Protein AF-0000000077375873 (afdb_homodimer)

Organism: NCBI:txid30044

Nearest PDB structures (foldseek):
  2z86-assembly1_B  TM=3.992E-01  e=7.538E-04  Escherichia coli
  1v4v-assembly1_B  TM=5.174E-01  e=1.079E+00  Thermus thermophilus
  8b5s-assembly1_A  TM=4.305E-01  e=7.615E-01  Pseudomonas aeruginosa
  3dzc-assembly1_B  TM=3.996E-01  e=5.694E-01  Vibrio cholerae
  1vgv-assembly2_D  TM=4.897E-01  e=3.659E+00  Escherichia coli

InterPro domains:
  IPR008166 Glycosyltransferase family 92 [PF01697] (197-423)

pLDDT: mean 91.59, std 9.31, range [44.12, 98.88]

Structure (mmCIF, N/CA/C/O backbone):
data_AF-0000000077375873-model_v1
#
loop_
_entity.id
_entity.type
_entity.pdbx_description
1 polymer 'Glycosyltransferase family 92 protein'
#
loop_
_atom_site.group_PDB
_atom_site.id
_atom_site.type_symbol
_atom_site.label_atom_id
_atom_site.label_alt_id
_atom_site.label_comp_id
_atom_site.label_asym_id
_atom_site.label_entity_id
_atom_site.label_seq_id
_atom_site.pdbx_PDB_ins_code
_atom_site.Cartn_x
_atom_site.Cartn_y
_atom_site.Cartn_z
_atom_site.occupancy
_atom_site.B_iso_or_equiv
_atom_site.auth_seq_id
_atom_site.auth_comp_id
_atom_site.auth_asym_id
_atom_site.auth_atom_id
_atom_site.pdbx_PDB_model_num
ATOM 1 N N . PRO A 1 1 ? -23.609 4.43 -1.598 1 87.81 1 PRO A N 1
ATOM 2 C CA . PRO A 1 1 ? -23.953 3.023 -1.827 1 87.81 1 PRO A CA 1
ATOM 3 C C . PRO A 1 1 ? -24.266 2.271 -0.534 1 87.81 1 PRO A C 1
ATOM 5 O O . PRO A 1 1 ? -23.734 2.615 0.524 1 87.81 1 PRO A O 1
ATOM 8 N N . SER A 1 2 ? -25.094 1.336 -0.653 1 90.56 2 SER A N 1
ATOM 9 C CA . SER A 1 2 ? -25.375 0.482 0.496 1 90.56 2 SER A CA 1
ATOM 10 C C . SER A 1 2 ? -24.172 -0.401 0.836 1 90.56 2 SER A C 1
ATOM 12 O O . SER A 1 2 ? -23.266 -0.574 0.016 1 90.56 2 SER A O 1
ATOM 14 N N . LEU A 1 3 ? -24.188 -0.918 1.988 1 88.88 3 LEU A N 1
ATOM 15 C CA . LEU A 1 3 ? -23.094 -1.796 2.391 1 88.88 3 LEU A CA 1
ATOM 16 C C . LEU A 1 3 ? -23.047 -3.045 1.518 1 88.88 3 LEU A C 1
ATOM 18 O O . LEU A 1 3 ? -21.969 -3.551 1.202 1 88.88 3 LEU A O 1
ATOM 22 N N . GLU A 1 4 ? -24.188 -3.547 1.158 1 91.44 4 GLU A N 1
ATOM 23 C CA . GLU A 1 4 ? -24.25 -4.719 0.291 1 91.44 4 GLU A CA 1
ATOM 24 C C . GLU A 1 4 ? -23.578 -4.453 -1.051 1 91.44 4 GLU A C 1
ATOM 26 O O . GLU A 1 4 ? -22.828 -5.301 -1.56 1 91.44 4 GLU A O 1
ATOM 31 N N . GLU A 1 5 ? -23.844 -3.318 -1.542 1 94.31 5 GLU A N 1
ATOM 32 C CA . GLU A 1 5 ? -23.203 -2.926 -2.791 1 94.31 5 GLU A CA 1
ATOM 33 C C . GLU A 1 5 ? -21.688 -2.791 -2.613 1 94.31 5 GLU A C 1
ATOM 35 O O . GLU A 1 5 ? -20.922 -3.209 -3.48 1 94.31 5 GLU A O 1
ATOM 40 N N . LEU A 1 6 ? -21.359 -2.244 -1.5 1 95.56 6 LEU A N 1
ATOM 41 C CA . LEU A 1 6 ? -19.938 -2.043 -1.22 1 95.56 6 LEU A CA 1
ATOM 42 C C . LEU A 1 6 ? -19.219 -3.379 -1.032 1 95.56 6 LEU A C 1
ATOM 44 O O . LEU A 1 6 ? -18.062 -3.531 -1.43 1 95.56 6 LEU A O 1
ATOM 48 N N . VAL A 1 7 ? -19.891 -4.305 -0.457 1 96.44 7 VAL A N 1
ATOM 49 C CA . VAL A 1 7 ? -19.344 -5.629 -0.22 1 96.44 7 VAL A CA 1
ATOM 50 C C . VAL A 1 7 ? -18.906 -6.254 -1.547 1 96.44 7 VAL A C 1
ATOM 52 O O . VAL A 1 7 ? -17.812 -6.797 -1.659 1 96.44 7 VAL A O 1
ATOM 55 N N . LEU A 1 8 ? -19.734 -6.184 -2.527 1 96.19 8 LEU A N 1
ATOM 56 C CA . LEU A 1 8 ? -19.438 -6.754 -3.838 1 96.19 8 LEU A CA 1
ATOM 57 C C . LEU A 1 8 ? -18.25 -6.055 -4.48 1 96.19 8 LEU A C 1
ATOM 59 O O . LEU A 1 8 ? -17.391 -6.703 -5.098 1 96.19 8 LEU A O 1
ATOM 63 N N . LYS A 1 9 ? -18.188 -4.734 -4.328 1 96.62 9 LYS A N 1
ATOM 64 C CA . LYS A 1 9 ? -17.094 -3.961 -4.895 1 96.62 9 LYS A CA 1
ATOM 65 C C . LYS A 1 9 ? -15.781 -4.246 -4.164 1 96.62 9 LYS A C 1
ATOM 67 O O . LYS A 1 9 ? -14.719 -4.328 -4.789 1 96.62 9 LYS A O 1
ATOM 72 N N . MET A 1 10 ? -15.859 -4.395 -2.875 1 95.62 10 MET A N 1
ATOM 73 C CA . MET A 1 10 ? -14.672 -4.688 -2.082 1 95.62 10 MET A CA 1
ATOM 74 C C . MET A 1 10 ? -14.117 -6.066 -2.424 1 95.62 10 MET A C 1
ATOM 76 O O . MET A 1 10 ? -12.898 -6.273 -2.402 1 95.62 10 MET A O 1
ATOM 80 N N . GLU A 1 11 ? -14.977 -7.008 -2.756 1 95.38 11 GLU A N 1
ATOM 81 C CA . GLU A 1 11 ? -14.547 -8.352 -3.137 1 95.38 11 GLU A CA 1
ATOM 82 C C . GLU A 1 11 ? -13.711 -8.328 -4.414 1 95.38 11 GLU A C 1
ATOM 84 O O . GLU A 1 11 ? -12.797 -9.133 -4.578 1 95.38 11 GLU A O 1
ATOM 89 N N . VAL A 1 12 ? -14.016 -7.457 -5.27 1 93.56 12 VAL A N 1
ATOM 90 C CA . VAL A 1 12 ? -13.258 -7.297 -6.504 1 93.56 12 VAL A CA 1
ATOM 91 C C . VAL A 1 12 ? -11.914 -6.645 -6.203 1 93.56 12 VAL A C 1
ATOM 93 O O . VAL A 1 12 ? -10.891 -7.031 -6.77 1 93.56 12 VAL A O 1
ATOM 96 N N . GLU A 1 13 ? -11.898 -5.676 -5.266 1 94 13 GLU A N 1
ATOM 97 C CA . GLU A 1 13 ? -10.688 -4.949 -4.895 1 94 13 GLU A CA 1
ATOM 98 C C . GLU A 1 13 ? -9.711 -5.852 -4.141 1 94 13 GLU A C 1
ATOM 100 O O . GLU A 1 13 ? -8.5 -5.777 -4.348 1 94 13 GLU A O 1
ATOM 105 N N . LEU A 1 14 ? -10.234 -6.648 -3.279 1 94.81 14 LEU A N 1
ATOM 106 C CA . LEU A 1 14 ? -9.469 -7.562 -2.438 1 94.81 14 LEU A CA 1
ATOM 107 C C . LEU A 1 14 ? -10.016 -8.984 -2.539 1 94.81 14 LEU A C 1
ATOM 109 O O . LEU A 1 14 ? -10.656 -9.469 -1.607 1 94.81 14 LEU A O 1
ATOM 113 N N . PRO A 1 15 ? -9.617 -9.602 -3.561 1 94.81 15 PRO A N 1
ATOM 114 C CA . PRO A 1 15 ? -10.266 -10.875 -3.859 1 94.81 15 PRO A CA 1
ATOM 115 C C . PRO A 1 15 ? -9.945 -11.961 -2.828 1 94.81 15 PRO A C 1
ATOM 117 O O . PRO A 1 15 ? -10.68 -12.938 -2.711 1 94.81 15 PRO A O 1
ATOM 120 N N . GLU A 1 16 ? -8.898 -11.797 -2.051 1 97.06 16 GLU A N 1
ATOM 121 C CA . GLU A 1 16 ? -8.516 -12.844 -1.104 1 97.06 16 GLU A CA 1
ATOM 122 C C . GLU A 1 16 ? -9.281 -12.703 0.209 1 97.06 16 GLU A C 1
ATOM 124 O O . GLU A 1 16 ? -9.203 -13.578 1.075 1 97.06 16 GLU A O 1
ATOM 129 N N . VAL A 1 17 ? -9.977 -11.641 0.382 1 96.94 17 VAL A N 1
ATOM 130 C CA . VAL A 1 17 ? -10.852 -11.461 1.533 1 96.94 17 VAL A CA 1
ATOM 131 C C . VAL A 1 17 ? -12.289 -11.82 1.146 1 96.94 17 VAL A C 1
ATOM 133 O O . VAL A 1 17 ? -12.836 -11.258 0.196 1 96.94 17 VAL A O 1
ATOM 136 N N . ASP A 1 18 ? -12.898 -12.719 1.858 1 97.81 18 ASP A N 1
ATOM 137 C CA . ASP A 1 18 ? -14.258 -13.148 1.545 1 97.81 18 ASP A CA 1
ATOM 138 C C . ASP A 1 18 ? -15.289 -12.25 2.221 1 97.81 18 ASP A C 1
ATOM 140 O O . ASP A 1 18 ? -15.984 -12.672 3.148 1 97.81 18 ASP A O 1
ATOM 144 N N . PHE A 1 19 ? -15.531 -11.07 1.667 1 97.56 19 PHE A N 1
ATOM 145 C CA . PHE A 1 19 ? -16.453 -10.086 2.225 1 97.56 19 PHE A CA 1
ATOM 146 C C . PHE A 1 19 ? -17.875 -10.617 2.229 1 97.56 19 PHE A C 1
ATOM 148 O O . PHE A 1 19 ? -18.641 -10.336 3.15 1 97.56 19 PHE A O 1
ATOM 155 N N . SER A 1 20 ? -18.266 -11.359 1.193 1 97.31 20 SER A N 1
ATOM 156 C CA . SER A 1 20 ? -19.625 -11.883 1.098 1 97.31 20 SER A CA 1
ATOM 157 C C . SER A 1 20 ? -19.922 -12.875 2.221 1 97.31 20 SER A C 1
ATOM 159 O O . SER A 1 20 ? -20.984 -12.828 2.84 1 97.31 20 SER A O 1
ATOM 161 N N . PHE A 1 21 ? -19 -13.789 2.449 1 97.81 21 PHE A N 1
ATOM 162 C CA . PHE A 1 21 ? -19.172 -14.742 3.541 1 97.81 21 PHE A CA 1
ATOM 163 C C . PHE A 1 21 ? -19.281 -14.023 4.879 1 97.81 21 PHE A C 1
ATOM 165 O O . PHE A 1 21 ? -20.141 -14.352 5.699 1 97.81 21 PHE A O 1
ATOM 172 N N . TRP A 1 22 ? -18.406 -12.984 5.105 1 97.88 22 TRP A N 1
ATOM 173 C CA . TRP A 1 22 ? -18.422 -12.195 6.332 1 97.88 22 TRP A CA 1
ATOM 174 C C . TRP A 1 22 ? -19.766 -11.484 6.492 1 97.88 22 TRP A C 1
ATOM 176 O O . TRP A 1 22 ? -20.391 -11.555 7.555 1 97.88 22 TRP A O 1
ATOM 186 N N . TYR A 1 23 ? -20.25 -10.859 5.469 1 96.94 23 TYR A N 1
ATOM 187 C CA . TYR A 1 23 ? -21.422 -9.984 5.512 1 96.94 23 TYR A CA 1
ATOM 188 C C . TYR A 1 23 ? -22.703 -10.797 5.629 1 96.94 23 TYR A C 1
ATOM 190 O O . TYR A 1 23 ? -23.609 -10.422 6.367 1 96.94 23 TYR A O 1
ATOM 198 N N . ARG A 1 24 ? -22.781 -11.938 4.984 1 96.94 24 ARG A N 1
ATOM 199 C CA . ARG A 1 24 ? -24.047 -12.664 4.875 1 96.94 24 ARG A CA 1
ATOM 200 C C . ARG A 1 24 ? -24.141 -13.766 5.93 1 96.94 24 ARG A C 1
ATOM 202 O O . ARG A 1 24 ? -25.234 -14.164 6.316 1 96.94 24 ARG A O 1
ATOM 209 N N . THR A 1 25 ? -22.969 -14.203 6.379 1 97.31 25 THR A N 1
ATOM 210 C CA . THR A 1 25 ? -23.031 -15.422 7.176 1 97.31 25 THR A CA 1
ATOM 211 C C . THR A 1 25 ? -22.297 -15.242 8.5 1 97.31 25 THR A C 1
ATOM 213 O O . THR A 1 25 ? -22.906 -15.242 9.57 1 97.31 25 THR A O 1
ATOM 216 N N . ALA A 1 26 ? -21.031 -15.047 8.469 1 97.56 26 ALA A N 1
ATOM 217 C CA . ALA A 1 26 ? -20.188 -15.125 9.656 1 97.56 26 ALA A CA 1
ATOM 218 C C . ALA A 1 26 ? -20.547 -14.039 10.664 1 97.56 26 ALA A C 1
ATOM 220 O O . ALA A 1 26 ? -20.625 -14.305 11.867 1 97.56 26 ALA A O 1
ATOM 221 N N . ASN A 1 27 ? -20.703 -12.844 10.141 1 94.94 27 ASN A N 1
ATOM 222 C CA . ASN A 1 27 ? -21 -11.734 11.039 1 94.94 27 ASN A CA 1
ATOM 223 C C . ASN A 1 27 ? -22.406 -11.836 11.617 1 94.94 27 ASN A C 1
ATOM 225 O O . ASN A 1 27 ? -22.594 -11.805 12.836 1 94.94 27 ASN A O 1
ATOM 229 N N . PRO A 1 28 ? -23.469 -11.969 10.836 1 96.19 28 PRO A N 1
ATOM 230 C CA . PRO A 1 28 ? -24.828 -12.062 11.375 1 96.19 28 PRO A CA 1
ATOM 231 C C . PRO A 1 28 ? -25 -13.25 12.32 1 96.19 28 PRO A C 1
ATOM 233 O O . PRO A 1 28 ? -25.797 -13.18 13.258 1 96.19 28 PRO A O 1
ATOM 236 N N . GLN A 1 29 ? -24.25 -14.312 12.125 1 96.69 29 GLN A N 1
ATOM 237 C CA . GLN A 1 29 ? -24.422 -15.523 12.922 1 96.69 29 GLN A CA 1
ATOM 238 C C . GLN A 1 29 ? -23.391 -15.594 14.047 1 96.69 29 GLN A C 1
ATOM 240 O O . GLN A 1 29 ? -23.281 -16.609 14.742 1 96.69 29 GLN A O 1
ATOM 245 N N . SER A 1 30 ? -22.547 -14.609 14.18 1 95.31 30 SER A N 1
ATOM 246 C CA . SER A 1 30 ? -21.578 -14.461 15.266 1 95.31 30 SER A CA 1
ATOM 247 C C . SER A 1 30 ? -20.641 -15.664 15.328 1 95.31 30 SER A C 1
ATOM 249 O O . SER A 1 30 ? -20.5 -16.297 16.375 1 95.31 30 SER A O 1
ATOM 251 N N . TYR A 1 31 ? -20.016 -15.953 14.258 1 97.5 31 TYR A N 1
ATOM 252 C CA . TYR A 1 31 ? -19.062 -17.047 14.18 1 97.5 31 TYR A CA 1
ATOM 253 C C . TYR A 1 31 ? -17.953 -16.875 15.211 1 97.5 31 TYR A C 1
ATOM 255 O O . TYR A 1 31 ? -17.297 -15.836 15.25 1 97.5 31 TYR A O 1
ATOM 263 N N . LYS A 1 32 ? -17.75 -17.797 16.062 1 97.25 32 LYS A N 1
ATOM 264 C CA . LYS A 1 32 ? -16.734 -17.812 17.109 1 97.25 32 LYS A CA 1
ATOM 265 C C . LYS A 1 32 ? -16.719 -19.156 17.828 1 97.25 32 LYS A C 1
ATOM 267 O O . LYS A 1 32 ? -17.688 -19.922 17.75 1 97.25 32 LYS A O 1
ATOM 272 N N . MET A 1 33 ? -15.609 -19.453 18.438 1 95.62 33 MET A N 1
ATOM 273 C CA . MET A 1 33 ? -15.578 -20.625 19.328 1 95.62 33 MET A CA 1
ATOM 274 C C . MET A 1 33 ? -16.391 -20.375 20.594 1 95.62 33 MET A C 1
ATOM 276 O O . MET A 1 33 ? -17.219 -21.203 20.969 1 95.62 33 MET A O 1
ATOM 280 N N . ASN A 1 34 ? -16.078 -19.219 21.234 1 92.5 34 ASN A N 1
ATOM 281 C CA . ASN A 1 34 ? -16.875 -18.688 22.328 1 92.5 34 ASN A CA 1
ATOM 282 C C . ASN A 1 34 ? -16.656 -17.188 22.484 1 92.5 34 ASN A C 1
ATOM 284 O O . ASN A 1 34 ? -16.062 -16.531 21.625 1 92.5 34 ASN A O 1
ATOM 288 N N . LYS A 1 35 ? -17.141 -16.578 23.531 1 88.94 35 LYS A N 1
ATOM 289 C CA . LYS A 1 35 ? -17.156 -15.117 23.672 1 88.94 35 LYS A CA 1
ATOM 290 C C . LYS A 1 35 ? -15.742 -14.547 23.703 1 88.94 35 LYS A C 1
ATOM 292 O O . LYS A 1 35 ? -15.508 -13.43 23.25 1 88.94 35 LYS A O 1
ATOM 297 N N . SER A 1 36 ? -14.766 -15.32 24.078 1 89.75 36 SER A N 1
ATOM 298 C CA . SER A 1 36 ? -13.422 -14.773 24.266 1 89.75 36 SER A CA 1
ATOM 299 C C . SER A 1 36 ? -12.406 -15.492 23.375 1 89.75 36 SER A C 1
ATOM 301 O O . SER A 1 36 ? -11.211 -15.211 23.453 1 89.75 36 SER A O 1
ATOM 303 N N . CYS A 1 37 ? -12.992 -16.406 22.594 1 93.88 37 CYS A N 1
ATOM 304 C CA . CYS A 1 37 ? -12.023 -17.234 21.875 1 93.88 37 CYS A CA 1
ATOM 305 C C . CYS A 1 37 ? -12.383 -17.359 20.406 1 93.88 37 CYS A C 1
ATOM 307 O O . CYS A 1 37 ? -13.531 -17.656 20.062 1 93.88 37 CYS A O 1
ATOM 309 N N . ALA A 1 38 ? -11.359 -17.109 19.562 1 95.69 38 ALA A N 1
ATOM 310 C CA . ALA A 1 38 ? -11.406 -17.391 18.125 1 95.69 38 ALA A CA 1
ATOM 311 C C . ALA A 1 38 ? -12.672 -16.812 17.5 1 95.69 38 ALA A C 1
ATOM 313 O O . ALA A 1 38 ? -13.492 -17.547 16.953 1 95.69 38 ALA A O 1
ATOM 314 N N . GLN A 1 39 ? -12.773 -15.539 17.562 1 96.81 39 GLN A N 1
ATOM 315 C CA . GLN A 1 39 ? -13.828 -14.836 16.844 1 96.81 39 GLN A CA 1
ATOM 316 C C . GLN A 1 39 ? -13.461 -14.641 15.383 1 96.81 39 GLN A C 1
ATOM 318 O O . GLN A 1 39 ? -12.305 -14.344 15.062 1 96.81 39 GLN A O 1
ATOM 323 N N . TYR A 1 40 ? -14.477 -14.867 14.508 1 97.5 40 TYR A N 1
ATOM 324 C CA . TYR A 1 40 ? -14.211 -14.617 13.102 1 97.5 40 TYR A CA 1
ATOM 325 C C . TYR A 1 40 ? -13.727 -13.188 12.883 1 97.5 40 TYR A C 1
ATOM 327 O O . TYR A 1 40 ? -14.328 -12.242 13.391 1 97.5 40 TYR A O 1
ATOM 335 N N . PRO A 1 41 ? -12.68 -13.023 12.156 1 95.5 41 PRO A N 1
ATOM 336 C CA . PRO A 1 41 ? -12.117 -11.68 12.031 1 95.5 41 PRO A CA 1
ATOM 337 C C . PRO A 1 41 ? -13.008 -10.742 11.211 1 95.5 41 PRO A C 1
ATOM 339 O O . PRO A 1 41 ? -13.562 -11.148 10.188 1 95.5 41 PRO A O 1
ATOM 342 N N . ASP A 1 42 ? -13.164 -9.539 11.719 1 94 42 ASP A N 1
ATOM 343 C CA . ASP A 1 42 ? -13.805 -8.484 10.945 1 94 42 ASP A CA 1
ATOM 344 C C . ASP A 1 42 ? -12.867 -7.961 9.859 1 94 42 ASP A C 1
ATOM 346 O O . ASP A 1 42 ? -11.719 -7.617 10.133 1 94 42 ASP A O 1
ATOM 350 N N . PRO A 1 43 ? -13.367 -7.934 8.586 1 93.88 43 PRO A N 1
ATOM 351 C CA . PRO A 1 43 ? -12.484 -7.523 7.488 1 93.88 43 PRO A CA 1
ATOM 352 C C . PRO A 1 43 ? -11.883 -6.137 7.703 1 93.88 43 PRO A C 1
ATOM 354 O O . PRO A 1 43 ? -10.805 -5.844 7.184 1 93.88 43 PRO A O 1
ATOM 357 N N . PHE A 1 44 ? -12.445 -5.258 8.422 1 91.81 44 PHE A N 1
ATOM 358 C CA . PHE A 1 44 ? -11.953 -3.902 8.641 1 91.81 44 PHE A CA 1
ATOM 359 C C . PHE A 1 44 ? -10.914 -3.877 9.758 1 91.81 44 PHE A C 1
ATOM 361 O O . PHE A 1 44 ? -10.289 -2.844 10 1 91.81 44 PHE A O 1
ATOM 368 N N . ASP A 1 45 ? -10.695 -4.988 10.367 1 90.06 45 ASP A N 1
ATOM 369 C CA . ASP A 1 45 ? -9.672 -5.098 11.398 1 90.06 45 ASP A CA 1
ATOM 370 C C . ASP A 1 45 ? -8.477 -5.906 10.898 1 90.06 45 ASP A C 1
ATOM 372 O O . ASP A 1 45 ? -7.52 -6.129 11.641 1 90.06 45 ASP A O 1
ATOM 376 N N . LEU A 1 46 ? -8.516 -6.32 9.68 1 92.56 46 LEU A N 1
ATOM 377 C CA . LEU A 1 46 ? -7.398 -7.059 9.102 1 92.56 46 LEU A CA 1
ATOM 378 C C . LEU A 1 46 ? -6.188 -6.148 8.93 1 92.56 46 LEU A C 1
ATOM 380 O O . LEU A 1 46 ? -6.332 -4.941 8.719 1 92.56 46 LEU A O 1
ATOM 384 N N . GLN A 1 47 ? -5.016 -6.758 9.102 1 88.69 47 GLN A N 1
ATOM 385 C CA . GLN A 1 47 ? -3.775 -6.059 8.789 1 88.69 47 GLN A CA 1
ATOM 386 C C . GLN A 1 47 ? -3.344 -6.324 7.352 1 88.69 47 GLN A C 1
ATOM 388 O O . GLN A 1 47 ? -2.682 -7.324 7.07 1 88.69 47 GLN A O 1
ATOM 393 N N . LEU A 1 48 ? -3.703 -5.402 6.535 1 89.69 48 LEU A N 1
ATOM 394 C CA . LEU A 1 48 ? -3.395 -5.547 5.117 1 89.69 48 LEU A CA 1
ATOM 395 C C . LEU A 1 48 ? -2.092 -4.836 4.77 1 89.69 48 LEU A C 1
ATOM 397 O O . LEU A 1 48 ? -1.692 -3.893 5.453 1 89.69 48 LEU A O 1
ATOM 401 N N . HIS A 1 49 ? -1.468 -5.406 3.799 1 83.44 49 HIS A N 1
ATOM 402 C CA . HIS A 1 49 ? -0.2 -4.871 3.312 1 83.44 49 HIS A CA 1
ATOM 403 C C . HIS A 1 49 ? -0.173 -4.812 1.789 1 83.44 49 HIS A C 1
ATOM 405 O O . HIS A 1 49 ? -0.456 -5.812 1.121 1 83.44 49 HIS A O 1
ATOM 411 N N . ASN A 1 50 ? 0.209 -3.666 1.18 1 79.88 50 ASN A N 1
ATOM 412 C CA . ASN A 1 50 ? 0.346 -3.463 -0.259 1 79.88 50 ASN A CA 1
ATOM 413 C C . ASN A 1 50 ? -0.837 -4.051 -1.023 1 79.88 50 ASN A C 1
ATOM 415 O O . ASN A 1 50 ? -0.651 -4.758 -2.014 1 79.88 50 ASN A O 1
ATOM 419 N N . PHE A 1 51 ? -2.059 -4.051 -0.576 1 80 51 PHE A N 1
ATOM 420 C CA . PHE A 1 51 ? -3.338 -4.355 -1.205 1 80 51 PHE A CA 1
ATOM 421 C C . PHE A 1 51 ? -3.605 -5.855 -1.182 1 80 51 PHE A C 1
ATOM 423 O O . PHE A 1 51 ? -4.723 -6.289 -0.888 1 80 51 PHE A O 1
ATOM 430 N N . TYR A 1 52 ? -2.533 -6.703 -1.474 1 88.12 52 TYR A N 1
ATOM 431 C CA . TYR A 1 52 ? -2.883 -8.102 -1.708 1 88.12 52 TYR A CA 1
ATOM 432 C C . TYR A 1 52 ? -2.262 -9.008 -0.651 1 88.12 52 TYR A C 1
ATOM 434 O O . TYR A 1 52 ? -2.289 -10.227 -0.778 1 88.12 52 TYR A O 1
ATOM 442 N N . TRP A 1 53 ? -1.77 -8.367 0.327 1 93.5 53 TRP A N 1
ATOM 443 C CA . TRP A 1 53 ? -1.093 -9.148 1.354 1 93.5 53 TRP A CA 1
ATOM 444 C C . TRP A 1 53 ? -1.703 -8.891 2.729 1 93.5 53 TRP A C 1
ATOM 446 O O . TRP A 1 53 ? -2.133 -7.773 3.021 1 93.5 53 TRP A O 1
ATOM 456 N N . GLN A 1 54 ? -1.79 -9.945 3.482 1 94.44 54 GLN A N 1
ATOM 457 C CA . GLN A 1 54 ? -2.252 -9.844 4.863 1 94.44 54 GLN A CA 1
ATOM 458 C C . GLN A 1 54 ? -1.146 -10.227 5.84 1 94.44 54 GLN A C 1
ATOM 460 O O . GLN A 1 54 ? -0.398 -11.18 5.602 1 94.44 54 GLN A O 1
ATOM 465 N N . THR A 1 55 ? -1.054 -9.539 6.953 1 91.5 55 THR A N 1
ATOM 466 C CA . THR A 1 55 ? 0.111 -9.672 7.82 1 91.5 55 THR A CA 1
ATOM 467 C C . THR A 1 55 ? -0.256 -10.398 9.109 1 91.5 55 THR A C 1
ATOM 469 O O . THR A 1 55 ? -1.319 -10.156 9.688 1 91.5 55 THR A O 1
ATOM 472 N N . LEU A 1 56 ? 0.548 -11.273 9.539 1 93.75 56 LEU A N 1
ATOM 473 C CA . LEU A 1 56 ? 0.56 -11.867 10.875 1 93.75 56 LEU A CA 1
ATOM 474 C C . LEU A 1 56 ? 1.934 -11.719 11.523 1 93.75 56 LEU A C 1
ATOM 476 O O . LEU A 1 56 ? 2.951 -12.055 10.914 1 93.75 56 LEU A O 1
ATOM 480 N N . VAL A 1 57 ? 1.934 -11.195 12.617 1 88.44 57 VAL A N 1
ATOM 481 C CA . VAL A 1 57 ? 3.162 -11.156 13.406 1 88.44 57 VAL A CA 1
ATOM 482 C C . VAL A 1 57 ? 3.08 -12.172 14.539 1 88.44 57 VAL A C 1
ATOM 484 O O . VAL A 1 57 ? 2.156 -12.125 15.359 1 88.44 57 VAL A O 1
ATOM 487 N N . ASN A 1 58 ? 3.922 -13.086 14.602 1 91.94 58 ASN A N 1
ATOM 488 C CA . ASN A 1 58 ? 4.055 -14.109 15.633 1 91.94 58 ASN A CA 1
ATOM 489 C C . ASN A 1 58 ? 5.47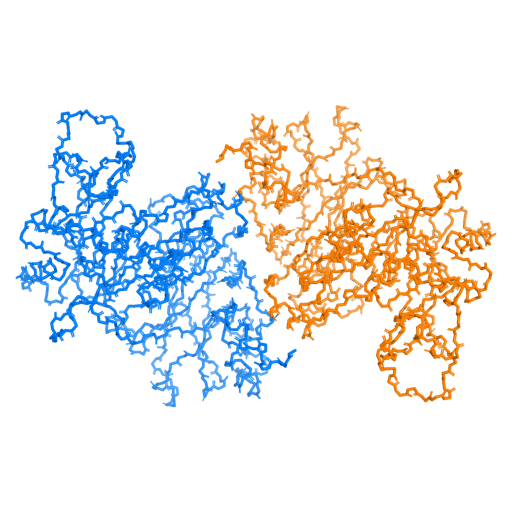7 -14.164 16.188 1 91.94 58 ASN A C 1
ATOM 491 O O . ASN A 1 58 ? 6.352 -14.805 15.609 1 91.94 58 ASN A O 1
ATOM 495 N N . GLY A 1 59 ? 5.582 -13.539 17.312 1 84.88 59 GLY A N 1
ATOM 496 C CA . GLY A 1 59 ? 6.938 -13.391 17.812 1 84.88 59 GLY A CA 1
ATOM 497 C C . GLY A 1 59 ? 7.812 -12.516 16.938 1 84.88 59 GLY A C 1
ATOM 498 O O . GLY A 1 59 ? 7.449 -11.383 16.625 1 84.88 59 GLY A O 1
ATOM 499 N N . ASN A 1 60 ? 8.922 -13.062 16.516 1 80.06 60 ASN A N 1
ATOM 500 C CA . ASN A 1 60 ? 9.859 -12.312 15.695 1 80.06 60 ASN A CA 1
ATOM 501 C C . ASN A 1 60 ? 9.641 -12.586 14.211 1 80.06 60 ASN A C 1
ATOM 503 O O . ASN A 1 60 ? 10.375 -12.078 13.367 1 80.06 60 ASN A O 1
ATOM 507 N N . VAL A 1 61 ? 8.633 -13.352 13.961 1 88.94 61 VAL A N 1
ATOM 508 C CA . VAL A 1 61 ? 8.391 -13.711 12.562 1 88.94 61 VAL A CA 1
ATOM 509 C C . VAL A 1 61 ? 7.199 -12.922 12.031 1 88.94 61 VAL A C 1
ATOM 511 O O . VAL A 1 61 ? 6.129 -12.898 12.648 1 88.94 61 VAL A O 1
ATOM 514 N N . THR A 1 62 ? 7.441 -12.195 11.016 1 88.19 62 THR A N 1
ATOM 515 C CA . THR A 1 62 ? 6.375 -11.508 10.289 1 88.19 62 THR A CA 1
ATOM 516 C C . THR A 1 62 ? 6.008 -12.273 9.023 1 88.19 62 THR A C 1
ATOM 518 O O . THR A 1 62 ? 6.848 -12.461 8.141 1 88.19 62 THR A O 1
ATOM 521 N N . PHE A 1 63 ? 4.777 -12.711 8.945 1 93.38 63 PHE A N 1
ATOM 522 C CA . PHE A 1 63 ? 4.258 -13.375 7.754 1 93.38 63 PHE A CA 1
ATOM 523 C C . PHE A 1 63 ? 3.482 -12.391 6.887 1 93.38 63 PHE A C 1
ATOM 525 O O . PHE A 1 63 ? 2.697 -11.586 7.395 1 93.38 63 PHE A O 1
ATOM 532 N N . GLN A 1 64 ? 3.781 -12.359 5.68 1 94.5 64 GLN A N 1
ATOM 533 C CA . GLN A 1 64 ? 2.906 -11.766 4.676 1 94.5 64 GLN A CA 1
ATOM 534 C C . GLN A 1 64 ? 2.172 -12.836 3.877 1 94.5 64 GLN A C 1
ATOM 536 O O . GLN A 1 64 ? 2.773 -13.516 3.043 1 94.5 64 GLN A O 1
ATOM 541 N N . LEU A 1 65 ? 0.903 -12.922 4.16 1 97.44 65 LEU A N 1
ATOM 542 C CA . LEU A 1 65 ? 0.076 -13.977 3.586 1 97.44 65 LEU A CA 1
ATOM 543 C C . LEU A 1 65 ? -0.538 -13.531 2.264 1 97.44 65 LEU A C 1
ATOM 545 O O . LEU A 1 65 ? -1.172 -12.477 2.193 1 97.44 65 LEU A O 1
ATOM 549 N N . TYR A 1 66 ? -0.408 -14.328 1.223 1 97.56 66 TYR A N 1
ATOM 550 C CA . TYR A 1 66 ? -0.866 -13.938 -0.106 1 97.56 66 TYR A CA 1
ATOM 551 C C . TYR A 1 66 ? -2.227 -14.555 -0.417 1 97.56 66 TYR A C 1
ATOM 553 O O . TYR A 1 66 ? -3.195 -13.836 -0.671 1 97.56 66 TYR A O 1
ATOM 561 N N . ALA A 1 67 ? -2.281 -15.883 -0.386 1 98.44 67 ALA A N 1
ATOM 562 C CA . ALA A 1 67 ? -3.514 -16.594 -0.722 1 98.44 67 ALA A CA 1
ATOM 563 C C . ALA A 1 67 ? -3.523 -18 -0.121 1 98.44 67 ALA A C 1
ATOM 565 O O . ALA A 1 67 ? -2.49 -18.484 0.34 1 98.44 67 ALA A O 1
ATOM 566 N N . ALA A 1 68 ? -4.719 -18.609 -0.102 1 98.88 68 ALA A N 1
ATOM 567 C CA . ALA A 1 68 ? -4.895 -19.953 0.434 1 98.88 68 ALA A CA 1
ATOM 568 C C . ALA A 1 68 ? -5.613 -20.859 -0.568 1 98.88 68 ALA A C 1
ATOM 570 O O . ALA A 1 68 ? -6.453 -20.391 -1.341 1 98.88 68 ALA A O 1
ATOM 571 N N . TYR A 1 69 ? -5.281 -22.172 -0.494 1 98.81 69 TYR A N 1
ATOM 572 C CA . TYR A 1 69 ? -5.77 -23.156 -1.456 1 98.81 69 TYR A CA 1
ATOM 573 C C . TYR A 1 69 ? -6.07 -24.484 -0.776 1 98.81 69 TYR A C 1
ATOM 575 O O . TYR A 1 69 ? -5.324 -24.922 0.105 1 98.81 69 TYR A O 1
ATOM 583 N N . LEU A 1 70 ? -7.117 -25.109 -1.199 1 98.5 70 LEU A N 1
ATOM 584 C CA . LEU A 1 70 ? -7.383 -26.453 -0.727 1 98.5 70 LEU A CA 1
ATOM 585 C C . LEU A 1 70 ? -6.715 -27.484 -1.632 1 98.5 70 LEU A C 1
ATOM 587 O O . LEU A 1 70 ? -6.945 -27.5 -2.842 1 98.5 70 LEU A O 1
ATOM 591 N N . ASP A 1 71 ? -5.863 -28.266 -1.085 1 98.12 71 ASP A N 1
ATOM 592 C CA . ASP A 1 71 ? -5.16 -29.344 -1.773 1 98.12 71 ASP A CA 1
ATOM 593 C C . ASP A 1 71 ? -5.715 -30.719 -1.368 1 98.12 71 ASP A C 1
ATOM 595 O O . ASP A 1 71 ? -5.363 -31.25 -0.31 1 98.12 71 ASP A O 1
ATOM 599 N N . LYS A 1 72 ? -6.473 -31.281 -2.205 1 96.31 72 LYS A N 1
ATOM 600 C CA . LYS A 1 72 ? -7.098 -32.594 -1.961 1 96.31 72 LYS A CA 1
ATOM 601 C C . LYS A 1 72 ? -6.621 -33.625 -2.975 1 96.31 72 LYS A C 1
ATOM 603 O O . LYS A 1 72 ? -7.34 -34.562 -3.277 1 96.31 72 LYS A O 1
ATOM 608 N N . ARG A 1 73 ? -5.547 -33.406 -3.586 1 95.88 73 ARG A N 1
ATOM 609 C CA . ARG A 1 73 ? -5.016 -34.344 -4.555 1 95.88 73 ARG A CA 1
ATOM 610 C C . ARG A 1 73 ? -4.738 -35.688 -3.902 1 95.88 73 ARG A C 1
ATOM 612 O O . ARG A 1 73 ? -4.457 -35.781 -2.705 1 95.88 73 ARG A O 1
ATOM 619 N N . ALA A 1 74 ? -4.746 -36.656 -4.691 1 93.12 74 ALA A N 1
ATOM 620 C CA . ALA A 1 74 ? -4.668 -38.031 -4.203 1 93.12 74 ALA A CA 1
ATOM 621 C C . ALA A 1 74 ? -3.338 -38.281 -3.498 1 93.12 74 ALA A C 1
ATOM 623 O O . ALA A 1 74 ? -3.277 -39.062 -2.535 1 93.12 74 ALA A O 1
ATOM 624 N N . ALA A 1 75 ? -2.303 -37.594 -3.9 1 92.62 75 ALA A N 1
ATOM 625 C CA . ALA A 1 75 ? -0.957 -37.844 -3.389 1 92.62 75 ALA A CA 1
ATOM 626 C C . ALA A 1 75 ? -0.753 -37.156 -2.037 1 92.62 75 ALA A C 1
ATOM 628 O O . ALA A 1 75 ? 0.248 -37.406 -1.359 1 92.62 75 ALA A O 1
ATOM 629 N N . VAL A 1 76 ? -1.73 -36.375 -1.594 1 94.12 76 VAL A N 1
ATOM 630 C CA . VAL A 1 76 ? -1.642 -35.688 -0.309 1 94.12 76 VAL A CA 1
ATOM 631 C C . VAL A 1 76 ? -1.959 -36.656 0.822 1 94.12 76 VAL A C 1
ATOM 633 O O . VAL A 1 76 ? -2.951 -37.375 0.759 1 94.12 76 VAL A O 1
ATOM 636 N N . GLU A 1 77 ? -1.173 -36.75 1.837 1 88.06 77 GLU A N 1
ATOM 637 C CA . GLU A 1 77 ? -1.259 -37.719 2.92 1 88.06 77 GLU A CA 1
ATOM 638 C C . GLU A 1 77 ? -2.49 -37.469 3.787 1 88.06 77 GLU A C 1
ATOM 640 O O . GLU A 1 77 ? -3.068 -38.406 4.332 1 88.06 77 GLU A O 1
ATOM 645 N N . SER A 1 78 ? -2.943 -36.312 3.879 1 88.56 78 SER A N 1
ATOM 646 C CA . SER A 1 78 ? -4.121 -36 4.68 1 88.56 78 SER A CA 1
ATOM 647 C C . SER A 1 78 ? -5.406 -36.375 3.941 1 88.56 78 SER A C 1
ATOM 649 O O . SER A 1 78 ? -5.707 -35.781 2.895 1 88.56 78 SER A O 1
ATOM 651 N N . PRO A 1 79 ? -6.184 -37.281 4.453 1 87.69 79 PRO A N 1
ATOM 652 C CA . PRO A 1 79 ? -7.355 -37.781 3.734 1 87.69 79 PRO A CA 1
ATOM 653 C C . PRO A 1 79 ? -8.367 -36.688 3.402 1 87.69 79 PRO A C 1
ATOM 655 O O . PRO A 1 79 ? -9.055 -36.781 2.381 1 87.69 79 PRO A O 1
ATOM 658 N N . ARG A 1 80 ? -8.461 -35.75 4.305 1 92.81 80 ARG A N 1
ATOM 659 C CA . ARG A 1 80 ? -9.461 -34.688 4.07 1 92.81 80 ARG A CA 1
ATOM 660 C C . ARG A 1 80 ? -8.836 -33.5 3.387 1 92.81 80 ARG A C 1
ATOM 662 O O . ARG A 1 80 ? -9.516 -32.5 3.137 1 92.81 80 ARG A O 1
ATOM 669 N N . GLY A 1 81 ? -7.586 -33.625 3.119 1 95.81 81 GLY A N 1
ATOM 670 C CA . GLY A 1 81 ? -6.902 -32.562 2.406 1 95.81 81 GLY A CA 1
ATOM 671 C C . GLY A 1 81 ? -6.121 -31.625 3.322 1 95.81 81 GLY A C 1
ATOM 672 O O . GLY A 1 81 ? -6.102 -31.812 4.539 1 95.81 81 GLY A O 1
ATOM 673 N N . VAL A 1 82 ? -5.461 -30.719 2.762 1 98.19 82 VAL A N 1
ATOM 674 C CA . VAL A 1 82 ? -4.633 -29.719 3.438 1 98.19 82 VAL A CA 1
ATOM 675 C C . VAL A 1 82 ? -4.914 -28.344 2.857 1 98.19 82 VAL A C 1
ATOM 677 O O . VAL A 1 82 ? -4.996 -28.172 1.638 1 98.19 82 VAL A O 1
ATOM 680 N N . VAL A 1 83 ? -5.184 -27.375 3.709 1 98.75 83 VAL A N 1
ATOM 681 C CA . VAL A 1 83 ? -5.203 -25.984 3.24 1 98.75 83 VAL A CA 1
ATOM 682 C C . VAL A 1 83 ? -3.775 -25.453 3.17 1 98.75 83 VAL A C 1
ATOM 684 O O . VAL A 1 83 ? -3.076 -25.391 4.184 1 98.75 83 VAL A O 1
ATOM 687 N N . ARG A 1 84 ? -3.365 -25.141 1.973 1 98.75 84 ARG A N 1
ATOM 688 C CA . ARG A 1 84 ? -2.043 -24.562 1.731 1 98.75 84 ARG A CA 1
ATOM 689 C C . ARG A 1 84 ? -2.102 -23.047 1.692 1 98.75 84 ARG A C 1
ATOM 691 O O . ARG A 1 84 ? -3.029 -22.469 1.124 1 98.75 84 ARG A O 1
ATOM 698 N N . ILE A 1 85 ? -1.176 -22.422 2.361 1 98.88 85 ILE A N 1
ATOM 699 C CA . ILE A 1 85 ? -1.115 -20.969 2.367 1 98.88 85 ILE A CA 1
ATOM 700 C C . ILE A 1 85 ? 0.221 -20.5 1.792 1 98.88 85 ILE A C 1
ATOM 702 O O . ILE A 1 85 ? 1.283 -20.906 2.264 1 98.88 85 ILE A O 1
ATOM 706 N N . LEU A 1 86 ? 0.129 -19.766 0.702 1 98.56 86 LEU A N 1
ATOM 707 C CA . LEU A 1 86 ? 1.317 -19.125 0.142 1 98.56 86 LEU A CA 1
ATOM 708 C C . LEU A 1 86 ? 1.647 -17.844 0.885 1 98.56 86 LEU A C 1
ATOM 710 O O . LEU A 1 86 ? 0.792 -16.969 1.021 1 98.56 86 LEU A O 1
ATOM 714 N N . ALA A 1 87 ? 2.885 -17.703 1.419 1 97.38 87 ALA A N 1
ATOM 715 C CA . ALA A 1 87 ? 3.273 -16.578 2.254 1 97.38 87 ALA A CA 1
ATOM 716 C C . ALA A 1 87 ? 4.758 -16.266 2.09 1 97.38 87 ALA A C 1
ATOM 718 O O . ALA A 1 87 ? 5.496 -17.016 1.463 1 97.38 87 ALA A O 1
ATOM 719 N N . THR A 1 88 ? 5.141 -15.102 2.475 1 95.62 88 THR A N 1
ATOM 720 C CA . THR A 1 88 ? 6.547 -14.812 2.748 1 95.62 88 THR A CA 1
ATOM 721 C C . THR A 1 88 ? 6.777 -14.633 4.246 1 95.62 88 THR A C 1
ATOM 723 O O . THR A 1 88 ? 5.844 -14.344 4.992 1 95.62 88 THR A O 1
ATOM 726 N N . ALA A 1 89 ? 7.93 -14.875 4.68 1 93.38 89 ALA A N 1
ATOM 727 C CA . ALA A 1 89 ? 8.32 -14.688 6.074 1 93.38 89 ALA A CA 1
ATOM 728 C C . ALA A 1 89 ? 9.75 -14.18 6.18 1 93.38 89 ALA A C 1
ATOM 730 O O . ALA A 1 89 ? 10.609 -14.531 5.363 1 93.38 89 ALA A O 1
ATOM 731 N N . ASN A 1 90 ? 9.992 -13.344 7.176 1 87.88 90 ASN A N 1
ATOM 732 C CA . ASN A 1 90 ? 11.352 -12.859 7.398 1 87.88 90 ASN A CA 1
ATOM 733 C C . ASN A 1 90 ? 12.203 -13.906 8.117 1 87.88 90 ASN A C 1
ATOM 735 O O . ASN A 1 90 ? 12.945 -13.57 9.047 1 87.88 90 ASN A O 1
ATOM 739 N N . GLN A 1 91 ? 11.953 -15.102 7.812 1 86.56 91 GLN A N 1
ATOM 740 C CA . GLN A 1 91 ? 12.633 -16.266 8.383 1 86.56 91 GLN A CA 1
ATOM 741 C C . GLN A 1 91 ? 12.758 -17.391 7.363 1 86.56 91 GLN A C 1
ATOM 743 O O . GLN A 1 91 ? 11.867 -17.578 6.531 1 86.56 91 GLN A O 1
ATOM 748 N N . ILE A 1 92 ? 13.953 -17.953 7.336 1 84.88 92 ILE A N 1
ATOM 749 C CA . ILE A 1 92 ? 14.117 -19.125 6.5 1 84.88 92 ILE A CA 1
ATOM 750 C C . ILE A 1 92 ? 14.812 -20.234 7.297 1 84.88 92 ILE A C 1
ATOM 752 O O . ILE A 1 92 ? 15.711 -19.953 8.102 1 84.88 92 ILE A O 1
ATOM 756 N N . GLY A 1 93 ? 14.305 -21.469 7.336 1 76.5 93 GLY A N 1
ATOM 757 C CA . GLY A 1 93 ? 14.852 -22.578 8.102 1 76.5 93 GLY A CA 1
ATOM 758 C C . GLY A 1 93 ? 13.898 -23.109 9.148 1 76.5 93 GLY A C 1
ATOM 759 O O . GLY A 1 93 ? 12.68 -23.047 8.969 1 76.5 93 GLY A O 1
ATOM 760 N N . ASN A 1 94 ? 14.516 -23.625 10.164 1 65.56 94 ASN A N 1
ATOM 761 C CA . ASN A 1 94 ? 13.688 -24.531 10.961 1 65.56 94 ASN A CA 1
ATOM 762 C C . ASN A 1 94 ? 13.102 -23.828 12.18 1 65.56 94 ASN A C 1
ATOM 764 O O . ASN A 1 94 ? 12.203 -24.359 12.836 1 65.56 94 ASN A O 1
ATOM 768 N N . GLU A 1 95 ? 13.367 -22.719 12.312 1 84.94 95 GLU A N 1
ATOM 769 C CA . GLU A 1 95 ? 12.828 -22.281 13.594 1 84.94 95 GLU A CA 1
ATOM 770 C C . GLU A 1 95 ? 11.672 -21.297 13.406 1 84.94 95 GLU A C 1
ATOM 772 O O . GLU A 1 95 ? 11.898 -20.109 13.18 1 84.94 95 GLU A O 1
ATOM 777 N N . PHE A 1 96 ? 10.406 -21.844 13.258 1 92.31 96 PHE A N 1
ATOM 778 C CA . PHE A 1 96 ? 9.195 -21.031 13.266 1 92.31 96 PHE A CA 1
ATOM 779 C C . PHE A 1 96 ? 8.438 -21.219 14.578 1 92.31 96 PHE A C 1
ATOM 781 O O . PHE A 1 96 ? 8.391 -22.328 15.125 1 92.31 96 PHE A O 1
ATOM 788 N N . PRO A 1 97 ? 7.945 -20.141 15.07 1 94.06 97 PRO A N 1
ATOM 789 C CA . PRO A 1 97 ? 7.055 -20.312 16.219 1 94.06 97 PRO A CA 1
ATOM 790 C C . PRO A 1 97 ? 5.77 -21.062 15.875 1 94.06 97 PRO A C 1
ATOM 792 O O . PRO A 1 97 ? 5.309 -21 14.727 1 94.06 97 PRO A O 1
ATOM 795 N N . ALA A 1 98 ? 5.273 -21.719 16.922 1 96 98 ALA A N 1
ATOM 796 C CA . ALA A 1 98 ? 3.992 -22.391 16.719 1 96 98 ALA A CA 1
ATOM 797 C C . ALA A 1 98 ? 2.928 -21.406 16.234 1 96 98 ALA A C 1
ATOM 799 O O . ALA A 1 98 ? 2.76 -20.344 16.828 1 96 98 ALA A O 1
ATOM 800 N N . THR A 1 99 ? 2.264 -21.719 15.141 1 97.56 99 THR A N 1
ATOM 801 C CA . THR A 1 99 ? 1.212 -20.906 14.547 1 97.56 99 THR A CA 1
ATOM 802 C C . THR A 1 99 ? -0.041 -21.734 14.297 1 97.56 99 THR A C 1
ATOM 804 O O . THR A 1 99 ? 0.051 -22.891 13.883 1 97.56 99 THR A O 1
ATOM 807 N N . HIS A 1 100 ? -1.165 -21.188 14.539 1 98.38 100 HIS A N 1
ATOM 808 C CA . HIS A 1 100 ? -2.424 -21.922 14.484 1 98.38 100 HIS A CA 1
ATOM 809 C C . HIS A 1 100 ? -3.273 -21.484 13.297 1 98.38 100 HIS A C 1
ATOM 811 O O . HIS A 1 100 ? -3.334 -20.297 12.984 1 98.38 100 HIS A O 1
ATOM 817 N N . CYS A 1 101 ? -3.91 -22.484 12.711 1 98.62 101 CYS A N 1
ATOM 818 C CA . CYS A 1 101 ? -4.902 -22.234 11.672 1 98.62 101 CYS A CA 1
ATOM 819 C C . CYS A 1 101 ? -6.316 -22.297 12.242 1 98.62 101 CYS A C 1
ATOM 821 O O . CYS A 1 101 ? -6.645 -23.203 13 1 98.62 101 CYS A O 1
ATOM 823 N N . GLN A 1 102 ? -7.07 -21.344 11.945 1 98.62 102 GLN A N 1
ATOM 824 C CA . GLN A 1 102 ? -8.516 -21.359 12.164 1 98.62 102 GLN A CA 1
ATOM 825 C C . GLN A 1 102 ? -9.266 -21.578 10.852 1 98.62 102 GLN A C 1
ATOM 827 O O . GLN A 1 102 ? -9.391 -20.656 10.039 1 98.62 102 GLN A O 1
ATOM 832 N N . LEU A 1 103 ? -9.773 -22.766 10.664 1 98.44 103 LEU A N 1
ATOM 833 C CA . LEU A 1 103 ? -10.531 -23.109 9.461 1 98.44 103 LEU A CA 1
ATOM 834 C C . LEU A 1 103 ? -12.023 -22.828 9.664 1 98.44 103 LEU A C 1
ATOM 836 O O . LEU A 1 103 ? -12.648 -23.406 10.555 1 98.44 103 LEU A O 1
ATOM 840 N N . TRP A 1 104 ? -12.555 -21.969 8.82 1 98.44 104 TRP A N 1
ATOM 841 C CA . TRP A 1 104 ? -13.945 -21.562 8.953 1 98.44 104 TRP A CA 1
ATOM 842 C C . TRP A 1 104 ? -14.805 -22.172 7.852 1 98.44 104 TRP A C 1
ATOM 844 O O . TRP A 1 104 ? -14.43 -22.141 6.676 1 98.44 104 TRP A O 1
ATOM 854 N N . TYR A 1 105 ? -15.953 -22.688 8.242 1 97.62 105 TYR A N 1
ATOM 855 C CA . TYR A 1 105 ? -16.891 -23.328 7.324 1 97.62 105 TYR A CA 1
ATOM 856 C C . TYR A 1 105 ? -18.219 -22.578 7.289 1 97.62 105 TYR A C 1
ATOM 858 O O . TYR A 1 105 ? -18.578 -21.906 8.258 1 97.62 105 TYR A O 1
ATOM 866 N N . ALA A 1 106 ? -19.016 -22.406 6.176 1 93.62 106 ALA A N 1
ATOM 867 C CA . ALA A 1 106 ? -20.266 -21.672 6.004 1 93.62 106 ALA A CA 1
ATOM 868 C C . ALA A 1 106 ? -21.328 -22.156 6.98 1 93.62 106 ALA A C 1
ATOM 870 O O . ALA A 1 106 ? -22.094 -21.359 7.523 1 93.62 106 ALA A O 1
ATOM 871 N N . ASP A 1 107 ? -21.469 -23.375 7.441 1 87.75 107 ASP A N 1
ATOM 872 C CA . ASP A 1 107 ? -22.562 -23.875 8.258 1 87.75 107 ASP A CA 1
ATOM 873 C C . ASP A 1 107 ? -22.031 -24.453 9.57 1 87.75 107 ASP A C 1
ATOM 875 O O . ASP A 1 107 ? -22.578 -25.438 10.086 1 87.75 107 ASP A O 1
ATOM 879 N N . HIS A 1 108 ? -21.062 -23.844 9.977 1 95.19 108 HIS A N 1
ATOM 880 C CA . HIS A 1 108 ? -20.469 -24.219 11.25 1 95.19 108 HIS A CA 1
ATOM 881 C C . HIS A 1 108 ? -19.812 -23.016 11.93 1 95.19 108 HIS A C 1
ATOM 883 O O . HIS A 1 108 ? -18.734 -22.562 11.523 1 95.19 108 HIS A O 1
ATOM 889 N N . GLN A 1 109 ? -20.344 -22.625 13.039 1 96.19 109 GLN A N 1
ATOM 890 C CA . GLN A 1 109 ? -20 -21.344 13.641 1 96.19 109 GLN A CA 1
ATOM 891 C C . GLN A 1 109 ? -18.625 -21.391 14.281 1 96.19 109 GLN A C 1
ATOM 893 O O . GLN A 1 109 ? -17.922 -20.375 14.336 1 96.19 109 GLN A O 1
ATOM 898 N N . GLU A 1 110 ? -18.281 -22.562 14.75 1 96.62 110 GLU A N 1
ATOM 899 C CA . GLU A 1 110 ? -16.984 -22.719 15.398 1 96.62 110 GLU A CA 1
ATOM 900 C C . GLU A 1 110 ? -15.898 -23.078 14.383 1 96.62 110 GLU A C 1
ATOM 902 O O . GLU A 1 110 ? -16.141 -23.859 13.469 1 96.62 110 GLU A O 1
ATOM 907 N N . PRO A 1 111 ? -14.75 -22.453 14.508 1 97.62 111 PRO A N 1
ATOM 908 C CA . PRO A 1 111 ? -13.672 -22.844 13.602 1 97.62 111 PRO A CA 1
ATOM 909 C C . PRO A 1 111 ? -13.055 -24.203 13.977 1 97.62 111 PRO A C 1
ATOM 911 O O . PRO A 1 111 ? -13.125 -24.609 15.133 1 97.62 111 PRO A O 1
ATOM 914 N N . ILE A 1 112 ? -12.562 -24.891 13.023 1 97.31 112 ILE A N 1
ATOM 915 C CA . ILE A 1 112 ? -11.703 -26.047 13.266 1 97.31 112 ILE A CA 1
ATOM 916 C C . ILE A 1 112 ? -10.258 -25.578 13.469 1 97.31 112 ILE A C 1
ATOM 918 O O . ILE A 1 112 ? -9.68 -24.922 12.602 1 97.31 112 ILE A O 1
ATOM 922 N N . LEU A 1 113 ? -9.695 -25.891 14.617 1 97.12 113 LEU A N 1
ATOM 923 C CA . LEU A 1 113 ? -8.375 -25.391 15.008 1 97.12 113 LEU A CA 1
ATOM 924 C C . LEU A 1 113 ? -7.309 -26.453 14.773 1 97.12 113 LEU A C 1
ATOM 926 O O . LEU A 1 113 ? -7.445 -27.594 15.227 1 97.12 113 LEU A O 1
ATOM 930 N N . VAL A 1 114 ? -6.305 -26.094 14.016 1 97.25 114 VAL A N 1
ATOM 931 C CA . VAL A 1 114 ? -5.199 -27.016 13.773 1 97.25 114 VAL A CA 1
ATOM 932 C C . VAL A 1 114 ? -3.879 -26.25 13.766 1 97.25 114 VAL A C 1
ATOM 934 O O . VAL A 1 114 ? -3.857 -25.031 13.508 1 97.25 114 VAL A O 1
ATOM 937 N N . LEU A 1 115 ? -2.807 -26.906 14.07 1 97.31 115 LEU A N 1
ATOM 938 C CA . LEU A 1 115 ? -1.47 -26.328 14 1 97.31 115 LEU A CA 1
ATOM 939 C C . LEU A 1 115 ? -0.923 -26.391 12.578 1 97.31 115 LEU A C 1
ATOM 941 O O . LEU A 1 115 ? -1.156 -27.375 11.867 1 97.31 115 LEU A O 1
ATOM 945 N N . ILE A 1 116 ? -0.225 -25.312 12.203 1 97.44 116 ILE A N 1
ATOM 946 C CA . ILE A 1 116 ? 0.538 -25.453 10.969 1 97.44 116 ILE A CA 1
ATOM 947 C C . ILE A 1 116 ? 1.519 -26.609 11.086 1 97.44 116 ILE A C 1
ATOM 949 O O . ILE A 1 116 ? 2.295 -26.688 12.039 1 97.44 116 ILE A O 1
ATOM 953 N N . SER A 1 117 ? 1.452 -27.484 10.141 1 95.62 117 SER A N 1
ATOM 954 C CA . SER A 1 117 ? 2.248 -28.703 10.234 1 95.62 117 SER A CA 1
ATOM 955 C C . SER A 1 117 ? 3.566 -28.562 9.484 1 95.62 117 SER A C 1
ATOM 957 O O . SER A 1 117 ? 4.535 -29.25 9.781 1 95.62 117 SER A O 1
ATOM 959 N N . GLU A 1 118 ? 3.59 -27.734 8.469 1 94.44 118 GLU A N 1
ATOM 960 C CA . GLU A 1 118 ? 4.785 -27.578 7.652 1 94.44 118 GLU A CA 1
ATOM 961 C C . GLU A 1 118 ? 4.988 -26.109 7.246 1 94.44 118 GLU A C 1
ATOM 963 O O . GLU A 1 118 ? 4.02 -25.406 6.938 1 94.44 118 GLU A O 1
ATOM 968 N N . TYR A 1 119 ? 6.191 -25.672 7.293 1 95.81 119 TYR A N 1
ATOM 969 C CA . TYR A 1 119 ? 6.676 -24.422 6.715 1 95.81 119 TYR A CA 1
ATOM 970 C C . TYR A 1 119 ? 7.668 -24.688 5.59 1 95.81 119 TYR A C 1
ATOM 972 O O . TYR A 1 119 ? 8.883 -24.656 5.805 1 95.81 119 TYR A O 1
ATOM 980 N N . ILE A 1 120 ? 7.16 -24.906 4.441 1 95.12 120 ILE A N 1
ATOM 981 C CA . ILE A 1 120 ? 8.016 -25.328 3.342 1 95.12 120 ILE A CA 1
ATOM 982 C C . ILE A 1 120 ? 8.609 -24.109 2.639 1 95.12 120 ILE A C 1
ATOM 984 O O . ILE A 1 120 ? 7.871 -23.281 2.102 1 95.12 120 ILE A O 1
ATOM 988 N N . SER A 1 121 ? 9.883 -24.031 2.623 1 94.5 121 SER A N 1
ATOM 989 C CA . SER A 1 121 ? 10.531 -22.938 1.914 1 94.5 121 SER A CA 1
ATOM 990 C C . SER A 1 121 ? 10.438 -23.125 0.403 1 94.5 121 SER A C 1
ATOM 992 O O . SER A 1 121 ? 10.68 -24.219 -0.111 1 94.5 121 SER A O 1
ATOM 994 N N . VAL A 1 122 ? 10.062 -22.094 -0.321 1 95.56 122 VAL A N 1
ATOM 995 C CA . VAL A 1 122 ? 10.062 -22.109 -1.78 1 95.56 122 VAL A CA 1
ATOM 996 C C . VAL A 1 122 ? 11.391 -21.562 -2.303 1 95.56 122 VAL A C 1
ATOM 998 O O . VAL A 1 122 ? 11.453 -21.016 -3.406 1 95.56 122 VAL A O 1
ATOM 1001 N N . TRP A 1 123 ? 12.352 -21.484 -1.459 1 93.38 123 TRP A N 1
ATOM 1002 C CA . TRP A 1 123 ? 13.727 -21.078 -1.742 1 93.38 123 TRP A CA 1
ATOM 1003 C C . TRP A 1 123 ? 14.719 -22.078 -1.14 1 93.38 123 TRP A C 1
ATOM 1005 O O . TRP A 1 123 ? 14.672 -22.359 0.06 1 93.38 123 TRP A O 1
ATOM 1015 N N . PRO A 1 124 ? 15.555 -22.594 -2.066 1 87.81 124 PRO A N 1
ATOM 1016 C CA . PRO A 1 124 ? 16.531 -23.531 -1.509 1 87.81 124 PRO A CA 1
ATOM 1017 C C . PRO A 1 124 ? 17.453 -22.875 -0.477 1 87.81 124 PRO A C 1
ATOM 1019 O O . PRO A 1 124 ? 18.078 -21.859 -0.764 1 87.81 124 PRO A O 1
ATOM 1022 N N . ARG A 1 125 ? 17.641 -23.5 0.582 1 82.69 125 ARG A N 1
ATOM 1023 C CA . ARG A 1 125 ? 18.391 -22.938 1.697 1 82.69 125 ARG A CA 1
ATOM 1024 C C . ARG A 1 125 ? 19.875 -22.859 1.361 1 82.69 125 ARG A C 1
ATOM 1026 O O . ARG A 1 125 ? 20.609 -22.047 1.945 1 82.69 125 ARG A O 1
ATOM 1033 N N . VAL A 1 126 ? 20.234 -23.656 0.409 1 82.69 126 VAL A N 1
ATOM 1034 C CA . VAL A 1 126 ? 21.641 -23.703 0.047 1 82.69 126 VAL A CA 1
ATOM 1035 C C . VAL A 1 126 ? 22 -22.469 -0.78 1 82.69 126 VAL A C 1
ATOM 1037 O O . VAL A 1 126 ? 23.188 -22.156 -0.967 1 82.69 126 VAL A O 1
ATOM 1040 N N . TRP A 1 127 ? 21.016 -21.875 -1.185 1 85.62 127 TRP A N 1
ATOM 1041 C CA . TRP A 1 127 ? 21.266 -20.672 -1.972 1 85.62 127 TRP A CA 1
ATOM 1042 C C . TRP A 1 127 ? 21.5 -19.453 -1.067 1 85.62 127 TRP A C 1
ATOM 1044 O O . TRP A 1 127 ? 21.531 -19.594 0.158 1 85.62 127 TRP A O 1
ATOM 1054 N N . ASN A 1 128 ? 21.719 -18.328 -1.605 1 76.69 128 ASN A N 1
ATOM 1055 C CA . ASN A 1 128 ? 22.031 -17.094 -0.881 1 76.69 128 ASN A CA 1
ATOM 1056 C C . ASN A 1 128 ? 20.891 -16.672 0.03 1 76.69 128 ASN A C 1
ATOM 1058 O O . ASN A 1 128 ? 19.75 -16.547 -0.418 1 76.69 128 ASN A O 1
ATOM 1062 N N . ILE A 1 129 ? 21.219 -16.594 1.273 1 80.75 129 ILE A N 1
ATOM 1063 C CA . ILE A 1 129 ? 20.266 -16.109 2.271 1 80.75 129 ILE A CA 1
ATOM 1064 C C . ILE A 1 129 ? 20.781 -14.82 2.895 1 80.75 129 ILE A C 1
ATOM 1066 O O . ILE A 1 129 ? 21.953 -14.727 3.277 1 80.75 129 ILE A O 1
ATOM 1070 N N . LYS A 1 130 ? 20.016 -13.805 2.822 1 80.56 130 LYS A N 1
ATOM 1071 C CA . LYS A 1 130 ? 20.359 -12.523 3.439 1 80.56 130 LYS A CA 1
ATOM 1072 C C . LYS A 1 130 ? 19.391 -12.195 4.582 1 80.56 130 LYS A C 1
ATOM 1074 O O . LYS A 1 130 ? 18.188 -12.453 4.48 1 80.56 130 LYS A O 1
ATOM 1079 N N . PRO A 1 131 ? 20.031 -11.609 5.555 1 73.12 131 PRO A N 1
ATOM 1080 C CA . PRO A 1 131 ? 19.172 -11.211 6.664 1 73.12 131 PRO A CA 1
ATOM 1081 C C . PRO A 1 131 ? 18.172 -10.117 6.277 1 73.12 131 PRO A C 1
ATOM 1083 O O . PRO A 1 131 ? 18.438 -9.344 5.355 1 73.12 131 PRO A O 1
ATOM 1086 N N . LEU A 1 132 ? 17.016 -10.094 6.891 1 71.19 132 LEU A N 1
ATOM 1087 C CA . LEU A 1 132 ? 16.016 -9.039 6.805 1 71.19 132 LEU A CA 1
ATOM 1088 C C . LEU A 1 132 ? 15.164 -9.188 5.547 1 71.19 132 LEU A C 1
ATOM 1090 O O . LEU A 1 132 ? 14.227 -8.422 5.324 1 71.19 132 LEU A O 1
ATOM 1094 N N . LEU A 1 133 ? 15.594 -10.211 4.73 1 85 133 LEU A N 1
ATOM 1095 C CA . LEU A 1 133 ? 14.734 -10.445 3.572 1 85 133 LEU A CA 1
ATOM 1096 C C . LEU A 1 133 ? 13.586 -11.383 3.93 1 85 133 LEU A C 1
ATOM 1098 O O . LEU A 1 133 ? 13.68 -12.141 4.898 1 85 133 LEU A O 1
ATOM 1102 N N . SER A 1 134 ? 12.578 -11.234 3.227 1 90.31 134 SER A N 1
ATOM 1103 C CA . SER A 1 134 ? 11.445 -12.141 3.348 1 90.31 134 SER A CA 1
ATOM 1104 C C . SER A 1 134 ? 11.508 -13.258 2.311 1 90.31 134 SER A C 1
ATOM 1106 O O . SER A 1 134 ? 11.734 -13 1.126 1 90.31 134 SER A O 1
ATOM 1108 N N . TYR A 1 135 ? 11.32 -14.43 2.76 1 94.56 135 TYR A N 1
ATOM 1109 C CA . TYR A 1 135 ? 11.43 -15.594 1.889 1 94.56 135 TYR A CA 1
ATOM 1110 C C . TYR A 1 135 ? 10.07 -16.234 1.659 1 94.56 135 TYR A C 1
ATOM 1112 O O . TYR A 1 135 ? 9.25 -16.312 2.58 1 94.56 135 TYR A O 1
ATOM 1120 N N . PRO A 1 136 ? 9.836 -16.688 0.456 1 96.06 136 PRO A N 1
ATOM 1121 C CA . PRO A 1 136 ? 8.555 -17.344 0.164 1 96.06 136 PRO A CA 1
ATOM 1122 C C . PRO A 1 136 ? 8.445 -18.719 0.798 1 96.06 136 PRO A C 1
ATOM 1124 O O . PRO A 1 136 ? 9.422 -19.469 0.845 1 96.06 136 PRO A O 1
ATOM 1127 N N . HIS A 1 137 ? 7.285 -19.047 1.31 1 96.81 137 HIS A N 1
ATOM 1128 C CA . HIS A 1 137 ? 6.984 -20.312 1.959 1 96.81 137 HIS A CA 1
ATOM 1129 C C . HIS A 1 137 ? 5.598 -20.812 1.572 1 96.81 137 HIS A C 1
ATOM 1131 O O . HIS A 1 137 ? 4.727 -20.031 1.205 1 96.81 137 HIS A O 1
ATOM 1137 N N . LEU A 1 138 ? 5.492 -22.094 1.568 1 97.88 138 LEU A N 1
ATOM 1138 C CA . LEU A 1 138 ? 4.199 -22.766 1.536 1 97.88 138 LEU A CA 1
ATOM 1139 C C . LEU A 1 138 ? 3.861 -23.359 2.9 1 97.88 138 LEU A C 1
ATOM 1141 O O . LEU A 1 138 ? 4.547 -24.266 3.373 1 97.88 138 LEU A O 1
ATOM 1145 N N . LEU A 1 139 ? 2.812 -22.797 3.529 1 98.12 139 LEU A N 1
ATOM 1146 C CA . LEU A 1 139 ? 2.369 -23.281 4.832 1 98.12 139 LEU A CA 1
ATOM 1147 C C . LEU A 1 139 ? 1.261 -24.328 4.672 1 98.12 139 LEU A C 1
ATOM 1149 O O . LEU A 1 139 ? 0.481 -24.266 3.719 1 98.12 139 LEU A O 1
ATOM 1153 N N . SER A 1 140 ? 1.198 -25.266 5.633 1 98.25 140 SER A N 1
ATOM 1154 C CA . SER A 1 140 ? 0.205 -26.344 5.527 1 98.25 140 SER A CA 1
ATOM 1155 C C . SER A 1 140 ? -0.681 -26.391 6.77 1 98.25 140 SER A C 1
ATOM 1157 O O . SER A 1 140 ? -0.182 -26.531 7.891 1 98.25 140 SER A O 1
ATOM 1159 N N . CYS A 1 141 ? -1.935 -26.281 6.621 1 98.44 141 CYS A N 1
ATOM 1160 C CA . CYS A 1 141 ? -2.963 -26.516 7.629 1 98.44 141 CYS A CA 1
ATOM 1161 C C . CYS A 1 141 ? -3.746 -27.781 7.336 1 98.44 141 CYS A C 1
ATOM 1163 O O . CYS A 1 141 ? -4.797 -27.734 6.695 1 98.44 141 CYS A O 1
ATOM 1165 N N . PRO A 1 142 ? -3.367 -28.891 7.922 1 98 142 PRO A N 1
ATOM 1166 C CA . PRO A 1 142 ? -4.062 -30.141 7.617 1 98 142 PRO A CA 1
ATOM 1167 C C . PRO A 1 142 ? -5.477 -30.188 8.195 1 98 142 PRO A C 1
ATOM 1169 O O . PRO A 1 142 ? -5.684 -29.828 9.359 1 98 142 PRO A O 1
ATOM 1172 N N . ILE A 1 143 ? -6.383 -30.562 7.383 1 97.62 143 ILE A N 1
ATOM 1173 C CA . ILE A 1 143 ? -7.742 -30.766 7.875 1 97.62 143 ILE A CA 1
ATOM 1174 C C . ILE A 1 143 ? -7.828 -32.062 8.664 1 97.62 143 ILE A C 1
ATOM 1176 O O . ILE A 1 143 ? -7.492 -33.125 8.148 1 97.62 143 ILE A O 1
ATOM 1180 N N . PRO A 1 144 ? -8.289 -31.953 9.867 1 95.81 144 PRO A N 1
ATOM 1181 C CA . PRO A 1 144 ? -8.312 -33.156 10.695 1 95.81 144 PRO A CA 1
ATOM 1182 C C . PRO A 1 144 ? -9.344 -34.188 10.211 1 95.81 144 PRO A C 1
ATOM 1184 O O . PRO A 1 144 ? -10.375 -33.812 9.656 1 95.81 144 PRO A O 1
ATOM 1187 N N . ASP A 1 145 ? -9.039 -35.438 10.602 1 91.81 145 ASP A N 1
ATOM 1188 C CA . ASP A 1 145 ? -9.953 -36.5 10.234 1 91.81 145 ASP A CA 1
ATOM 1189 C C . ASP A 1 145 ? -11.234 -36.438 11.062 1 91.81 145 ASP A C 1
ATOM 1191 O O . ASP A 1 145 ? -12.312 -36.781 10.562 1 91.81 145 ASP A O 1
ATOM 1195 N N . GLU A 1 146 ? -11.078 -36.031 12.297 1 90.94 146 GLU A N 1
ATOM 1196 C CA . GLU A 1 146 ? -12.219 -36 13.203 1 90.94 146 GLU A CA 1
ATOM 1197 C C . GLU A 1 146 ? -12.992 -34.688 13.047 1 90.94 146 GLU A C 1
ATOM 1199 O O . GLU A 1 146 ? -12.703 -33.719 13.727 1 90.94 146 GLU A O 1
ATOM 1204 N N . LEU A 1 147 ? -13.75 -34.594 12.07 1 92.94 147 LEU A N 1
ATOM 1205 C CA . LEU A 1 147 ? -14.617 -33.438 11.852 1 92.94 147 LEU A CA 1
ATOM 1206 C C . LEU A 1 147 ? -16.062 -33.75 12.242 1 92.94 147 LEU A C 1
ATOM 1208 O O . LEU A 1 147 ? -16.484 -34.906 12.18 1 92.94 147 LEU A O 1
ATOM 1212 N N . PRO A 1 148 ? -16.75 -32.75 12.672 1 91.88 148 PRO A N 1
ATOM 1213 C CA . PRO A 1 148 ? -18.188 -32.969 12.781 1 91.88 148 PRO A CA 1
ATOM 1214 C C . PRO A 1 148 ? -18.797 -33.5 11.492 1 91.88 148 PRO A C 1
ATOM 1216 O O . PRO A 1 148 ? -18.391 -33.125 10.391 1 91.88 148 PRO A O 1
ATOM 1219 N N . PHE A 1 149 ? -19.781 -34.281 11.641 1 91.19 149 PHE A N 1
ATOM 1220 C CA . PHE A 1 149 ? -20.359 -35.062 10.539 1 91.19 149 PHE A CA 1
ATOM 1221 C C . PHE A 1 149 ? -20.828 -34.125 9.422 1 91.19 149 PHE A C 1
ATOM 1223 O O . PHE A 1 149 ? -20.625 -34.406 8.242 1 91.19 149 PHE A O 1
ATOM 1230 N N . GLN A 1 150 ? -21.328 -33 9.789 1 91.19 150 GLN A N 1
ATOM 1231 C CA . GLN A 1 150 ? -21.891 -32.094 8.805 1 91.19 150 GLN A CA 1
ATOM 1232 C C . GLN A 1 150 ? -20.797 -31.469 7.949 1 91.19 150 GLN A C 1
ATOM 1234 O O . GLN A 1 150 ? -21.078 -30.906 6.891 1 91.19 150 GLN A O 1
ATOM 1239 N N . LEU A 1 151 ? -19.516 -31.594 8.367 1 94.31 151 LEU A N 1
ATOM 1240 C CA . LEU A 1 151 ? -18.406 -30.938 7.66 1 94.31 151 LEU A CA 1
ATOM 1241 C C . LEU A 1 151 ? -17.641 -31.953 6.809 1 94.31 151 LEU A C 1
ATOM 1243 O O . LEU A 1 151 ? -16.703 -31.578 6.105 1 94.31 151 LEU A O 1
ATOM 1247 N N . HIS A 1 152 ? -18.078 -33.125 6.789 1 90.75 152 HIS A N 1
ATOM 1248 C CA . HIS A 1 152 ? -17.312 -34.156 6.109 1 90.75 152 HIS A CA 1
ATOM 1249 C C . HIS A 1 152 ? -17.203 -33.875 4.617 1 90.75 152 HIS A C 1
ATOM 1251 O O . HIS A 1 152 ? -16.156 -34.156 4.008 1 90.75 152 HIS A O 1
ATOM 1257 N N . ASP A 1 153 ? -18.188 -33.281 4.035 1 89.94 153 ASP A N 1
ATOM 1258 C CA . ASP A 1 153 ? -18.188 -33.031 2.602 1 89.94 153 ASP A CA 1
ATOM 1259 C C . ASP A 1 153 ? -18.047 -31.516 2.318 1 89.94 153 ASP A C 1
ATOM 1261 O O . ASP A 1 153 ? -18.156 -31.094 1.17 1 89.94 153 ASP A O 1
ATOM 1265 N N . ALA A 1 154 ? -17.797 -30.828 3.355 1 94.5 154 ALA A N 1
ATOM 1266 C CA . ALA A 1 154 ? -17.672 -29.375 3.207 1 94.5 154 ALA A CA 1
ATOM 1267 C C . ALA A 1 154 ? -16.219 -28.969 3.023 1 94.5 154 ALA A C 1
ATOM 1269 O O . ALA A 1 154 ? -15.305 -29.734 3.344 1 94.5 154 ALA A O 1
ATOM 1270 N N . THR A 1 155 ? -16.062 -27.891 2.393 1 95.06 155 THR A N 1
ATOM 1271 C CA . THR A 1 155 ? -14.742 -27.297 2.258 1 95.06 155 THR A CA 1
ATOM 1272 C C . THR A 1 155 ? -14.641 -26.016 3.074 1 95.06 155 THR A C 1
ATOM 1274 O O . THR A 1 155 ? -15.617 -25.281 3.199 1 95.06 155 THR A O 1
ATOM 1277 N N . PRO A 1 156 ? -13.5 -25.828 3.713 1 97.62 156 PRO A N 1
ATOM 1278 C CA . PRO A 1 156 ? -13.367 -24.547 4.426 1 97.62 156 PRO A CA 1
ATOM 1279 C C . PRO A 1 156 ? -13.531 -23.344 3.512 1 97.62 156 PRO A C 1
ATOM 1281 O O . PRO A 1 156 ? -13.031 -23.344 2.383 1 97.62 156 PRO A O 1
ATOM 1284 N N . ARG A 1 157 ? -14.203 -22.359 4.008 1 98 157 ARG A N 1
ATOM 1285 C CA . ARG A 1 157 ? -14.438 -21.125 3.256 1 98 157 ARG A CA 1
ATOM 1286 C C . ARG A 1 157 ? -13.258 -20.172 3.398 1 98 157 ARG A C 1
ATOM 1288 O O . ARG A 1 157 ? -12.844 -19.531 2.422 1 98 157 ARG A O 1
ATOM 1295 N N . THR A 1 158 ? -12.828 -19.969 4.602 1 98.75 158 THR A N 1
ATOM 1296 C CA . THR A 1 158 ? -11.688 -19.094 4.879 1 98.75 158 THR A CA 1
ATOM 1297 C C . THR A 1 158 ? -10.75 -19.734 5.898 1 98.75 158 THR A C 1
ATOM 1299 O O . THR A 1 158 ? -11.133 -20.688 6.59 1 98.75 158 THR A O 1
ATOM 1302 N N . VAL A 1 159 ? -9.586 -19.312 5.934 1 98.88 159 VAL A N 1
ATOM 1303 C CA . VAL A 1 159 ? -8.594 -19.719 6.918 1 98.88 159 VAL A CA 1
ATOM 1304 C C . VAL A 1 159 ? -7.914 -18.484 7.516 1 98.88 159 VAL A C 1
ATOM 1306 O O . VAL A 1 159 ? -7.637 -17.516 6.805 1 98.88 159 VAL A O 1
ATOM 1309 N N . SER A 1 160 ? -7.699 -18.469 8.773 1 98.62 160 SER A N 1
ATOM 1310 C CA . SER A 1 160 ? -6.965 -17.422 9.492 1 98.62 160 SER A CA 1
ATOM 1311 C C . SER A 1 160 ? -5.812 -18.016 10.297 1 98.62 160 SER A C 1
ATOM 1313 O O . SER A 1 160 ? -5.906 -19.156 10.773 1 98.62 160 SER A O 1
ATOM 1315 N N . LEU A 1 161 ? -4.773 -17.266 10.359 1 98.62 161 LEU A N 1
ATOM 1316 C CA . LEU A 1 161 ? -3.623 -17.688 11.156 1 98.62 161 LEU A CA 1
ATOM 1317 C C . LEU A 1 161 ? -3.502 -16.844 12.414 1 98.62 161 LEU A C 1
ATOM 1319 O O . LEU A 1 161 ? -3.736 -15.625 12.383 1 98.62 161 LEU A O 1
ATOM 1323 N N . THR A 1 162 ? -3.121 -17.516 13.523 1 97.56 162 THR A N 1
ATOM 1324 C CA . THR A 1 162 ? -2.957 -16.812 14.797 1 97.56 162 THR A CA 1
ATOM 1325 C C . THR A 1 162 ? -1.755 -17.359 15.562 1 97.56 162 THR A C 1
ATOM 1327 O O . THR A 1 162 ? -1.32 -18.484 15.32 1 97.56 162 THR A O 1
ATOM 1330 N N . ALA A 1 163 ? -1.222 -16.547 16.422 1 95.94 163 ALA A N 1
ATOM 1331 C CA . ALA A 1 163 ? -0.136 -16.984 17.297 1 95.94 163 ALA A CA 1
ATOM 1332 C C . ALA A 1 163 ? -0.654 -17.906 18.406 1 95.94 163 ALA A C 1
ATOM 1334 O O . ALA A 1 163 ? -0.03 -18.922 18.719 1 95.94 163 ALA A O 1
ATOM 1335 N N . GLN A 1 164 ? -1.758 -17.469 18.969 1 95.56 164 GLN A N 1
ATOM 1336 C CA . GLN A 1 164 ? -2.441 -18.297 19.969 1 95.56 164 GLN A CA 1
ATOM 1337 C C . GLN A 1 164 ? -3.793 -18.766 19.438 1 95.56 164 GLN A C 1
ATOM 1339 O O . GLN A 1 164 ? -4.449 -18.062 18.672 1 95.56 164 GLN A O 1
ATOM 1344 N N . VAL A 1 165 ? -4.16 -19.891 19.938 1 94.44 165 VAL A N 1
ATOM 1345 C CA . VAL A 1 165 ? -5.324 -20.594 19.422 1 94.44 165 VAL A CA 1
ATOM 1346 C C . VAL A 1 165 ? -6.566 -19.719 19.547 1 94.44 165 VAL A C 1
ATOM 1348 O O . VAL A 1 165 ? -7.402 -19.688 18.641 1 94.44 165 VAL A O 1
ATOM 1351 N N . CYS A 1 166 ? -6.66 -18.906 20.609 1 94.31 166 CYS A N 1
ATOM 1352 C CA . CYS A 1 166 ? -7.891 -18.188 20.922 1 94.31 166 CYS A CA 1
ATOM 1353 C C . CYS A 1 166 ? -7.805 -16.734 20.438 1 94.31 166 CYS A C 1
ATOM 1355 O O . CYS A 1 166 ? -8.742 -15.953 20.641 1 94.31 166 CYS A O 1
ATOM 1357 N N . ASP A 1 167 ? -6.773 -16.422 19.75 1 93.06 167 ASP A N 1
ATOM 1358 C CA . ASP A 1 167 ? -6.621 -15.047 19.297 1 93.06 167 ASP A CA 1
ATOM 1359 C C . ASP A 1 167 ? -7.641 -14.711 18.203 1 93.06 167 ASP A C 1
ATOM 1361 O O . ASP A 1 167 ? -8.062 -15.586 17.453 1 93.06 167 ASP A O 1
ATOM 1365 N N . ARG A 1 168 ? -8.125 -13.492 18.25 1 92.12 168 ARG A N 1
ATOM 1366 C CA . ARG A 1 168 ? -8.766 -12.969 17.047 1 92.12 168 ARG A CA 1
ATOM 1367 C C . ARG A 1 168 ? -7.727 -12.688 15.953 1 92.12 168 ARG A C 1
ATOM 1369 O O . ARG A 1 168 ? -6.785 -11.922 16.172 1 92.12 168 ARG A O 1
ATOM 1376 N N . ALA A 1 169 ? -7.91 -13.273 14.852 1 95.44 169 ALA A N 1
ATOM 1377 C CA . ALA A 1 169 ? -6.898 -13.203 13.797 1 95.44 169 ALA A CA 1
ATOM 1378 C C . ALA A 1 169 ? -6.863 -11.82 13.164 1 95.44 169 ALA A C 1
ATOM 1380 O O . ALA A 1 169 ? -7.891 -11.148 13.07 1 95.44 169 ALA A O 1
ATOM 1381 N N . SER A 1 170 ? -5.695 -11.375 12.695 1 91.56 170 SER A N 1
ATOM 1382 C CA . SER A 1 170 ? -5.504 -10.148 11.93 1 91.56 170 SER A CA 1
ATOM 1383 C C . SER A 1 170 ? -5.582 -10.414 10.43 1 91.56 170 SER A C 1
ATOM 1385 O O . SER A 1 170 ? -5.207 -9.555 9.625 1 91.56 170 SER A O 1
ATOM 1387 N N . ASN A 1 171 ? -5.906 -11.578 10.062 1 96.44 171 ASN A N 1
ATOM 1388 C CA . ASN A 1 171 ? -5.941 -12.031 8.68 1 96.44 171 ASN A CA 1
ATOM 1389 C C . ASN A 1 171 ? -7.094 -13 8.438 1 96.44 171 ASN A C 1
ATOM 1391 O O . ASN A 1 171 ? -7.613 -13.602 9.375 1 96.44 171 ASN A O 1
ATOM 1395 N N . SER A 1 172 ? -7.535 -13.094 7.277 1 98.25 172 SER A N 1
ATOM 1396 C CA . SER A 1 172 ? -8.578 -14 6.82 1 98.25 172 SER A CA 1
ATOM 1397 C C . SER A 1 172 ? -8.508 -14.211 5.312 1 98.25 172 SER A C 1
ATOM 1399 O O . SER A 1 172 ? -8.883 -13.328 4.539 1 98.25 172 SER A O 1
ATOM 1401 N N . LEU A 1 173 ? -8.086 -15.398 4.91 1 98.69 173 LEU A N 1
ATOM 1402 C CA . LEU A 1 173 ? -7.902 -15.688 3.49 1 98.69 173 LEU A CA 1
ATOM 1403 C C . LEU A 1 173 ? -9.023 -16.578 2.967 1 98.69 173 LEU A C 1
ATOM 1405 O O . LEU A 1 173 ? -9.391 -17.562 3.607 1 98.69 173 LEU A O 1
ATOM 1409 N N . ARG A 1 174 ? -9.531 -16.203 1.824 1 98.25 174 ARG A N 1
ATOM 1410 C CA . ARG A 1 174 ? -10.414 -17.109 1.105 1 98.25 174 ARG A CA 1
ATOM 1411 C C . ARG A 1 174 ? -9.672 -18.391 0.709 1 98.25 174 ARG A C 1
ATOM 1413 O O . ARG A 1 174 ? -8.523 -18.328 0.266 1 98.25 174 ARG A O 1
ATOM 1420 N N . VAL A 1 175 ? -10.32 -19.516 0.855 1 98.62 175 VAL A N 1
ATOM 1421 C CA . VAL A 1 175 ? -9.711 -20.766 0.432 1 98.62 175 VAL A CA 1
ATOM 1422 C C . VAL A 1 175 ? -10.164 -21.109 -0.987 1 98.62 175 VAL A C 1
ATOM 1424 O O . VAL A 1 175 ? -11.344 -21.375 -1.221 1 98.62 175 VAL A O 1
ATOM 1427 N N . HIS A 1 176 ? -9.234 -21.094 -1.926 1 98.25 176 HIS A N 1
ATOM 1428 C CA . HIS A 1 176 ? -9.539 -21.406 -3.318 1 98.25 176 HIS A CA 1
ATOM 1429 C C . HIS A 1 176 ? -9.57 -22.922 -3.547 1 98.25 176 HIS A C 1
ATOM 1431 O O . HIS A 1 176 ? -8.758 -23.656 -2.982 1 98.25 176 HIS A O 1
ATOM 1437 N N . TYR A 1 177 ? -10.492 -23.344 -4.297 1 97.06 177 TYR A N 1
ATOM 1438 C CA . TYR A 1 177 ? -10.664 -24.734 -4.734 1 97.06 177 TYR A CA 1
ATOM 1439 C C . TYR A 1 177 ? -11.297 -24.797 -6.117 1 97.06 177 TYR A C 1
ATOM 1441 O O . TYR A 1 177 ? -12.5 -25.062 -6.246 1 97.06 177 TYR A O 1
ATOM 1449 N N . ASN A 1 178 ? -10.492 -24.562 -7.141 1 92.25 178 ASN A N 1
ATOM 1450 C CA . ASN A 1 178 ? -10.977 -24.469 -8.516 1 92.25 178 ASN A CA 1
ATOM 1451 C C . ASN A 1 178 ? -10.891 -25.812 -9.234 1 92.25 178 ASN A C 1
ATOM 1453 O O . ASN A 1 178 ? -9.805 -26.234 -9.641 1 92.25 178 ASN A O 1
ATOM 1457 N N . LEU A 1 179 ? -12.055 -26.422 -9.594 1 90.06 179 LEU A N 1
ATOM 1458 C CA . LEU A 1 179 ? -12.07 -27.781 -10.133 1 90.06 179 LEU A CA 1
ATOM 1459 C C . LEU A 1 179 ? -12.445 -27.781 -11.617 1 90.06 179 LEU A C 1
ATOM 1461 O O . LEU A 1 179 ? -12.344 -28.797 -12.289 1 90.06 179 LEU A O 1
ATOM 1465 N N . GLN A 1 180 ? -12.742 -26.672 -12.18 1 83.5 180 GLN A N 1
ATOM 1466 C CA . GLN A 1 180 ? -13.188 -26.641 -13.57 1 83.5 180 GLN A CA 1
ATOM 1467 C C . GLN A 1 180 ? -12.023 -26.875 -14.531 1 83.5 180 GLN A C 1
ATOM 1469 O O . GLN A 1 180 ? -11.086 -26.078 -14.586 1 83.5 180 GLN A O 1
ATOM 1474 N N . ALA A 1 181 ? -12.164 -27.906 -15.273 1 82.12 181 ALA A N 1
ATOM 1475 C CA . ALA A 1 181 ? -11.109 -28.25 -16.219 1 82.12 181 ALA A CA 1
ATOM 1476 C C . ALA A 1 181 ? -11.102 -27.297 -17.406 1 82.12 181 ALA A C 1
ATOM 1478 O O . ALA A 1 181 ? -12.141 -26.766 -17.797 1 82.12 181 ALA A O 1
ATOM 1479 N N . VAL A 1 182 ? -9.945 -27.062 -17.953 1 81.25 182 VAL A N 1
ATOM 1480 C CA . VAL A 1 182 ? -9.75 -26.281 -19.172 1 81.25 182 VAL A CA 1
ATOM 1481 C C . VAL A 1 182 ? -9.211 -27.172 -20.281 1 81.25 182 VAL A C 1
ATOM 1483 O O . VAL A 1 182 ? -8.117 -27.734 -20.156 1 81.25 182 VAL A O 1
ATOM 1486 N N . PRO A 1 183 ? -10.008 -27.297 -21.344 1 75.5 183 PRO A N 1
ATOM 1487 C CA . PRO A 1 183 ? -9.539 -28.172 -22.406 1 75.5 183 PRO A CA 1
ATOM 1488 C C . PRO A 1 183 ? -8.477 -27.531 -23.297 1 75.5 183 PRO A C 1
ATOM 1490 O O . PRO A 1 183 ? -8.305 -26.297 -23.266 1 75.5 183 PRO A O 1
ATOM 1493 N N . ASN A 1 184 ? -7.762 -28.344 -23.969 1 73.94 184 ASN A N 1
ATOM 1494 C CA . ASN A 1 184 ? -6.766 -27.859 -24.922 1 73.94 184 ASN A CA 1
ATOM 1495 C C . ASN A 1 184 ? -7.414 -27.172 -26.125 1 73.94 184 ASN A C 1
ATOM 1497 O O . ASN A 1 184 ? -8.461 -27.609 -26.609 1 73.94 184 ASN A O 1
ATOM 1501 N N . THR A 1 185 ? -6.988 -25.984 -26.469 1 62.66 185 THR A N 1
ATOM 1502 C CA . THR A 1 185 ? -7.594 -25.141 -27.484 1 62.66 185 THR A CA 1
ATOM 1503 C C . THR A 1 185 ? -7.48 -25.781 -28.859 1 62.66 185 THR A C 1
ATOM 1505 O O . THR A 1 185 ? -8.25 -25.453 -29.766 1 62.66 185 THR A O 1
ATOM 1508 N N . ILE A 1 186 ? -6.395 -26.453 -29.156 1 57.12 186 ILE A N 1
ATOM 1509 C CA . ILE A 1 186 ? -6.184 -26.969 -30.516 1 57.12 186 ILE A CA 1
ATOM 1510 C C . ILE A 1 186 ? -7.094 -28.172 -30.766 1 57.12 186 ILE A C 1
ATOM 1512 O O . ILE A 1 186 ? -7.637 -28.328 -31.859 1 57.12 186 ILE A O 1
ATOM 1516 N N . ASN A 1 187 ? -7.219 -29.047 -29.844 1 51 187 ASN A N 1
ATOM 1517 C CA . ASN A 1 187 ? -7.945 -30.281 -30.109 1 51 187 ASN A CA 1
ATOM 1518 C C . ASN A 1 187 ? -9.312 -30.297 -29.438 1 51 187 ASN A C 1
ATOM 1520 O O . ASN A 1 187 ? -9.438 -30.75 -28.297 1 51 187 ASN A O 1
ATOM 1524 N N . SER A 1 188 ? -10.203 -29.344 -29.906 1 47.78 188 SER A N 1
ATOM 1525 C CA . SER A 1 188 ? -11.562 -29.328 -29.359 1 47.78 188 SER A CA 1
ATOM 1526 C C . SER A 1 188 ? -12.164 -30.719 -29.328 1 47.78 188 SER A C 1
ATOM 1528 O O . SER A 1 188 ? -13.188 -30.953 -28.688 1 47.78 188 SER A O 1
ATOM 1530 N N . GLN A 1 189 ? -11.984 -31.469 -30.359 1 44.72 189 GLN A N 1
ATOM 1531 C CA . GLN A 1 189 ? -12.641 -32.781 -30.422 1 44.72 189 GLN A CA 1
ATOM 1532 C C . GLN A 1 189 ? -11.961 -33.781 -29.484 1 44.72 189 GLN A C 1
ATOM 1534 O O . GLN A 1 189 ? -11.43 -34.781 -29.922 1 44.72 189 GLN A O 1
ATOM 1539 N N . ALA A 1 190 ? -11.391 -33.344 -28.438 1 48.16 190 ALA A N 1
ATOM 1540 C CA . ALA A 1 190 ? -10.398 -34.094 -27.672 1 48.16 190 ALA A CA 1
ATOM 1541 C C . ALA A 1 190 ? -11.016 -35.344 -27.031 1 48.16 190 ALA A C 1
ATOM 1543 O O . ALA A 1 190 ? -12 -35.25 -26.297 1 48.16 190 ALA A O 1
ATOM 1544 N N . SER A 1 191 ? -10.664 -36.344 -27.594 1 47.72 191 SER A N 1
ATOM 1545 C CA . SER A 1 191 ? -10.758 -37.656 -26.984 1 47.72 191 SER A CA 1
ATOM 1546 C C . SER A 1 191 ? -10.188 -37.688 -25.578 1 47.72 191 SER A C 1
ATOM 1548 O O . SER A 1 191 ? -9.469 -36.75 -25.172 1 47.72 191 SER A O 1
ATOM 1550 N N . GLU A 1 192 ? -10.617 -38.531 -24.75 1 53.03 192 GLU A N 1
ATOM 1551 C CA . GLU A 1 192 ? -10.258 -38.875 -23.375 1 53.03 192 GLU A CA 1
ATOM 1552 C C . GLU A 1 192 ? -8.758 -38.75 -23.156 1 53.03 192 GLU A C 1
ATOM 1554 O O . GLU A 1 192 ? -8.305 -38.594 -22.016 1 53.03 192 GLU A O 1
ATOM 1559 N N . SER A 1 193 ? -7.875 -38.531 -24.328 1 64.31 193 SER A N 1
ATOM 1560 C CA . SER A 1 193 ? -6.426 -38.625 -24.172 1 64.31 193 SER A CA 1
ATOM 1561 C C . SER A 1 193 ? -5.75 -37.281 -24.359 1 64.31 193 SER A C 1
ATOM 1563 O O . SER A 1 193 ? -4.527 -37.188 -24.266 1 64.31 193 SER A O 1
ATOM 1565 N N . THR A 1 194 ? -6.551 -36.188 -24.297 1 84.88 194 THR A N 1
ATOM 1566 C CA . THR A 1 194 ? -5.941 -34.906 -24.578 1 84.88 194 THR A CA 1
ATOM 1567 C C . THR A 1 194 ? -5.473 -34.219 -23.297 1 84.88 194 THR A C 1
ATOM 1569 O O . THR A 1 194 ? -6.262 -34.031 -22.359 1 84.88 194 THR A O 1
ATOM 1572 N N . LEU A 1 195 ? -4.156 -33.906 -23.312 1 91.12 195 LEU A N 1
ATOM 1573 C CA . LEU A 1 195 ? -3.539 -33.25 -22.172 1 91.12 195 LEU A CA 1
ATOM 1574 C C . LEU A 1 195 ? -3.795 -31.75 -22.203 1 91.12 195 LEU A C 1
ATOM 1576 O O . LEU A 1 195 ? -3.83 -31.156 -23.266 1 91.12 195 LEU A O 1
ATOM 1580 N N . SER A 1 196 ? -4.02 -31.188 -21.062 1 94.56 196 SER A N 1
ATOM 1581 C CA . SER A 1 196 ? -4.172 -29.734 -20.906 1 94.56 196 SER A CA 1
ATOM 1582 C C . SER A 1 196 ? -2.916 -29.109 -20.312 1 94.56 196 SER A C 1
ATOM 1584 O O . SER A 1 196 ? -2.377 -29.594 -19.328 1 94.56 196 SER A O 1
ATOM 1586 N N . PHE A 1 197 ? -2.438 -28.047 -21 1 97.25 197 PHE A N 1
ATOM 1587 C CA . PHE A 1 197 ? -1.229 -27.344 -20.578 1 97.25 197 PHE A CA 1
ATOM 1588 C C . PHE A 1 197 ? -1.548 -25.922 -20.156 1 97.25 197 PHE A C 1
ATOM 1590 O O . PHE A 1 197 ? -2.023 -25.109 -20.969 1 97.25 197 PHE A O 1
ATOM 1597 N N . GLY A 1 198 ? -1.363 -25.562 -18.844 1 97.88 198 GLY A N 1
ATOM 1598 C CA . GLY A 1 198 ? -1.456 -24.188 -18.375 1 97.88 198 GLY A CA 1
ATOM 1599 C C . GLY A 1 198 ? -0.108 -23.5 -18.281 1 97.88 198 GLY A C 1
ATOM 1600 O O . GLY A 1 198 ? 0.848 -24.062 -17.734 1 97.88 198 GLY A O 1
ATOM 1601 N N . VAL A 1 199 ? -0.035 -22.328 -18.828 1 98.44 199 VAL A N 1
ATOM 1602 C CA . VAL A 1 199 ? 1.23 -21.609 -18.812 1 98.44 199 VAL A CA 1
ATOM 1603 C C . VAL A 1 199 ? 1.177 -20.484 -17.781 1 98.44 199 VAL A C 1
ATOM 1605 O O . VAL A 1 199 ? 0.208 -19.719 -17.734 1 98.44 199 VAL A O 1
ATOM 1608 N N . CYS A 1 200 ? 2.219 -20.391 -16.891 1 98.38 200 CYS A N 1
ATOM 1609 C CA . CYS A 1 200 ? 2.326 -19.375 -15.852 1 98.38 200 CYS A CA 1
ATOM 1610 C C . CYS A 1 200 ? 3.445 -18.391 -16.172 1 98.38 200 CYS A C 1
ATOM 1612 O O . CYS A 1 200 ? 4.586 -18.797 -16.391 1 98.38 200 CYS A O 1
ATOM 1614 N N . ILE A 1 201 ? 3.049 -17.156 -16.188 1 97.5 201 ILE A N 1
ATOM 1615 C CA . ILE A 1 201 ? 4.012 -16.094 -16.438 1 97.5 201 ILE A CA 1
ATOM 1616 C C . ILE A 1 201 ? 4.156 -15.227 -15.188 1 97.5 201 ILE A C 1
ATOM 1618 O O . ILE A 1 201 ? 3.166 -14.914 -14.523 1 97.5 201 ILE A O 1
ATOM 1622 N N . LYS A 1 202 ? 5.371 -14.883 -14.883 1 94.94 202 LYS A N 1
ATOM 1623 C CA . LYS A 1 202 ? 5.621 -13.977 -13.766 1 94.94 202 LYS A CA 1
ATOM 1624 C C . LYS A 1 202 ? 5.027 -12.594 -14.039 1 94.94 202 LYS A C 1
ATOM 1626 O O . LYS A 1 202 ? 4.488 -12.352 -15.125 1 94.94 202 LYS A O 1
ATOM 1631 N N . ALA A 1 203 ? 5.184 -11.719 -13.078 1 95.31 203 ALA A N 1
ATOM 1632 C CA . ALA A 1 203 ? 4.52 -10.422 -13.172 1 95.31 203 ALA A CA 1
ATOM 1633 C C . ALA A 1 203 ? 5.16 -9.547 -14.25 1 95.31 203 ALA A C 1
ATOM 1635 O O . ALA A 1 203 ? 6.375 -9.336 -14.242 1 95.31 203 ALA A O 1
ATOM 1636 N N . PHE A 1 204 ? 4.297 -9.062 -15.164 1 96.44 204 PHE A N 1
ATOM 1637 C CA . PHE A 1 204 ? 4.75 -8.133 -16.188 1 96.44 204 PHE A CA 1
ATOM 1638 C C . PHE A 1 204 ? 5.238 -6.832 -15.57 1 96.44 204 PHE A C 1
ATOM 1640 O O . PHE A 1 204 ? 4.531 -6.219 -14.766 1 96.44 204 PHE A O 1
ATOM 1647 N N . GLN A 1 205 ? 6.441 -6.484 -15.891 1 94.25 205 GLN A N 1
ATOM 1648 C CA . GLN A 1 205 ? 7.051 -5.227 -15.461 1 94.25 205 GLN A CA 1
ATOM 1649 C C . GLN A 1 205 ? 7.688 -4.492 -16.641 1 94.25 205 GLN A C 1
ATOM 1651 O O . GLN A 1 205 ? 8.914 -4.496 -16.781 1 94.25 205 GLN A O 1
ATOM 1656 N N . PHE A 1 206 ? 6.82 -3.828 -17.438 1 94.75 206 PHE A N 1
ATOM 1657 C CA . PHE A 1 206 ? 7.258 -3.088 -18.625 1 94.75 206 PHE A CA 1
ATOM 1658 C C . PHE A 1 206 ? 6.742 -1.654 -18.578 1 94.75 206 PHE A C 1
ATOM 1660 O O . PHE A 1 206 ? 6.039 -1.218 -19.5 1 94.75 206 PHE A O 1
ATOM 1667 N N . PRO A 1 207 ? 7.191 -0.941 -17.594 1 94.88 207 PRO A N 1
ATOM 1668 C CA . PRO A 1 207 ? 6.637 0.407 -17.438 1 94.88 207 PRO A CA 1
ATOM 1669 C C . PRO A 1 207 ? 7.16 1.379 -18.5 1 94.88 207 PRO A C 1
ATOM 1671 O O . PRO A 1 207 ? 6.543 2.418 -18.75 1 94.88 207 PRO A O 1
ATOM 1674 N N . PHE A 1 208 ? 8.305 1.057 -19.141 1 95.06 208 PHE A N 1
ATOM 1675 C CA . PHE A 1 208 ? 8.922 2.043 -20.031 1 95.06 208 PHE A CA 1
ATOM 1676 C C . PHE A 1 208 ? 9.203 1.442 -21.406 1 95.06 208 PHE A C 1
ATOM 1678 O O . PHE A 1 208 ? 9.805 2.094 -22.25 1 95.06 208 PHE A O 1
ATOM 1685 N N . VAL A 1 209 ? 8.828 0.189 -21.594 1 93.19 209 VAL A N 1
ATOM 1686 C CA . VAL A 1 209 ? 9.117 -0.485 -22.844 1 93.19 209 VAL A CA 1
ATOM 1687 C C . VAL A 1 209 ? 7.824 -1.054 -23.438 1 93.19 209 VAL A C 1
ATOM 1689 O O . VAL A 1 209 ? 7.02 -1.651 -22.719 1 93.19 209 VAL A O 1
ATOM 1692 N N . ASP A 1 210 ? 7.652 -0.791 -24.703 1 94.88 210 ASP A N 1
ATOM 1693 C CA . ASP A 1 210 ? 6.5 -1.345 -25.406 1 94.88 210 ASP A CA 1
ATOM 1694 C C . ASP A 1 210 ? 6.824 -2.711 -26.016 1 94.88 210 ASP A C 1
ATOM 1696 O O . ASP A 1 210 ? 7.508 -2.801 -27.031 1 94.88 210 ASP A O 1
ATOM 1700 N N . VAL A 1 211 ? 6.246 -3.74 -25.438 1 94.69 211 VAL A N 1
ATOM 1701 C CA . VAL A 1 211 ? 6.488 -5.102 -25.906 1 94.69 211 VAL A CA 1
ATOM 1702 C C . VAL A 1 211 ? 5.223 -5.656 -26.562 1 94.69 211 VAL A C 1
ATOM 1704 O O . VAL A 1 211 ? 5.051 -6.871 -26.656 1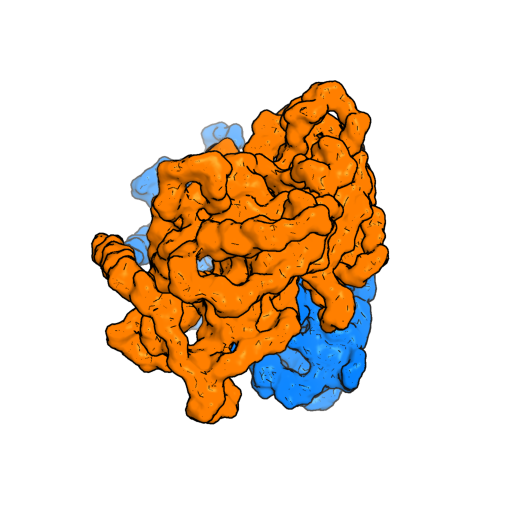 94.69 211 VAL A O 1
ATOM 1707 N N . SER A 1 212 ? 4.32 -4.82 -26.984 1 95.62 212 SER A N 1
ATOM 1708 C CA . SER A 1 212 ? 2.994 -5.207 -27.438 1 95.62 212 SER A CA 1
ATOM 1709 C C . SER A 1 212 ? 3.08 -6.207 -28.594 1 95.62 212 SER A C 1
ATOM 1711 O O . SER A 1 212 ? 2.49 -7.289 -28.531 1 95.62 212 SER A O 1
ATOM 1713 N N . GLN A 1 213 ? 3.836 -5.91 -29.641 1 93.44 213 GLN A N 1
ATOM 1714 C CA . GLN A 1 213 ? 3.898 -6.75 -30.844 1 93.44 213 GLN A CA 1
ATOM 1715 C C . GLN A 1 213 ? 4.527 -8.102 -30.516 1 93.44 213 GLN A C 1
ATOM 1717 O O . GLN A 1 213 ? 4.051 -9.141 -30.984 1 93.44 213 GLN A O 1
ATOM 1722 N N . ARG A 1 214 ? 5.59 -8.055 -29.828 1 93.56 214 ARG A N 1
ATOM 1723 C CA . ARG A 1 214 ? 6.27 -9.289 -29.453 1 93.56 214 ARG A CA 1
ATOM 1724 C C . ARG A 1 214 ? 5.367 -10.172 -28.594 1 93.56 214 ARG A C 1
ATOM 1726 O O . ARG A 1 214 ? 5.414 -11.398 -28.688 1 93.56 214 ARG A O 1
ATOM 1733 N N . LEU A 1 215 ? 4.648 -9.539 -27.719 1 96.88 215 LEU A N 1
ATOM 1734 C CA . LEU A 1 215 ? 3.75 -10.281 -26.844 1 96.88 215 LEU A CA 1
ATOM 1735 C C . LEU A 1 215 ? 2.646 -10.961 -27.641 1 96.88 215 LEU A C 1
ATOM 1737 O O . LEU A 1 215 ? 2.271 -12.094 -27.344 1 96.88 215 LEU A O 1
ATOM 1741 N N . ILE A 1 216 ? 2.117 -10.273 -28.609 1 97.94 216 ILE A N 1
ATOM 1742 C CA . ILE A 1 216 ? 1.105 -10.859 -29.469 1 97.94 216 ILE A CA 1
ATOM 1743 C C . ILE A 1 216 ? 1.674 -12.102 -30.156 1 97.94 216 ILE A C 1
ATOM 1745 O O . ILE A 1 216 ? 1.031 -13.148 -30.188 1 97.94 216 ILE A O 1
ATOM 1749 N N . GLU A 1 217 ? 2.84 -11.938 -30.781 1 97.25 217 GLU A N 1
ATOM 1750 C CA . GLU A 1 217 ? 3.494 -13.07 -31.438 1 97.25 217 GLU A CA 1
ATOM 1751 C C . GLU A 1 217 ? 3.676 -14.234 -30.469 1 97.25 217 GLU A C 1
ATOM 1753 O O . GLU A 1 217 ? 3.412 -15.383 -30.812 1 97.25 217 GLU A O 1
ATOM 1758 N N . TRP A 1 218 ? 4.117 -13.914 -29.266 1 97.88 218 TRP A N 1
ATOM 1759 C CA . TRP A 1 218 ? 4.379 -14.945 -28.266 1 97.88 218 TRP A CA 1
ATOM 1760 C C . TRP A 1 218 ? 3.094 -15.664 -27.875 1 97.88 218 TRP A C 1
ATOM 1762 O O . TRP A 1 218 ? 3.061 -16.891 -27.812 1 97.88 218 TRP A O 1
ATOM 1772 N N . PHE A 1 219 ? 1.999 -14.938 -27.594 1 98.31 219 PHE A N 1
ATOM 1773 C CA . PHE A 1 219 ? 0.715 -15.523 -27.234 1 98.31 219 PHE A CA 1
ATOM 1774 C C . PHE A 1 219 ? 0.216 -16.469 -28.312 1 98.31 219 PHE A C 1
ATOM 1776 O O . PHE A 1 219 ? -0.22 -17.578 -28.031 1 98.31 219 PHE A O 1
ATOM 1783 N N . GLU A 1 220 ? 0.336 -16.016 -29.531 1 98.19 220 GLU A N 1
ATOM 1784 C CA . GLU A 1 220 ? -0.166 -16.812 -30.641 1 98.19 220 GLU A CA 1
ATOM 1785 C C . GLU A 1 220 ? 0.712 -18.031 -30.875 1 98.19 220 GLU A C 1
ATOM 1787 O O . GLU A 1 220 ? 0.217 -19.094 -31.266 1 98.19 220 GLU A O 1
ATOM 1792 N N . LEU A 1 221 ? 1.975 -17.828 -30.719 1 98 221 LEU A N 1
ATOM 1793 C CA . LEU A 1 221 ? 2.867 -18.984 -30.828 1 98 221 LEU A CA 1
ATOM 1794 C C . LEU A 1 221 ? 2.537 -20.031 -29.766 1 98 221 LEU A C 1
ATOM 1796 O O . LEU A 1 221 ? 2.498 -21.219 -30.047 1 98 221 LEU A O 1
ATOM 1800 N N . GLN A 1 222 ? 2.305 -19.594 -28.516 1 97.94 222 GLN A N 1
ATOM 1801 C CA . GLN A 1 222 ? 1.92 -20.5 -27.438 1 97.94 222 GLN A CA 1
ATOM 1802 C C . GLN A 1 222 ? 0.648 -21.266 -27.797 1 97.94 222 GLN A C 1
ATOM 1804 O O . GLN A 1 222 ? 0.528 -22.453 -27.484 1 97.94 222 GLN A O 1
ATOM 1809 N N . ARG A 1 223 ? -0.22 -20.562 -28.375 1 96.75 223 ARG A N 1
ATOM 1810 C CA . ARG A 1 223 ? -1.469 -21.203 -28.797 1 96.75 223 ARG A CA 1
ATOM 1811 C C . ARG A 1 223 ? -1.211 -22.312 -29.812 1 96.75 223 ARG A C 1
ATOM 1813 O O . ARG A 1 223 ? -1.765 -23.406 -29.703 1 96.75 223 ARG A O 1
ATOM 1820 N N . LEU A 1 224 ? -0.393 -22.047 -30.781 1 96.69 224 LEU A N 1
ATOM 1821 C CA . LEU A 1 224 ? -0.057 -23.016 -31.812 1 96.69 224 LEU A CA 1
ATOM 1822 C C . LEU A 1 224 ? 0.658 -24.219 -31.219 1 96.69 224 LEU A C 1
ATOM 1824 O O . LEU A 1 224 ? 0.528 -25.328 -31.734 1 96.69 224 LEU A O 1
ATOM 1828 N N . LEU A 1 225 ? 1.377 -23.984 -30.156 1 97.19 225 LEU A N 1
ATOM 1829 C CA . LEU A 1 225 ? 2.16 -25.047 -29.531 1 97.19 225 LEU A CA 1
ATOM 1830 C C . LEU A 1 225 ? 1.278 -25.938 -28.641 1 97.19 225 LEU A C 1
ATOM 1832 O O . LEU A 1 225 ? 1.68 -27.031 -28.266 1 97.19 225 LEU A O 1
ATOM 1836 N N . GLY A 1 226 ? 0.126 -25.438 -28.266 1 95.38 226 GLY A N 1
ATOM 1837 C CA . GLY A 1 226 ? -0.814 -26.297 -27.578 1 95.38 226 GLY A CA 1
ATOM 1838 C C . GLY A 1 226 ? -1.139 -25.812 -26.172 1 95.38 226 GLY A C 1
ATOM 1839 O O . GLY A 1 226 ? -1.728 -26.547 -25.375 1 95.38 226 GLY A O 1
ATOM 1840 N N . THR A 1 227 ? -0.822 -24.609 -25.859 1 96.62 227 THR A N 1
ATOM 1841 C CA . THR A 1 227 ? -1.19 -24.031 -24.578 1 96.62 227 THR A CA 1
ATOM 1842 C C . THR A 1 227 ? -2.705 -23.891 -24.453 1 96.62 227 THR A C 1
ATOM 1844 O O . THR A 1 227 ? -3.348 -23.312 -25.344 1 96.62 227 THR A O 1
ATOM 1847 N N . SER A 1 228 ? -3.271 -24.391 -23.359 1 96.31 228 SER A N 1
ATOM 1848 C CA . SER A 1 228 ? -4.711 -24.312 -23.141 1 96.31 228 SER A CA 1
ATOM 1849 C C . SER A 1 228 ? -5.121 -22.922 -22.625 1 96.31 228 SER A C 1
ATOM 1851 O O . SER A 1 228 ? -6.156 -22.391 -23.031 1 96.31 228 SER A O 1
ATOM 1853 N N . ARG A 1 229 ? -4.34 -22.422 -21.75 1 97.06 229 ARG A N 1
ATOM 1854 C CA . ARG A 1 229 ? -4.605 -21.125 -21.156 1 97.06 229 ARG A CA 1
ATOM 1855 C C . ARG A 1 229 ? -3.34 -20.531 -20.547 1 97.06 229 ARG A C 1
ATOM 1857 O O . ARG A 1 229 ? -2.459 -21.266 -20.094 1 97.06 229 ARG A O 1
ATOM 1864 N N . ILE A 1 230 ? -3.299 -19.25 -20.609 1 98.25 230 ILE A N 1
ATOM 1865 C CA . ILE A 1 230 ? -2.158 -18.531 -20.031 1 98.25 230 ILE A CA 1
ATOM 1866 C C . ILE A 1 230 ? -2.598 -17.781 -18.781 1 98.25 230 ILE A C 1
ATOM 1868 O O . ILE A 1 230 ? -3.676 -17.172 -18.766 1 98.25 230 ILE A O 1
ATOM 1872 N N . TYR A 1 231 ? -1.834 -17.875 -17.719 1 98.44 231 TYR A N 1
ATOM 1873 C CA . TYR A 1 231 ? -2.006 -17.141 -16.484 1 98.44 231 TYR A CA 1
ATOM 1874 C C . TYR A 1 231 ? -0.842 -16.172 -16.25 1 98.44 231 TYR A C 1
ATOM 1876 O O . TYR A 1 231 ? 0.32 -16.594 -16.25 1 98.44 231 TYR A O 1
ATOM 1884 N N . ALA A 1 232 ? -1.152 -14.945 -16.109 1 98.44 232 ALA A N 1
ATOM 1885 C CA . ALA A 1 232 ? -0.094 -13.953 -15.953 1 98.44 232 ALA A CA 1
ATOM 1886 C C . ALA A 1 232 ? -0.406 -13 -14.805 1 98.44 232 ALA A C 1
ATOM 1888 O O . ALA A 1 232 ? -1.541 -12.945 -14.328 1 98.44 232 ALA A O 1
ATOM 1889 N N . TYR A 1 233 ? 0.603 -12.398 -14.312 1 97.56 233 TYR A N 1
ATOM 1890 C CA . TYR A 1 233 ? 0.524 -11.375 -13.273 1 97.56 233 TYR A CA 1
ATOM 1891 C C . TYR A 1 233 ? 1.078 -10.047 -13.781 1 97.56 233 TYR A C 1
ATOM 1893 O O . TYR A 1 233 ? 1.768 -10 -14.797 1 97.56 233 TYR A O 1
ATOM 1901 N N . GLU A 1 234 ? 0.693 -9.016 -13.117 1 96.56 234 GLU A N 1
ATOM 1902 C CA . GLU A 1 234 ? 1.092 -7.711 -13.641 1 96.56 234 GLU A CA 1
ATOM 1903 C C . GLU A 1 234 ? 1.48 -6.754 -12.516 1 96.56 234 GLU A C 1
ATOM 1905 O O . GLU A 1 234 ? 0.752 -6.621 -11.531 1 96.56 234 GLU A O 1
ATOM 1910 N N . TYR A 1 235 ? 2.684 -6.105 -12.641 1 94.69 235 TYR A N 1
ATOM 1911 C CA . TYR A 1 235 ? 3.045 -4.961 -11.812 1 94.69 235 TYR A CA 1
ATOM 1912 C C . TYR A 1 235 ? 2.668 -3.652 -12.5 1 94.69 235 TYR A C 1
ATOM 1914 O O . TYR A 1 235 ? 1.859 -2.881 -11.977 1 94.69 235 TYR A O 1
ATOM 1922 N N . ASP A 1 236 ? 3.299 -3.439 -13.602 1 95.06 236 ASP A N 1
ATOM 1923 C CA . ASP A 1 236 ? 3.139 -2.178 -14.32 1 95.06 236 ASP A CA 1
ATOM 1924 C C . ASP A 1 236 ? 3.516 -2.334 -15.797 1 95.06 236 ASP A C 1
ATOM 1926 O O . ASP A 1 236 ? 4.602 -2.818 -16.109 1 95.06 236 ASP A O 1
ATOM 1930 N N . VAL A 1 237 ? 2.609 -1.917 -16.672 1 97.31 237 VAL A N 1
ATOM 1931 C CA . VAL A 1 237 ? 2.887 -1.973 -18.109 1 97.31 237 VAL A CA 1
ATOM 1932 C C . VAL A 1 237 ? 2.406 -0.688 -18.766 1 97.31 237 VAL A C 1
ATOM 1934 O O . VAL A 1 237 ? 1.605 0.056 -18.203 1 97.31 237 VAL A O 1
ATOM 1937 N N . LEU A 1 238 ? 2.904 -0.416 -19.969 1 96.88 238 LEU A N 1
ATOM 1938 C CA . LEU A 1 238 ? 2.436 0.709 -20.766 1 96.88 238 LEU A CA 1
ATOM 1939 C C . LEU A 1 238 ? 1.012 0.47 -21.266 1 96.88 238 LEU A C 1
ATOM 1941 O O . LEU A 1 238 ? 0.585 -0.678 -21.406 1 96.88 238 LEU A O 1
ATOM 1945 N N . PRO A 1 239 ? 0.269 1.573 -21.562 1 96.38 239 PRO A N 1
ATOM 1946 C CA . PRO A 1 239 ? -1.112 1.444 -22.031 1 96.38 239 PRO A CA 1
ATOM 1947 C C . PRO A 1 239 ? -1.232 0.561 -23.281 1 96.38 239 PRO A C 1
ATOM 1949 O O . PRO A 1 239 ? -2.189 -0.208 -23.406 1 96.38 239 PRO A O 1
ATOM 1952 N N . ALA A 1 240 ? -0.279 0.666 -24.156 1 96.5 240 ALA A N 1
ATOM 1953 C CA . ALA A 1 240 ? -0.316 -0.143 -25.375 1 96.5 240 ALA A CA 1
ATOM 1954 C C . ALA A 1 240 ? -0.24 -1.631 -25.047 1 96.5 240 ALA A C 1
ATOM 1956 O O . ALA A 1 240 ? -0.925 -2.445 -25.672 1 96.5 240 ALA A O 1
ATOM 1957 N N . VAL A 1 241 ? 0.609 -1.98 -24.141 1 97.75 241 VAL A N 1
ATOM 1958 C CA . VAL A 1 241 ? 0.745 -3.365 -23.703 1 97.75 241 VAL A CA 1
ATOM 1959 C C . VAL A 1 241 ? -0.531 -3.812 -22.984 1 97.75 241 VAL A C 1
ATOM 1961 O O . VAL A 1 241 ? -0.997 -4.938 -23.188 1 97.75 241 VAL A O 1
ATOM 1964 N N . GLN A 1 242 ? -1.036 -2.896 -22.188 1 98.06 242 GLN A N 1
ATOM 1965 C CA . GLN A 1 242 ? -2.268 -3.209 -21.469 1 98.06 242 GLN A CA 1
ATOM 1966 C C . GLN A 1 242 ? -3.398 -3.541 -22.438 1 98.06 242 GLN A C 1
ATOM 1968 O O . GLN A 1 242 ? -4.227 -4.41 -22.172 1 98.06 242 GLN A O 1
ATOM 1973 N N . ARG A 1 243 ? -3.479 -2.879 -23.531 1 97.56 243 ARG A N 1
ATOM 1974 C CA . ARG A 1 243 ? -4.496 -3.145 -24.547 1 97.56 243 ARG A CA 1
ATOM 1975 C C . ARG A 1 243 ? -4.383 -4.57 -25.078 1 97.56 243 ARG A C 1
ATOM 1977 O O . ARG A 1 243 ? -5.398 -5.234 -25.297 1 97.56 243 ARG A O 1
ATOM 1984 N N . VAL A 1 244 ? -3.205 -5.016 -25.297 1 98.19 244 VAL A N 1
ATOM 1985 C CA . VAL A 1 244 ? -2.957 -6.379 -25.75 1 98.19 244 VAL A CA 1
ATOM 1986 C C . VAL A 1 244 ? -3.424 -7.375 -24.703 1 98.19 244 VAL A C 1
ATOM 1988 O O . VAL A 1 244 ? -4.105 -8.352 -25.016 1 98.19 244 VAL A O 1
ATOM 1991 N N . LEU A 1 245 ? -3.016 -7.109 -23.469 1 98.38 245 LEU A N 1
ATOM 1992 C CA . LEU A 1 245 ? -3.4 -7.996 -22.375 1 98.38 245 LEU A CA 1
ATOM 1993 C C . LEU A 1 245 ? -4.918 -8.031 -22.219 1 98.38 245 LEU A C 1
ATOM 1995 O O . LEU A 1 245 ? -5.492 -9.102 -21.984 1 98.38 245 LEU A O 1
ATOM 1999 N N . ASP A 1 246 ? -5.543 -6.898 -22.359 1 98 246 ASP A N 1
ATOM 2000 C CA . ASP A 1 246 ? -6.996 -6.824 -22.266 1 98 246 ASP A CA 1
ATOM 2001 C C . ASP A 1 246 ? -7.656 -7.656 -23.359 1 98 246 ASP A C 1
ATOM 2003 O O . ASP A 1 246 ? -8.672 -8.305 -23.125 1 98 246 ASP A O 1
ATOM 2007 N N . TYR A 1 247 ? -7.176 -7.574 -24.516 1 98 247 TYR A N 1
ATOM 2008 C CA . TYR A 1 247 ? -7.699 -8.359 -25.625 1 98 247 TYR A CA 1
ATOM 2009 C C . TYR A 1 247 ? -7.684 -9.852 -25.297 1 98 247 TYR A C 1
ATOM 2011 O O . TYR A 1 247 ? -8.711 -10.523 -25.406 1 98 247 TYR A O 1
ATOM 2019 N N . TYR A 1 248 ? -6.562 -10.367 -24.906 1 98.06 248 TYR A N 1
ATOM 2020 C CA . TYR A 1 248 ? -6.453 -11.805 -24.656 1 98.06 248 TYR A CA 1
ATOM 2021 C C . TYR A 1 248 ? -7.285 -12.203 -23.438 1 98.06 248 TYR A C 1
ATOM 2023 O O . TYR A 1 248 ? -7.789 -13.328 -23.375 1 98.06 248 TYR A O 1
ATOM 2031 N N . GLN A 1 249 ? -7.379 -11.273 -22.5 1 97.69 249 GLN A N 1
ATOM 2032 C CA . GLN A 1 249 ? -8.297 -11.539 -21.391 1 97.69 249 GLN A CA 1
ATOM 2033 C C . GLN A 1 249 ? -9.734 -11.68 -21.891 1 97.69 249 GLN A C 1
ATOM 2035 O O . GLN A 1 249 ? -10.477 -12.547 -21.422 1 97.69 249 GLN A O 1
ATOM 2040 N N . SER A 1 250 ? -10.133 -10.844 -22.797 1 96.62 250 SER A N 1
ATOM 2041 C CA . SER A 1 250 ? -11.5 -10.852 -23.312 1 96.62 250 SER A CA 1
ATOM 2042 C C . SER A 1 250 ? -11.789 -12.133 -24.094 1 96.62 250 SER A C 1
ATOM 2044 O O . SER A 1 250 ? -12.93 -12.578 -24.156 1 96.62 250 SER A O 1
ATOM 2046 N N . THR A 1 251 ? -10.797 -12.727 -24.656 1 95.75 251 THR A N 1
ATOM 2047 C CA . THR A 1 251 ? -10.984 -13.961 -25.406 1 95.75 251 THR A CA 1
ATOM 2048 C C . THR A 1 251 ? -11.055 -15.164 -24.469 1 95.75 251 THR A C 1
ATOM 2050 O O . THR A 1 251 ? -11.445 -16.266 -24.875 1 95.75 251 THR A O 1
ATOM 2053 N N . GLY A 1 252 ? -10.578 -14.992 -23.203 1 95.06 252 GLY A N 1
ATOM 2054 C CA . GLY A 1 252 ? -10.539 -16.094 -22.25 1 95.06 252 GLY A CA 1
ATOM 2055 C C . GLY A 1 252 ? -9.227 -16.844 -22.266 1 95.06 252 GLY A C 1
ATOM 2056 O O . GLY A 1 252 ? -9.016 -17.75 -21.453 1 95.06 252 GLY A O 1
ATOM 2057 N N . TYR A 1 253 ? -8.359 -16.484 -23.141 1 97.06 253 TYR A N 1
ATOM 2058 C CA . TYR A 1 253 ? -7.098 -17.188 -23.297 1 97.06 253 TYR A CA 1
ATOM 2059 C C . TYR A 1 253 ? -6.094 -16.766 -22.234 1 97.06 253 TYR A C 1
ATOM 2061 O O . TYR A 1 253 ? -5.141 -17.484 -21.938 1 97.06 253 TYR A O 1
ATOM 2069 N N . LEU A 1 254 ? -6.34 -15.602 -21.656 1 98 254 LEU A N 1
ATOM 2070 C CA . LEU A 1 254 ? -5.465 -15.062 -20.625 1 98 254 LEU A CA 1
ATOM 2071 C C . LEU A 1 254 ? -6.25 -14.766 -19.359 1 98 254 LEU A C 1
ATOM 2073 O O . LEU A 1 254 ? -7.363 -14.242 -19.406 1 98 254 LEU A O 1
ATOM 2077 N N . GLU A 1 255 ? -5.781 -15.219 -18.281 1 97.56 255 GLU A N 1
ATOM 2078 C CA . GLU A 1 255 ? -6.191 -14.711 -16.969 1 97.56 255 GLU A CA 1
ATOM 2079 C C . GLU A 1 255 ? -5.102 -13.844 -16.344 1 97.56 255 GLU A C 1
ATOM 2081 O O . GLU A 1 255 ? -4.012 -14.328 -16.047 1 97.56 255 GLU A O 1
ATOM 2086 N N . LEU A 1 256 ? -5.422 -12.625 -16.25 1 97.75 256 LEU A N 1
ATOM 2087 C CA . LEU A 1 256 ? -4.461 -11.641 -15.766 1 97.75 256 LEU A CA 1
ATOM 2088 C C . LEU A 1 256 ? -4.789 -11.227 -14.336 1 97.75 256 LEU A C 1
ATOM 2090 O O . LEU A 1 256 ? -5.938 -10.898 -14.031 1 97.75 256 LEU A O 1
ATOM 2094 N N . ARG A 1 257 ? -3.768 -11.242 -13.406 1 96.31 257 ARG A N 1
ATOM 2095 C CA . ARG A 1 257 ? -3.953 -10.844 -12.016 1 96.31 257 ARG A CA 1
ATOM 2096 C C . ARG A 1 257 ? -2.98 -9.734 -11.625 1 96.31 257 ARG A C 1
ATOM 2098 O O . ARG A 1 257 ? -1.771 -9.867 -11.844 1 96.31 257 ARG A O 1
ATOM 2105 N N . PRO A 1 258 ? -3.537 -8.641 -11.031 1 93.75 258 PRO A N 1
ATOM 2106 C CA . PRO A 1 258 ? -2.602 -7.648 -10.492 1 93.75 258 PRO A CA 1
ATOM 2107 C C . PRO A 1 258 ? -1.812 -8.172 -9.297 1 93.75 258 PRO A C 1
ATOM 2109 O O . PRO A 1 258 ? -2.303 -9.031 -8.555 1 93.75 258 PRO A O 1
ATOM 2112 N N . LEU A 1 259 ? -0.588 -7.664 -9.141 1 94.12 259 LEU A N 1
ATOM 2113 C CA . LEU A 1 259 ? 0.289 -8.125 -8.07 1 94.12 259 LEU A CA 1
ATOM 2114 C C . LEU A 1 259 ? 1.055 -6.957 -7.453 1 94.12 259 LEU A C 1
ATOM 2116 O O . LEU A 1 259 ? 1.293 -5.945 -8.117 1 94.12 259 LEU A O 1
ATOM 2120 N N . THR A 1 260 ? 1.328 -7.016 -6.184 1 91.69 260 THR A N 1
ATOM 2121 C CA . THR A 1 260 ? 2.254 -6.129 -5.488 1 91.69 260 THR A CA 1
ATOM 2122 C C . THR A 1 260 ? 3.328 -6.93 -4.762 1 91.69 260 THR A C 1
ATOM 2124 O O . THR A 1 260 ? 3.191 -8.141 -4.582 1 91.69 260 THR A O 1
ATOM 2127 N N . MET A 1 261 ? 4.363 -6.27 -4.402 1 90.06 261 MET A N 1
ATOM 2128 C CA . MET A 1 261 ? 5.434 -6.965 -3.691 1 90.06 261 MET A CA 1
ATOM 2129 C C . MET A 1 261 ? 5.137 -7.043 -2.199 1 90.06 261 MET A C 1
ATOM 2131 O O . MET A 1 261 ? 4.48 -6.16 -1.645 1 90.06 261 MET A O 1
ATOM 2135 N N . ALA A 1 262 ? 5.613 -8.07 -1.532 1 82.44 262 ALA A N 1
ATOM 2136 C CA . ALA A 1 262 ? 5.336 -8.328 -0.123 1 82.44 262 ALA A CA 1
ATOM 2137 C C . ALA A 1 262 ? 6.176 -7.43 0.779 1 82.44 262 ALA A C 1
ATOM 2139 O O . ALA A 1 262 ? 5.758 -7.09 1.889 1 82.44 262 ALA A O 1
ATOM 2140 N N . ASN A 1 263 ? 7.375 -7.074 0.513 1 72.06 263 ASN A N 1
ATOM 2141 C CA . ASN A 1 263 ? 8.383 -6.555 1.434 1 72.06 263 ASN A CA 1
ATOM 2142 C C . ASN A 1 263 ? 8.273 -5.039 1.591 1 72.06 263 ASN A C 1
ATOM 2144 O O . ASN A 1 263 ? 9.281 -4.34 1.631 1 72.06 263 ASN A O 1
ATOM 2148 N N . GLY A 1 264 ? 7.062 -4.617 1.685 1 68.88 264 GLY A N 1
ATOM 2149 C CA . GLY A 1 264 ? 6.941 -3.205 2.012 1 68.88 264 GLY A CA 1
ATOM 2150 C C . GLY A 1 264 ? 7.285 -2.293 0.85 1 68.88 264 GLY A C 1
ATOM 2151 O O . GLY A 1 264 ? 7.645 -1.131 1.052 1 68.88 264 GLY A O 1
ATOM 2152 N N . ALA A 1 265 ? 7.328 -2.816 -0.238 1 77.94 265 ALA A N 1
ATOM 2153 C CA . ALA A 1 265 ? 7.645 -2 -1.406 1 77.94 265 ALA A CA 1
ATOM 2154 C C . ALA A 1 265 ? 6.375 -1.519 -2.102 1 77.94 265 ALA A C 1
ATOM 2156 O O . ALA A 1 265 ? 5.59 -2.326 -2.6 1 77.94 265 ALA A O 1
ATOM 2157 N N . PRO A 1 266 ? 6.301 -0.224 -2.082 1 83.25 266 PRO A N 1
ATOM 2158 C CA . PRO A 1 266 ? 5.09 0.295 -2.721 1 83.25 266 PRO A CA 1
ATOM 2159 C C . PRO A 1 266 ? 5.086 0.082 -4.234 1 83.25 266 PRO A C 1
ATOM 2161 O O . PRO A 1 266 ? 6.148 0 -4.852 1 83.25 266 PRO A O 1
ATOM 2164 N N . SER A 1 267 ? 3.898 -0.057 -4.746 1 86.38 267 SER A N 1
ATOM 2165 C CA . SER A 1 267 ? 3.721 -0.241 -6.184 1 86.38 267 SER A CA 1
ATOM 2166 C C . SER A 1 267 ? 3.721 1.096 -6.914 1 86.38 267 SER A C 1
ATOM 2168 O O . SER A 1 267 ? 2.723 1.474 -7.531 1 86.38 267 SER A O 1
ATOM 2170 N N . LEU A 1 268 ? 4.762 1.804 -6.777 1 91.5 268 LEU A N 1
ATOM 2171 C CA . LEU A 1 268 ? 4.996 3.041 -7.516 1 91.5 268 LEU A CA 1
ATOM 2172 C C . LEU A 1 268 ? 5.93 2.801 -8.695 1 91.5 268 LEU A C 1
ATOM 2174 O O . LEU A 1 268 ? 6.988 2.186 -8.539 1 91.5 268 LEU A O 1
ATOM 2178 N N . ARG A 1 269 ? 5.57 3.301 -9.859 1 93.81 269 ARG A N 1
ATOM 2179 C CA . ARG A 1 269 ? 6.168 2.92 -11.133 1 93.81 269 ARG A CA 1
ATOM 2180 C C . ARG A 1 269 ? 7.688 3.039 -11.078 1 93.81 269 ARG A C 1
ATOM 2182 O O . ARG A 1 269 ? 8.398 2.07 -11.352 1 93.81 269 ARG A O 1
ATOM 2189 N N . HIS A 1 270 ? 8.195 4.211 -10.781 1 96.06 270 HIS A N 1
ATOM 2190 C CA . HIS A 1 270 ? 9.633 4.48 -10.852 1 96.06 270 HIS A CA 1
ATOM 2191 C C . HIS A 1 270 ? 10.375 3.803 -9.711 1 96.06 270 HIS A C 1
ATOM 2193 O O . HIS A 1 270 ? 11.469 3.264 -9.906 1 96.06 270 HIS A O 1
ATOM 2199 N N . TYR A 1 271 ? 9.797 3.779 -8.555 1 94.44 271 TYR A N 1
ATOM 2200 C CA . TYR A 1 271 ? 10.422 3.121 -7.414 1 94.44 271 TYR A CA 1
ATOM 2201 C C . TYR A 1 271 ? 10.523 1.617 -7.637 1 94.44 271 TYR A C 1
ATOM 2203 O O . TYR A 1 271 ? 11.594 1.027 -7.465 1 94.44 271 TYR A O 1
ATOM 2211 N N . LEU A 1 272 ? 9.414 1.019 -8 1 93.44 272 LEU A N 1
ATOM 2212 C CA . LEU A 1 272 ? 9.375 -0.427 -8.188 1 93.44 272 LEU A CA 1
ATOM 2213 C C . LEU A 1 272 ? 10.336 -0.854 -9.297 1 93.44 272 LEU A C 1
ATOM 2215 O O . LEU A 1 272 ? 11.039 -1.857 -9.156 1 93.44 272 LEU A O 1
ATOM 2219 N N . HIS A 1 273 ? 10.281 -0.108 -10.391 1 94.38 273 HIS A N 1
ATOM 2220 C CA . HIS A 1 273 ? 11.219 -0.396 -11.469 1 94.38 273 HIS A CA 1
ATOM 2221 C C . HIS A 1 273 ? 12.656 -0.36 -10.977 1 94.38 273 HIS A C 1
ATOM 2223 O O . HIS A 1 273 ? 13.445 -1.26 -11.281 1 94.38 273 HIS A O 1
ATOM 2229 N N . SER A 1 274 ? 12.992 0.665 -10.219 1 94.19 274 SER A N 1
ATOM 2230 C CA . SER A 1 274 ? 14.344 0.827 -9.703 1 94.19 274 SER A CA 1
ATOM 2231 C C . SER A 1 274 ? 14.695 -0.276 -8.703 1 94.19 274 SER A C 1
ATOM 2233 O O . SER A 1 274 ? 15.82 -0.776 -8.688 1 94.19 274 SER A O 1
ATOM 2235 N N . LEU A 1 275 ? 13.766 -0.598 -7.867 1 92.81 275 LEU A N 1
ATOM 2236 C CA . LEU A 1 275 ? 13.977 -1.666 -6.898 1 92.81 275 LEU A CA 1
ATOM 2237 C C . LEU A 1 275 ? 14.305 -2.98 -7.598 1 92.81 275 LEU A C 1
ATOM 2239 O O . LEU A 1 275 ? 15.273 -3.656 -7.242 1 92.81 275 LEU A O 1
ATOM 2243 N N . ILE A 1 276 ? 13.539 -3.326 -8.539 1 92.12 276 ILE A N 1
ATOM 2244 C CA . ILE A 1 276 ? 13.688 -4.582 -9.266 1 92.12 276 ILE A CA 1
ATOM 2245 C C . ILE A 1 276 ? 15.039 -4.605 -9.984 1 92.12 276 ILE A C 1
ATOM 2247 O O . ILE A 1 276 ? 15.695 -5.648 -10.039 1 92.12 276 ILE A O 1
ATOM 2251 N N . GLN A 1 277 ? 15.492 -3.498 -10.484 1 91.25 277 GLN A N 1
ATOM 2252 C CA . GLN A 1 277 ? 16.766 -3.41 -11.203 1 91.25 277 GLN A CA 1
ATOM 2253 C C . GLN A 1 277 ? 17.938 -3.5 -10.25 1 91.25 277 GLN A C 1
ATOM 2255 O O . GLN A 1 277 ? 19 -4.02 -10.617 1 91.25 277 GLN A O 1
ATOM 2260 N N . ASN A 1 278 ? 17.703 -3.047 -9.047 1 90.88 278 ASN A N 1
ATOM 2261 C CA . ASN A 1 278 ? 18.859 -2.891 -8.164 1 90.88 278 ASN A CA 1
ATOM 2262 C C . ASN A 1 278 ? 18.891 -3.971 -7.082 1 90.88 278 ASN A C 1
ATOM 2264 O O . ASN A 1 278 ? 19.906 -4.168 -6.422 1 90.88 278 ASN A O 1
ATOM 2268 N N . ARG A 1 279 ? 17.859 -4.637 -6.887 1 91.31 279 ARG A N 1
ATOM 2269 C CA . ARG A 1 279 ? 17.781 -5.691 -5.883 1 91.31 279 ARG A CA 1
ATOM 2270 C C . ARG A 1 279 ? 17.344 -7.016 -6.512 1 91.31 279 ARG A C 1
ATOM 2272 O O . ARG A 1 279 ? 16.203 -7.453 -6.324 1 91.31 279 ARG A O 1
ATOM 2279 N N . LEU A 1 280 ? 18.266 -7.719 -7.066 1 91.69 280 LEU A N 1
ATOM 2280 C CA . LEU A 1 280 ? 18 -8.914 -7.859 1 91.69 280 LEU A CA 1
ATOM 2281 C C . LEU A 1 280 ? 17.438 -10.039 -6.988 1 91.69 280 LEU A C 1
ATOM 2283 O O . LEU A 1 280 ? 16.531 -10.766 -7.406 1 91.69 280 LEU A O 1
ATOM 2287 N N . LEU A 1 281 ? 18.016 -10.18 -5.844 1 91.81 281 LEU A N 1
ATOM 2288 C CA . LEU A 1 281 ? 17.547 -11.258 -4.977 1 91.81 281 LEU A CA 1
ATOM 2289 C C . LEU A 1 281 ? 16.109 -11.031 -4.539 1 91.81 281 LEU A C 1
ATOM 2291 O O . LEU A 1 281 ? 15.32 -11.969 -4.469 1 91.81 281 LEU A O 1
ATOM 2295 N N . VAL A 1 282 ? 15.781 -9.773 -4.176 1 91.12 282 VAL A N 1
ATOM 2296 C CA . VAL A 1 282 ? 14.406 -9.43 -3.807 1 91.12 282 VAL A CA 1
ATOM 2297 C C . VAL A 1 282 ? 13.469 -9.75 -4.965 1 91.12 282 VAL A C 1
ATOM 2299 O O . VAL A 1 282 ? 12.391 -10.312 -4.758 1 91.12 282 VAL A O 1
ATOM 2302 N N . LYS A 1 283 ? 13.875 -9.375 -6.133 1 92.56 283 LYS A N 1
ATOM 2303 C CA . LYS A 1 283 ? 13.102 -9.68 -7.332 1 92.56 283 LYS A CA 1
ATOM 2304 C C . LYS A 1 283 ? 12.859 -11.18 -7.457 1 92.56 283 LYS A C 1
ATOM 2306 O O . LYS A 1 283 ? 11.719 -11.617 -7.637 1 92.56 283 LYS A O 1
ATOM 2311 N N . ARG A 1 284 ? 13.906 -11.945 -7.355 1 93.38 284 ARG A N 1
ATOM 2312 C CA . ARG A 1 284 ? 13.828 -13.391 -7.551 1 93.38 284 ARG A CA 1
ATOM 2313 C C . ARG A 1 284 ? 12.922 -14.039 -6.504 1 93.38 284 ARG A C 1
ATOM 2315 O O . ARG A 1 284 ? 12.148 -14.938 -6.824 1 93.38 284 ARG A O 1
ATOM 2322 N N . LEU A 1 285 ? 13.062 -13.594 -5.293 1 94.06 285 LEU A N 1
ATOM 2323 C CA . LEU A 1 285 ? 12.242 -14.141 -4.219 1 94.06 285 LEU A CA 1
ATOM 2324 C C . LEU A 1 285 ? 10.766 -13.852 -4.465 1 94.06 285 LEU A C 1
ATOM 2326 O O . LEU A 1 285 ? 9.914 -14.734 -4.297 1 94.06 285 LEU A O 1
ATOM 2330 N N . ASN A 1 286 ? 10.5 -12.672 -4.871 1 93.81 286 ASN A N 1
ATOM 2331 C CA . ASN A 1 286 ? 9.109 -12.281 -5.082 1 93.81 286 ASN A CA 1
ATOM 2332 C C . ASN A 1 286 ? 8.516 -12.969 -6.312 1 93.81 286 ASN A C 1
ATOM 2334 O O . ASN A 1 286 ? 7.305 -13.18 -6.383 1 93.81 286 ASN A O 1
ATOM 2338 N N . GLU A 1 287 ? 9.305 -13.344 -7.281 1 95.25 287 GLU A N 1
ATOM 2339 C CA . GLU A 1 287 ? 8.844 -13.984 -8.508 1 95.25 287 GLU A CA 1
ATOM 2340 C C . GLU A 1 287 ? 8.336 -15.398 -8.234 1 95.25 287 GLU A C 1
ATOM 2342 O O . GLU A 1 287 ? 7.59 -15.961 -9.031 1 95.25 287 GLU A O 1
ATOM 2347 N N . LEU A 1 288 ? 8.727 -15.914 -7.148 1 96.81 288 LEU A N 1
ATOM 2348 C CA . LEU A 1 288 ? 8.32 -17.281 -6.828 1 96.81 288 LEU A CA 1
ATOM 2349 C C . LEU A 1 288 ? 6.867 -17.312 -6.359 1 96.81 288 LEU A C 1
ATOM 2351 O O . LEU A 1 288 ? 6.219 -18.359 -6.41 1 96.81 288 LEU A O 1
ATOM 2355 N N . ILE A 1 289 ? 6.371 -16.172 -5.91 1 96.94 289 ILE A N 1
ATOM 2356 C CA . ILE A 1 289 ? 5.008 -16.094 -5.398 1 96.94 289 ILE A CA 1
ATOM 2357 C C . ILE A 1 289 ? 4.016 -16.328 -6.539 1 96.94 289 ILE A C 1
ATOM 2359 O O . ILE A 1 289 ? 3.174 -17.219 -6.469 1 96.94 289 ILE A O 1
ATOM 2363 N N . PRO A 1 290 ? 4.113 -15.586 -7.641 1 97.31 290 PRO A N 1
ATOM 2364 C CA . PRO A 1 290 ? 3.129 -15.812 -8.703 1 97.31 290 PRO A CA 1
ATOM 2365 C C . PRO A 1 290 ? 3.229 -17.203 -9.312 1 97.31 290 PRO A C 1
ATOM 2367 O O . PRO A 1 290 ? 2.213 -17.781 -9.719 1 97.31 290 PRO A O 1
ATOM 2370 N N . PHE A 1 291 ? 4.375 -17.828 -9.422 1 97.94 291 PHE A N 1
ATOM 2371 C CA . PHE A 1 291 ? 4.496 -19.172 -9.984 1 97.94 291 PHE A CA 1
ATOM 2372 C C . PHE A 1 291 ? 3.727 -20.172 -9.141 1 97.94 291 PHE A C 1
ATOM 2374 O O . PHE A 1 291 ? 3.002 -21.016 -9.68 1 97.94 291 PHE A O 1
ATOM 2381 N N . ASN A 1 292 ? 3.9 -20.062 -7.91 1 98.62 292 ASN A N 1
ATOM 2382 C CA . ASN A 1 292 ? 3.227 -21.016 -7.039 1 98.62 292 ASN A CA 1
ATOM 2383 C C . ASN A 1 292 ? 1.745 -20.688 -6.879 1 98.62 292 ASN A C 1
ATOM 2385 O O . ASN A 1 292 ? 0.914 -21.578 -6.742 1 98.62 292 ASN A O 1
ATOM 2389 N N . ASP A 1 293 ? 1.42 -19.406 -6.859 1 98.56 293 ASP A N 1
ATOM 2390 C CA . ASP A 1 293 ? 0.007 -19.031 -6.871 1 98.56 293 ASP A CA 1
ATOM 2391 C C . ASP A 1 293 ? -0.688 -19.562 -8.125 1 98.56 293 ASP A C 1
ATOM 2393 O O . ASP A 1 293 ? -1.781 -20.141 -8.039 1 98.56 293 ASP A O 1
ATOM 2397 N N . CYS A 1 294 ? -0.045 -19.344 -9.258 1 98.5 294 CYS A N 1
ATOM 2398 C CA . CYS A 1 294 ? -0.555 -19.844 -10.531 1 98.5 294 CYS A CA 1
ATOM 2399 C C . CYS A 1 294 ? -0.768 -21.359 -10.469 1 98.5 294 CYS A C 1
ATOM 2401 O O . CYS A 1 294 ? -1.806 -21.859 -10.906 1 98.5 294 CYS A O 1
ATOM 2403 N N . PHE A 1 295 ? 0.164 -22.078 -9.93 1 98.31 295 PHE A N 1
ATOM 2404 C CA . PHE A 1 295 ? 0.075 -23.516 -9.828 1 98.31 295 PHE A CA 1
ATOM 2405 C C . PHE A 1 295 ? -1.123 -23.922 -8.977 1 98.31 295 PHE A C 1
ATOM 2407 O O . PHE A 1 295 ? -1.984 -24.688 -9.43 1 98.31 295 PHE A O 1
ATOM 2414 N N . TYR A 1 296 ? -1.259 -23.422 -7.859 1 98.62 296 TYR A N 1
ATOM 2415 C CA . TYR A 1 296 ? -2.244 -23.891 -6.898 1 98.62 296 TYR A CA 1
ATOM 2416 C C . TYR A 1 296 ? -3.65 -23.469 -7.293 1 98.62 296 TYR A C 1
ATOM 2418 O O . TYR A 1 296 ? -4.625 -24.172 -7.02 1 98.62 296 TYR A O 1
ATOM 2426 N N . ARG A 1 297 ? -3.758 -22.344 -7.938 1 98.06 297 ARG A N 1
ATOM 2427 C CA . ARG A 1 297 ? -5.07 -21.922 -8.414 1 98.06 297 ARG A CA 1
ATOM 2428 C C . ARG A 1 297 ? -5.562 -22.828 -9.539 1 98.06 297 ARG A C 1
ATOM 2430 O O . ARG A 1 297 ? -6.766 -22.906 -9.797 1 98.06 297 ARG A O 1
ATOM 2437 N N . ASN A 1 298 ? -4.574 -23.531 -10.203 1 97.81 298 ASN A N 1
ATOM 2438 C CA . ASN A 1 298 ? -4.957 -24.172 -11.461 1 97.81 298 ASN A CA 1
ATOM 2439 C C . ASN A 1 298 ? -4.531 -25.625 -11.5 1 97.81 298 ASN A C 1
ATOM 2441 O O . ASN A 1 298 ? -4.617 -26.281 -12.539 1 97.81 298 ASN A O 1
ATOM 2445 N N . MET A 1 299 ? -4.121 -26.156 -10.43 1 96.5 299 MET A N 1
ATOM 2446 C CA . MET A 1 299 ? -3.576 -27.5 -10.383 1 96.5 299 MET A CA 1
ATOM 2447 C C . MET A 1 299 ? -4.645 -28.531 -10.734 1 96.5 299 MET A C 1
ATOM 2449 O O . MET A 1 299 ? -4.324 -29.656 -11.141 1 96.5 299 MET A O 1
ATOM 2453 N N . TYR A 1 300 ? -5.926 -28.219 -10.672 1 96.25 300 TYR A N 1
ATOM 2454 C CA . TYR A 1 300 ? -6.992 -29.141 -11.031 1 96.25 300 TYR A CA 1
ATOM 2455 C C . TYR A 1 300 ? -7.477 -28.891 -12.453 1 96.25 300 TYR A C 1
ATOM 2457 O O . TYR A 1 300 ? -8.227 -29.688 -13.016 1 96.25 300 TYR A O 1
ATOM 2465 N N . ARG A 1 301 ? -7.016 -27.844 -13.047 1 95.75 301 ARG A N 1
ATOM 2466 C CA . ARG A 1 301 ? -7.559 -27.422 -14.328 1 95.75 301 ARG A CA 1
ATOM 2467 C C . ARG A 1 301 ? -6.707 -27.938 -15.484 1 95.75 301 ARG A C 1
ATOM 2469 O O . ARG A 1 301 ? -7.168 -27.984 -16.625 1 95.75 301 ARG A O 1
ATOM 2476 N N . HIS A 1 302 ? -5.496 -28.312 -15.188 1 96.56 302 HIS A N 1
ATOM 2477 C CA . HIS A 1 302 ? -4.555 -28.734 -16.219 1 96.56 302 HIS A CA 1
ATOM 2478 C C . HIS A 1 302 ? -3.807 -30 -15.805 1 96.56 302 HIS A C 1
ATOM 2480 O O . HIS A 1 302 ? -3.738 -30.328 -14.617 1 96.56 302 HIS A O 1
ATOM 2486 N N . ASP A 1 303 ? -3.295 -30.688 -16.797 1 95.06 303 ASP A N 1
ATOM 2487 C CA . ASP A 1 303 ? -2.434 -31.828 -16.516 1 95.06 303 ASP A CA 1
ATOM 2488 C C . ASP A 1 303 ? -1.012 -31.375 -16.188 1 95.06 303 ASP A C 1
ATOM 2490 O O . ASP A 1 303 ? -0.361 -31.953 -15.312 1 95.06 303 ASP A O 1
ATOM 2494 N N . TYR A 1 304 ? -0.591 -30.375 -16.906 1 96.56 304 TYR A N 1
ATOM 2495 C CA . TYR A 1 304 ? 0.746 -29.828 -16.688 1 96.56 304 TYR A CA 1
ATOM 2496 C C . TYR A 1 304 ? 0.705 -28.312 -16.594 1 96.56 304 TYR A C 1
ATOM 2498 O O . TYR A 1 304 ? -0.056 -27.656 -17.297 1 96.56 304 TYR A O 1
ATOM 2506 N N . MET A 1 305 ? 1.44 -27.828 -15.656 1 97.69 305 MET A N 1
ATOM 2507 C CA . MET A 1 305 ? 1.701 -26.406 -15.562 1 97.69 305 MET A CA 1
ATOM 2508 C C . MET A 1 305 ? 3.098 -26.062 -16.078 1 97.69 305 MET A C 1
ATOM 2510 O O . MET A 1 305 ? 4.047 -26.812 -15.836 1 97.69 305 MET A O 1
ATOM 2514 N N . VAL A 1 306 ? 3.193 -24.938 -16.75 1 98.12 306 VAL A N 1
ATOM 2515 C CA . VAL A 1 306 ? 4.453 -24.594 -17.406 1 98.12 306 VAL A CA 1
ATOM 2516 C C . VAL A 1 306 ? 4.855 -23.172 -17.016 1 98.12 306 VAL A C 1
ATOM 2518 O O . VAL A 1 306 ? 4.137 -22.219 -17.297 1 98.12 306 VAL A O 1
ATOM 2521 N N . ASN A 1 307 ? 6.004 -23.031 -16.297 1 97.5 307 ASN A N 1
ATOM 2522 C CA . ASN A 1 307 ? 6.57 -21.719 -16 1 97.5 307 ASN A CA 1
ATOM 2523 C C . ASN A 1 307 ? 7.531 -21.266 -17.094 1 97.5 307 ASN A C 1
ATOM 2525 O O . ASN A 1 307 ? 8.562 -21.906 -17.312 1 97.5 307 ASN A O 1
ATOM 2529 N N . VAL A 1 308 ? 7.211 -20.234 -17.766 1 96.5 308 VAL A N 1
ATOM 2530 C CA . VAL A 1 308 ? 8.117 -19.719 -18.797 1 96.5 308 VAL A CA 1
ATOM 2531 C C . VAL A 1 308 ? 8.055 -18.188 -18.828 1 96.5 308 VAL A C 1
ATOM 2533 O O . VAL A 1 308 ? 7.062 -17.594 -18.391 1 96.5 308 VAL A O 1
ATOM 2536 N N . ASP A 1 309 ? 9.117 -17.562 -19.297 1 95.25 309 ASP A N 1
ATOM 2537 C CA . ASP A 1 309 ? 9.148 -16.141 -19.562 1 95.25 309 ASP A CA 1
ATOM 2538 C C . ASP A 1 309 ? 8.695 -15.836 -20.984 1 95.25 309 ASP A C 1
ATOM 2540 O O . ASP A 1 309 ? 8.609 -16.734 -21.828 1 95.25 309 ASP A O 1
ATOM 2544 N N . VAL A 1 310 ? 8.508 -14.594 -21.25 1 95.62 310 VAL A N 1
ATOM 2545 C CA . VAL A 1 310 ? 7.938 -14.234 -22.547 1 95.62 310 VAL A CA 1
ATOM 2546 C C . VAL A 1 310 ? 9.039 -14.195 -23.609 1 95.62 310 VAL A C 1
ATOM 2548 O O . VAL A 1 310 ? 8.766 -14.023 -24.797 1 95.62 310 VAL A O 1
ATOM 2551 N N . ASP A 1 311 ? 10.281 -14.414 -23.188 1 94.19 311 ASP A N 1
ATOM 2552 C CA . ASP A 1 311 ? 11.383 -14.57 -24.141 1 94.19 311 ASP A CA 1
ATOM 2553 C C . ASP A 1 311 ? 11.805 -16.031 -24.25 1 94.19 311 ASP A C 1
ATOM 2555 O O . ASP A 1 311 ? 12.914 -16.328 -24.703 1 94.19 311 ASP A O 1
ATOM 2559 N N . GLU A 1 312 ? 10.961 -16.859 -23.781 1 96.44 312 GLU A N 1
ATOM 2560 C CA . GLU A 1 312 ? 11.234 -18.297 -23.797 1 96.44 312 GLU A CA 1
ATOM 2561 C C . GLU A 1 312 ? 10.117 -19.047 -24.516 1 96.44 312 GLU A C 1
ATOM 2563 O O . GLU A 1 312 ? 8.945 -18.703 -24.391 1 96.44 312 GLU A O 1
ATOM 2568 N N . VAL A 1 313 ? 10.562 -20.094 -25.234 1 97.44 313 VAL A N 1
ATOM 2569 C CA . VAL A 1 313 ? 9.609 -20.953 -25.938 1 97.44 313 VAL A CA 1
ATOM 2570 C C . VAL A 1 313 ? 10.102 -22.406 -25.891 1 97.44 313 VAL A C 1
ATOM 2572 O O . VAL A 1 313 ? 11.227 -22.703 -26.297 1 97.44 313 VAL A O 1
ATOM 2575 N N . ILE A 1 314 ? 9.242 -23.281 -25.375 1 98.25 314 ILE A N 1
ATOM 2576 C CA . ILE A 1 314 ? 9.539 -24.703 -25.484 1 98.25 314 ILE A CA 1
ATOM 2577 C C . ILE A 1 314 ? 9.117 -25.203 -26.875 1 98.25 314 ILE A C 1
ATOM 2579 O O . ILE A 1 314 ? 7.926 -25.359 -27.156 1 98.25 314 ILE A O 1
ATOM 2583 N N . MET A 1 315 ? 10.117 -25.594 -27.656 1 98.44 315 MET A N 1
ATOM 2584 C CA . MET A 1 315 ? 9.891 -25.828 -29.094 1 98.44 315 MET A CA 1
ATOM 2585 C C . MET A 1 315 ? 9.969 -27.312 -29.422 1 98.44 315 MET A C 1
ATOM 2587 O O . MET A 1 315 ? 11.008 -27.938 -29.234 1 98.44 315 MET A O 1
ATOM 2591 N N . PRO A 1 316 ? 8.836 -27.859 -29.891 1 98.12 316 PRO A N 1
ATOM 2592 C CA . PRO A 1 316 ? 8.93 -29.219 -30.453 1 98.12 316 PRO A CA 1
ATOM 2593 C C . PRO A 1 316 ? 9.875 -29.297 -31.641 1 98.12 316 PRO A C 1
ATOM 2595 O O . PRO A 1 316 ? 9.945 -28.359 -32.438 1 98.12 316 PRO A O 1
ATOM 2598 N N . LEU A 1 317 ? 10.508 -30.344 -31.781 1 97.62 317 LEU A N 1
ATOM 2599 C CA . LEU A 1 317 ? 11.484 -30.516 -32.844 1 97.62 317 LEU A CA 1
ATOM 2600 C C . LEU A 1 317 ? 11.102 -31.688 -33.75 1 97.62 317 LEU A C 1
ATOM 2602 O O . LEU A 1 317 ? 10.203 -32.469 -33.438 1 97.62 317 LEU A O 1
ATOM 2606 N N . GLY A 1 318 ? 11.773 -31.719 -34.906 1 94.38 318 GLY A N 1
ATOM 2607 C CA . GLY A 1 318 ? 11.5 -32.812 -35.844 1 94.38 318 GLY A CA 1
ATOM 2608 C C . GLY A 1 318 ? 10.094 -32.75 -36.406 1 94.38 318 GLY A C 1
ATOM 2609 O O . GLY A 1 318 ? 9.648 -31.719 -36.906 1 94.38 318 GLY A O 1
ATOM 2610 N N . GLU A 1 319 ? 9.359 -33.969 -36.25 1 94.44 319 GLU A N 1
ATOM 2611 C CA . GLU A 1 319 ? 8.031 -34.094 -36.844 1 94.44 319 GLU A CA 1
ATOM 2612 C C . GLU A 1 319 ? 6.945 -33.688 -35.844 1 94.44 319 GLU A C 1
ATOM 2614 O O . GLU A 1 319 ? 5.766 -33.625 -36.188 1 94.44 319 GLU A O 1
ATOM 2619 N N . LEU A 1 320 ? 7.379 -33.375 -34.656 1 96.38 320 LEU A N 1
ATOM 2620 C CA . LEU A 1 320 ? 6.414 -33 -33.625 1 96.38 320 LEU A CA 1
ATOM 2621 C C . LEU A 1 320 ? 5.984 -31.547 -33.812 1 96.38 320 LEU A C 1
ATOM 2623 O O . LEU A 1 320 ? 6.801 -30.688 -34.156 1 96.38 320 LEU A O 1
ATOM 2627 N N . HIS A 1 321 ? 4.711 -31.297 -33.531 1 95.56 321 HIS A N 1
ATOM 2628 C CA . HIS A 1 321 ? 4.184 -29.984 -33.875 1 95.56 321 HIS A CA 1
ATOM 2629 C C . HIS A 1 321 ? 3.662 -29.266 -32.625 1 95.56 321 HIS A C 1
ATOM 2631 O O . HIS A 1 321 ? 3.486 -28.047 -32.625 1 95.56 321 HIS A O 1
ATOM 2637 N N . ASN A 1 322 ? 3.367 -30.047 -31.625 1 96.06 322 ASN A N 1
ATOM 2638 C CA . ASN A 1 322 ? 2.791 -29.406 -30.453 1 96.06 322 ASN A CA 1
ATOM 2639 C C . ASN A 1 322 ? 3.176 -30.156 -29.172 1 96.06 322 ASN A C 1
ATOM 2641 O O . ASN A 1 322 ? 3.83 -31.188 -29.234 1 96.06 322 ASN A O 1
ATOM 2645 N N . TRP A 1 323 ? 2.816 -29.625 -28.078 1 97.06 323 TRP A N 1
ATOM 2646 C CA . TRP A 1 323 ? 3.225 -30.141 -26.781 1 97.06 323 TRP A CA 1
ATOM 2647 C C . TRP A 1 323 ? 2.572 -31.484 -26.484 1 97.06 323 TRP A C 1
ATOM 2649 O O . TRP A 1 323 ? 3.162 -32.344 -25.828 1 97.06 323 TRP A O 1
ATOM 2659 N N . GLN A 1 324 ? 1.367 -31.719 -26.984 1 94.75 324 GLN A N 1
ATOM 2660 C CA . GLN A 1 324 ? 0.716 -33.031 -26.844 1 94.75 324 GLN A CA 1
ATOM 2661 C C . GLN A 1 324 ? 1.575 -34.125 -27.438 1 94.75 324 GLN A C 1
ATOM 2663 O O . GLN A 1 324 ? 1.8 -35.156 -26.797 1 94.75 324 GLN A O 1
ATOM 2668 N N . GLN A 1 325 ? 2.045 -33.844 -28.609 1 95.06 325 GLN A N 1
ATOM 2669 C CA . GLN A 1 325 ? 2.854 -34.844 -29.312 1 95.06 325 GLN A CA 1
ATOM 2670 C C . GLN A 1 325 ? 4.176 -35.094 -28.578 1 95.06 325 GLN A C 1
ATOM 2672 O O . GLN A 1 325 ? 4.664 -36.219 -28.531 1 95.06 325 GLN A O 1
ATOM 2677 N N . VAL A 1 326 ? 4.719 -34.031 -28.094 1 95.88 326 VAL A N 1
ATOM 2678 C CA . VAL A 1 326 ? 5.961 -34.156 -27.328 1 95.88 326 VAL A CA 1
ATOM 2679 C C . VAL A 1 326 ? 5.723 -35.031 -26.094 1 95.88 326 VAL A C 1
ATOM 2681 O O . VAL A 1 326 ? 6.465 -35.969 -25.828 1 95.88 326 VAL A O 1
ATOM 2684 N N . ALA A 1 327 ? 4.703 -34.688 -25.344 1 93.88 327 ALA A N 1
ATOM 2685 C CA . ALA A 1 327 ? 4.387 -35.406 -24.109 1 93.88 327 ALA A CA 1
ATOM 2686 C C . ALA A 1 327 ? 4.105 -36.875 -24.422 1 93.88 327 ALA A C 1
ATOM 2688 O O . ALA A 1 327 ? 4.555 -37.781 -23.688 1 93.88 327 ALA A O 1
ATOM 2689 N N . ASP A 1 328 ? 3.391 -37.125 -25.516 1 91.69 328 ASP A N 1
ATOM 2690 C CA . ASP A 1 328 ? 3.084 -38.469 -25.922 1 91.69 328 ASP A CA 1
ATOM 2691 C C . ASP A 1 328 ? 4.359 -39.25 -26.219 1 91.69 328 ASP A C 1
ATOM 2693 O O . ASP A 1 328 ? 4.484 -40.438 -25.828 1 91.69 328 ASP A O 1
ATOM 2697 N N . ALA A 1 329 ? 5.207 -38.625 -26.891 1 91.56 329 ALA A N 1
ATOM 2698 C CA . ALA A 1 329 ? 6.469 -39.25 -27.234 1 91.56 329 ALA A CA 1
ATOM 2699 C C . ALA A 1 329 ? 7.281 -39.594 -25.984 1 91.56 329 ALA A C 1
ATOM 2701 O O . ALA A 1 329 ? 7.926 -40.625 -25.906 1 91.56 329 ALA A O 1
ATOM 2702 N N . VAL A 1 330 ? 7.246 -38.688 -25.062 1 90.31 330 VAL A N 1
ATOM 2703 C CA . VAL A 1 330 ? 7.996 -38.875 -23.812 1 90.31 330 VAL A CA 1
ATOM 2704 C C . VAL A 1 330 ? 7.348 -39.969 -22.984 1 90.31 330 VAL A C 1
ATOM 2706 O O . VAL A 1 330 ? 8.039 -40.812 -22.406 1 90.31 330 VAL A O 1
ATOM 2709 N N . LEU A 1 331 ? 6.078 -40 -22.891 1 85.94 331 LEU A N 1
ATOM 2710 C CA . LEU A 1 331 ? 5.336 -40.906 -22.031 1 85.94 331 LEU A CA 1
ATOM 2711 C C . LEU A 1 331 ? 5.316 -42.344 -22.609 1 85.94 331 LEU A C 1
ATOM 2713 O O . LEU A 1 331 ? 5.094 -43.312 -21.875 1 85.94 331 LEU A O 1
ATOM 2717 N N . GLN A 1 332 ? 5.461 -42.406 -23.891 1 80.31 332 GLN A N 1
ATOM 2718 C CA . GLN A 1 332 ? 5.535 -43.719 -24.5 1 80.31 332 GLN A CA 1
ATOM 2719 C C . GLN A 1 332 ? 6.789 -44.469 -24.062 1 80.31 332 GLN A C 1
ATOM 2721 O O . GLN A 1 332 ? 6.816 -45.719 -24.047 1 80.31 332 GLN A O 1
ATOM 2726 N N . ASN A 1 333 ? 7.668 -43.719 -23.688 1 69.94 333 ASN A N 1
ATOM 2727 C CA . ASN A 1 333 ? 8.906 -44.312 -23.219 1 69.94 333 ASN A CA 1
ATOM 2728 C C . ASN A 1 333 ? 8.867 -44.625 -21.719 1 69.94 333 ASN A C 1
ATOM 2730 O O . ASN A 1 333 ? 9.906 -44.719 -21.078 1 69.94 333 ASN A O 1
ATOM 2734 N N . LYS A 1 334 ? 7.672 -44.656 -21.188 1 64.44 334 LYS A N 1
ATOM 2735 C CA . LYS A 1 334 ? 7.496 -44.938 -19.766 1 64.44 334 LYS A CA 1
ATOM 2736 C C . LYS A 1 334 ? 8.023 -46.344 -19.406 1 64.44 334 LYS A C 1
ATOM 2738 O O . LYS A 1 334 ? 7.82 -47.281 -20.172 1 64.44 334 LYS A O 1
ATOM 2743 N N . THR A 1 335 ? 8.93 -46.281 -18.516 1 64.62 335 THR A N 1
ATOM 2744 C CA . THR A 1 335 ? 9.523 -47.531 -18.047 1 64.62 335 THR A CA 1
ATOM 2745 C C . THR A 1 335 ? 8.68 -48.156 -16.938 1 64.62 335 THR A C 1
ATOM 2747 O O . THR A 1 335 ? 7.918 -47.438 -16.266 1 64.62 335 THR A O 1
ATOM 2750 N N . SER A 1 336 ? 8.625 -49.375 -16.812 1 70.38 336 SER A N 1
ATOM 2751 C CA . SER A 1 336 ? 7.988 -50.125 -15.742 1 70.38 336 SER A CA 1
ATOM 2752 C C . SER A 1 336 ? 8.445 -49.656 -14.367 1 70.38 336 SER A C 1
ATOM 2754 O O . SER A 1 336 ? 7.766 -49.875 -13.367 1 70.38 336 SER A O 1
ATOM 2756 N N . LYS A 1 337 ? 9.422 -48.906 -14.352 1 75.56 337 LYS A N 1
ATOM 2757 C CA . LYS A 1 337 ? 10 -48.438 -13.094 1 75.56 337 LYS A CA 1
ATOM 2758 C C . LYS A 1 337 ? 9.258 -47.188 -12.562 1 75.56 337 LYS A C 1
ATOM 2760 O O . LYS A 1 337 ? 9.359 -46.875 -11.383 1 75.56 337 LYS A O 1
ATOM 2765 N N . CYS A 1 338 ? 8.484 -46.594 -13.5 1 80.25 338 CYS A N 1
ATOM 2766 C CA . CYS A 1 338 ? 7.777 -45.406 -13.086 1 80.25 338 CYS A CA 1
ATOM 2767 C C . CYS A 1 338 ? 6.301 -45.469 -13.469 1 80.25 338 CYS A C 1
ATOM 2769 O O . CYS A 1 338 ? 5.824 -44.688 -14.281 1 80.25 338 CYS A O 1
ATOM 2771 N N . PRO A 1 339 ? 5.59 -46.281 -12.805 1 77.06 339 PRO A N 1
ATOM 2772 C CA . PRO A 1 339 ? 4.211 -46.594 -13.203 1 77.06 339 PRO A CA 1
ATOM 2773 C C . PRO A 1 339 ? 3.32 -45.344 -13.203 1 77.06 339 PRO A C 1
ATOM 2775 O O . PRO A 1 339 ? 2.41 -45.219 -14.031 1 77.06 339 PRO A O 1
ATOM 2778 N N . ASN A 1 340 ? 3.57 -44.344 -12.32 1 80.25 340 ASN A N 1
ATOM 2779 C CA . ASN A 1 340 ? 2.719 -43.188 -12.234 1 80.25 340 ASN A CA 1
ATOM 2780 C C . ASN A 1 340 ? 3.293 -42 -13.039 1 80.25 340 ASN A C 1
ATOM 2782 O O . ASN A 1 340 ? 2.75 -40.906 -13.016 1 80.25 340 ASN A O 1
ATOM 2786 N N . GLY A 1 341 ? 4.406 -42.344 -13.688 1 83.75 341 GLY A N 1
ATOM 2787 C CA . GLY A 1 341 ? 5.02 -41.312 -14.516 1 83.75 341 GLY A CA 1
ATOM 2788 C C . GLY A 1 341 ? 5.973 -40.438 -13.742 1 83.75 341 GLY A C 1
ATOM 2789 O O . GLY A 1 341 ? 6.414 -40.781 -12.648 1 83.75 341 GLY A O 1
ATOM 2790 N N . TYR A 1 342 ? 6.309 -39.312 -14.383 1 89.94 342 TYR A N 1
ATOM 2791 C CA . TYR A 1 342 ? 7.301 -38.406 -13.828 1 89.94 342 TYR A CA 1
ATOM 2792 C C . TYR A 1 342 ? 6.637 -37.125 -13.305 1 89.94 342 TYR A C 1
ATOM 2794 O O . TYR A 1 342 ? 5.566 -36.75 -13.773 1 89.94 342 TYR A O 1
ATOM 2802 N N . ASN A 1 343 ? 7.281 -36.562 -12.336 1 92.31 343 ASN A N 1
ATOM 2803 C CA . ASN A 1 343 ? 6.727 -35.344 -11.742 1 92.31 343 ASN A CA 1
ATOM 2804 C C . ASN A 1 343 ? 6.957 -34.125 -12.633 1 92.31 343 ASN A C 1
ATOM 2806 O O . ASN A 1 343 ? 6.332 -33.094 -12.43 1 92.31 343 ASN A O 1
ATOM 2810 N N . ALA A 1 344 ? 7.855 -34.312 -13.625 1 95.06 344 ALA A N 1
ATOM 2811 C CA . ALA A 1 344 ? 8.094 -33.219 -14.555 1 95.06 344 ALA A CA 1
ATOM 2812 C C . ALA A 1 344 ? 8.82 -33.688 -15.805 1 95.06 344 ALA A C 1
ATOM 2814 O O . ALA A 1 344 ? 9.5 -34.719 -15.773 1 95.06 344 ALA A O 1
ATOM 2815 N N . MET A 1 345 ? 8.586 -33.062 -16.891 1 95.25 345 MET A N 1
ATOM 2816 C CA . MET A 1 345 ? 9.367 -33.188 -18.125 1 95.25 345 MET A CA 1
ATOM 2817 C C . MET A 1 345 ? 10.211 -31.938 -18.359 1 95.25 345 MET A C 1
ATOM 2819 O O . MET A 1 345 ? 9.664 -30.859 -18.609 1 95.25 345 MET A O 1
ATOM 2823 N N . CYS A 1 346 ? 11.492 -32.062 -18.328 1 96.56 346 CYS A N 1
ATOM 2824 C CA . CYS A 1 346 ? 12.359 -30.906 -18.344 1 96.56 346 CYS A CA 1
ATOM 2825 C C . CYS A 1 346 ? 13.062 -30.781 -19.703 1 96.56 346 CYS A C 1
ATOM 2827 O O . CYS A 1 346 ? 13.469 -31.781 -20.281 1 96.56 346 CYS A O 1
ATOM 2829 N N . PHE A 1 347 ? 13.195 -29.578 -20.172 1 97.56 347 PHE A N 1
ATOM 2830 C CA . PHE A 1 347 ? 13.711 -29.297 -21.5 1 97.56 347 PHE A CA 1
ATOM 2831 C C . PHE A 1 347 ? 15.031 -28.531 -21.422 1 97.56 347 PHE A C 1
ATOM 2833 O O . PHE A 1 347 ? 15.125 -27.531 -20.703 1 97.56 347 PHE A O 1
ATOM 2840 N N . THR A 1 348 ? 15.961 -28.938 -22.203 1 96.75 348 THR A N 1
ATOM 2841 C CA . THR A 1 348 ? 17.297 -28.359 -22.203 1 96.75 348 THR A CA 1
ATOM 2842 C C . THR A 1 348 ? 17.281 -26.969 -22.859 1 96.75 348 THR A C 1
ATOM 2844 O O . THR A 1 348 ? 16.594 -26.75 -23.844 1 96.75 348 THR A O 1
ATOM 2847 N N . ASN A 1 349 ? 18.094 -26.109 -22.266 1 95.69 349 ASN A N 1
ATOM 2848 C CA . ASN A 1 349 ? 18.141 -24.719 -22.703 1 95.69 349 ASN A CA 1
ATOM 2849 C C . ASN A 1 349 ? 18.984 -24.547 -23.969 1 95.69 349 ASN A C 1
ATOM 2851 O O . ASN A 1 349 ? 20.094 -25.078 -24.047 1 95.69 349 ASN A O 1
ATOM 2855 N N . SER A 1 350 ? 18.453 -23.906 -24.938 1 95.06 350 SER A N 1
ATOM 2856 C CA . SER A 1 350 ? 19.156 -23.422 -26.125 1 95.06 350 SER A CA 1
ATOM 2857 C C . SER A 1 350 ? 19.125 -21.906 -26.203 1 95.06 350 SER A C 1
ATOM 2859 O O . SER A 1 350 ? 18.047 -21.297 -26.109 1 95.06 350 SER A O 1
ATOM 2861 N N . GLN A 1 351 ? 20.266 -21.297 -26.484 1 93.56 351 GLN A N 1
ATOM 2862 C CA . GLN A 1 351 ? 20.375 -19.844 -26.438 1 93.56 351 GLN A CA 1
ATOM 2863 C C . GLN A 1 351 ? 20.328 -19.25 -27.844 1 93.56 351 GLN A C 1
ATOM 2865 O O . GLN A 1 351 ? 21.219 -19.516 -28.672 1 93.56 351 GLN A O 1
ATOM 2870 N N . PHE A 1 352 ? 19.344 -18.469 -28.078 1 92.81 352 PHE A N 1
ATOM 2871 C CA . PHE A 1 352 ? 19.141 -17.797 -29.359 1 92.81 352 PHE A CA 1
ATOM 2872 C C . PHE A 1 352 ? 19.547 -16.328 -29.266 1 92.81 352 PHE A C 1
ATOM 2874 O O . PHE A 1 352 ? 19.375 -15.695 -28.234 1 92.81 352 PHE A O 1
ATOM 2881 N N . SER A 1 353 ? 20.062 -15.836 -30.375 1 87.38 353 SER A N 1
ATOM 2882 C CA . SER A 1 353 ? 20.422 -14.422 -30.453 1 87.38 353 SER A CA 1
ATOM 2883 C C . SER A 1 353 ? 19.25 -13.57 -30.891 1 87.38 353 SER A C 1
ATOM 2885 O O . SER A 1 353 ? 18.484 -13.961 -31.797 1 87.38 353 SER A O 1
ATOM 2887 N N . ASP A 1 354 ? 19.094 -12.477 -30.203 1 79.88 354 ASP A N 1
ATOM 2888 C CA . ASP A 1 354 ? 18.047 -11.508 -30.516 1 79.88 354 ASP A CA 1
ATOM 2889 C C . ASP A 1 354 ? 18.594 -10.359 -31.359 1 79.88 354 ASP A C 1
ATOM 2891 O O . ASP A 1 354 ? 19.359 -9.531 -30.875 1 79.88 354 ASP A O 1
ATOM 2895 N N . HIS A 1 355 ? 18.266 -10.516 -32.688 1 72.5 355 HIS A N 1
ATOM 2896 C CA . HIS A 1 355 ? 18.594 -9.414 -33.562 1 72.5 355 HIS A CA 1
ATOM 2897 C C . HIS A 1 355 ? 17.359 -8.609 -33.969 1 72.5 355 HIS A C 1
ATOM 2899 O O . HIS A 1 355 ? 16.281 -9.172 -34.125 1 72.5 355 HIS A O 1
ATOM 2905 N N . ASN A 1 356 ? 17.344 -7.367 -33.75 1 63.62 356 ASN A N 1
ATOM 2906 C CA . ASN A 1 356 ? 16.188 -6.52 -34 1 63.62 356 ASN A CA 1
ATOM 2907 C C . ASN A 1 356 ? 16.078 -6.156 -35.469 1 63.62 356 ASN A C 1
ATOM 2909 O O . ASN A 1 356 ? 16.875 -5.379 -36 1 63.62 356 ASN A O 1
ATOM 2913 N N . ASP A 1 357 ? 15.383 -7.043 -36.25 1 66.44 357 ASP A N 1
ATOM 2914 C CA . ASP A 1 357 ? 14.969 -6.688 -37.625 1 66.44 357 ASP A CA 1
ATOM 2915 C C . ASP A 1 357 ? 13.492 -6.301 -37.656 1 66.44 357 ASP A C 1
ATOM 2917 O O . ASP A 1 357 ? 12.625 -7.109 -37.312 1 66.44 357 ASP A O 1
ATOM 2921 N N . PRO A 1 358 ? 13.172 -5.125 -38.156 1 68.06 358 PRO A N 1
ATOM 2922 C CA . PRO A 1 358 ? 11.812 -4.578 -38.062 1 68.06 358 PRO A CA 1
ATOM 2923 C C . PRO A 1 358 ? 10.852 -5.25 -39.031 1 68.06 358 PRO A C 1
ATOM 2925 O O . PRO A 1 358 ? 9.633 -5.191 -38.844 1 68.06 358 PRO A O 1
ATOM 2928 N N . ASP A 1 359 ? 11.297 -5.973 -39.906 1 71.38 359 ASP A N 1
ATOM 2929 C CA . ASP A 1 359 ? 10.406 -6.387 -41 1 71.38 359 ASP A CA 1
ATOM 2930 C C . ASP A 1 359 ? 9.867 -7.793 -40.75 1 71.38 359 ASP A C 1
ATOM 2932 O O . ASP A 1 359 ? 9.188 -8.359 -41.625 1 71.38 359 ASP A O 1
ATOM 2936 N N . GLU A 1 360 ? 10.203 -8.391 -39.719 1 82.44 360 GLU A N 1
ATOM 2937 C CA . GLU A 1 360 ? 9.734 -9.742 -39.438 1 82.44 360 GLU A CA 1
ATOM 2938 C C . GLU A 1 360 ? 9.422 -9.93 -37.969 1 82.44 360 GLU A C 1
ATOM 2940 O O . GLU A 1 360 ? 9.898 -9.172 -37.125 1 82.44 360 GLU A O 1
ATOM 2945 N N . LEU A 1 361 ? 8.453 -10.898 -37.812 1 92.38 361 LEU A N 1
ATOM 2946 C CA . LEU A 1 361 ? 8.109 -11.242 -36.438 1 92.38 361 LEU A CA 1
ATOM 2947 C C . LEU A 1 361 ? 9.352 -11.672 -35.656 1 92.38 361 LEU A C 1
ATOM 2949 O O . LEU A 1 361 ? 10.258 -12.281 -36.219 1 92.38 361 LEU A O 1
ATOM 2953 N N . PHE A 1 362 ? 9.398 -11.344 -34.438 1 92.06 362 PHE A N 1
ATOM 2954 C CA . PHE A 1 362 ? 10.57 -11.461 -33.594 1 92.06 362 PHE A CA 1
ATOM 2955 C C . PHE A 1 362 ? 11.078 -12.898 -33.562 1 92.06 362 PHE A C 1
ATOM 2957 O O . PHE A 1 362 ? 12.258 -13.148 -33.844 1 92.06 362 PHE A O 1
ATOM 2964 N N . PHE A 1 363 ? 10.242 -13.883 -33.281 1 93.06 363 PHE A N 1
ATOM 2965 C CA . PHE A 1 363 ? 10.672 -15.266 -33.125 1 93.06 363 PHE A CA 1
ATOM 2966 C C . PHE A 1 363 ? 11.008 -15.883 -34.469 1 93.06 363 PHE A C 1
ATOM 2968 O O . PHE A 1 363 ? 11.891 -16.734 -34.594 1 93.06 363 PHE A O 1
ATOM 2975 N N . LEU A 1 364 ? 10.367 -15.445 -35.5 1 92.38 364 LEU A N 1
ATOM 2976 C CA . LEU A 1 364 ? 10.594 -15.984 -36.844 1 92.38 364 LEU A CA 1
ATOM 2977 C C . LEU A 1 364 ? 11.93 -15.492 -37.406 1 92.38 364 LEU A C 1
ATOM 2979 O O . LEU A 1 364 ? 12.57 -16.203 -38.188 1 92.38 364 LEU A O 1
ATOM 2983 N N . GLN A 1 365 ? 12.32 -14.344 -36.938 1 90.69 365 GLN A N 1
ATOM 2984 C CA . GLN A 1 365 ? 13.523 -13.766 -37.531 1 90.69 365 GLN A CA 1
ATOM 2985 C C . GLN A 1 365 ? 14.773 -14.195 -36.75 1 90.69 365 GLN A C 1
ATOM 2987 O O . GLN A 1 365 ? 15.875 -14.211 -37.312 1 90.69 365 GLN A O 1
ATOM 2992 N N . ASN A 1 366 ? 14.633 -14.523 -35.531 1 91.12 366 ASN A N 1
ATOM 2993 C CA . ASN A 1 366 ? 15.789 -14.859 -34.719 1 91.12 366 ASN A CA 1
ATOM 2994 C C . ASN A 1 366 ? 16.031 -16.359 -34.656 1 91.12 366 ASN A C 1
ATOM 2996 O O . ASN A 1 366 ? 15.656 -17.031 -33.719 1 91.12 366 ASN A O 1
ATOM 3000 N N . THR A 1 367 ? 16.844 -16.828 -35.688 1 91.19 367 THR A N 1
ATOM 3001 C CA . THR A 1 367 ? 16.984 -18.266 -35.875 1 91.19 367 THR A CA 1
ATOM 3002 C C . THR A 1 367 ? 18.422 -18.703 -35.562 1 91.19 367 THR A C 1
ATOM 3004 O O . THR A 1 367 ? 18.766 -19.875 -35.719 1 91.19 367 THR A O 1
ATOM 3007 N N . MET A 1 368 ? 19.266 -17.75 -35.188 1 90.81 368 MET A N 1
ATOM 3008 C CA . MET A 1 368 ? 20.641 -18.094 -34.875 1 90.81 368 MET A CA 1
ATOM 3009 C C . MET A 1 368 ? 20.781 -18.453 -33.375 1 90.81 368 MET A C 1
ATOM 3011 O O . MET A 1 368 ? 20.344 -17.688 -32.531 1 90.81 368 MET A O 1
ATOM 3015 N N . ARG A 1 369 ? 21.297 -19.594 -33.062 1 93 369 ARG A N 1
ATOM 3016 C CA . ARG A 1 369 ? 21.5 -20 -31.672 1 93 369 ARG A CA 1
ATOM 3017 C C . ARG A 1 369 ? 22.906 -20.578 -31.484 1 93 369 ARG A C 1
ATOM 3019 O O . ARG A 1 369 ? 23.578 -20.922 -32.438 1 93 369 ARG A O 1
ATOM 3026 N N . LEU A 1 370 ? 23.312 -20.688 -30.25 1 93 370 LEU A N 1
ATOM 3027 C CA . LEU A 1 370 ? 24.547 -21.422 -29.938 1 93 370 LEU A CA 1
ATOM 3028 C C . LEU A 1 370 ? 24.438 -22.875 -30.328 1 93 370 LEU A C 1
ATOM 3030 O O . LEU A 1 370 ? 23.375 -23.5 -30.156 1 93 370 LEU A O 1
ATOM 3034 N N . ARG A 1 371 ? 25.516 -23.375 -30.812 1 92.5 371 ARG A N 1
ATOM 3035 C CA . ARG A 1 371 ? 25.562 -24.75 -31.266 1 92.5 371 ARG A CA 1
ATOM 3036 C C . ARG A 1 371 ? 25.328 -25.719 -30.109 1 92.5 371 ARG A C 1
ATOM 3038 O O . ARG A 1 371 ? 24.562 -26.672 -30.219 1 92.5 371 ARG A O 1
ATOM 3045 N N . ASN A 1 372 ? 25.969 -25.344 -29.078 1 91.94 372 ASN A N 1
ATOM 3046 C CA . ASN A 1 372 ? 25.891 -26.219 -27.906 1 91.94 372 ASN A CA 1
ATOM 3047 C C . ASN A 1 372 ? 24.75 -25.812 -26.984 1 91.94 372 ASN A C 1
ATOM 3049 O O . ASN A 1 372 ? 24.5 -24.625 -26.797 1 91.94 372 ASN A O 1
ATOM 3053 N N . TYR A 1 373 ? 24.078 -26.828 -26.578 1 93.88 373 TYR A N 1
ATOM 3054 C CA . TYR A 1 373 ? 23.094 -26.609 -25.531 1 93.88 373 TYR A CA 1
ATOM 3055 C C . TYR A 1 373 ? 23.75 -26.234 -24.203 1 93.88 373 TYR A C 1
ATOM 3057 O O . TYR A 1 373 ? 24.953 -26.5 -24.016 1 93.88 373 TYR A O 1
ATOM 3065 N N . SER A 1 374 ? 22.938 -25.641 -23.344 1 91.12 374 SER A N 1
ATOM 3066 C CA . SER A 1 374 ? 23.406 -25.453 -21.984 1 91.12 374 SER A CA 1
ATOM 3067 C C . SER A 1 374 ? 23.531 -26.781 -21.25 1 91.12 374 SER A C 1
ATOM 3069 O O . SER A 1 374 ? 22.938 -27.781 -21.656 1 91.12 374 SER A O 1
ATOM 3071 N N . ALA A 1 375 ? 24.219 -26.734 -20.219 1 89 375 ALA A N 1
ATOM 3072 C CA . ALA A 1 375 ? 24.344 -27.953 -19.406 1 89 375 ALA A CA 1
ATOM 3073 C C . ALA A 1 375 ? 23 -28.375 -18.828 1 89 375 ALA A C 1
ATOM 3075 O O . ALA A 1 375 ? 22.109 -27.547 -18.656 1 89 375 ALA A O 1
ATOM 3076 N N . GLN A 1 376 ? 22.672 -29.625 -18.641 1 78.12 376 GLN A N 1
ATOM 3077 C CA . GLN A 1 376 ? 21.391 -30.25 -18.328 1 78.12 376 GLN A CA 1
ATOM 3078 C C . GLN A 1 376 ? 20.75 -29.578 -17.109 1 78.12 376 GLN A C 1
ATOM 3080 O O . GLN A 1 376 ? 19.516 -29.516 -17.016 1 78.12 376 GLN A O 1
ATOM 3085 N N . ASN A 1 377 ? 21.359 -28.953 -16.234 1 81.31 377 ASN A N 1
ATOM 3086 C CA . ASN A 1 377 ? 20.766 -28.406 -15.031 1 81.31 377 ASN A CA 1
ATOM 3087 C C . ASN A 1 377 ? 20.828 -26.875 -15.023 1 81.31 377 ASN A C 1
ATOM 3089 O O . ASN A 1 377 ? 20.484 -26.234 -14.023 1 81.31 377 ASN A O 1
ATOM 3093 N N . GLN A 1 378 ? 21.062 -26.469 -16.219 1 87.38 378 GLN A N 1
ATOM 3094 C CA . GLN A 1 378 ? 21.188 -25.016 -16.266 1 87.38 378 GLN A CA 1
ATOM 3095 C C . GLN A 1 378 ? 20.047 -24.391 -17.078 1 87.38 378 GLN A C 1
ATOM 3097 O O . GLN A 1 378 ? 19.875 -24.734 -18.25 1 87.38 378 GLN A O 1
ATOM 3102 N N . ALA A 1 379 ? 19.344 -23.641 -16.469 1 90.12 379 ALA A N 1
ATOM 3103 C CA . ALA A 1 379 ? 18.328 -22.797 -17.094 1 90.12 379 ALA A CA 1
ATOM 3104 C C . ALA A 1 379 ? 17.281 -23.625 -17.828 1 90.12 379 ALA A C 1
ATOM 3106 O O . ALA A 1 379 ? 16.875 -23.297 -18.938 1 90.12 379 ALA A O 1
ATOM 3107 N N . ILE A 1 380 ? 16.969 -24.719 -17.312 1 93.31 380 ILE A N 1
ATOM 3108 C CA . ILE A 1 380 ? 15.961 -25.594 -17.922 1 93.31 380 ILE A CA 1
ATOM 3109 C C . ILE A 1 380 ? 14.562 -25.062 -17.609 1 93.31 380 ILE A C 1
ATOM 3111 O O . ILE A 1 380 ? 14.398 -24.188 -16.75 1 93.31 380 ILE A O 1
ATOM 3115 N N . LYS A 1 381 ? 13.664 -25.469 -18.344 1 96.62 381 LYS A N 1
ATOM 3116 C CA . LYS A 1 381 ? 12.242 -25.297 -18.062 1 96.62 381 LYS A CA 1
ATOM 3117 C C . LYS A 1 381 ? 11.492 -26.625 -18.125 1 96.62 381 LYS A C 1
ATOM 3119 O O . LYS A 1 381 ? 11.93 -27.547 -18.812 1 96.62 381 LYS A O 1
ATOM 3124 N N . CYS A 1 382 ? 10.383 -26.734 -17.406 1 97.31 382 CYS A N 1
ATOM 3125 C CA . CYS A 1 382 ? 9.75 -28.047 -17.297 1 97.31 382 CYS A CA 1
ATOM 3126 C C . CYS A 1 382 ? 8.242 -27.922 -17.469 1 97.31 382 CYS A C 1
ATOM 3128 O O . CYS A 1 382 ? 7.652 -26.875 -17.188 1 97.31 382 CYS A O 1
ATOM 3130 N N . PHE A 1 383 ? 7.648 -29.031 -18.047 1 97.56 383 PHE A N 1
ATOM 3131 C CA . PHE A 1 383 ? 6.246 -29.328 -17.766 1 97.56 383 PHE A CA 1
ATOM 3132 C C . PHE A 1 383 ? 6.074 -29.906 -16.375 1 97.56 383 PHE A C 1
ATOM 3134 O O . PHE A 1 383 ? 6.445 -31.062 -16.125 1 97.56 383 PHE A O 1
ATOM 3141 N N . HIS A 1 384 ? 5.48 -29.141 -15.492 1 97.88 384 HIS A N 1
ATOM 3142 C CA . HIS A 1 384 ? 5.281 -29.609 -14.125 1 97.88 384 HIS A CA 1
ATOM 3143 C C . HIS A 1 384 ? 3.994 -30.406 -14 1 97.88 384 HIS A C 1
ATOM 3145 O O . HIS A 1 384 ? 2.908 -29.906 -14.289 1 97.88 384 HIS A O 1
ATOM 3151 N N . ASN A 1 385 ? 4.113 -31.625 -13.562 1 96.12 385 ASN A N 1
ATOM 3152 C CA . ASN A 1 385 ? 2.959 -32.5 -13.359 1 96.12 385 ASN A CA 1
ATOM 3153 C C . ASN A 1 385 ? 2.072 -32 -12.227 1 96.12 385 ASN A C 1
ATOM 3155 O O . ASN A 1 385 ? 2.486 -31.984 -11.062 1 96.12 385 ASN A O 1
ATOM 3159 N N . ALA A 1 386 ? 0.868 -31.609 -12.508 1 96.19 386 ALA A N 1
ATOM 3160 C CA . ALA A 1 386 ? -0.021 -30.953 -11.547 1 96.19 386 ALA A CA 1
ATOM 3161 C C . ALA A 1 386 ? -0.397 -31.906 -10.422 1 96.19 386 ALA A C 1
ATOM 3163 O O . ALA A 1 386 ? -0.726 -31.469 -9.312 1 96.19 386 ALA A O 1
ATOM 3164 N N . ARG A 1 387 ? -0.276 -33.156 -10.609 1 95.25 387 ARG A N 1
ATOM 3165 C CA . ARG A 1 387 ? -0.709 -34.125 -9.625 1 95.25 387 ARG A CA 1
ATOM 3166 C C . ARG A 1 387 ? 0.338 -34.312 -8.539 1 95.25 387 ARG A C 1
ATOM 3168 O O . ARG A 1 387 ? 0.015 -34.75 -7.422 1 95.25 387 ARG A O 1
ATOM 3175 N N . TYR A 1 388 ? 1.583 -33.906 -8.914 1 95.69 388 TYR A N 1
ATOM 3176 C CA . TYR A 1 388 ? 2.619 -34.375 -7.992 1 95.69 388 TYR A CA 1
ATOM 3177 C C . TYR A 1 388 ? 3.506 -33.188 -7.566 1 95.69 388 TYR A C 1
ATOM 3179 O O . TYR A 1 388 ? 4.277 -33.312 -6.609 1 95.69 388 TYR A O 1
ATOM 3187 N N . SER A 1 389 ? 3.383 -32.156 -8.242 1 96.69 389 SER A N 1
ATOM 3188 C CA . SER A 1 389 ? 4.207 -31 -7.875 1 96.69 389 SER A CA 1
ATOM 3189 C C . SER A 1 389 ? 3.719 -30.359 -6.574 1 96.69 389 SER A C 1
ATOM 3191 O O . SER A 1 389 ? 2.514 -30.25 -6.348 1 96.69 389 SER A O 1
ATOM 3193 N N . LEU A 1 390 ? 4.711 -29.953 -5.727 1 97.06 390 LEU A N 1
ATOM 3194 C CA . LEU A 1 390 ? 4.344 -29.328 -4.461 1 97.06 390 LEU A CA 1
ATOM 3195 C C . LEU A 1 390 ? 4.758 -27.859 -4.434 1 97.06 390 LEU A C 1
ATOM 3197 O O . LEU A 1 390 ? 3.945 -26.984 -4.133 1 97.06 390 LEU A O 1
ATOM 3201 N N . THR A 1 391 ? 5.98 -27.516 -4.652 1 97.44 391 THR A N 1
ATOM 3202 C CA . THR A 1 391 ? 6.453 -26.156 -4.816 1 97.44 391 THR A CA 1
ATOM 3203 C C . THR A 1 391 ? 7.273 -26.016 -6.094 1 97.44 391 THR A C 1
ATOM 3205 O O . THR A 1 391 ? 7.934 -26.969 -6.523 1 97.44 391 THR A O 1
ATOM 3208 N N . LEU A 1 392 ? 7.184 -24.828 -6.645 1 97.31 392 LEU A N 1
ATOM 3209 C CA . LEU A 1 392 ? 7.816 -24.609 -7.941 1 97.31 392 LEU A CA 1
ATOM 3210 C C . LEU A 1 392 ? 8.812 -23.453 -7.879 1 97.31 392 LEU A C 1
ATOM 3212 O O . LEU A 1 392 ? 8.547 -22.438 -7.234 1 97.31 392 LEU A O 1
ATOM 3216 N N . HIS A 1 393 ? 9.914 -23.672 -8.461 1 94.88 393 HIS A N 1
ATOM 3217 C CA . HIS A 1 393 ? 10.812 -22.609 -8.875 1 94.88 393 HIS A CA 1
ATOM 3218 C C . HIS A 1 393 ? 10.539 -22.172 -10.312 1 94.88 393 HIS A C 1
ATOM 3220 O O . HIS A 1 393 ? 9.695 -22.766 -10.992 1 94.88 393 HIS A O 1
ATOM 3226 N N . ASN A 1 394 ? 11.242 -21.172 -10.758 1 92.5 394 ASN A N 1
ATOM 3227 C CA . ASN A 1 394 ? 11.102 -20.719 -12.141 1 92.5 394 ASN A CA 1
ATOM 3228 C C . ASN A 1 394 ? 11.562 -21.797 -13.125 1 92.5 394 ASN A C 1
ATOM 3230 O O . ASN A 1 394 ? 11.023 -21.906 -14.219 1 92.5 394 ASN A O 1
ATOM 3234 N N . HIS A 1 395 ? 12.5 -22.656 -12.742 1 91.56 395 HIS A N 1
ATOM 3235 C CA . HIS A 1 395 ? 13.148 -23.578 -13.664 1 91.56 395 HIS A CA 1
ATOM 3236 C C . HIS A 1 395 ? 12.664 -25 -13.445 1 91.56 395 HIS A C 1
ATOM 3238 O O . HIS A 1 395 ? 12.594 -25.797 -14.398 1 91.56 395 HIS A O 1
ATOM 3244 N N . TYR A 1 396 ? 12.445 -25.344 -12.242 1 91.5 396 TYR A N 1
ATOM 3245 C CA . TYR A 1 396 ? 12.156 -26.75 -11.977 1 91.5 396 TYR A CA 1
ATOM 3246 C C . TYR A 1 396 ? 11.227 -26.906 -10.781 1 91.5 396 TYR A C 1
ATOM 3248 O O . TYR A 1 396 ? 10.953 -25.938 -10.078 1 91.5 396 TYR A O 1
ATOM 3256 N N . THR A 1 397 ? 10.75 -28.109 -10.625 1 92.94 397 THR A N 1
ATOM 3257 C CA . THR A 1 397 ? 9.969 -28.453 -9.445 1 92.94 397 THR A CA 1
ATOM 3258 C C . THR A 1 397 ? 10.875 -28.594 -8.219 1 92.94 397 THR A C 1
ATOM 3260 O O . THR A 1 397 ? 11.805 -29.391 -8.227 1 92.94 397 THR A O 1
ATOM 3263 N N . LEU A 1 398 ? 10.602 -27.828 -7.234 1 93.31 398 LEU A N 1
ATOM 3264 C CA . LEU A 1 398 ? 11.461 -27.812 -6.055 1 93.31 398 LEU A CA 1
ATOM 3265 C C . LEU A 1 398 ? 11.156 -28.984 -5.145 1 93.31 398 LEU A C 1
ATOM 3267 O O . LEU A 1 398 ? 12.07 -29.656 -4.664 1 93.31 398 LEU A O 1
ATOM 3271 N N . GLN A 1 399 ? 9.914 -29.125 -4.852 1 94.31 399 GLN A N 1
ATOM 3272 C CA . GLN A 1 399 ? 9.453 -30.219 -4.016 1 94.31 399 GLN A CA 1
ATOM 3273 C C . GLN A 1 399 ? 8.266 -30.938 -4.652 1 94.31 399 GLN A C 1
ATOM 3275 O O . GLN A 1 399 ? 7.516 -30.328 -5.426 1 94.31 399 GLN A O 1
ATOM 3280 N N . THR A 1 400 ? 8.141 -32.188 -4.289 1 94.94 400 THR A N 1
ATOM 3281 C CA . THR A 1 400 ? 7.098 -33 -4.906 1 94.94 400 THR A CA 1
ATOM 3282 C C . THR A 1 400 ? 6.328 -33.812 -3.852 1 94.94 400 THR A C 1
ATOM 3284 O O . THR A 1 400 ? 6.82 -34 -2.742 1 94.94 400 THR A O 1
ATOM 3287 N N . LEU A 1 401 ? 5.105 -34.094 -4.23 1 94.81 401 LEU A N 1
ATOM 3288 C CA . LEU A 1 401 ? 4.348 -35.094 -3.486 1 94.81 401 LEU A CA 1
ATOM 3289 C C . LEU A 1 401 ? 4.844 -36.5 -3.811 1 94.81 401 LEU A C 1
ATOM 3291 O O . LEU A 1 401 ? 5.488 -36.719 -4.84 1 94.81 401 LEU A O 1
ATOM 3295 N N . PRO A 1 402 ? 4.621 -37.406 -2.883 1 91.38 402 PRO A N 1
ATOM 3296 C CA . PRO A 1 402 ? 5.07 -38.781 -3.154 1 91.38 402 PRO A CA 1
ATOM 3297 C C . PRO A 1 402 ? 4.246 -39.469 -4.234 1 91.38 402 PRO A C 1
ATOM 3299 O O . PRO A 1 402 ? 3.109 -39.062 -4.504 1 91.38 402 PRO A O 1
ATOM 3302 N N . GLY A 1 403 ? 4.863 -40.5 -4.801 1 86.5 403 GLY A N 1
ATOM 3303 C CA . GLY A 1 403 ? 4.086 -41.344 -5.676 1 86.5 403 GLY A CA 1
ATOM 3304 C C . GLY A 1 403 ? 4.555 -41.312 -7.117 1 86.5 403 GLY A C 1
ATOM 3305 O O . GLY A 1 403 ? 4.102 -42.094 -7.941 1 86.5 403 GLY A O 1
ATOM 3306 N N . SER A 1 404 ? 5.441 -40.438 -7.418 1 84.12 404 SER A N 1
ATOM 3307 C CA . SER A 1 404 ? 5.934 -40.344 -8.789 1 84.12 404 SER A CA 1
ATOM 3308 C C . SER A 1 404 ? 7.453 -40.469 -8.844 1 84.12 404 SER A C 1
ATOM 3310 O O . SER A 1 404 ? 8.125 -40.406 -7.805 1 84.12 404 SER A O 1
ATOM 3312 N N . CYS A 1 405 ? 7.887 -40.75 -10.008 1 86.81 405 CYS A N 1
ATOM 3313 C CA . CYS A 1 405 ? 9.32 -40.656 -10.25 1 86.81 405 CYS A CA 1
ATOM 3314 C C . CYS A 1 405 ? 9.766 -39.188 -10.367 1 86.81 405 CYS A C 1
ATOM 3316 O O . CYS A 1 405 ? 8.938 -38.281 -10.516 1 86.81 405 CYS A O 1
ATOM 3318 N N . THR A 1 406 ? 11.031 -39.062 -10.227 1 85.56 406 THR A N 1
ATOM 3319 C CA . THR A 1 406 ? 11.617 -37.75 -10.328 1 85.56 406 THR A CA 1
ATOM 3320 C C . THR A 1 406 ? 11.5 -37.219 -11.758 1 85.56 406 THR A C 1
ATOM 3322 O O . THR A 1 406 ? 11.078 -37.938 -12.656 1 85.56 406 THR A O 1
ATOM 3325 N N . PHE A 1 407 ? 11.969 -36.062 -11.953 1 86.81 407 PHE A N 1
ATOM 3326 C CA . PHE A 1 407 ? 11.82 -35.438 -13.258 1 86.81 407 PHE A CA 1
ATOM 3327 C C . PHE A 1 407 ? 12.664 -36.156 -14.305 1 86.81 407 PHE A C 1
ATOM 3329 O O . PHE A 1 407 ? 13.609 -36.875 -13.961 1 86.81 407 PHE A O 1
ATOM 3336 N N . GLN A 1 408 ? 12.266 -36.062 -15.539 1 89 408 GLN A N 1
ATOM 3337 C CA . GLN A 1 408 ? 13.008 -36.625 -16.656 1 89 408 GLN A CA 1
ATOM 3338 C C . GLN A 1 408 ? 13.398 -35.531 -17.656 1 89 408 GLN A C 1
ATOM 3340 O O . GLN A 1 408 ? 12.641 -34.594 -17.891 1 89 408 GLN A O 1
ATOM 3345 N N . PHE A 1 409 ? 14.555 -35.688 -18.219 1 92.62 409 PHE A N 1
ATOM 3346 C CA . PHE A 1 409 ? 14.992 -34.812 -19.297 1 92.62 409 PHE A CA 1
ATOM 3347 C C . PHE A 1 409 ? 14.461 -35.281 -20.641 1 92.62 409 PHE A C 1
ATOM 3349 O O . PHE A 1 409 ? 14.562 -36.469 -20.969 1 92.62 409 PHE A O 1
ATOM 3356 N N . VAL A 1 410 ? 13.938 -34.406 -21.312 1 94.5 410 VAL A N 1
ATOM 3357 C CA . VAL A 1 410 ? 13.445 -34.719 -22.656 1 94.5 410 VAL A CA 1
ATOM 3358 C C . VAL A 1 410 ? 14.594 -34.656 -23.656 1 94.5 410 VAL A C 1
ATOM 3360 O O . VAL A 1 410 ? 15.406 -33.719 -23.641 1 94.5 410 VAL A O 1
ATOM 3363 N N . ASP A 1 411 ? 14.602 -35.656 -24.5 1 93.88 411 ASP A N 1
ATOM 3364 C CA . ASP A 1 411 ? 15.633 -35.688 -25.531 1 93.88 411 ASP A CA 1
ATOM 3365 C C . ASP A 1 411 ? 15.531 -34.5 -26.453 1 93.88 411 ASP A C 1
ATOM 3367 O O . ASP A 1 411 ? 14.43 -34.125 -26.859 1 93.88 411 ASP A O 1
ATOM 3371 N N . THR A 1 412 ? 16.641 -33.906 -26.875 1 95 412 THR A N 1
ATOM 3372 C CA . THR A 1 412 ? 16.672 -32.719 -27.688 1 95 412 THR A CA 1
ATOM 3373 C C . THR A 1 412 ? 16.25 -33.031 -29.125 1 95 412 THR A C 1
ATOM 3375 O O . THR A 1 412 ? 16.094 -32.094 -29.938 1 95 412 THR A O 1
ATOM 3378 N N . SER A 1 413 ? 16.031 -34.219 -29.453 1 95.19 413 SER A N 1
ATOM 3379 C CA . SER A 1 413 ? 15.461 -34.562 -30.75 1 95.19 413 SER A CA 1
ATOM 3380 C C . SER A 1 413 ? 13.953 -34.344 -30.766 1 95.19 413 SER A C 1
ATOM 3382 O O . SER A 1 413 ? 13.344 -34.219 -31.828 1 95.19 413 SER A O 1
ATOM 3384 N N . LEU A 1 414 ? 13.383 -34.344 -29.562 1 96.44 414 LEU A N 1
ATOM 3385 C CA . LEU A 1 414 ? 11.938 -34.188 -29.453 1 96.44 414 LEU A CA 1
ATOM 3386 C C . LEU A 1 414 ? 11.555 -32.719 -29.234 1 96.44 414 LEU A C 1
ATOM 3388 O O . LEU A 1 414 ? 10.578 -32.25 -29.812 1 96.44 414 LEU A O 1
ATOM 3392 N N . ALA A 1 415 ? 12.266 -32.094 -28.328 1 97.88 415 ALA A N 1
ATOM 3393 C CA . ALA A 1 415 ? 11.969 -30.703 -28 1 97.88 415 ALA A CA 1
ATOM 3394 C C . ALA A 1 415 ? 13.094 -30.062 -27.188 1 97.88 415 ALA A C 1
ATOM 3396 O O . ALA A 1 415 ? 13.891 -30.781 -26.562 1 97.88 415 ALA A O 1
ATOM 3397 N N . HIS A 1 416 ? 13.203 -28.781 -27.203 1 97.62 416 HIS A N 1
ATOM 3398 C CA . HIS A 1 416 ? 14.125 -28.031 -26.359 1 97.62 416 HIS A CA 1
ATOM 3399 C C . HIS A 1 416 ? 13.562 -26.656 -26 1 97.62 416 HIS A C 1
ATOM 3401 O O . HIS A 1 416 ? 12.539 -26.25 -26.547 1 97.62 416 HIS A O 1
ATOM 3407 N N . MET A 1 417 ? 14.148 -26 -24.969 1 97.12 417 MET A N 1
ATOM 3408 C CA . MET A 1 417 ? 13.766 -24.656 -24.547 1 97.12 417 MET A CA 1
ATOM 3409 C C . MET A 1 417 ? 14.586 -23.609 -25.281 1 97.12 417 MET A C 1
ATOM 3411 O O . MET A 1 417 ? 15.82 -23.625 -25.25 1 97.12 417 MET A O 1
ATOM 3415 N N . GLN A 1 418 ? 13.93 -22.75 -26.031 1 96.75 418 GLN A N 1
ATOM 3416 C CA . GLN A 1 418 ? 14.578 -21.625 -26.719 1 96.75 418 GLN A CA 1
ATOM 3417 C C . GLN A 1 418 ? 14.531 -20.359 -25.875 1 96.75 418 GLN A C 1
ATOM 3419 O O . GLN A 1 418 ? 13.453 -19.891 -25.5 1 96.75 418 GLN A O 1
ATOM 3424 N N . HIS A 1 419 ? 15.648 -19.844 -25.531 1 95.44 419 HIS A N 1
ATOM 3425 C CA . HIS A 1 419 ? 15.773 -18.609 -24.766 1 95.44 419 HIS A CA 1
ATOM 3426 C C . HIS A 1 419 ? 16.438 -17.516 -25.609 1 95.44 419 HIS A C 1
ATOM 3428 O O . HIS A 1 419 ? 17.562 -17.688 -26.062 1 95.44 419 HIS A O 1
ATOM 3434 N N . TYR A 1 420 ? 15.758 -16.406 -25.781 1 92.62 420 TYR A N 1
ATOM 3435 C CA . TYR A 1 420 ? 16.219 -15.344 -26.672 1 92.62 420 TYR A CA 1
ATOM 3436 C C . TYR A 1 420 ? 16.891 -14.227 -25.875 1 92.62 420 TYR A C 1
ATOM 3438 O O . TYR A 1 420 ? 16.297 -13.695 -24.922 1 92.62 420 TYR A O 1
ATOM 3446 N N . PHE A 1 421 ? 18.062 -13.906 -26.266 1 83.88 421 PHE A N 1
ATOM 3447 C CA . PHE A 1 421 ? 18.859 -12.906 -25.562 1 83.88 421 PHE A CA 1
ATOM 3448 C C . PHE A 1 421 ? 19.297 -11.797 -26.516 1 83.88 421 PHE A C 1
ATOM 3450 O O . PHE A 1 421 ? 19.594 -12.062 -27.688 1 83.88 421 PHE A O 1
ATOM 3457 N N . ARG A 1 422 ? 19.328 -10.609 -26.234 1 68.75 422 ARG A N 1
ATOM 3458 C CA . ARG A 1 422 ? 19.844 -9.539 -27.078 1 68.75 422 ARG A CA 1
ATOM 3459 C C . ARG A 1 422 ? 21.328 -9.727 -27.359 1 68.75 422 ARG A C 1
ATOM 3461 O O . ARG A 1 422 ? 21.781 -9.562 -28.5 1 68.75 422 ARG A O 1
ATOM 3468 N N . LYS A 1 423 ? 22.125 -9.805 -26.484 1 63.75 423 LYS A N 1
ATOM 3469 C CA . LYS A 1 423 ? 23.547 -9.969 -26.734 1 63.75 423 LYS A CA 1
ATOM 3470 C C . LYS A 1 423 ? 24.094 -11.242 -26.094 1 63.75 423 LYS A C 1
ATOM 3472 O O . LYS A 1 423 ? 24.078 -11.375 -24.875 1 63.75 423 LYS A O 1
ATOM 3477 N N . ILE A 1 424 ? 24.141 -12.188 -26.953 1 68.12 424 ILE A N 1
ATOM 3478 C CA . ILE A 1 424 ? 24.859 -13.336 -26.422 1 68.12 424 ILE A CA 1
ATOM 3479 C C . ILE A 1 424 ? 26.344 -13 -26.266 1 68.12 424 ILE A C 1
ATOM 3481 O O . ILE A 1 424 ? 27.047 -12.789 -27.266 1 68.12 424 ILE A O 1
ATOM 3485 N N . LYS A 1 425 ? 26.703 -12.633 -25.156 1 57.41 425 LYS A N 1
ATOM 3486 C CA . LYS A 1 425 ? 28.062 -12.188 -24.859 1 57.41 425 LYS A CA 1
ATOM 3487 C C . LYS A 1 425 ? 29.094 -13.188 -25.359 1 57.41 425 LYS A C 1
ATOM 3489 O O . LYS A 1 425 ? 28.969 -14.391 -25.125 1 57.41 425 LYS A O 1
ATOM 3494 N N . ASN A 1 426 ? 30 -12.703 -26.188 1 63.62 426 ASN A N 1
ATOM 3495 C CA . ASN A 1 426 ? 31.266 -13.328 -26.531 1 63.62 426 ASN A CA 1
ATOM 3496 C C . ASN A 1 426 ? 31.078 -14.453 -27.562 1 63.62 426 ASN A C 1
ATOM 3498 O O . ASN A 1 426 ? 31.953 -15.297 -27.719 1 63.62 426 ASN A O 1
ATOM 3502 N N . ALA A 1 427 ? 29.906 -14.578 -28.031 1 66.25 427 ALA A N 1
ATOM 3503 C CA . ALA A 1 427 ? 29.812 -15.688 -28.984 1 66.25 427 ALA A CA 1
ATOM 3504 C C . ALA A 1 427 ? 30.328 -15.281 -30.359 1 66.25 427 ALA A C 1
ATOM 3506 O O . ALA A 1 427 ? 29.984 -14.211 -30.875 1 66.25 427 ALA A O 1
ATOM 3507 N N . THR A 1 428 ? 31.266 -16.031 -30.719 1 71.25 428 THR A N 1
ATOM 3508 C CA . THR A 1 428 ? 31.766 -15.883 -32.094 1 71.25 428 THR A CA 1
ATOM 3509 C C . THR A 1 428 ? 30.797 -16.516 -33.062 1 71.25 428 THR A C 1
ATOM 3511 O O . THR A 1 428 ? 29.984 -17.375 -32.719 1 71.25 428 THR A O 1
ATOM 3514 N N . LEU A 1 429 ? 30.844 -16.062 -34.25 1 68.44 429 LEU A N 1
ATOM 3515 C CA . LEU A 1 429 ? 30.016 -16.609 -35.344 1 68.44 429 LEU A CA 1
ATOM 3516 C C . LEU A 1 429 ? 30.219 -18.109 -35.469 1 68.44 429 LEU A C 1
ATOM 3518 O O . LEU A 1 429 ? 29.312 -18.828 -35.844 1 68.44 429 LEU A O 1
ATOM 3522 N N . ARG A 1 430 ? 31.375 -18.516 -35.062 1 73.5 430 ARG A N 1
ATOM 3523 C CA . ARG A 1 430 ? 31.719 -19.922 -35.219 1 73.5 430 ARG A CA 1
ATOM 3524 C C . ARG A 1 430 ? 30.953 -20.781 -34.219 1 73.5 430 ARG A C 1
ATOM 3526 O O . ARG A 1 430 ? 30.734 -21.969 -34.469 1 73.5 430 ARG A O 1
ATOM 3533 N N . GLU A 1 431 ? 30.5 -20.156 -33.344 1 87.19 431 GLU A N 1
ATOM 3534 C CA . GLU A 1 431 ? 29.828 -20.891 -32.312 1 87.19 431 GLU A CA 1
ATOM 3535 C C . GLU A 1 431 ? 28.312 -20.859 -32.5 1 87.19 431 GLU A C 1
ATOM 3537 O O . GLU A 1 431 ? 27.562 -21.438 -31.703 1 87.19 431 GLU A O 1
ATOM 3542 N N . MET A 1 432 ? 27.922 -20.359 -33.625 1 90.19 432 MET A N 1
ATOM 3543 C CA . MET A 1 432 ? 26.5 -20.188 -33.875 1 90.19 432 MET A CA 1
ATOM 3544 C C . MET A 1 432 ? 26.016 -21.109 -34.969 1 90.19 432 MET A C 1
ATOM 3546 O O . MET A 1 432 ? 26.781 -21.469 -35.875 1 90.19 432 MET A O 1
ATOM 3550 N N . VAL A 1 433 ? 24.812 -21.578 -34.906 1 92.81 433 VAL A N 1
ATOM 3551 C CA . VAL A 1 433 ? 24.188 -22.375 -35.938 1 92.81 433 VAL A CA 1
ATOM 3552 C C . VAL A 1 433 ? 22.766 -21.875 -36.219 1 92.81 433 VAL A C 1
ATOM 3554 O O . VAL A 1 433 ? 22.156 -21.25 -35.344 1 92.81 433 VAL A O 1
ATOM 3557 N N . GLU A 1 434 ? 22.328 -22.156 -37.406 1 92.31 434 GLU A N 1
ATOM 3558 C CA . GLU A 1 434 ? 20.969 -21.781 -37.781 1 92.31 434 GLU A CA 1
ATOM 3559 C C . GLU A 1 434 ? 19.969 -22.859 -37.344 1 92.31 434 GLU A C 1
ATOM 3561 O O . GLU A 1 434 ? 20.234 -24.047 -37.469 1 92.31 434 GLU A O 1
ATOM 3566 N N . ASP A 1 435 ? 18.922 -22.406 -36.781 1 93.75 435 ASP A N 1
ATOM 3567 C CA . ASP A 1 435 ? 17.844 -23.281 -36.312 1 93.75 435 ASP A CA 1
ATOM 3568 C C . ASP A 1 435 ? 16.484 -22.797 -36.812 1 93.75 435 ASP A C 1
ATOM 3570 O O . ASP A 1 435 ? 15.992 -21.75 -36.406 1 93.75 435 ASP A O 1
ATOM 3574 N N . HIS A 1 436 ? 15.82 -23.609 -37.656 1 92.69 436 HIS A N 1
ATOM 3575 C CA . HIS A 1 436 ? 14.57 -23.188 -38.312 1 92.69 436 HIS A CA 1
ATOM 3576 C C . HIS A 1 436 ? 13.391 -24 -37.781 1 92.69 436 HIS A C 1
ATOM 3578 O O . HIS A 1 436 ? 12.391 -24.172 -38.469 1 92.69 436 HIS A O 1
ATOM 3584 N N . SER A 1 437 ? 13.562 -24.438 -36.594 1 95.5 437 SER A N 1
ATOM 3585 C CA . SER A 1 437 ? 12.516 -25.266 -36 1 95.5 437 SER A CA 1
ATOM 3586 C C . SER A 1 437 ? 11.188 -24.516 -35.969 1 95.5 437 SER A C 1
ATOM 3588 O O . SER A 1 437 ? 10.117 -25.141 -36 1 95.5 437 SER A O 1
ATOM 3590 N N . ILE A 1 438 ? 11.219 -23.219 -35.938 1 95.69 438 ILE A N 1
ATOM 3591 C CA . ILE A 1 438 ? 10.008 -22.422 -35.781 1 95.69 438 ILE A CA 1
ATOM 3592 C C . ILE A 1 438 ? 9.328 -22.266 -37.156 1 95.69 438 ILE A C 1
ATOM 3594 O O . ILE A 1 438 ? 8.172 -21.844 -37.219 1 95.69 438 ILE A O 1
ATOM 3598 N N . ALA A 1 439 ? 9.961 -22.594 -38.219 1 94.62 439 ALA A N 1
ATOM 3599 C CA . ALA A 1 439 ? 9.5 -22.328 -39.594 1 94.62 439 ALA A CA 1
ATOM 3600 C C . ALA A 1 439 ? 8.18 -23.031 -39.875 1 94.62 439 ALA A C 1
ATOM 3602 O O . ALA A 1 439 ? 7.355 -22.531 -40.625 1 94.62 439 ALA A O 1
ATOM 3603 N N . LYS A 1 440 ? 8.016 -24.141 -39.281 1 95.38 440 LYS A N 1
ATOM 3604 C CA . LYS A 1 440 ? 6.809 -24.906 -39.562 1 95.38 440 LYS A CA 1
ATOM 3605 C C . LYS A 1 440 ? 5.562 -24.203 -39.062 1 95.38 440 LYS A C 1
ATOM 3607 O O . LYS A 1 440 ? 4.445 -24.516 -39.469 1 95.38 440 LYS A O 1
ATOM 3612 N N . TYR A 1 441 ? 5.711 -23.156 -38.281 1 97.19 441 TYR A N 1
ATOM 3613 C CA . TYR A 1 441 ? 4.578 -22.406 -37.75 1 97.19 441 TYR A CA 1
ATOM 3614 C C . TYR A 1 441 ? 4.441 -21.062 -38.438 1 97.19 441 TYR A C 1
ATOM 3616 O O . TYR A 1 441 ? 3.523 -20.297 -38.125 1 97.19 441 TYR A O 1
ATOM 3624 N N . ALA A 1 442 ? 5.297 -20.734 -39.344 1 96.62 442 ALA A N 1
ATOM 3625 C CA . ALA A 1 442 ? 5.473 -19.375 -39.844 1 96.62 442 ALA A CA 1
ATOM 3626 C C . ALA A 1 442 ? 4.176 -18.859 -40.469 1 96.62 442 ALA A C 1
ATOM 3628 O O . ALA A 1 442 ? 3.734 -17.75 -40.156 1 96.62 442 ALA A O 1
ATOM 3629 N N . THR A 1 443 ? 3.596 -19.688 -41.312 1 97.31 443 THR A N 1
ATOM 3630 C CA . THR A 1 443 ? 2.402 -19.234 -42.031 1 97.31 443 THR A CA 1
ATOM 3631 C C . THR A 1 443 ? 1.253 -18.984 -41.031 1 97.31 443 THR A C 1
ATOM 3633 O O . THR A 1 443 ? 0.628 -17.922 -41.062 1 97.31 443 THR A O 1
ATOM 3636 N N . GLU A 1 444 ? 1.004 -19.922 -40.25 1 97.38 444 GLU A N 1
ATOM 3637 C CA . GLU A 1 444 ? -0.09 -19.812 -39.281 1 97.38 444 GLU A CA 1
ATOM 3638 C C . GLU A 1 444 ? 0.165 -18.688 -38.281 1 97.38 444 GLU A C 1
ATOM 3640 O O . GLU A 1 444 ? -0.761 -17.969 -37.906 1 97.38 444 GLU A O 1
ATOM 3645 N N . LEU A 1 445 ? 1.386 -18.516 -37.875 1 97.75 445 LEU A N 1
ATOM 3646 C CA . LEU A 1 445 ? 1.743 -17.5 -36.875 1 97.75 445 LEU A CA 1
ATOM 3647 C C . LEU A 1 445 ? 1.554 -16.094 -37.469 1 97.75 445 LEU A C 1
ATOM 3649 O O . LEU A 1 445 ? 0.997 -15.219 -36.812 1 97.75 445 LEU A O 1
ATOM 3653 N N . ARG A 1 446 ? 1.994 -15.891 -38.719 1 97.25 446 ARG A N 1
ATOM 3654 C CA . ARG A 1 446 ? 1.82 -14.602 -39.375 1 97.25 446 ARG A CA 1
ATOM 3655 C C . ARG A 1 446 ? 0.343 -14.242 -39.5 1 97.25 446 ARG A C 1
ATOM 3657 O O . ARG A 1 446 ? -0.046 -13.094 -39.25 1 97.25 446 ARG A O 1
ATOM 3664 N N . ALA A 1 447 ? -0.391 -15.25 -39.844 1 97.69 447 ALA A N 1
ATOM 3665 C CA . ALA A 1 447 ? -1.824 -15.023 -40.031 1 97.69 447 ALA A CA 1
ATOM 3666 C C . ALA A 1 447 ? -2.49 -14.672 -38.719 1 97.69 447 ALA A C 1
ATOM 3668 O O . ALA A 1 447 ? -3.328 -13.766 -38.656 1 97.69 447 ALA A O 1
ATOM 3669 N N . ALA A 1 448 ? -2.166 -15.367 -37.719 1 97.44 448 ALA A N 1
ATOM 3670 C CA . ALA A 1 448 ? -2.76 -15.141 -36.406 1 97.44 448 ALA A CA 1
ATOM 3671 C C . ALA A 1 448 ? -2.402 -13.758 -35.875 1 97.44 448 ALA A C 1
ATOM 3673 O O . ALA A 1 448 ? -3.26 -13.055 -35.344 1 97.44 448 ALA A O 1
ATOM 3674 N N . VAL A 1 449 ? -1.152 -13.367 -35.969 1 97.5 449 VAL A N 1
ATOM 3675 C CA . VAL A 1 449 ? -0.688 -12.07 -35.469 1 97.5 449 VAL A CA 1
ATOM 3676 C C . VAL A 1 449 ? -1.402 -10.953 -36.219 1 97.5 449 VAL A C 1
ATOM 3678 O O . VAL A 1 449 ? -1.842 -9.977 -35.625 1 97.5 449 VAL A O 1
ATOM 3681 N N . ARG A 1 450 ? -1.489 -11.156 -37.531 1 96.62 450 ARG A N 1
ATOM 3682 C CA . ARG A 1 450 ? -2.166 -10.156 -38.344 1 96.62 450 ARG A CA 1
ATOM 3683 C C . ARG A 1 450 ? -3.617 -9.984 -37.906 1 96.62 450 ARG A C 1
ATOM 3685 O O . ARG A 1 450 ? -4.121 -8.859 -37.844 1 96.62 450 ARG A O 1
ATOM 3692 N N . GLN A 1 451 ? -4.234 -11.031 -37.656 1 97 451 GLN A N 1
ATOM 3693 C CA . GLN A 1 451 ? -5.629 -10.984 -37.25 1 97 451 GLN A CA 1
ATOM 3694 C C . GLN A 1 451 ? -5.785 -10.219 -35.938 1 97 451 GLN A C 1
ATOM 3696 O O . GLN A 1 451 ? -6.73 -9.438 -35.781 1 97 451 GLN A O 1
ATOM 3701 N N . VAL A 1 452 ? -4.957 -10.469 -34.969 1 97.5 452 VAL A N 1
ATOM 3702 C CA . VAL A 1 452 ? -5.027 -9.789 -33.688 1 97.5 452 VAL A CA 1
ATOM 3703 C C . VAL A 1 452 ? -4.766 -8.297 -33.875 1 97.5 452 VAL A C 1
ATOM 3705 O O . VAL A 1 452 ? -5.43 -7.465 -33.25 1 97.5 452 VAL A O 1
ATOM 3708 N N . LEU A 1 453 ? -3.781 -7.957 -34.719 1 96.31 453 LEU A N 1
ATOM 3709 C CA . LEU A 1 453 ? -3.453 -6.555 -35 1 96.31 453 LEU A CA 1
ATOM 3710 C C . LEU A 1 453 ? -4.641 -5.82 -35.594 1 96.31 453 LEU A C 1
ATOM 3712 O O . LEU A 1 453 ? -4.898 -4.66 -35.25 1 96.31 453 LEU A O 1
ATOM 3716 N N . ILE A 1 454 ? -5.348 -6.504 -36.438 1 95.62 454 ILE A N 1
ATOM 3717 C CA . ILE A 1 454 ? -6.531 -5.922 -37.062 1 95.62 454 ILE A CA 1
ATOM 3718 C C . ILE A 1 454 ? -7.598 -5.668 -36 1 95.62 454 ILE A C 1
ATOM 3720 O O . ILE A 1 454 ? -8.227 -4.609 -36 1 95.62 454 ILE A O 1
ATOM 3724 N N . LYS A 1 455 ? -7.762 -6.582 -35.156 1 94.88 455 LYS A N 1
ATOM 3725 C CA . LYS A 1 455 ? -8.758 -6.465 -34.094 1 94.88 455 LYS A CA 1
ATOM 3726 C C . LYS A 1 455 ? -8.414 -5.336 -33.125 1 94.88 455 LYS A C 1
ATOM 3728 O O . LYS A 1 455 ? -9.305 -4.66 -32.625 1 94.88 455 LYS A O 1
ATOM 3733 N N . LEU A 1 456 ? -7.211 -5.117 -32.812 1 94.56 456 LEU A N 1
ATOM 3734 C CA . LEU A 1 456 ? -6.773 -4.094 -31.875 1 94.56 456 LEU A CA 1
ATOM 3735 C C . LEU A 1 456 ? -6.859 -2.707 -32.5 1 94.56 456 LEU A C 1
ATOM 3737 O O . LEU A 1 456 ? -6.934 -1.704 -31.781 1 94.56 456 LEU A O 1
ATOM 3741 N N . ASP A 1 457 ? -6.793 -2.562 -33.781 1 88 457 ASP A N 1
ATOM 3742 C CA . ASP A 1 457 ? -6.898 -1.285 -34.469 1 88 457 ASP A CA 1
ATOM 3743 C C . ASP A 1 457 ? -8.352 -0.848 -34.594 1 88 457 ASP A C 1
ATOM 3745 O O . ASP A 1 457 ? -8.633 0.316 -34.906 1 88 457 ASP A O 1
ATOM 3749 N N . GLU A 1 458 ? -9.188 -1.724 -34.531 1 74.12 458 GLU A N 1
ATOM 3750 C CA . GLU A 1 458 ? -10.609 -1.389 -34.531 1 74.12 458 GLU A CA 1
ATOM 3751 C C . GLU A 1 458 ? -11.023 -0.708 -33.219 1 74.12 458 GLU A C 1
ATOM 3753 O O . GLU A 1 458 ? -11.883 0.181 -33.219 1 74.12 458 GLU A O 1
ATOM 3758 N N . PRO B 1 1 ? 15.234 4.633 -18.625 1 87.94 1 PRO B N 1
ATOM 3759 C CA . PRO B 1 1 ? 15.758 5.859 -18.016 1 87.94 1 PRO B CA 1
ATOM 3760 C C . PRO B 1 1 ? 17.016 5.617 -17.172 1 87.94 1 PRO B C 1
ATOM 3762 O O . PRO B 1 1 ? 17.188 4.531 -16.625 1 87.94 1 PRO B O 1
ATOM 3765 N N . SER B 1 2 ? 17.812 6.586 -17.141 1 90.62 2 SER B N 1
ATOM 3766 C CA . SER B 1 2 ? 18.984 6.504 -16.281 1 90.62 2 SER B CA 1
ATOM 3767 C C . SER B 1 2 ? 18.594 6.543 -14.805 1 90.62 2 SER B C 1
ATOM 3769 O O . SER B 1 2 ? 17.469 6.934 -14.469 1 90.62 2 SER B O 1
ATOM 3771 N N . LEU B 1 3 ? 19.469 6.137 -13.984 1 89 3 LEU B N 1
ATOM 3772 C CA . LEU B 1 3 ? 19.188 6.164 -12.555 1 89 3 LEU B CA 1
ATOM 3773 C C . LEU B 1 3 ? 18.969 7.594 -12.07 1 89 3 LEU B C 1
ATOM 3775 O O . LEU B 1 3 ? 18.141 7.84 -11.195 1 89 3 LEU B O 1
ATOM 3779 N N . GLU B 1 4 ? 19.719 8.516 -12.609 1 91.62 4 GLU B N 1
ATOM 3780 C CA . GLU B 1 4 ? 19.562 9.922 -12.242 1 91.62 4 GLU B CA 1
ATOM 3781 C C . GLU B 1 4 ? 18.156 10.422 -12.555 1 91.62 4 GLU B C 1
ATOM 3783 O O . GLU B 1 4 ? 17.547 11.133 -11.75 1 91.62 4 GLU B O 1
ATOM 3788 N N . GLU B 1 5 ? 17.719 10.031 -13.68 1 94.44 5 GLU B N 1
ATOM 3789 C CA . GLU B 1 5 ? 16.359 10.398 -14.055 1 94.44 5 GLU B CA 1
ATOM 3790 C C . GLU B 1 5 ? 15.344 9.75 -13.125 1 94.44 5 GLU B C 1
ATOM 3792 O O . GLU B 1 5 ? 14.359 10.383 -12.734 1 94.44 5 GLU B O 1
ATOM 3797 N N . LEU B 1 6 ? 15.633 8.539 -12.805 1 95.56 6 LEU B N 1
ATOM 3798 C CA . LEU B 1 6 ? 14.719 7.805 -11.93 1 95.56 6 LEU B CA 1
ATOM 3799 C C . LEU B 1 6 ? 14.711 8.406 -10.531 1 95.56 6 LEU B C 1
ATOM 3801 O O . LEU B 1 6 ? 13.672 8.438 -9.875 1 95.56 6 LEU B O 1
ATOM 3805 N N . VAL B 1 7 ? 15.828 8.852 -10.102 1 96.5 7 VAL B N 1
ATOM 3806 C CA . VAL B 1 7 ? 15.953 9.461 -8.781 1 96.5 7 VAL B CA 1
ATOM 3807 C C . VAL B 1 7 ? 15 10.648 -8.656 1 96.5 7 VAL B C 1
ATOM 3809 O O . VAL B 1 7 ? 14.289 10.781 -7.66 1 96.5 7 VAL B O 1
ATOM 3812 N N . LEU B 1 8 ? 14.953 11.484 -9.625 1 96.31 8 LEU B N 1
ATOM 3813 C CA . LEU B 1 8 ? 14.086 12.656 -9.617 1 96.31 8 LEU B CA 1
ATOM 3814 C C . LEU B 1 8 ? 12.617 12.25 -9.602 1 96.31 8 LEU B C 1
ATOM 3816 O O . LEU B 1 8 ? 11.812 12.859 -8.898 1 96.31 8 LEU B O 1
ATOM 3820 N N . LYS B 1 9 ? 12.297 11.211 -10.367 1 96.75 9 LYS B N 1
ATOM 3821 C CA . LYS B 1 9 ? 10.914 10.734 -10.43 1 96.75 9 LYS B CA 1
ATOM 3822 C C . LYS B 1 9 ? 10.508 10.07 -9.117 1 96.75 9 LYS B C 1
ATOM 3824 O O . LYS B 1 9 ? 9.375 10.227 -8.664 1 96.75 9 LYS B O 1
ATOM 3829 N N . MET B 1 10 ? 11.414 9.344 -8.531 1 95.69 10 MET B N 1
ATOM 3830 C CA . MET B 1 10 ? 11.133 8.68 -7.258 1 95.69 10 MET B CA 1
ATOM 3831 C C . MET B 1 10 ? 10.922 9.703 -6.148 1 95.69 10 MET B C 1
ATOM 3833 O O . MET B 1 10 ? 10.109 9.477 -5.242 1 95.69 10 MET B O 1
ATOM 3837 N N . GLU B 1 11 ? 11.617 10.828 -6.207 1 95.5 11 GLU B N 1
ATOM 3838 C CA . GLU B 1 11 ? 11.461 11.891 -5.211 1 95.5 11 GLU B CA 1
ATOM 3839 C C . GLU B 1 11 ? 10.055 12.469 -5.246 1 95.5 11 GLU B C 1
ATOM 3841 O O . GLU B 1 11 ? 9.516 12.867 -4.207 1 95.5 11 GLU B O 1
ATOM 3846 N N . VAL B 1 12 ? 9.484 12.516 -6.363 1 93.75 12 VAL B N 1
ATOM 3847 C CA . VAL B 1 12 ? 8.109 13.008 -6.516 1 93.75 12 VAL B CA 1
ATOM 3848 C C . VAL B 1 12 ? 7.133 11.961 -5.977 1 93.75 12 VAL B C 1
ATOM 3850 O O . VAL B 1 12 ? 6.148 12.312 -5.316 1 93.75 12 VAL B O 1
ATOM 3853 N N . GLU B 1 13 ? 7.426 10.664 -6.211 1 94.12 13 GLU B N 1
ATOM 3854 C CA . GLU B 1 13 ? 6.566 9.57 -5.773 1 94.12 13 GLU B CA 1
ATOM 3855 C C . GLU B 1 13 ? 6.598 9.414 -4.254 1 94.12 13 GLU B C 1
ATOM 3857 O O . GLU B 1 13 ? 5.566 9.156 -3.633 1 94.12 13 GLU B O 1
ATOM 3862 N N . LEU B 1 14 ? 7.75 9.555 -3.697 1 94.88 14 LEU B N 1
ATOM 3863 C CA . LEU B 1 14 ? 7.984 9.414 -2.264 1 94.88 14 LEU B CA 1
ATOM 3864 C C . LEU B 1 14 ? 8.734 10.625 -1.712 1 94.88 14 LEU B C 1
ATOM 3866 O O . LEU B 1 14 ? 9.922 10.531 -1.4 1 94.88 14 LEU B O 1
ATOM 3870 N N . PRO B 1 15 ? 7.992 11.625 -1.49 1 94.88 15 PRO B N 1
ATOM 3871 C CA . PRO B 1 15 ? 8.648 12.891 -1.18 1 94.88 15 PRO B CA 1
ATOM 3872 C C . PRO B 1 15 ? 9.375 12.867 0.166 1 94.88 15 PRO B C 1
ATOM 3874 O O . PRO B 1 15 ? 10.266 13.688 0.405 1 94.88 15 PRO B O 1
ATOM 3877 N N . GLU B 1 16 ? 9.039 11.938 1.049 1 97.06 16 GLU B N 1
ATOM 3878 C CA . GLU B 1 16 ? 9.656 11.93 2.371 1 97.06 16 GLU B CA 1
ATOM 3879 C C . GLU B 1 16 ? 10.992 11.18 2.354 1 97.06 16 GLU B C 1
ATOM 3881 O O . GLU B 1 16 ? 11.727 11.195 3.34 1 97.06 16 GLU B O 1
ATOM 3886 N N . VAL B 1 17 ? 11.305 10.539 1.287 1 97 17 VAL B N 1
ATOM 3887 C CA . VAL B 1 17 ? 12.609 9.906 1.102 1 97 17 VAL B CA 1
ATOM 3888 C C . VAL B 1 17 ? 13.508 10.828 0.278 1 97 17 VAL B C 1
ATOM 3890 O O . VAL B 1 17 ? 13.148 11.219 -0.834 1 97 17 VAL B O 1
ATOM 3893 N N . ASP B 1 18 ? 14.656 11.164 0.789 1 97.88 18 ASP B N 1
ATOM 3894 C CA . ASP B 1 18 ? 15.57 12.055 0.09 1 97.88 18 ASP B CA 1
ATOM 3895 C C . ASP B 1 18 ? 16.469 11.281 -0.864 1 97.88 18 ASP B C 1
ATOM 3897 O O . ASP B 1 18 ? 17.688 11.172 -0.629 1 97.88 18 ASP B O 1
ATOM 3901 N N . PHE B 1 19 ? 15.961 10.898 -2.02 1 97.62 19 PHE B N 1
ATOM 3902 C CA . PHE B 1 19 ? 16.688 10.109 -3.01 1 97.62 19 PHE B CA 1
ATOM 3903 C C . PHE B 1 19 ? 17.875 10.891 -3.553 1 97.62 19 PHE B C 1
ATOM 3905 O O . PHE B 1 19 ? 18.922 10.312 -3.834 1 97.62 19 PHE B O 1
ATOM 3912 N N . SER B 1 20 ? 17.734 12.203 -3.738 1 97.38 20 SER B N 1
ATOM 3913 C CA . SER B 1 20 ? 18.812 13.031 -4.281 1 97.38 20 SER B CA 1
ATOM 3914 C C . SER B 1 20 ? 20 13.062 -3.34 1 97.38 20 SER B C 1
ATOM 3916 O O . SER B 1 20 ? 21.156 12.922 -3.779 1 97.38 20 SER B O 1
ATOM 3918 N N . PHE B 1 21 ? 19.75 13.281 -2.068 1 97.81 21 PHE B N 1
ATOM 3919 C CA . PHE B 1 21 ? 20.828 13.266 -1.088 1 97.81 21 PHE B CA 1
ATOM 3920 C C . PHE B 1 21 ? 21.531 11.914 -1.072 1 97.81 21 PHE B C 1
ATOM 3922 O O . PHE B 1 21 ? 22.766 11.852 -1.046 1 97.81 21 PHE B O 1
ATOM 3929 N N . TRP B 1 22 ? 20.734 10.797 -1.11 1 97.88 22 TRP B N 1
ATOM 3930 C CA . TRP B 1 22 ? 21.297 9.445 -1.139 1 97.88 22 TRP B CA 1
ATOM 3931 C C . TRP B 1 22 ? 22.156 9.242 -2.377 1 97.88 22 TRP B C 1
ATOM 3933 O O . TRP B 1 22 ? 23.297 8.766 -2.279 1 97.88 22 TRP B O 1
ATOM 3943 N N . TYR B 1 23 ? 21.688 9.609 -3.516 1 96.94 23 TYR B N 1
ATOM 3944 C CA . TYR B 1 23 ? 22.297 9.312 -4.801 1 96.94 23 TYR B CA 1
ATOM 3945 C C . TYR B 1 23 ? 23.547 10.172 -5.02 1 96.94 23 TYR B C 1
ATOM 3947 O O . TYR B 1 23 ? 24.562 9.695 -5.535 1 96.94 23 TYR B O 1
ATOM 3955 N N . ARG B 1 24 ? 23.531 11.414 -4.578 1 97 24 ARG B N 1
ATOM 3956 C CA . ARG B 1 24 ? 24.594 12.359 -4.938 1 97 24 ARG B CA 1
ATOM 3957 C C . ARG B 1 24 ? 25.641 12.453 -3.83 1 97 24 ARG B C 1
ATOM 3959 O O . ARG B 1 24 ? 26.797 12.789 -4.09 1 97 24 ARG B O 1
ATOM 3966 N N . THR B 1 25 ? 25.203 12.125 -2.621 1 97.38 25 THR B N 1
ATOM 3967 C CA . THR B 1 25 ? 26.109 12.461 -1.527 1 97.38 25 THR B CA 1
ATOM 3968 C C . THR B 1 25 ? 26.344 11.25 -0.628 1 97.38 25 THR B C 1
ATOM 3970 O O . THR B 1 25 ? 27.453 10.727 -0.57 1 97.38 25 THR B O 1
ATOM 3973 N N . ALA B 1 26 ? 25.344 10.766 0.013 1 97.56 26 ALA B N 1
ATOM 3974 C CA . ALA B 1 26 ? 25.5 9.789 1.088 1 97.56 26 ALA B CA 1
ATOM 3975 C C . ALA B 1 26 ? 26.078 8.477 0.562 1 97.56 26 ALA B C 1
ATOM 3977 O O . ALA B 1 26 ? 26.953 7.887 1.191 1 97.56 26 ALA B O 1
ATOM 3978 N N . ASN B 1 27 ? 25.516 8.039 -0.544 1 94.88 27 ASN B N 1
ATOM 3979 C CA . ASN B 1 27 ? 25.969 6.758 -1.084 1 94.88 27 ASN B CA 1
ATOM 3980 C C . ASN B 1 27 ? 27.375 6.855 -1.654 1 94.88 27 ASN B C 1
ATOM 3982 O O . ASN B 1 27 ? 28.25 6.078 -1.275 1 94.88 27 ASN B O 1
ATOM 3986 N N . PRO B 1 28 ? 27.688 7.773 -2.557 1 96.19 28 PRO B N 1
ATOM 3987 C CA . PRO B 1 28 ? 29.031 7.875 -3.121 1 96.19 28 PRO B CA 1
ATOM 3988 C C . PRO B 1 28 ? 30.094 8.125 -2.059 1 96.19 28 PRO B C 1
ATOM 3990 O O . PRO B 1 28 ? 31.234 7.68 -2.207 1 96.19 28 PRO B O 1
ATOM 3993 N N . GLN B 1 29 ? 29.734 8.766 -0.962 1 96.69 29 GLN B N 1
ATOM 3994 C CA . GLN B 1 29 ? 30.719 9.133 0.062 1 96.69 29 GLN B CA 1
ATOM 3995 C C . GLN B 1 29 ? 30.688 8.141 1.225 1 96.69 29 GLN B C 1
ATOM 3997 O O . GLN B 1 29 ? 31.344 8.359 2.246 1 96.69 29 GLN B O 1
ATOM 4002 N N . SER B 1 30 ? 29.875 7.117 1.167 1 95.31 30 SER B N 1
ATOM 4003 C CA . SER B 1 30 ? 29.812 6.027 2.137 1 95.31 30 SER B CA 1
ATOM 4004 C C . SER B 1 30 ? 29.516 6.555 3.537 1 95.31 30 SER B C 1
ATOM 4006 O O . SER B 1 30 ? 30.266 6.27 4.48 1 95.31 30 SER B O 1
ATOM 4008 N N . TYR B 1 31 ? 28.484 7.281 3.664 1 97.44 31 TYR B N 1
ATOM 4009 C CA . TYR B 1 31 ? 28.062 7.816 4.953 1 97.44 31 TYR B CA 1
ATOM 4010 C C . TYR B 1 31 ? 27.844 6.695 5.965 1 97.44 31 TYR B C 1
ATOM 4012 O O . TYR B 1 31 ? 27.078 5.762 5.707 1 97.44 31 TYR B O 1
ATOM 4020 N N . LYS B 1 32 ? 28.5 6.699 7.043 1 97.19 32 LYS B N 1
ATOM 4021 C CA . LYS B 1 32 ? 28.422 5.73 8.133 1 97.19 32 LYS B CA 1
ATOM 4022 C C . LYS B 1 32 ? 29.25 6.184 9.328 1 97.19 32 LYS B C 1
ATOM 4024 O O . LYS B 1 32 ? 30.125 7.039 9.195 1 97.19 32 LYS B O 1
ATOM 4029 N N . MET B 1 33 ? 28.906 5.684 10.477 1 95.5 33 MET B N 1
ATOM 4030 C CA . MET B 1 33 ? 29.75 5.902 11.641 1 95.5 33 MET B CA 1
ATOM 4031 C C . MET B 1 33 ? 31.062 5.137 11.5 1 95.5 33 MET B C 1
ATOM 4033 O O . MET B 1 33 ? 32.156 5.703 11.688 1 95.5 33 MET B O 1
ATOM 4037 N N . ASN B 1 34 ? 30.922 3.828 11.203 1 92.31 34 ASN B N 1
ATOM 4038 C CA . ASN B 1 34 ? 32.031 2.967 10.805 1 92.31 34 ASN B CA 1
ATOM 4039 C C . ASN B 1 34 ? 31.547 1.753 10.023 1 92.31 34 ASN B C 1
ATOM 4041 O O . ASN B 1 34 ? 30.391 1.701 9.602 1 92.31 34 ASN B O 1
ATOM 4045 N N . LYS B 1 35 ? 32.375 0.792 9.758 1 88.94 35 LYS B N 1
ATOM 4046 C CA . LYS B 1 35 ? 32.062 -0.301 8.844 1 88.94 35 LYS B CA 1
ATOM 4047 C C . LYS B 1 35 ? 30.891 -1.13 9.344 1 88.94 35 LYS B C 1
ATOM 4049 O O . LYS B 1 35 ? 30.125 -1.674 8.547 1 88.94 35 LYS B O 1
ATOM 4054 N N . SER B 1 36 ? 30.625 -1.14 10.617 1 89.75 36 SER B N 1
ATOM 4055 C CA . SER B 1 36 ? 29.609 -2.031 11.164 1 89.75 36 SER B CA 1
ATOM 4056 C C . SER B 1 36 ? 28.531 -1.249 11.898 1 89.75 36 SER B C 1
ATOM 4058 O O . SER B 1 36 ? 27.609 -1.839 12.484 1 89.75 36 SER B O 1
ATOM 4060 N N . CYS B 1 37 ? 28.734 0.074 11.82 1 93.81 37 CYS B N 1
ATOM 4061 C CA . CYS B 1 37 ? 27.828 0.83 12.68 1 93.81 37 CYS B CA 1
ATOM 4062 C C . CYS B 1 37 ? 27.188 1.993 11.922 1 93.81 37 CYS B C 1
ATOM 4064 O O . CYS B 1 37 ? 27.891 2.754 11.258 1 93.81 37 CYS B O 1
ATOM 4066 N N . ALA B 1 38 ? 25.844 2.078 12.047 1 95.62 38 ALA B N 1
ATOM 4067 C CA . ALA B 1 38 ? 25.078 3.238 11.617 1 95.62 38 ALA B CA 1
ATOM 4068 C C . ALA B 1 38 ? 25.406 3.627 10.188 1 95.62 38 ALA B C 1
ATOM 4070 O O . ALA B 1 38 ? 25.844 4.75 9.922 1 95.62 38 ALA B O 1
ATOM 4071 N N . GLN B 1 39 ? 25.188 2.721 9.305 1 96.81 39 GLN B N 1
ATOM 4072 C CA . GLN B 1 39 ? 25.312 3.016 7.883 1 96.81 39 GLN B CA 1
ATOM 4073 C C . GLN B 1 39 ? 24.062 3.74 7.375 1 96.81 39 GLN B C 1
ATOM 4075 O O . GLN B 1 39 ? 22.938 3.414 7.77 1 96.81 39 GLN B O 1
ATOM 4080 N N . TYR B 1 40 ? 24.312 4.77 6.52 1 97.5 40 TYR B N 1
ATOM 4081 C CA . TYR B 1 40 ? 23.172 5.453 5.93 1 97.5 40 TYR B CA 1
ATOM 4082 C C . TYR B 1 40 ? 22.266 4.469 5.203 1 97.5 40 TYR B C 1
ATOM 4084 O O . TYR B 1 40 ? 22.734 3.646 4.414 1 97.5 40 TYR B O 1
ATOM 4092 N N . PRO B 1 41 ? 21 4.531 5.445 1 95.62 41 PRO B N 1
ATOM 4093 C CA . PRO B 1 41 ? 20.125 3.521 4.855 1 95.62 41 PRO B CA 1
ATOM 4094 C C . PRO B 1 41 ? 19.984 3.664 3.344 1 95.62 41 PRO B C 1
ATOM 4096 O O . PRO B 1 41 ? 19.875 4.781 2.832 1 95.62 41 PRO B O 1
ATOM 4099 N N . ASP B 1 42 ? 20.062 2.543 2.672 1 94 42 ASP B N 1
ATOM 4100 C CA . ASP B 1 42 ? 19.75 2.508 1.249 1 94 42 ASP B CA 1
ATOM 4101 C C . ASP B 1 42 ? 18.234 2.582 1.031 1 94 42 ASP B C 1
ATOM 4103 O O . ASP B 1 42 ? 17.469 1.826 1.642 1 94 42 ASP B O 1
ATOM 4107 N N . PRO B 1 43 ? 17.797 3.541 0.167 1 93.94 43 PRO B N 1
ATOM 4108 C CA . PRO B 1 43 ? 16.344 3.717 -0.013 1 93.94 43 PRO B CA 1
ATOM 4109 C C . PRO B 1 43 ? 15.648 2.434 -0.453 1 93.94 43 PRO B C 1
ATOM 4111 O O . PRO B 1 43 ? 14.461 2.254 -0.186 1 93.94 43 PRO B O 1
ATOM 4114 N N . PHE B 1 44 ? 16.25 1.523 -1.077 1 91.75 44 PHE B N 1
ATOM 4115 C CA . PHE B 1 44 ? 15.641 0.292 -1.569 1 91.75 44 PHE B CA 1
ATOM 4116 C C . PHE B 1 44 ? 15.578 -0.758 -0.468 1 91.75 44 PHE B C 1
ATOM 4118 O O . PHE B 1 44 ? 14.984 -1.821 -0.65 1 91.75 44 PHE B O 1
ATOM 4125 N N . ASP B 1 45 ? 16.125 -0.453 0.649 1 90.06 45 ASP B N 1
ATOM 4126 C CA . ASP B 1 45 ? 16.062 -1.351 1.798 1 90.06 45 ASP B CA 1
ATOM 4127 C C . ASP B 1 45 ? 15.109 -0.81 2.867 1 90.06 45 ASP B C 1
ATOM 4129 O O . ASP B 1 45 ? 14.945 -1.421 3.924 1 90.06 45 ASP B O 1
ATOM 4133 N N . LEU B 1 46 ? 14.5 0.292 2.598 1 92.56 46 LEU B N 1
ATOM 4134 C CA . LEU B 1 46 ? 13.539 0.859 3.537 1 92.56 46 LEU B CA 1
ATOM 4135 C C . LEU B 1 46 ? 12.289 -0.007 3.623 1 92.56 46 LEU B C 1
ATOM 4137 O O . LEU B 1 46 ? 11.914 -0.657 2.645 1 92.56 46 LEU B O 1
ATOM 4141 N N . GLN B 1 47 ? 11.734 -0.036 4.836 1 88.75 47 GLN B N 1
ATOM 4142 C CA . GLN B 1 47 ? 10.43 -0.674 5.02 1 88.75 47 GLN B CA 1
ATOM 4143 C C . GLN B 1 47 ? 9.297 0.334 4.863 1 88.75 47 GLN B C 1
ATOM 4145 O O . GLN B 1 47 ? 8.945 1.029 5.816 1 88.75 47 GLN B O 1
ATOM 4150 N N . LEU B 1 48 ? 8.758 0.325 3.686 1 89.69 48 LEU B N 1
ATOM 4151 C CA . LEU B 1 48 ? 7.691 1.274 3.379 1 89.69 48 LEU B CA 1
ATOM 4152 C C . LEU B 1 48 ? 6.32 0.634 3.564 1 89.69 48 LEU B C 1
ATOM 4154 O O . LEU B 1 48 ? 6.184 -0.588 3.477 1 89.69 48 LEU B O 1
ATOM 4158 N N . HIS B 1 49 ? 5.43 1.494 3.934 1 83.38 49 HIS B N 1
ATOM 4159 C CA . HIS B 1 49 ? 4.051 1.077 4.156 1 83.38 49 HIS B CA 1
ATOM 4160 C C . HIS B 1 49 ? 3.07 2.037 3.492 1 83.38 49 HIS B C 1
ATOM 4162 O O . HIS B 1 49 ? 3.156 3.252 3.686 1 83.38 49 HIS B O 1
ATOM 4168 N N . ASN B 1 50 ? 2.045 1.552 2.721 1 79.81 50 ASN B N 1
ATOM 4169 C CA . ASN B 1 50 ? 0.997 2.326 2.064 1 79.81 50 ASN B CA 1
ATOM 4170 C C . ASN B 1 50 ? 1.562 3.564 1.376 1 79.81 50 ASN B C 1
ATOM 4172 O O . ASN B 1 50 ? 1.013 4.66 1.509 1 79.81 50 ASN B O 1
ATOM 4176 N N . PHE B 1 51 ? 2.713 3.625 0.867 1 81.19 51 PHE B N 1
ATOM 4177 C CA . PHE B 1 51 ? 3.359 4.602 0.001 1 81.19 51 PHE B CA 1
ATOM 4178 C C . PHE B 1 51 ? 4.027 5.695 0.825 1 81.19 51 PHE B C 1
ATOM 4180 O O . PHE B 1 51 ? 5.16 6.09 0.539 1 81.19 51 PHE B O 1
ATOM 4187 N N . TYR B 1 52 ? 3.318 6.18 1.91 1 88.5 52 TYR B N 1
ATOM 4188 C CA . TYR B 1 52 ? 3.855 7.398 2.5 1 88.5 52 TYR B CA 1
ATOM 4189 C C . TYR B 1 52 ? 4.332 7.152 3.928 1 88.5 52 TYR B C 1
ATOM 4191 O O . TYR B 1 52 ? 4.637 8.094 4.66 1 88.5 52 TYR B O 1
ATOM 4199 N N . TRP B 1 53 ? 4.371 5.91 4.25 1 93.56 53 TRP B N 1
ATOM 4200 C CA . TRP B 1 53 ? 4.746 5.582 5.621 1 93.56 53 TRP B CA 1
ATOM 4201 C C . TRP B 1 53 ? 5.973 4.676 5.648 1 93.56 53 TRP B C 1
ATOM 4203 O O . TRP B 1 53 ? 6.141 3.826 4.77 1 93.56 53 TRP B O 1
ATOM 4213 N N . GLN B 1 54 ? 6.812 4.953 6.598 1 94.56 54 GLN B N 1
ATOM 4214 C CA . GLN B 1 54 ? 7.98 4.105 6.82 1 94.56 54 GLN B CA 1
ATOM 4215 C C . GLN B 1 54 ? 7.902 3.406 8.172 1 94.56 54 GLN B C 1
ATOM 4217 O O . GLN B 1 54 ? 7.484 4.008 9.164 1 94.56 54 GLN B O 1
ATOM 4222 N N . THR B 1 55 ? 8.328 2.162 8.25 1 91.62 55 THR B N 1
ATOM 4223 C CA . THR B 1 55 ? 8.07 1.341 9.43 1 91.62 55 THR B CA 1
ATOM 4224 C C . THR B 1 55 ? 9.352 1.1 10.219 1 91.62 55 THR B C 1
ATOM 4226 O O . THR B 1 55 ? 10.406 0.862 9.633 1 91.62 55 THR B O 1
ATOM 4229 N N . LEU B 1 56 ? 9.289 1.201 11.477 1 93.81 56 LEU B N 1
ATOM 4230 C CA . LEU B 1 56 ? 10.289 0.723 12.43 1 93.81 56 LEU B CA 1
ATOM 4231 C C . LEU B 1 56 ? 9.648 -0.199 13.461 1 93.81 56 LEU B C 1
ATOM 4233 O O . LEU B 1 56 ? 8.633 0.149 14.07 1 93.81 56 LEU B O 1
ATOM 4237 N N . VAL B 1 57 ? 10.18 -1.296 13.586 1 88.44 57 VAL B N 1
ATOM 4238 C CA . VAL B 1 57 ? 9.766 -2.195 14.664 1 88.44 57 VAL B CA 1
ATOM 4239 C C . VAL B 1 57 ? 10.836 -2.217 15.75 1 88.44 57 VAL B C 1
ATOM 4241 O O . VAL B 1 57 ? 12 -2.516 15.484 1 88.44 57 VAL B O 1
ATOM 4244 N N . ASN B 1 58 ? 10.531 -1.858 16.891 1 92.06 58 ASN B N 1
ATOM 4245 C CA . ASN B 1 58 ? 11.375 -1.869 18.078 1 92.06 58 ASN B CA 1
ATOM 4246 C C . ASN B 1 58 ? 10.711 -2.605 19.234 1 92.06 58 ASN B C 1
ATOM 4248 O O . ASN B 1 58 ? 9.898 -2.027 19.969 1 92.06 58 ASN B O 1
ATOM 4252 N N . GLY B 1 59 ? 11.148 -3.811 19.375 1 85.19 59 GLY B N 1
ATOM 4253 C CA . GLY B 1 59 ? 10.438 -4.637 20.344 1 85.19 59 GLY B CA 1
ATOM 4254 C C . GLY B 1 59 ? 9 -4.91 19.953 1 85.19 59 GLY B C 1
ATOM 4255 O O . GLY B 1 59 ? 8.734 -5.387 18.844 1 85.19 59 GLY B O 1
ATOM 4256 N N . ASN B 1 60 ? 8.094 -4.57 20.828 1 80.19 60 ASN B N 1
ATOM 4257 C CA . ASN B 1 60 ? 6.68 -4.816 20.562 1 80.19 60 ASN B CA 1
ATOM 4258 C C . ASN B 1 60 ? 5.992 -3.582 19.984 1 80.19 60 ASN B C 1
ATOM 4260 O O . ASN B 1 60 ? 4.781 -3.592 19.75 1 80.19 60 ASN B O 1
ATOM 4264 N N . VAL B 1 61 ? 6.789 -2.6 19.75 1 89.06 61 VAL B N 1
ATOM 4265 C CA . VAL B 1 61 ? 6.203 -1.36 19.25 1 89.06 61 VAL B CA 1
ATOM 4266 C C . VAL B 1 61 ? 6.5 -1.215 17.766 1 89.06 61 VAL B C 1
ATOM 4268 O O . VAL B 1 61 ? 7.656 -1.322 17.344 1 89.06 61 VAL B O 1
ATOM 4271 N N . THR B 1 62 ? 5.477 -1.122 17.016 1 88.19 62 THR B N 1
ATOM 4272 C CA . THR B 1 62 ? 5.602 -0.816 15.594 1 88.19 62 THR B CA 1
ATOM 4273 C C . THR B 1 62 ? 5.293 0.655 15.328 1 88.19 62 THR B C 1
ATOM 4275 O O . THR B 1 62 ? 4.188 1.123 15.602 1 88.19 62 THR B O 1
ATOM 4278 N N . PHE B 1 63 ? 6.277 1.369 14.812 1 93.44 63 PHE B N 1
ATOM 4279 C CA . PHE B 1 63 ? 6.102 2.764 14.422 1 93.44 63 PHE B CA 1
ATOM 4280 C C . PHE B 1 63 ? 5.832 2.877 12.93 1 93.44 63 PHE B C 1
ATOM 4282 O O . PHE B 1 63 ? 6.484 2.213 12.125 1 93.44 63 PHE B O 1
ATOM 4289 N N . GLN B 1 64 ? 4.844 3.564 12.594 1 94.5 64 GLN B N 1
ATOM 4290 C CA . GLN B 1 64 ? 4.676 4.062 11.234 1 94.5 64 GLN B CA 1
ATOM 4291 C C . GLN B 1 64 ? 5.02 5.547 11.141 1 94.5 64 GLN B C 1
ATOM 4293 O O . GLN B 1 64 ? 4.258 6.395 11.617 1 94.5 64 GLN B O 1
ATOM 4298 N N . LEU B 1 65 ? 6.141 5.797 10.523 1 97.44 65 LEU B N 1
ATOM 4299 C CA . LEU B 1 65 ? 6.688 7.145 10.461 1 97.44 65 LEU B CA 1
ATOM 4300 C C . LEU B 1 65 ? 6.18 7.883 9.227 1 97.44 65 LEU B C 1
ATOM 4302 O O . LEU B 1 65 ? 6.289 7.379 8.109 1 97.44 65 LEU B O 1
ATOM 4306 N N . TYR B 1 66 ? 5.664 9.086 9.391 1 97.56 66 TYR B N 1
ATOM 4307 C CA . TYR B 1 66 ? 5.051 9.82 8.289 1 97.56 66 TYR B CA 1
ATOM 4308 C C . TYR B 1 66 ? 6.02 10.844 7.719 1 97.56 66 TYR B C 1
ATOM 4310 O O . TYR B 1 66 ? 6.348 10.797 6.527 1 97.56 66 TYR B O 1
ATOM 4318 N N . ALA B 1 67 ? 6.473 11.766 8.562 1 98.5 67 ALA B N 1
ATOM 4319 C CA . ALA B 1 67 ? 7.363 12.836 8.117 1 98.5 67 ALA B CA 1
ATOM 4320 C C . ALA B 1 67 ? 8.156 13.414 9.289 1 98.5 67 ALA B C 1
ATOM 4322 O O . ALA B 1 67 ? 7.836 13.148 10.445 1 98.5 67 ALA B O 1
ATOM 4323 N N . ALA B 1 68 ? 9.211 14.18 8.961 1 98.88 68 ALA B N 1
ATOM 4324 C CA . ALA B 1 68 ? 10.062 14.812 9.961 1 98.88 68 ALA B CA 1
ATOM 4325 C C . ALA B 1 68 ? 10.219 16.312 9.688 1 98.88 68 ALA B C 1
ATOM 4327 O O . ALA B 1 68 ? 10.203 16.734 8.531 1 98.88 68 ALA B O 1
ATOM 4328 N N . TYR B 1 69 ? 10.398 17.062 10.789 1 98.81 69 TYR B N 1
ATOM 4329 C CA . TYR B 1 69 ? 10.438 18.531 10.727 1 98.81 69 TYR B CA 1
ATOM 4330 C C . TYR B 1 69 ? 11.461 19.094 11.695 1 98.81 69 TYR B C 1
ATOM 4332 O O . TYR B 1 69 ? 11.602 18.594 12.82 1 98.81 69 TYR B O 1
ATOM 4340 N N . LEU B 1 70 ? 12.148 20.109 11.273 1 98.5 70 LEU B N 1
ATOM 4341 C CA . LEU B 1 70 ? 13.031 20.812 12.203 1 98.5 70 LEU B CA 1
ATOM 4342 C C . LEU B 1 70 ? 12.281 21.938 12.914 1 98.5 70 LEU B C 1
ATOM 4344 O O . LEU B 1 70 ? 11.695 22.812 12.273 1 98.5 70 LEU B O 1
ATOM 4348 N N . ASP B 1 71 ? 12.227 21.875 14.195 1 98.12 71 ASP B N 1
ATOM 4349 C CA . ASP B 1 71 ? 11.602 22.875 15.055 1 98.12 71 ASP B CA 1
ATOM 4350 C C . ASP B 1 71 ? 12.656 23.703 15.773 1 98.12 71 ASP B C 1
ATOM 4352 O O . ASP B 1 71 ? 13.211 23.281 16.781 1 98.12 71 ASP B O 1
ATOM 4356 N N . LYS B 1 72 ? 12.844 24.875 15.32 1 96.25 72 LYS B N 1
ATOM 4357 C CA . LYS B 1 72 ? 13.828 25.797 15.883 1 96.25 72 LYS B CA 1
ATOM 4358 C C . LYS B 1 72 ? 13.148 27.047 16.438 1 96.25 72 LYS B C 1
ATOM 4360 O O . LYS B 1 72 ? 13.758 28.125 16.469 1 96.25 72 LYS B O 1
ATOM 4365 N N . ARG B 1 73 ? 11.93 26.969 16.719 1 95.75 73 ARG B N 1
ATOM 4366 C CA . ARG B 1 73 ? 11.219 28.125 17.266 1 95.75 73 ARG B CA 1
ATOM 4367 C C . ARG B 1 73 ? 11.82 28.547 18.594 1 95.75 73 ARG B C 1
ATOM 4369 O O . ARG B 1 73 ? 12.391 27.734 19.328 1 95.75 73 ARG B O 1
ATOM 4376 N N . ALA B 1 74 ? 11.617 29.734 18.891 1 93 74 ALA B N 1
ATOM 4377 C CA . ALA B 1 74 ? 12.266 30.344 20.047 1 93 74 ALA B CA 1
ATOM 4378 C C . ALA B 1 74 ? 11.812 29.672 21.344 1 93 74 ALA B C 1
ATOM 4380 O O . ALA B 1 74 ? 12.594 29.547 22.297 1 93 74 ALA B O 1
ATOM 4381 N N . ALA B 1 75 ? 10.617 29.172 21.375 1 92.56 75 ALA B N 1
ATOM 4382 C CA . ALA B 1 75 ? 10.031 28.609 22.594 1 92.56 75 ALA B CA 1
ATOM 4383 C C . ALA B 1 75 ? 10.523 27.188 22.844 1 92.56 75 ALA B C 1
ATOM 4385 O O . ALA B 1 75 ? 10.281 26.609 23.906 1 92.56 75 ALA B O 1
ATOM 4386 N N . VAL B 1 76 ? 11.273 26.625 21.891 1 94.06 76 VAL B N 1
ATOM 4387 C CA . VAL B 1 76 ? 11.805 25.266 22.031 1 94.06 76 VAL B CA 1
ATOM 4388 C C . VAL B 1 76 ? 13.023 25.281 22.953 1 94.06 76 VAL B C 1
ATOM 4390 O O . VAL B 1 76 ? 13.922 26.125 22.797 1 94.06 76 VAL B O 1
ATOM 4393 N N . GLU B 1 77 ? 13.117 24.469 23.922 1 87.69 77 GLU B N 1
ATOM 4394 C CA . GLU B 1 77 ? 14.133 24.453 24.969 1 87.69 77 GLU B CA 1
ATOM 4395 C C . GLU B 1 77 ? 15.492 24.031 24.422 1 87.69 77 GLU B C 1
ATOM 4397 O O . GLU B 1 77 ? 16.531 24.422 24.938 1 87.69 77 GLU B O 1
ATOM 4402 N N . SER B 1 78 ? 15.555 23.375 23.375 1 88.19 78 SER B N 1
ATOM 4403 C CA . SER B 1 78 ? 16.812 22.953 22.766 1 88.19 78 SER B CA 1
ATOM 4404 C C . SER B 1 78 ? 17.391 24.047 21.875 1 88.19 78 SER B C 1
ATOM 4406 O O . SER B 1 78 ? 16.797 24.438 20.875 1 88.19 78 SER B O 1
ATOM 4408 N N . PRO B 1 79 ? 18.547 24.578 22.234 1 87.44 79 PRO B N 1
ATOM 4409 C CA . PRO B 1 79 ? 19.109 25.734 21.547 1 87.44 79 PRO B CA 1
ATOM 4410 C C . PRO B 1 79 ? 19.312 25.484 20.047 1 87.44 79 PRO B C 1
ATOM 4412 O O . PRO B 1 79 ? 19.203 26.406 19.25 1 87.44 79 PRO B O 1
ATOM 4415 N N . ARG B 1 80 ? 19.641 24.25 19.734 1 92.69 80 ARG B N 1
ATOM 4416 C CA . ARG B 1 80 ? 19.922 23.984 18.328 1 92.69 80 ARG B CA 1
ATOM 4417 C C . ARG B 1 80 ? 18.688 23.406 17.641 1 92.69 80 ARG B C 1
ATOM 4419 O O . ARG B 1 80 ? 18.734 23.078 16.453 1 92.69 80 ARG B O 1
ATOM 4426 N N . GLY B 1 81 ? 17.656 23.312 18.391 1 95.81 81 GLY B N 1
ATOM 4427 C CA . GLY B 1 81 ? 16.406 22.844 17.812 1 95.81 81 GLY B CA 1
ATOM 4428 C C . GLY B 1 81 ? 16.141 21.359 18.078 1 95.81 81 GLY B C 1
ATOM 4429 O O . GLY B 1 81 ? 16.938 20.688 18.719 1 95.81 81 GLY B O 1
ATOM 4430 N N . VAL B 1 82 ? 15.047 20.906 17.656 1 98.12 82 VAL B N 1
ATOM 4431 C CA . VAL B 1 82 ? 14.578 19.531 17.812 1 98.12 82 VAL B CA 1
ATOM 4432 C C . VAL B 1 82 ? 14.023 19.031 16.469 1 98.12 82 VAL B C 1
ATOM 4434 O O . VAL B 1 82 ? 13.266 19.75 15.805 1 98.12 82 VAL B O 1
ATOM 4437 N N . VAL B 1 83 ? 14.469 17.875 16.031 1 98.75 83 VAL B N 1
ATOM 4438 C CA . VAL B 1 83 ? 13.789 17.234 14.914 1 98.75 83 VAL B CA 1
ATOM 4439 C C . VAL B 1 83 ? 12.555 16.484 15.414 1 98.75 83 VAL B C 1
ATOM 4441 O O . VAL B 1 83 ? 12.664 15.57 16.234 1 98.75 83 VAL B O 1
ATOM 4444 N N . ARG B 1 84 ? 11.414 16.953 14.969 1 98.69 84 ARG B N 1
ATOM 4445 C CA . ARG B 1 84 ? 10.141 16.328 15.32 1 98.69 84 ARG B CA 1
ATOM 4446 C C . ARG B 1 84 ? 9.719 15.312 14.266 1 98.69 84 ARG B C 1
ATOM 4448 O O . ARG B 1 84 ? 9.875 15.555 13.062 1 98.69 84 ARG B O 1
ATOM 4455 N N . ILE B 1 85 ? 9.281 14.172 14.711 1 98.88 85 ILE B N 1
ATOM 4456 C CA . ILE B 1 85 ? 8.82 13.133 13.797 1 98.88 85 ILE B CA 1
ATOM 4457 C C . ILE B 1 85 ? 7.355 12.805 14.086 1 98.88 85 ILE B C 1
ATOM 4459 O O . ILE B 1 85 ? 7 12.469 15.219 1 98.88 85 ILE B O 1
ATOM 4463 N N . LEU B 1 86 ? 6.531 13.031 13.086 1 98.56 86 LEU B N 1
ATOM 4464 C CA . LEU B 1 86 ? 5.137 12.617 13.18 1 98.56 86 LEU B CA 1
ATOM 4465 C C . LEU B 1 86 ? 4.988 11.133 12.844 1 98.56 86 LEU B C 1
ATOM 4467 O O . LEU B 1 86 ? 5.438 10.68 11.789 1 98.56 86 LEU B O 1
ATOM 4471 N N . ALA B 1 87 ? 4.379 10.344 13.758 1 97.38 87 ALA B N 1
ATOM 4472 C CA . ALA B 1 87 ? 4.289 8.898 13.609 1 97.38 87 ALA B CA 1
ATOM 4473 C C . ALA B 1 87 ? 3.02 8.352 14.258 1 97.38 87 ALA B C 1
ATOM 4475 O O . ALA B 1 87 ? 2.312 9.086 14.953 1 97.38 87 ALA B O 1
ATOM 4476 N N . THR B 1 88 ? 2.654 7.176 13.898 1 95.62 88 THR B N 1
ATOM 4477 C CA . THR B 1 88 ? 1.727 6.387 14.703 1 95.62 88 THR B CA 1
ATOM 4478 C C . THR B 1 88 ? 2.441 5.211 15.359 1 95.62 88 THR B C 1
ATOM 4480 O O . THR B 1 88 ? 3.504 4.785 14.898 1 95.62 88 THR B O 1
ATOM 4483 N N . ALA B 1 89 ? 1.951 4.762 16.422 1 93.44 89 ALA B N 1
ATOM 4484 C CA . ALA B 1 89 ? 2.486 3.6 17.125 1 93.44 89 ALA B CA 1
ATOM 4485 C C . ALA B 1 89 ? 1.366 2.762 17.734 1 93.44 89 ALA B C 1
ATOM 4487 O O . ALA B 1 89 ? 0.341 3.299 18.156 1 93.44 89 ALA B O 1
ATOM 4488 N N . ASN B 1 90 ? 1.577 1.456 17.766 1 87.94 90 ASN B N 1
ATOM 4489 C CA . ASN B 1 90 ? 0.594 0.578 18.391 1 87.94 90 ASN B CA 1
ATOM 4490 C C . ASN B 1 90 ? 0.73 0.579 19.906 1 87.94 90 ASN B C 1
ATOM 4492 O O . ASN B 1 90 ? 0.674 -0.478 20.547 1 87.94 90 ASN B O 1
ATOM 4496 N N . GLN B 1 91 ? 1.082 1.681 20.422 1 86.69 91 GLN B N 1
ATOM 4497 C CA . GLN B 1 91 ? 1.288 1.915 21.844 1 86.69 91 GLN B CA 1
ATOM 4498 C C . GLN B 1 91 ? 0.879 3.332 22.234 1 86.69 91 GLN B C 1
ATOM 4500 O O . GLN B 1 91 ? 1.052 4.27 21.453 1 86.69 91 GLN B O 1
ATOM 4505 N N . ILE B 1 92 ? 0.184 3.406 23.328 1 84.81 92 ILE B N 1
ATOM 4506 C CA . ILE B 1 92 ? -0.12 4.727 23.875 1 84.81 92 ILE B CA 1
ATOM 4507 C C . ILE B 1 92 ? 0.199 4.766 25.359 1 84.81 92 ILE B C 1
ATOM 4509 O O . ILE B 1 92 ? -0.03 3.787 26.078 1 84.81 92 ILE B O 1
ATOM 4513 N N . GLY B 1 93 ? 0.929 5.77 25.859 1 76.88 93 GLY B N 1
ATOM 4514 C CA . GLY B 1 93 ? 1.349 5.875 27.25 1 76.88 93 GLY B CA 1
ATOM 4515 C C . GLY B 1 93 ? 2.854 5.816 27.422 1 76.88 93 GLY B C 1
ATOM 4516 O O . GLY B 1 93 ? 3.604 6.23 26.531 1 76.88 93 GLY B O 1
ATOM 4517 N N . ASN B 1 94 ? 3.188 5.383 28.547 1 65.69 94 ASN B N 1
ATOM 4518 C CA . ASN B 1 94 ? 4.551 5.727 28.938 1 65.69 94 ASN B CA 1
ATOM 4519 C C . ASN B 1 94 ? 5.52 4.582 28.656 1 65.69 94 ASN B C 1
ATOM 4521 O O . ASN B 1 94 ? 6.738 4.762 28.719 1 65.69 94 ASN B O 1
ATOM 4525 N N . GLU B 1 95 ? 5.098 3.674 28.141 1 85.44 95 GLU B N 1
ATOM 4526 C CA . GLU B 1 95 ? 6.113 2.633 28.062 1 85.44 95 GLU B CA 1
ATOM 4527 C C . GLU B 1 95 ? 6.555 2.406 26.609 1 85.44 95 GLU B C 1
ATOM 4529 O O . GLU B 1 95 ? 5.938 1.625 25.891 1 85.44 95 GLU B O 1
ATOM 4534 N N . PHE B 1 96 ? 7.535 3.248 26.125 1 92.5 96 PHE B N 1
ATOM 4535 C CA . PHE B 1 96 ? 8.188 3.033 24.844 1 92.5 96 PHE B CA 1
ATOM 4536 C C . PHE B 1 96 ? 9.609 2.516 25.031 1 92.5 96 PHE B C 1
ATOM 4538 O O . PHE B 1 96 ? 10.312 2.938 25.969 1 92.5 96 PHE B O 1
ATOM 4545 N N . PRO B 1 97 ? 9.969 1.578 24.25 1 94.19 97 PRO B N 1
ATOM 4546 C CA . PRO B 1 97 ? 11.383 1.194 24.297 1 94.19 97 PRO B CA 1
ATOM 4547 C C . PRO B 1 97 ? 12.312 2.314 23.828 1 94.19 97 PRO B C 1
ATOM 4549 O O . PRO B 1 97 ? 11.914 3.152 23.016 1 94.19 97 PRO B O 1
ATOM 4552 N N . ALA B 1 98 ? 13.523 2.23 24.406 1 96 98 ALA B N 1
ATOM 4553 C CA . ALA B 1 98 ? 14.516 3.201 23.953 1 96 98 ALA B CA 1
ATOM 4554 C C . ALA B 1 98 ? 14.703 3.137 22.438 1 96 98 ALA B C 1
ATOM 4556 O O . ALA B 1 98 ? 14.867 2.055 21.875 1 96 98 ALA B O 1
ATOM 4557 N N . THR B 1 99 ? 14.586 4.266 21.766 1 97.56 99 THR B N 1
ATOM 4558 C CA . THR B 1 99 ? 14.734 4.395 20.328 1 97.56 99 THR B CA 1
ATOM 4559 C C . THR B 1 99 ? 15.727 5.504 19.984 1 97.56 99 THR B C 1
ATOM 4561 O O . THR B 1 99 ? 15.742 6.555 20.625 1 97.56 99 THR B O 1
ATOM 4564 N N . HIS B 1 100 ? 16.531 5.293 19.016 1 98.38 100 HIS B N 1
ATOM 4565 C CA . HIS B 1 100 ? 17.625 6.199 18.688 1 98.38 100 HIS B CA 1
ATOM 4566 C C . HIS B 1 100 ? 17.359 6.922 17.375 1 98.38 100 HIS B C 1
ATOM 4568 O O . HIS B 1 100 ? 16.859 6.32 16.422 1 98.38 100 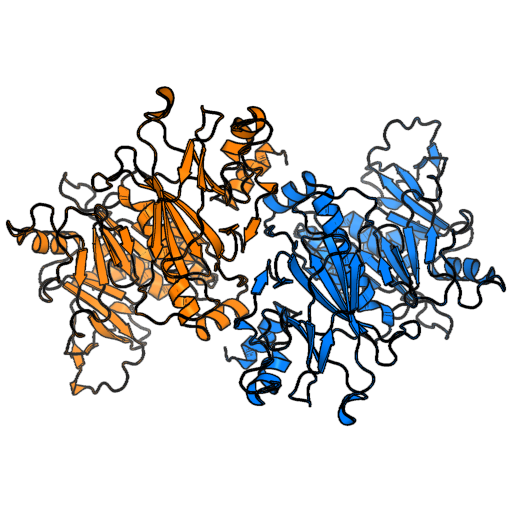HIS B O 1
ATOM 4574 N N . CYS B 1 101 ? 17.75 8.188 17.391 1 98.62 101 CYS B N 1
ATOM 4575 C CA . CYS B 1 101 ? 17.75 8.977 16.156 1 98.62 101 CYS B CA 1
ATOM 4576 C C . CYS B 1 101 ? 19.141 9.055 15.555 1 98.62 101 CYS B C 1
ATOM 4578 O O . CYS B 1 101 ? 20.125 9.289 16.266 1 98.62 101 CYS B O 1
ATOM 4580 N N . GLN B 1 102 ? 19.219 8.812 14.328 1 98.62 102 GLN B N 1
ATOM 4581 C CA . GLN B 1 102 ? 20.406 9.094 13.531 1 98.62 102 GLN B CA 1
ATOM 4582 C C . GLN B 1 102 ? 20.203 10.328 12.656 1 98.62 102 GLN B C 1
ATOM 4584 O O . GLN B 1 102 ? 19.516 10.266 11.633 1 98.62 102 GLN B O 1
ATOM 4589 N N . LEU B 1 103 ? 20.797 11.438 13.047 1 98.38 103 LEU B N 1
ATOM 4590 C CA . LEU B 1 103 ? 20.703 12.672 12.289 1 98.38 103 LEU B CA 1
ATOM 4591 C C . LEU B 1 103 ? 21.828 12.781 11.266 1 98.38 103 LEU B C 1
ATOM 4593 O O . LEU B 1 103 ? 23 12.773 11.625 1 98.38 103 LEU B O 1
ATOM 4597 N N . TRP B 1 104 ? 21.438 12.898 10.016 1 98.44 104 TRP B N 1
ATOM 4598 C CA . TRP B 1 104 ? 22.406 12.922 8.922 1 98.44 104 TRP B CA 1
ATOM 4599 C C . TRP B 1 104 ? 22.516 14.32 8.328 1 98.44 104 TRP B C 1
ATOM 4601 O O . TRP B 1 104 ? 21.5 14.969 8.062 1 98.44 104 TRP B O 1
ATOM 4611 N N . TYR B 1 105 ? 23.75 14.758 8.109 1 97.62 105 TYR B N 1
ATOM 4612 C CA . TYR B 1 105 ? 24.047 16.078 7.559 1 97.62 105 TYR B CA 1
ATOM 4613 C C . TYR B 1 105 ? 24.766 15.961 6.227 1 97.62 105 TYR B C 1
ATOM 4615 O O . TYR B 1 105 ? 25.453 14.969 5.969 1 97.62 105 TYR B O 1
ATOM 4623 N N . ALA B 1 106 ? 24.594 16.812 5.113 1 93.19 106 ALA B N 1
ATOM 4624 C CA . ALA B 1 106 ? 25.172 16.766 3.773 1 93.19 106 ALA B CA 1
ATOM 4625 C C . ALA B 1 106 ? 26.703 16.781 3.838 1 93.19 106 ALA B C 1
ATOM 4627 O O . ALA B 1 106 ? 27.375 16.094 3.068 1 93.19 106 ALA B O 1
ATOM 4628 N N . ASP B 1 107 ? 27.469 17.281 4.766 1 87.5 107 ASP B N 1
ATOM 4629 C CA . ASP B 1 107 ? 28.922 17.422 4.781 1 87.5 107 ASP B CA 1
ATOM 4630 C C . ASP B 1 107 ? 29.516 16.812 6.047 1 87.5 107 ASP B C 1
ATOM 4632 O O . ASP B 1 107 ? 30.516 17.312 6.566 1 87.5 107 ASP B O 1
ATOM 4636 N N . HIS B 1 108 ? 28.875 15.859 6.418 1 95.19 108 HIS B N 1
ATOM 4637 C CA . HIS B 1 108 ? 29.344 15.109 7.574 1 95.19 108 HIS B CA 1
ATOM 4638 C C . HIS B 1 108 ? 28.938 13.641 7.473 1 95.19 108 HIS B C 1
ATOM 4640 O O . HIS B 1 108 ? 27.781 13.289 7.695 1 95.19 108 HIS B O 1
ATOM 4646 N N . GLN B 1 109 ? 29.906 12.797 7.34 1 96.25 109 GLN B N 1
ATOM 4647 C CA . GLN B 1 109 ? 29.656 11.406 6.965 1 96.25 109 GLN B CA 1
ATOM 4648 C C . GLN B 1 109 ? 29.078 10.617 8.133 1 96.25 109 GLN B C 1
ATOM 4650 O O . GLN B 1 109 ? 28.312 9.672 7.926 1 96.25 109 GLN B O 1
ATOM 4655 N N . GLU B 1 110 ? 29.453 11.031 9.312 1 96.56 110 GLU B N 1
ATOM 4656 C CA . GLU B 1 110 ? 28.953 10.336 10.484 1 96.56 110 GLU B CA 1
ATOM 4657 C C . GLU B 1 110 ? 27.641 10.938 10.977 1 96.56 110 GLU B C 1
ATOM 4659 O O . GLU B 1 110 ? 27.469 12.164 10.961 1 96.56 110 GLU B O 1
ATOM 4664 N N . PRO B 1 111 ? 26.703 10.094 11.344 1 97.69 111 PRO B N 1
ATOM 4665 C CA . PRO B 1 111 ? 25.469 10.664 11.898 1 97.69 111 PRO B CA 1
ATOM 4666 C C . PRO B 1 111 ? 25.641 11.172 13.328 1 97.69 111 PRO B C 1
ATOM 4668 O O . PRO B 1 111 ? 26.547 10.719 14.039 1 97.69 111 PRO B O 1
ATOM 4671 N N . ILE B 1 112 ? 24.906 12.148 13.695 1 97.25 112 ILE B N 1
ATOM 4672 C CA . ILE B 1 112 ? 24.766 12.539 15.094 1 97.25 112 ILE B CA 1
ATOM 4673 C C . ILE B 1 112 ? 23.719 11.664 15.773 1 97.25 112 ILE B C 1
ATOM 4675 O O . ILE B 1 112 ? 22.562 11.625 15.344 1 97.25 112 ILE B O 1
ATOM 4679 N N . LEU B 1 113 ? 24.109 10.953 16.812 1 97.06 113 LEU B N 1
ATOM 4680 C CA . LEU B 1 113 ? 23.25 9.977 17.469 1 97.06 113 LEU B CA 1
ATOM 4681 C C . LEU B 1 113 ? 22.641 10.562 18.734 1 97.06 113 LEU B C 1
ATOM 4683 O O . LEU B 1 113 ? 23.359 11.094 19.594 1 97.06 113 LEU B O 1
ATOM 4687 N N . VAL B 1 114 ? 21.344 10.516 18.812 1 97.19 114 VAL B N 1
ATOM 4688 C CA . VAL B 1 114 ? 20.656 11 20.016 1 97.19 114 VAL B CA 1
ATOM 4689 C C . VAL B 1 114 ? 19.469 10.094 20.328 1 97.19 114 VAL B C 1
ATOM 4691 O O . VAL B 1 114 ? 18.953 9.414 19.438 1 97.19 114 VAL B O 1
ATOM 4694 N N . LEU B 1 115 ? 19.078 10.039 21.562 1 97.31 115 LEU B N 1
ATOM 4695 C CA . LEU B 1 115 ? 17.891 9.305 21.984 1 97.31 115 LEU B CA 1
ATOM 4696 C C . LEU B 1 115 ? 16.641 10.133 21.781 1 97.31 115 LEU B C 1
ATOM 4698 O O . LEU B 1 115 ? 16.641 11.352 21.984 1 97.31 115 LEU B O 1
ATOM 4702 N N . ILE B 1 116 ? 15.586 9.422 21.344 1 97.44 116 ILE B N 1
ATOM 4703 C CA . ILE B 1 116 ? 14.297 10.109 21.391 1 97.44 116 ILE B CA 1
ATOM 4704 C C . ILE B 1 116 ? 14 10.555 22.828 1 97.44 116 ILE B C 1
ATOM 4706 O O . ILE B 1 116 ? 14.055 9.75 23.75 1 97.44 116 ILE B O 1
ATOM 4710 N N . SER B 1 117 ? 13.719 11.805 22.953 1 95.62 117 SER B N 1
ATOM 4711 C CA . SER B 1 117 ? 13.555 12.359 24.297 1 95.62 117 SER B CA 1
ATOM 4712 C C . SER B 1 117 ? 12.094 12.375 24.719 1 95.62 117 SER B C 1
ATOM 4714 O O . SER B 1 117 ? 11.781 12.383 25.906 1 95.62 117 SER B O 1
ATOM 4716 N N . GLU B 1 118 ? 11.203 12.453 23.75 1 94.38 118 GLU B N 1
ATOM 4717 C CA . GLU B 1 118 ? 9.773 12.539 24.047 1 94.38 118 GLU B CA 1
ATOM 4718 C C . GLU B 1 118 ? 8.953 11.734 23.047 1 94.38 118 GLU B C 1
ATOM 4720 O O . GLU B 1 118 ? 9.258 11.742 21.844 1 94.38 118 GLU B O 1
ATOM 4725 N N . TYR B 1 119 ? 7.977 11.039 23.531 1 95.81 119 TYR B N 1
ATOM 4726 C CA . TYR B 1 119 ? 6.902 10.422 22.766 1 95.81 119 TYR B CA 1
ATOM 4727 C C . TYR B 1 119 ? 5.559 11.062 23.094 1 95.81 119 TYR B C 1
ATOM 4729 O O . TYR B 1 119 ? 4.805 10.547 23.922 1 95.81 119 TYR B O 1
ATOM 4737 N N . ILE B 1 120 ? 5.273 12.117 22.438 1 95.19 120 ILE B N 1
ATOM 4738 C CA . ILE B 1 120 ? 4.09 12.891 22.797 1 95.19 120 ILE B CA 1
ATOM 4739 C C . ILE B 1 120 ? 2.867 12.336 22.062 1 95.19 120 ILE B C 1
ATOM 4741 O O . ILE B 1 120 ? 2.82 12.32 20.828 1 95.19 120 ILE B O 1
ATOM 4745 N N . SER B 1 121 ? 1.91 11.914 22.797 1 94.56 121 SER B N 1
ATOM 4746 C CA . SER B 1 121 ? 0.671 11.43 22.203 1 94.56 121 SER B CA 1
ATOM 4747 C C . SER B 1 121 ? -0.149 12.578 21.625 1 94.56 121 SER B C 1
ATOM 4749 O O . SER B 1 121 ? -0.337 13.609 22.281 1 94.56 121 SER B O 1
ATOM 4751 N N . VAL B 1 122 ? -0.622 12.453 20.422 1 95.69 122 VAL B N 1
ATOM 4752 C CA . VAL B 1 122 ? -1.529 13.422 19.812 1 95.69 122 VAL B CA 1
ATOM 4753 C C . VAL B 1 122 ? -2.977 12.992 20.047 1 95.69 122 VAL B C 1
ATOM 4755 O O . VAL B 1 122 ? -3.848 13.234 19.219 1 95.69 122 VAL B O 1
ATOM 4758 N N . TRP B 1 123 ? -3.17 12.133 20.969 1 93.38 123 TRP B N 1
ATOM 4759 C CA . TRP B 1 123 ? -4.461 11.641 21.438 1 93.38 123 TRP B CA 1
ATOM 4760 C C . TRP B 1 123 ? -4.523 11.648 22.969 1 93.38 123 TRP B C 1
ATOM 4762 O O . TRP B 1 123 ? -3.666 11.062 23.641 1 93.38 123 TRP B O 1
ATOM 4772 N N . PRO B 1 124 ? -5.562 12.375 23.453 1 87.69 124 PRO B N 1
ATOM 4773 C CA . PRO B 1 124 ? -5.656 12.375 24.906 1 87.69 124 PRO B CA 1
ATOM 4774 C C . PRO B 1 124 ? -5.871 10.977 25.484 1 87.69 124 PRO B C 1
ATOM 4776 O O . PRO B 1 124 ? -6.805 10.273 25.094 1 87.69 124 PRO B O 1
ATOM 4779 N N . ARG B 1 125 ? -5.16 10.648 26.453 1 82.75 125 ARG B N 1
ATOM 4780 C CA . ARG B 1 125 ? -5.176 9.305 27.031 1 82.75 125 ARG B CA 1
ATOM 4781 C C . ARG B 1 125 ? -6.484 9.031 27.75 1 82.75 125 ARG B C 1
ATOM 4783 O O . ARG B 1 125 ? -6.883 7.879 27.922 1 82.75 125 ARG B O 1
ATOM 4790 N N . VAL B 1 126 ? -7.09 10.109 28.109 1 82.62 126 VAL B N 1
ATOM 4791 C CA . VAL B 1 126 ? -8.328 9.969 28.875 1 82.62 126 VAL B CA 1
ATOM 4792 C C . VAL B 1 126 ? -9.461 9.555 27.938 1 82.62 126 VAL B C 1
ATOM 4794 O O . VAL B 1 126 ? -10.523 9.125 28.391 1 82.62 126 VAL B O 1
ATOM 4797 N N . TRP B 1 127 ? -9.172 9.68 26.766 1 85.56 127 TRP B N 1
ATOM 4798 C CA . TRP B 1 127 ? -10.195 9.289 25.797 1 85.56 127 TRP B CA 1
ATOM 4799 C C . TRP B 1 127 ? -10.148 7.793 25.516 1 85.56 127 TRP B C 1
ATOM 4801 O O . TRP B 1 127 ? -9.383 7.062 26.156 1 85.56 127 TRP B O 1
ATOM 4811 N N . ASN B 1 128 ? -10.953 7.293 24.672 1 76.31 128 ASN B N 1
ATOM 4812 C CA . ASN B 1 128 ? -11.086 5.871 24.359 1 76.31 128 ASN B CA 1
ATOM 4813 C C . ASN B 1 128 ? -9.812 5.305 23.75 1 76.31 128 ASN B C 1
ATOM 4815 O O . ASN B 1 128 ? -9.297 5.84 22.766 1 76.31 128 ASN B O 1
ATOM 4819 N N . ILE B 1 129 ? -9.297 4.344 24.438 1 80.69 129 ILE B N 1
ATOM 4820 C CA . ILE B 1 129 ? -8.125 3.631 23.953 1 80.69 129 ILE B CA 1
ATOM 4821 C C . ILE B 1 129 ? -8.477 2.17 23.688 1 80.69 129 ILE B C 1
ATOM 4823 O O . ILE B 1 129 ? -9.117 1.519 24.516 1 80.69 129 ILE B O 1
ATOM 4827 N N . LYS B 1 130 ? -8.266 1.728 22.516 1 80.44 130 LYS B N 1
ATOM 4828 C CA . LYS B 1 130 ? -8.492 0.335 22.141 1 80.44 130 LYS B CA 1
ATOM 4829 C C . LYS B 1 130 ? -7.18 -0.368 21.812 1 80.44 130 LYS B C 1
ATOM 4831 O O . LYS B 1 130 ? -6.297 0.221 21.188 1 80.44 130 LYS B O 1
ATOM 4836 N N . PRO B 1 131 ? -7.211 -1.606 22.234 1 73.06 131 PRO B N 1
ATOM 4837 C CA . PRO B 1 131 ? -6.004 -2.363 21.891 1 73.06 131 PRO B CA 1
ATOM 4838 C C . PRO B 1 131 ? -5.844 -2.578 20.391 1 73.06 131 PRO B C 1
ATOM 4840 O O . PRO B 1 131 ? -6.836 -2.598 19.656 1 73.06 131 PRO B O 1
ATOM 4843 N N . LEU B 1 132 ? -4.629 -2.658 19.891 1 71.25 132 LEU B N 1
ATOM 4844 C CA . LEU B 1 132 ? -4.258 -3.045 18.547 1 71.25 132 LEU B CA 1
ATOM 4845 C C . LEU B 1 132 ? -4.383 -1.863 17.578 1 71.25 132 LEU B C 1
ATOM 4847 O O . LEU B 1 132 ? -4.055 -1.978 16.406 1 71.25 132 LEU B O 1
ATOM 4851 N N . LEU B 1 133 ? -4.91 -0.746 18.172 1 84.94 133 LEU B N 1
ATOM 4852 C CA . LEU B 1 133 ? -4.949 0.43 17.312 1 84.94 133 LEU B CA 1
ATOM 4853 C C . LEU B 1 133 ? -3.623 1.184 17.359 1 84.94 133 LEU B C 1
ATOM 4855 O O . LEU B 1 133 ? -2.869 1.058 18.328 1 84.94 133 LEU B O 1
ATOM 4859 N N . SER B 1 134 ? -3.371 1.832 16.344 1 90.31 134 SER B N 1
ATOM 4860 C CA . SER B 1 134 ? -2.213 2.715 16.281 1 90.31 134 SER B CA 1
ATOM 4861 C C . SER B 1 134 ? -2.592 4.152 16.625 1 90.31 134 SER B C 1
ATOM 4863 O O . SER B 1 134 ? -3.57 4.684 16.094 1 90.31 134 SER B O 1
ATOM 4865 N N . TYR B 1 135 ? -1.832 4.734 17.453 1 94.5 135 TYR B N 1
ATOM 4866 C CA . TYR B 1 135 ? -2.121 6.086 17.922 1 94.5 135 TYR B CA 1
ATOM 4867 C C . TYR B 1 135 ? -1.093 7.074 17.391 1 94.5 135 TYR B C 1
ATOM 4869 O O . TYR B 1 135 ? 0.098 6.766 17.312 1 94.5 135 TYR B O 1
ATOM 4877 N N . PRO B 1 136 ? -1.548 8.25 17.031 1 96.12 136 PRO B N 1
ATOM 4878 C CA . PRO B 1 136 ? -0.618 9.273 16.547 1 96.12 136 PRO B CA 1
ATOM 4879 C C . PRO B 1 136 ? 0.266 9.844 17.641 1 96.12 136 PRO B C 1
ATOM 4881 O O . PRO B 1 136 ? -0.197 10.047 18.766 1 96.12 136 PRO B O 1
ATOM 4884 N N . HIS B 1 137 ? 1.521 10.07 17.344 1 96.88 137 HIS B N 1
ATOM 4885 C CA . HIS B 1 137 ? 2.514 10.609 18.266 1 96.88 137 HIS B CA 1
ATOM 4886 C C . HIS B 1 137 ? 3.42 11.617 17.562 1 96.88 137 HIS B C 1
ATOM 4888 O O . HIS B 1 137 ? 3.592 11.57 16.344 1 96.88 137 HIS B O 1
ATOM 4894 N N . LEU B 1 138 ? 3.861 12.523 18.328 1 97.88 138 LEU B N 1
ATOM 4895 C CA . LEU B 1 138 ? 4.973 13.391 17.953 1 97.88 138 LEU B CA 1
ATOM 4896 C C . LEU B 1 138 ? 6.242 13 18.703 1 97.88 138 LEU B C 1
ATOM 4898 O O . LEU B 1 138 ? 6.305 13.125 19.938 1 97.88 138 LEU B O 1
ATOM 4902 N N . LEU B 1 139 ? 7.238 12.516 17.953 1 98.12 139 LEU B N 1
ATOM 4903 C CA . LEU B 1 139 ? 8.516 12.133 18.547 1 98.12 139 LEU B CA 1
ATOM 4904 C C . LEU B 1 139 ? 9.523 13.273 18.469 1 98.12 139 LEU B C 1
ATOM 4906 O O . LEU B 1 139 ? 9.469 14.094 17.547 1 98.12 139 LEU B O 1
ATOM 4910 N N . SER B 1 140 ? 10.445 13.312 19.438 1 98.19 140 SER B N 1
ATOM 4911 C CA . SER B 1 140 ? 11.406 14.406 19.484 1 98.19 140 SER B CA 1
ATOM 4912 C C . SER B 1 140 ? 12.836 13.883 19.484 1 98.19 140 SER B C 1
ATOM 4914 O O . SER B 1 140 ? 13.219 13.094 20.359 1 98.19 140 SER B O 1
ATOM 4916 N N . CYS B 1 141 ? 13.625 14.273 18.562 1 98.44 141 CYS B N 1
ATOM 4917 C CA . CYS B 1 141 ? 15.062 14.062 18.5 1 98.44 141 CYS B CA 1
ATOM 4918 C C . CYS B 1 141 ? 15.82 15.367 18.719 1 98.44 141 CYS B C 1
ATOM 4920 O O . CYS B 1 141 ? 16.172 16.062 17.766 1 98.44 141 CYS B O 1
ATOM 4922 N N . PRO B 1 142 ? 16.234 15.633 19.938 1 98 142 PRO B N 1
ATOM 4923 C CA . PRO B 1 142 ? 16.922 16.906 20.188 1 98 142 PRO B CA 1
ATOM 4924 C C . PRO B 1 142 ? 18.312 16.969 19.578 1 98 142 PRO B C 1
ATOM 4926 O O . PRO B 1 142 ? 19.078 16.016 19.703 1 98 142 PRO B O 1
ATOM 4929 N N . ILE B 1 143 ? 18.562 18.031 18.922 1 97.56 143 ILE B N 1
ATOM 4930 C CA . ILE B 1 143 ? 19.922 18.234 18.406 1 97.56 143 ILE B CA 1
ATOM 4931 C C . ILE B 1 143 ? 20.844 18.641 19.531 1 97.56 143 ILE B C 1
ATOM 4933 O O . ILE B 1 143 ? 20.594 19.625 20.234 1 97.56 143 ILE B O 1
ATOM 4937 N N . PRO B 1 144 ? 21.906 17.906 19.688 1 95.69 144 PRO B N 1
ATOM 4938 C CA . PRO B 1 144 ? 22.797 18.203 20.812 1 95.69 144 PRO B CA 1
ATOM 4939 C C . PRO B 1 144 ? 23.531 19.531 20.641 1 95.69 144 PRO B C 1
ATOM 4941 O O . PRO B 1 144 ? 23.828 19.938 19.516 1 95.69 144 PRO B O 1
ATOM 4944 N N . ASP B 1 145 ? 23.922 20.031 21.797 1 91.75 145 ASP B N 1
ATOM 4945 C CA . ASP B 1 145 ? 24.672 21.297 21.797 1 91.75 145 ASP B CA 1
ATOM 4946 C C . ASP B 1 145 ? 26.094 21.078 21.297 1 91.75 145 ASP B C 1
ATOM 4948 O O . ASP B 1 145 ? 26.672 21.953 20.656 1 91.75 145 ASP B O 1
ATOM 4952 N N . GLU B 1 146 ? 26.625 19.938 21.656 1 90.88 146 GLU B N 1
ATOM 4953 C CA . GLU B 1 146 ? 28.016 19.641 21.281 1 90.88 146 GLU B CA 1
ATOM 4954 C C . GLU B 1 146 ? 28.094 19.062 19.875 1 90.88 146 GLU B C 1
ATOM 4956 O O . GLU B 1 146 ? 28.016 17.844 19.688 1 90.88 146 GLU B O 1
ATOM 4961 N N . LEU B 1 147 ? 28 19.844 18.922 1 92.81 147 LEU B N 1
ATOM 4962 C CA . LEU B 1 147 ? 28.156 19.453 17.531 1 92.81 147 LEU B CA 1
ATOM 4963 C C . LEU B 1 147 ? 29.531 19.828 17 1 92.81 147 LEU B C 1
ATOM 4965 O O . LEU B 1 147 ? 30.125 20.797 17.469 1 92.81 147 LEU B O 1
ATOM 4969 N N . PRO B 1 148 ? 30 19.047 16.094 1 91.75 148 PRO B N 1
ATOM 4970 C CA . PRO B 1 148 ? 31.172 19.547 15.375 1 91.75 148 PRO B CA 1
ATOM 4971 C C . PRO B 1 148 ? 30.984 20.953 14.828 1 91.75 148 PRO B C 1
ATOM 4973 O O . PRO B 1 148 ? 29.891 21.297 14.375 1 91.75 148 PRO B O 1
ATOM 4976 N N . PHE B 1 149 ? 32 21.672 14.797 1 91 149 PHE B N 1
ATOM 4977 C CA . PHE B 1 149 ? 31.969 23.094 14.469 1 91 149 PHE B CA 1
ATOM 4978 C C . PHE B 1 149 ? 31.328 23.328 13.094 1 91 149 PHE B C 1
ATOM 4980 O O . PHE B 1 149 ? 30.547 24.25 12.914 1 91 149 PHE B O 1
ATOM 4987 N N . GLN B 1 150 ? 31.609 22.453 12.203 1 91.12 150 GLN B N 1
ATOM 4988 C CA . GLN B 1 150 ? 31.141 22.625 10.828 1 91.12 150 GLN B CA 1
ATOM 4989 C C . GLN B 1 150 ? 29.641 22.438 10.734 1 91.12 150 GLN B C 1
ATOM 4991 O O . GLN B 1 150 ? 29.016 22.828 9.734 1 91.12 150 GLN B O 1
ATOM 4996 N N . LEU B 1 151 ? 28.984 21.891 11.789 1 94.31 151 LEU B N 1
ATOM 4997 C CA . LEU B 1 151 ? 27.562 21.578 11.75 1 94.31 151 LEU B CA 1
ATOM 4998 C C . LEU B 1 151 ? 26.766 22.625 12.523 1 94.31 151 LEU B C 1
ATOM 5000 O O . LEU B 1 151 ? 25.531 22.562 12.57 1 94.31 151 LEU B O 1
ATOM 5004 N N . HIS B 1 152 ? 27.406 23.578 13.023 1 90.75 152 HIS B N 1
ATOM 5005 C CA . HIS B 1 152 ? 26.734 24.531 13.891 1 90.75 152 HIS B CA 1
ATOM 5006 C C . HIS B 1 152 ? 25.641 25.281 13.148 1 90.75 152 HIS B C 1
ATOM 5008 O O . HIS B 1 152 ? 24.578 25.578 13.711 1 90.75 152 HIS B O 1
ATOM 5014 N N . ASP B 1 153 ? 25.828 25.531 11.891 1 89.88 153 ASP B N 1
ATOM 5015 C CA . ASP B 1 153 ? 24.859 26.297 11.117 1 89.88 153 ASP B CA 1
ATOM 5016 C C . ASP B 1 153 ? 24.141 25.406 10.109 1 89.88 153 ASP B C 1
ATOM 5018 O O . ASP B 1 153 ? 23.375 25.891 9.281 1 89.88 153 ASP B O 1
ATOM 5022 N N . ALA B 1 154 ? 24.406 24.156 10.234 1 94.5 154 ALA B N 1
ATOM 5023 C CA . ALA B 1 154 ? 23.797 23.219 9.305 1 94.5 154 ALA B CA 1
ATOM 5024 C C . ALA B 1 154 ? 22.5 22.641 9.875 1 94.5 154 ALA B C 1
ATOM 5026 O O . ALA B 1 154 ? 22.266 22.703 11.086 1 94.5 154 ALA B O 1
ATOM 5027 N N . THR B 1 155 ? 21.688 22.266 9 1 95.12 155 THR B N 1
ATOM 5028 C CA . THR B 1 155 ? 20.469 21.562 9.391 1 95.12 155 THR B CA 1
ATOM 5029 C C . THR B 1 155 ? 20.531 20.094 8.953 1 95.12 155 THR B C 1
ATOM 5031 O O . THR B 1 155 ? 21.094 19.781 7.906 1 95.12 155 THR B O 1
ATOM 5034 N N . PRO B 1 156 ? 20.047 19.219 9.805 1 97.62 156 PRO B N 1
ATOM 5035 C CA . PRO B 1 156 ? 20.016 17.828 9.359 1 97.62 156 PRO B CA 1
ATOM 5036 C C . PRO B 1 156 ? 19.219 17.625 8.07 1 97.62 156 PRO B C 1
ATOM 5038 O O . PRO B 1 156 ? 18.156 18.234 7.906 1 97.62 156 PRO B O 1
ATOM 5041 N N . ARG B 1 157 ? 19.734 16.812 7.207 1 98 157 ARG B N 1
ATOM 5042 C CA . ARG B 1 157 ? 19.078 16.516 5.938 1 98 157 ARG B CA 1
ATOM 5043 C C . ARG B 1 157 ? 18.031 15.414 6.105 1 98 157 ARG B C 1
ATOM 5045 O O . ARG B 1 157 ? 16.938 15.5 5.543 1 98 157 ARG B O 1
ATOM 5052 N N . THR B 1 158 ? 18.406 14.352 6.758 1 98.75 158 THR B N 1
ATOM 5053 C CA . THR B 1 158 ? 17.5 13.242 7.016 1 98.75 158 THR B CA 1
ATOM 5054 C C . THR B 1 158 ? 17.641 12.742 8.453 1 98.75 158 THR B C 1
ATOM 5056 O O . THR B 1 158 ? 18.625 13.055 9.125 1 98.75 158 THR B O 1
ATOM 5059 N N . VAL B 1 159 ? 16.703 12.094 8.914 1 98.88 159 VAL B N 1
ATOM 5060 C CA . VAL B 1 159 ? 16.719 11.445 10.219 1 98.88 159 VAL B CA 1
ATOM 5061 C C . VAL B 1 159 ? 16.234 10 10.086 1 98.88 159 VAL B C 1
ATOM 5063 O O . VAL B 1 159 ? 15.305 9.719 9.32 1 98.88 159 VAL B O 1
ATOM 5066 N N . SER B 1 160 ? 16.859 9.094 10.734 1 98.62 160 SER B N 1
ATOM 5067 C CA . SER B 1 160 ? 16.469 7.688 10.805 1 98.62 160 SER B CA 1
ATOM 5068 C C . SER B 1 160 ? 16.312 7.234 12.258 1 98.62 160 SER B C 1
ATOM 5070 O O . SER B 1 160 ? 17.016 7.73 13.148 1 98.62 160 SER B O 1
ATOM 5072 N N . LEU B 1 161 ? 15.391 6.367 12.438 1 98.62 161 LEU B N 1
ATOM 5073 C CA . LEU B 1 161 ? 15.172 5.797 13.766 1 98.62 161 LEU B CA 1
ATOM 5074 C C . LEU B 1 161 ? 15.625 4.34 13.812 1 98.62 161 LEU B C 1
ATOM 5076 O O . LEU B 1 161 ? 15.43 3.592 12.852 1 98.62 161 LEU B O 1
ATOM 5080 N N . THR B 1 162 ? 16.25 3.971 14.953 1 97.56 162 THR B N 1
ATOM 5081 C CA . THR B 1 162 ? 16.719 2.602 15.125 1 97.56 162 THR B CA 1
ATOM 5082 C C . THR B 1 162 ? 16.469 2.123 16.562 1 97.56 162 THR B C 1
ATOM 5084 O O . THR B 1 162 ? 16.344 2.936 17.469 1 97.56 162 THR B O 1
ATOM 5087 N N . ALA B 1 163 ? 16.391 0.836 16.719 1 95.88 163 ALA B N 1
ATOM 5088 C CA . ALA B 1 163 ? 16.266 0.237 18.047 1 95.88 163 ALA B CA 1
ATOM 5089 C C . ALA B 1 163 ? 17.594 0.298 18.797 1 95.88 163 ALA B C 1
ATOM 5091 O O . ALA B 1 163 ? 17.641 0.609 19.984 1 95.88 163 ALA B O 1
ATOM 5092 N N . GLN B 1 164 ? 18.641 -0.047 18.047 1 95.56 164 GLN B N 1
ATOM 5093 C CA . GLN B 1 164 ? 20 0.068 18.578 1 95.56 164 GLN B CA 1
ATOM 5094 C C . GLN B 1 164 ? 20.797 1.13 17.828 1 95.56 164 GLN B C 1
ATOM 5096 O O . GLN B 1 164 ? 20.578 1.345 16.641 1 95.56 164 GLN B O 1
ATOM 5101 N N . VAL B 1 165 ? 21.688 1.662 18.547 1 94.31 165 VAL B N 1
ATOM 5102 C CA . VAL B 1 165 ? 22.422 2.826 18.062 1 94.31 165 VAL B CA 1
ATOM 5103 C C . VAL B 1 165 ? 23.156 2.486 16.766 1 94.31 165 VAL B C 1
ATOM 5105 O O . VAL B 1 165 ? 23.203 3.303 15.844 1 94.31 165 VAL B O 1
ATOM 5108 N N . CYS B 1 166 ? 23.641 1.248 16.625 1 94.12 166 CYS B N 1
ATOM 5109 C CA . CYS B 1 166 ? 24.516 0.893 15.508 1 94.12 166 CYS B CA 1
ATOM 5110 C C . CYS B 1 166 ? 23.734 0.19 14.406 1 94.12 166 CYS B C 1
ATOM 5112 O O . CYS B 1 166 ? 24.297 -0.209 13.391 1 94.12 166 CYS B O 1
ATOM 5114 N N . ASP B 1 167 ? 22.453 0.153 14.555 1 93 167 ASP B N 1
ATOM 5115 C CA . ASP B 1 167 ? 21.656 -0.534 13.547 1 93 167 ASP B CA 1
ATOM 5116 C C . ASP B 1 167 ? 21.625 0.251 12.234 1 93 167 ASP B C 1
ATOM 5118 O O . ASP B 1 167 ? 21.734 1.479 12.242 1 93 167 ASP B O 1
ATOM 5122 N N . ARG B 1 168 ? 21.656 -0.476 11.141 1 92.12 168 ARG B N 1
ATOM 5123 C CA . ARG B 1 168 ? 21.203 0.139 9.898 1 92.12 168 ARG B CA 1
ATOM 5124 C C . ARG B 1 168 ? 19.688 0.355 9.906 1 92.12 168 ARG B C 1
ATOM 5126 O O . ARG B 1 168 ? 18.922 -0.594 10.078 1 92.12 168 ARG B O 1
ATOM 5133 N N . ALA B 1 169 ? 19.312 1.549 9.719 1 95.44 169 ALA B N 1
ATOM 5134 C CA . ALA B 1 169 ? 17.906 1.892 9.867 1 95.44 169 ALA B CA 1
ATOM 5135 C C . ALA B 1 169 ? 17.078 1.341 8.711 1 95.44 169 ALA B C 1
ATOM 5137 O O . ALA B 1 169 ? 17.562 1.238 7.582 1 95.44 169 ALA B O 1
ATOM 5138 N N . SER B 1 170 ? 15.812 1.001 8.969 1 91.69 170 SER B N 1
ATOM 5139 C CA . SER B 1 170 ? 14.844 0.596 7.957 1 91.69 170 SER B CA 1
ATOM 5140 C C . SER B 1 170 ? 14.031 1.79 7.457 1 91.69 170 SER B C 1
ATOM 5142 O O . SER B 1 170 ? 13.016 1.619 6.789 1 91.69 170 SER B O 1
ATOM 5144 N N . ASN B 1 171 ? 14.367 2.932 7.855 1 96.5 171 ASN B N 1
ATOM 5145 C CA . ASN B 1 171 ? 13.664 4.168 7.551 1 96.5 171 ASN B CA 1
ATOM 5146 C C . ASN B 1 171 ? 14.625 5.336 7.359 1 96.5 171 ASN B C 1
ATOM 5148 O O . ASN B 1 171 ? 15.766 5.285 7.824 1 96.5 171 ASN B O 1
ATOM 5152 N N . SER B 1 172 ? 14.25 6.301 6.668 1 98.25 172 SER B N 1
ATOM 5153 C CA . SER B 1 172 ? 14.984 7.535 6.422 1 98.25 172 SER B CA 1
ATOM 5154 C C . SER B 1 172 ? 14.047 8.656 5.973 1 98.25 172 SER B C 1
ATOM 5156 O O . SER B 1 172 ? 13.57 8.648 4.84 1 98.25 172 SER B O 1
ATOM 5158 N N . LEU B 1 173 ? 13.836 9.617 6.848 1 98.69 173 LEU B N 1
ATOM 5159 C CA . LEU B 1 173 ? 12.898 10.695 6.551 1 98.69 173 LEU B CA 1
ATOM 5160 C C . LEU B 1 173 ? 13.648 11.984 6.215 1 98.69 173 LEU B C 1
ATOM 5162 O O . LEU B 1 173 ? 14.602 12.352 6.902 1 98.69 173 LEU B O 1
ATOM 5166 N N . ARG B 1 174 ? 13.195 12.625 5.176 1 98.25 174 ARG B N 1
ATOM 5167 C CA . ARG B 1 174 ? 13.648 13.992 4.93 1 98.25 174 ARG B CA 1
ATOM 5168 C C . ARG B 1 174 ? 13.234 14.922 6.062 1 98.25 174 ARG B C 1
ATOM 5170 O O . ARG B 1 174 ? 12.109 14.844 6.562 1 98.25 174 ARG B O 1
ATOM 5177 N N . VAL B 1 175 ? 14.133 15.789 6.457 1 98.62 175 VAL B N 1
ATOM 5178 C CA . VAL B 1 175 ? 13.789 16.766 7.488 1 98.62 175 VAL B CA 1
ATOM 5179 C C . VAL B 1 175 ? 13.328 18.062 6.836 1 98.62 175 VAL B C 1
ATOM 5181 O O . VAL B 1 175 ? 14.117 18.75 6.184 1 98.62 175 VAL B O 1
ATOM 5184 N N . HIS B 1 176 ? 12.062 18.406 7.012 1 98.25 176 HIS B N 1
ATOM 5185 C CA . HIS B 1 176 ? 11.5 19.625 6.449 1 98.25 176 HIS B CA 1
ATOM 5186 C C . HIS B 1 176 ? 11.812 20.844 7.324 1 98.25 176 HIS B C 1
ATOM 5188 O O . HIS B 1 176 ? 11.797 20.734 8.555 1 98.25 176 HIS B O 1
ATOM 5194 N N . TYR B 1 177 ? 12.148 21.891 6.715 1 97 177 TYR B N 1
ATOM 5195 C CA . TYR B 1 177 ? 12.398 23.188 7.336 1 97 177 TYR B CA 1
ATOM 5196 C C . TYR B 1 177 ? 12.016 24.328 6.398 1 97 177 TYR B C 1
ATOM 5198 O O . TYR B 1 177 ? 12.883 24.938 5.762 1 97 177 TYR B O 1
ATOM 5206 N N . ASN B 1 178 ? 10.727 24.625 6.316 1 92.06 178 ASN B N 1
ATOM 5207 C CA . ASN B 1 178 ? 10.188 25.594 5.371 1 92.06 178 ASN B CA 1
ATOM 5208 C C . ASN B 1 178 ? 10.062 26.984 6.004 1 92.06 178 ASN B C 1
ATOM 5210 O O . ASN B 1 178 ? 9.156 27.219 6.797 1 92.06 178 ASN B O 1
ATOM 5214 N N . LEU B 1 179 ? 10.875 27.969 5.543 1 89.38 179 LEU B N 1
ATOM 5215 C CA . LEU B 1 179 ? 10.938 29.281 6.191 1 89.38 179 LEU B CA 1
ATOM 5216 C C . LEU B 1 179 ? 10.281 30.344 5.332 1 89.38 179 LEU B C 1
ATOM 5218 O O . LEU B 1 179 ? 10.086 31.484 5.777 1 89.38 179 LEU B O 1
ATOM 5222 N N . GLN B 1 180 ? 9.812 30.031 4.18 1 83.25 180 GLN B N 1
ATOM 5223 C CA . GLN B 1 180 ? 9.258 31.047 3.295 1 83.25 180 GLN B CA 1
ATOM 5224 C C . GLN B 1 180 ? 7.879 31.5 3.775 1 83.25 180 GLN B C 1
ATOM 5226 O O . GLN B 1 180 ? 6.938 30.719 3.814 1 83.25 180 GLN B O 1
ATOM 5231 N N . ALA B 1 181 ? 7.805 32.75 4.047 1 81.62 181 ALA B N 1
ATOM 5232 C CA . ALA B 1 181 ? 6.551 33.312 4.535 1 81.62 181 ALA B CA 1
ATOM 5233 C C . ALA B 1 181 ? 5.523 33.438 3.408 1 81.62 181 ALA B C 1
ATOM 5235 O O . ALA B 1 181 ? 5.891 33.594 2.244 1 81.62 181 ALA B O 1
ATOM 5236 N N . VAL B 1 182 ? 4.285 33.281 3.746 1 80.69 182 VAL B N 1
ATOM 5237 C CA . VAL B 1 182 ? 3.156 33.469 2.842 1 80.69 182 VAL B CA 1
ATOM 5238 C C . VAL B 1 182 ? 2.324 34.688 3.303 1 80.69 182 VAL B C 1
ATOM 5240 O O . VAL B 1 182 ? 1.756 34.656 4.398 1 80.69 182 VAL B O 1
ATOM 5243 N N . PRO B 1 183 ? 2.266 35.719 2.449 1 74.5 183 PRO B N 1
ATOM 5244 C CA . PRO B 1 183 ? 1.511 36.875 2.883 1 74.5 183 PRO B CA 1
ATOM 5245 C C . PRO B 1 183 ? 0.001 36.688 2.746 1 74.5 183 PRO B C 1
ATOM 5247 O O . PRO B 1 183 ? -0.453 35.781 2.055 1 74.5 183 PRO B O 1
ATOM 5250 N N . ASN B 1 184 ? -0.7 37.5 3.434 1 73.88 184 ASN B N 1
ATOM 5251 C CA . ASN B 1 184 ? -2.156 37.5 3.354 1 73.88 184 ASN B CA 1
ATOM 5252 C C . ASN B 1 184 ? -2.643 37.969 1.988 1 73.88 184 ASN B C 1
ATOM 5254 O O . ASN B 1 184 ? -2.062 38.875 1.403 1 73.88 184 ASN B O 1
ATOM 5258 N N . THR B 1 185 ? -3.518 37.25 1.357 1 62.56 185 THR B N 1
ATOM 5259 C CA . THR B 1 185 ? -3.975 37.5 -0.007 1 62.56 185 THR B CA 1
ATOM 5260 C C . THR B 1 185 ? -4.715 38.812 -0.099 1 62.56 185 THR B C 1
ATOM 5262 O O . THR B 1 185 ? -4.828 39.406 -1.182 1 62.56 185 THR B O 1
ATOM 5265 N N . ILE B 1 186 ? -5.488 39.188 0.894 1 56.53 186 ILE B N 1
ATOM 5266 C CA . ILE B 1 186 ? -6.32 40.375 0.792 1 56.53 186 ILE B CA 1
ATOM 5267 C C . ILE B 1 186 ? -5.449 41.625 0.899 1 56.53 186 ILE B C 1
ATOM 5269 O O . ILE B 1 186 ? -5.676 42.625 0.191 1 56.53 186 ILE B O 1
ATOM 5273 N N . ASN B 1 187 ? -4.543 41.656 1.792 1 50.41 187 ASN B N 1
ATOM 5274 C CA . ASN B 1 187 ? -3.818 42.906 2.037 1 50.41 187 ASN B CA 1
ATOM 5275 C C . ASN B 1 187 ? -2.404 42.875 1.465 1 50.41 187 ASN B C 1
ATOM 5277 O O . ASN B 1 187 ? -1.47 42.438 2.148 1 50.41 187 ASN B O 1
ATOM 5281 N N . SER B 1 188 ? -2.346 42.781 0.072 1 47.38 188 SER B N 1
ATOM 5282 C CA . SER B 1 188 ? -1.036 42.781 -0.571 1 47.38 188 SER B CA 1
ATOM 5283 C C . SER B 1 188 ? -0.163 43.906 -0.017 1 47.38 188 SER B C 1
ATOM 5285 O O . SER B 1 188 ? 1.046 43.938 -0.255 1 47.38 188 SER B O 1
ATOM 5287 N N . GLN B 1 189 ? -0.7 45.062 0.143 1 44.12 189 GLN B N 1
ATOM 5288 C CA . GLN B 1 189 ? 0.121 46.188 0.558 1 44.12 189 GLN B CA 1
ATOM 5289 C C . GLN B 1 189 ? 0.505 46.094 2.031 1 44.12 189 GLN B C 1
ATOM 5291 O O . GLN B 1 189 ? 0.29 47.031 2.805 1 44.12 189 GLN B O 1
ATOM 5296 N N . ALA B 1 190 ? 0.57 44.938 2.57 1 47.97 190 ALA B N 1
ATOM 5297 C CA . ALA B 1 190 ? 0.524 44.719 4.012 1 47.97 190 ALA B CA 1
ATOM 5298 C C . ALA B 1 190 ? 1.753 45.281 4.699 1 47.97 190 ALA B C 1
ATOM 5300 O O . ALA B 1 190 ? 2.887 45 4.32 1 47.97 190 ALA B O 1
ATOM 5301 N N . SER B 1 191 ? 1.48 46.25 5.344 1 47.75 191 SER B N 1
ATOM 5302 C CA . SER B 1 191 ? 2.324 46.812 6.398 1 47.75 191 SER B CA 1
ATOM 5303 C C . SER B 1 191 ? 2.803 45.719 7.352 1 47.75 191 SER B C 1
ATOM 5305 O O . SER B 1 191 ? 2.252 44.594 7.367 1 47.75 191 SER B O 1
ATOM 5307 N N . GLU B 1 192 ? 3.885 45.875 7.988 1 53 192 GLU B N 1
ATOM 5308 C CA . GLU B 1 192 ? 4.57 45.094 9.008 1 53 192 GLU B CA 1
ATOM 5309 C C . GLU B 1 192 ? 3.576 44.438 9.961 1 53 192 GLU B C 1
ATOM 5311 O O . GLU B 1 192 ? 3.898 43.469 10.617 1 53 192 GLU B O 1
ATOM 5316 N N . SER B 1 193 ? 2.154 44.844 9.891 1 64.06 193 SER B N 1
ATOM 5317 C CA . SER B 1 193 ? 1.235 44.406 10.938 1 64.06 193 SER B CA 1
ATOM 5318 C C . SER B 1 193 ? 0.228 43.406 10.398 1 64.06 193 SER B C 1
ATOM 5320 O O . SER B 1 193 ? -0.635 42.938 11.141 1 64.06 193 SER B O 1
ATOM 5322 N N . THR B 1 194 ? 0.527 42.844 9.219 1 84.88 194 THR B N 1
ATOM 5323 C CA . THR B 1 194 ? -0.478 41.938 8.641 1 84.88 194 THR B CA 1
ATOM 5324 C C . THR B 1 194 ? -0.21 40.5 9.031 1 84.88 194 THR B C 1
ATOM 5326 O O . THR B 1 194 ? 0.885 39.969 8.797 1 84.88 194 THR B O 1
ATOM 5329 N N . LEU B 1 195 ? -1.266 39.906 9.656 1 91.25 195 LEU B N 1
ATOM 5330 C CA . LEU B 1 195 ? -1.191 38.531 10.094 1 91.25 195 LEU B CA 1
ATOM 5331 C C . LEU B 1 195 ? -1.464 37.594 8.93 1 91.25 195 LEU B C 1
ATOM 5333 O O . LEU B 1 195 ? -2.283 37.875 8.055 1 91.25 195 LEU B O 1
ATOM 5337 N N . SER B 1 196 ? -0.744 36.5 8.898 1 94.56 196 SER B N 1
ATOM 5338 C CA . SER B 1 196 ? -0.956 35.438 7.914 1 94.56 196 SER B CA 1
ATOM 5339 C C . SER B 1 196 ? -1.684 34.25 8.531 1 94.56 196 SER B C 1
ATOM 5341 O O . SER B 1 196 ? -1.314 33.781 9.609 1 94.56 196 SER B O 1
ATOM 5343 N N . PHE B 1 197 ? -2.762 33.812 7.832 1 97.25 197 PHE B N 1
ATOM 5344 C CA . PHE B 1 197 ? -3.576 32.688 8.312 1 97.25 197 PHE B CA 1
ATOM 5345 C C . PHE B 1 197 ? -3.498 31.516 7.348 1 97.25 197 PHE B C 1
ATOM 5347 O O . PHE B 1 197 ? -3.889 31.641 6.184 1 97.25 197 PHE B O 1
ATOM 5354 N N . GLY B 1 198 ? -2.918 30.359 7.777 1 97.88 198 GLY B N 1
ATOM 5355 C CA . GLY B 1 198 ? -2.955 29.125 7.02 1 97.88 198 GLY B CA 1
ATOM 5356 C C . GLY B 1 198 ? -4.074 28.188 7.441 1 97.88 198 GLY B C 1
ATOM 5357 O O . GLY B 1 198 ? -4.273 27.953 8.641 1 97.88 198 GLY B O 1
ATOM 5358 N N . VAL B 1 199 ? -4.805 27.719 6.488 1 98.44 199 VAL B N 1
ATOM 5359 C CA . VAL B 1 199 ? -5.93 26.844 6.805 1 98.44 199 VAL B CA 1
ATOM 5360 C C . VAL B 1 199 ? -5.566 25.406 6.469 1 98.44 199 VAL B C 1
ATOM 5362 O O . VAL B 1 199 ? -5.055 25.125 5.383 1 98.44 199 VAL B O 1
ATOM 5365 N N . CYS B 1 200 ? -5.801 24.453 7.434 1 98.38 200 CYS B N 1
ATOM 5366 C CA . CYS B 1 200 ? -5.523 23.031 7.27 1 98.38 200 CYS B CA 1
ATOM 5367 C C . CYS B 1 200 ? -6.816 22.234 7.191 1 98.38 200 CYS B C 1
ATOM 5369 O O . CYS B 1 200 ? -7.668 22.328 8.078 1 98.38 200 CYS B O 1
ATOM 5371 N N . ILE B 1 201 ? -6.887 21.5 6.121 1 97.44 201 ILE B N 1
ATOM 5372 C CA . ILE B 1 201 ? -8.055 20.656 5.918 1 97.44 201 ILE B CA 1
ATOM 5373 C C . ILE B 1 201 ? -7.629 19.188 5.961 1 97.44 201 ILE B C 1
ATOM 5375 O O . ILE B 1 201 ? -6.586 18.812 5.422 1 97.44 201 ILE B O 1
ATOM 5379 N N . LYS B 1 202 ? -8.438 18.391 6.629 1 94.88 202 LYS B N 1
ATOM 5380 C CA . LYS B 1 202 ? -8.188 16.953 6.66 1 94.88 202 LYS B CA 1
ATOM 5381 C C . LYS B 1 202 ? -8.328 16.344 5.266 1 94.88 202 LYS B C 1
ATOM 5383 O O . LYS B 1 202 ? -8.688 17.031 4.312 1 94.88 202 LYS B O 1
ATOM 5388 N N . ALA B 1 203 ? -8.086 15.062 5.191 1 95.31 203 ALA B N 1
ATOM 5389 C CA . ALA B 1 203 ? -8.031 14.406 3.883 1 95.31 203 ALA B CA 1
ATOM 5390 C C . ALA B 1 203 ? -9.422 14.32 3.258 1 95.31 203 ALA B C 1
ATOM 5392 O O . ALA B 1 203 ? -10.359 13.812 3.879 1 95.31 203 ALA B O 1
ATOM 5393 N N . PHE B 1 204 ? -9.516 14.836 2.01 1 96.44 204 PHE B N 1
ATOM 5394 C CA . PHE B 1 204 ? -10.758 14.727 1.251 1 96.44 204 PHE B CA 1
ATOM 5395 C C . PHE B 1 204 ? -11.102 13.273 0.966 1 96.44 204 PHE B C 1
ATOM 5397 O O . PHE B 1 204 ? -10.258 12.516 0.464 1 96.44 204 PHE B O 1
ATOM 5404 N N . GLN B 1 205 ? -12.273 12.891 1.354 1 94.25 205 GLN B N 1
ATOM 5405 C CA . GLN B 1 205 ? -12.805 11.562 1.091 1 94.25 205 GLN B CA 1
ATOM 5406 C C . GLN B 1 205 ? -14.219 11.641 0.513 1 94.25 205 GLN B C 1
ATOM 5408 O O . GLN B 1 205 ? -15.195 11.375 1.215 1 94.25 205 GLN B O 1
ATOM 5413 N N . PHE B 1 206 ? -14.281 11.969 -0.8 1 94.75 206 PHE B N 1
ATOM 5414 C CA . PHE B 1 206 ? -15.547 12.109 -1.507 1 94.75 206 PHE B CA 1
ATOM 5415 C C . PHE B 1 206 ? -15.562 11.234 -2.758 1 94.75 206 PHE B C 1
ATOM 5417 O O . PHE B 1 206 ? -15.75 11.742 -3.867 1 94.75 206 PHE B O 1
ATOM 5424 N N . PRO B 1 207 ? -15.477 9.961 -2.543 1 94.81 207 PRO B N 1
ATOM 5425 C CA . PRO B 1 207 ? -15.375 9.094 -3.717 1 94.81 207 PRO B CA 1
ATOM 5426 C C . PRO B 1 207 ? -16.703 8.961 -4.469 1 94.81 207 PRO B C 1
ATOM 5428 O O . PRO B 1 207 ? -16.703 8.578 -5.645 1 94.81 207 PRO B O 1
ATOM 5431 N N . PHE B 1 208 ? -17.844 9.266 -3.807 1 95 208 PHE B N 1
ATOM 5432 C CA . PHE B 1 208 ? -19.125 8.984 -4.438 1 95 208 PHE B CA 1
ATOM 5433 C C . PHE B 1 208 ? -20.016 10.227 -4.445 1 95 208 PHE B C 1
ATOM 5435 O O . PHE B 1 208 ? -21.172 10.172 -4.871 1 95 208 PHE B O 1
ATOM 5442 N N . VAL B 1 209 ? -19.5 11.328 -3.928 1 93.19 209 VAL B N 1
ATOM 5443 C CA . VAL B 1 209 ? -20.297 12.547 -3.834 1 93.19 209 VAL B CA 1
ATOM 5444 C C . VAL B 1 209 ? -19.562 13.703 -4.512 1 93.19 209 VAL B C 1
ATOM 5446 O O . VAL B 1 209 ? -18.344 13.875 -4.32 1 93.19 209 VAL B O 1
ATOM 5449 N N . ASP B 1 210 ? -20.297 14.406 -5.336 1 94.88 210 ASP B N 1
ATOM 5450 C CA . ASP B 1 210 ? -19.734 15.586 -5.988 1 94.88 210 ASP B CA 1
ATOM 5451 C C . ASP B 1 210 ? -19.938 16.844 -5.137 1 94.88 210 ASP B C 1
ATOM 5453 O O . ASP B 1 210 ? -21.047 17.375 -5.082 1 94.88 210 ASP B O 1
ATOM 5457 N N . VAL B 1 211 ? -18.875 17.344 -4.578 1 94.75 211 VAL B N 1
ATOM 5458 C CA . VAL B 1 211 ? -18.953 18.531 -3.729 1 94.75 211 VAL B CA 1
ATOM 5459 C C . VAL B 1 211 ? -18.281 19.703 -4.43 1 94.75 211 VAL B C 1
ATOM 5461 O O . VAL B 1 211 ? -17.859 20.672 -3.779 1 94.75 211 VAL B O 1
ATOM 5464 N N . SER B 1 212 ? -18.125 19.656 -5.73 1 95.69 212 SER B N 1
ATOM 5465 C CA . SER B 1 212 ? -17.344 20.609 -6.496 1 95.69 212 SER B CA 1
ATOM 5466 C C . SER B 1 212 ? -17.844 22.047 -6.273 1 95.69 212 SER B C 1
ATOM 5468 O O . SER B 1 212 ? -17.062 22.922 -5.906 1 95.69 212 SER B O 1
ATOM 5470 N N . GLN B 1 213 ? -19.141 22.312 -6.434 1 93.44 213 GLN B N 1
ATOM 5471 C CA . GLN B 1 213 ? -19.688 23.656 -6.344 1 93.44 213 GLN B CA 1
ATOM 5472 C C . GLN B 1 213 ? -19.547 24.219 -4.926 1 93.44 213 GLN B C 1
ATOM 5474 O O . GLN B 1 213 ? -19.203 25.375 -4.738 1 93.44 213 GLN B O 1
ATOM 5479 N N . ARG B 1 214 ? -19.891 23.406 -4.008 1 93.5 214 ARG B N 1
ATOM 5480 C CA . ARG B 1 214 ? -19.797 23.828 -2.609 1 93.5 214 ARG B CA 1
ATOM 5481 C C . ARG B 1 214 ? -18.359 24.141 -2.232 1 93.5 214 ARG B C 1
ATOM 5483 O O . ARG B 1 214 ? -18.094 25.047 -1.438 1 93.5 214 ARG B O 1
ATOM 5490 N N . LEU B 1 215 ? -17.484 23.328 -2.729 1 96.88 215 LEU B N 1
ATOM 5491 C CA . LEU B 1 215 ? -16.062 23.516 -2.43 1 96.88 215 LEU B CA 1
ATOM 5492 C C . LEU B 1 215 ? -15.57 24.844 -3.008 1 96.88 215 LEU B C 1
ATOM 5494 O O . LEU B 1 215 ? -14.781 25.547 -2.371 1 96.88 215 LEU B O 1
ATOM 5498 N N . ILE B 1 216 ? -15.977 25.156 -4.207 1 97.94 216 ILE B N 1
ATOM 5499 C CA . ILE B 1 216 ? -15.617 26.438 -4.816 1 97.94 216 ILE B CA 1
ATOM 5500 C C . ILE B 1 216 ? -16.094 27.578 -3.938 1 97.94 216 ILE B C 1
ATOM 5502 O O . ILE B 1 216 ? -15.344 28.516 -3.658 1 97.94 216 ILE B O 1
ATOM 5506 N N . GLU B 1 217 ? -17.375 27.547 -3.564 1 97.25 217 GLU B N 1
ATOM 5507 C CA . GLU B 1 217 ? -17.922 28.578 -2.686 1 97.25 217 GLU B CA 1
ATOM 5508 C C . GLU B 1 217 ? -17.109 28.688 -1.397 1 97.25 217 GLU B C 1
ATOM 5510 O O . GLU B 1 217 ? -16.812 29.797 -0.952 1 97.25 217 GLU B O 1
ATOM 5515 N N . TRP B 1 218 ? -16.797 27.547 -0.833 1 97.88 218 TRP B N 1
ATOM 5516 C CA . TRP B 1 218 ? -16.062 27.531 0.428 1 97.88 218 TRP B CA 1
ATOM 5517 C C . TRP B 1 218 ? -14.672 28.156 0.261 1 97.88 218 TRP B C 1
ATOM 5519 O O . TRP B 1 218 ? -14.25 28.969 1.08 1 97.88 218 TRP B O 1
ATOM 5529 N N . PHE B 1 219 ? -13.922 27.781 -0.782 1 98.31 219 PHE B N 1
ATOM 5530 C CA . PHE B 1 219 ? -12.586 28.312 -1.046 1 98.31 219 PHE B CA 1
ATOM 5531 C C . PHE B 1 219 ? -12.633 29.828 -1.198 1 98.31 219 PHE B C 1
ATOM 5533 O O . PHE B 1 219 ? -11.812 30.531 -0.617 1 98.31 219 PHE B O 1
ATOM 5540 N N . GLU B 1 220 ? -13.594 30.266 -1.927 1 98.25 220 GLU B N 1
ATOM 5541 C CA . GLU B 1 220 ? -13.695 31.703 -2.18 1 98.25 220 GLU B CA 1
ATOM 5542 C C . GLU B 1 220 ? -14.125 32.469 -0.925 1 98.25 220 GLU B C 1
ATOM 5544 O O . GLU B 1 220 ? -13.703 33.594 -0.698 1 98.25 220 GLU B O 1
ATOM 5549 N N . LEU B 1 221 ? -15 31.844 -0.189 1 97.94 221 LEU B N 1
ATOM 5550 C CA . LEU B 1 221 ? -15.375 32.469 1.08 1 97.94 221 LEU B CA 1
ATOM 5551 C C . LEU B 1 221 ? -14.172 32.594 2.006 1 97.94 221 LEU B C 1
ATOM 5553 O O . LEU B 1 221 ? -13.977 33.625 2.646 1 97.94 221 LEU B O 1
ATOM 5557 N N . GLN B 1 222 ? -13.359 31.516 2.09 1 97.94 222 GLN B N 1
ATOM 5558 C CA . GLN B 1 222 ? -12.141 31.547 2.898 1 97.94 222 GLN B CA 1
ATOM 5559 C C . GLN B 1 222 ? -11.219 32.688 2.457 1 97.94 222 GLN B C 1
ATOM 5561 O O . GLN B 1 222 ? -10.602 33.344 3.289 1 97.94 222 GLN B O 1
ATOM 5566 N N . ARG B 1 223 ? -11.164 32.844 1.21 1 96.75 223 ARG B N 1
ATOM 5567 C CA . ARG B 1 223 ? -10.336 33.906 0.67 1 96.75 223 ARG B CA 1
ATOM 5568 C C . ARG B 1 223 ? -10.836 35.281 1.131 1 96.75 223 ARG B C 1
ATOM 5570 O O . ARG B 1 223 ? -10.047 36.125 1.548 1 96.75 223 ARG B O 1
ATOM 5577 N N . LEU B 1 224 ? -12.094 35.5 1.064 1 96.75 224 LEU B N 1
ATOM 5578 C CA . LEU B 1 224 ? -12.703 36.75 1.478 1 96.75 224 LEU B CA 1
ATOM 5579 C C . LEU B 1 224 ? -12.5 37 2.969 1 96.75 224 LEU B C 1
ATOM 5581 O O . LEU B 1 224 ? -12.406 38.156 3.408 1 96.75 224 LEU B O 1
ATOM 5585 N N . LEU B 1 225 ? -12.422 35.938 3.721 1 97.19 225 LEU B N 1
ATOM 5586 C CA . LEU B 1 225 ? -12.289 36.031 5.172 1 97.19 225 LEU B CA 1
ATOM 5587 C C . LEU B 1 225 ? -10.844 36.312 5.566 1 97.19 225 LEU B C 1
ATOM 5589 O O . LEU B 1 225 ? -10.578 36.719 6.703 1 97.19 225 LEU B O 1
ATOM 5593 N N . GLY B 1 226 ? -9.914 36.062 4.676 1 95.38 226 GLY B N 1
ATOM 5594 C CA . GLY B 1 226 ? -8.547 36.469 4.949 1 95.38 226 GLY B CA 1
ATOM 5595 C C . GLY B 1 226 ? -7.578 35.312 5.008 1 95.38 226 GLY B C 1
ATOM 5596 O O . GLY B 1 226 ? -6.438 35.469 5.449 1 95.38 226 GLY B O 1
ATOM 5597 N N . THR B 1 227 ? -7.973 34.156 4.535 1 96.56 227 THR B N 1
ATOM 5598 C CA . THR B 1 227 ? -7.066 33.031 4.473 1 96.56 227 THR B CA 1
ATOM 5599 C C . THR B 1 227 ? -5.938 33.281 3.477 1 96.56 227 THR B C 1
ATOM 5601 O O . THR B 1 227 ? -6.188 33.625 2.326 1 96.56 227 THR B O 1
ATOM 5604 N N . SER B 1 228 ? -4.688 33.062 3.922 1 96.25 228 SER B N 1
ATOM 5605 C CA . SER B 1 228 ? -3.529 33.281 3.061 1 96.25 228 SER B CA 1
ATOM 5606 C C . SER B 1 228 ? -3.314 32.125 2.111 1 96.25 228 SER B C 1
ATOM 5608 O O . SER B 1 228 ? -2.982 32.312 0.94 1 96.25 228 SER B O 1
ATOM 5610 N N . ARG B 1 229 ? -3.482 30.969 2.627 1 97.06 229 ARG B N 1
ATOM 5611 C CA . ARG B 1 229 ? -3.297 29.734 1.854 1 97.06 229 ARG B CA 1
ATOM 5612 C C . ARG B 1 229 ? -4.008 28.562 2.514 1 97.06 229 ARG B C 1
ATOM 5614 O O . ARG B 1 229 ? -4.156 28.531 3.738 1 97.06 229 ARG B O 1
ATOM 5621 N N . ILE B 1 230 ? -4.445 27.703 1.668 1 98.25 230 ILE B N 1
ATOM 5622 C CA . ILE B 1 230 ? -5.117 26.5 2.158 1 98.25 230 ILE B CA 1
ATOM 5623 C C . ILE B 1 230 ? -4.242 25.281 1.908 1 98.25 230 ILE B C 1
ATOM 5625 O O . ILE B 1 230 ? -3.623 25.156 0.849 1 98.25 230 ILE B O 1
ATOM 5629 N N . TYR B 1 231 ? -4.109 24.438 2.895 1 98.44 231 TYR B N 1
ATOM 5630 C CA . TYR B 1 231 ? -3.426 23.141 2.82 1 98.44 231 TYR B CA 1
ATOM 5631 C C . TYR B 1 231 ? -4.402 22 3.018 1 98.44 231 TYR B C 1
ATOM 5633 O O . TYR B 1 231 ? -5.125 21.953 4.016 1 98.44 231 TYR B O 1
ATOM 5641 N N . ALA B 1 232 ? -4.453 21.141 2.07 1 98.44 232 ALA B N 1
ATOM 5642 C CA . ALA B 1 232 ? -5.41 20.047 2.146 1 98.44 232 ALA B CA 1
ATOM 5643 C C . ALA B 1 232 ? -4.738 18.703 1.811 1 98.44 232 ALA B C 1
ATOM 5645 O O . ALA B 1 232 ? -3.639 18.688 1.257 1 98.44 232 ALA B O 1
ATOM 5646 N N . TYR B 1 233 ? -5.348 17.672 2.252 1 97.56 233 TYR B N 1
ATOM 5647 C CA . TYR B 1 233 ? -4.938 16.312 1.965 1 97.56 233 TYR B CA 1
ATOM 5648 C C . TYR B 1 233 ? -6.035 15.555 1.226 1 97.56 233 TYR B C 1
ATOM 5650 O O . TYR B 1 233 ? -7.188 15.992 1.196 1 97.56 233 TYR B O 1
ATOM 5658 N N . GLU B 1 234 ? -5.633 14.508 0.589 1 96.62 234 GLU B N 1
ATOM 5659 C CA . GLU B 1 234 ? -6.625 13.828 -0.24 1 96.62 234 GLU B CA 1
ATOM 5660 C C . GLU B 1 234 ? -6.473 12.312 -0.152 1 96.62 234 GLU B C 1
ATOM 5662 O O . GLU B 1 234 ? -5.367 11.781 -0.28 1 96.62 234 GLU B O 1
ATOM 5667 N N . TYR B 1 235 ? -7.617 11.586 0.109 1 94.69 235 TYR B N 1
ATOM 5668 C CA . TYR B 1 235 ? -7.691 10.141 -0.07 1 94.69 235 TYR B CA 1
ATOM 5669 C C . TYR B 1 235 ? -8.227 9.789 -1.453 1 94.69 235 TYR B C 1
ATOM 5671 O O . TYR B 1 235 ? -7.543 9.141 -2.244 1 94.69 235 TYR B O 1
ATOM 5679 N N . ASP B 1 236 ? -9.438 10.195 -1.668 1 95.12 236 ASP B N 1
ATOM 5680 C CA . ASP B 1 236 ? -10.141 9.836 -2.896 1 95.12 236 ASP B CA 1
ATOM 5681 C C . ASP B 1 236 ? -11.289 10.805 -3.178 1 95.12 236 ASP B C 1
ATOM 5683 O O . ASP B 1 236 ? -12.141 11.031 -2.316 1 95.12 236 ASP B O 1
ATOM 5687 N N . VAL B 1 237 ? -11.297 11.352 -4.379 1 97.38 237 VAL B N 1
ATOM 5688 C CA . VAL B 1 237 ? -12.375 12.258 -4.77 1 97.38 237 VAL B CA 1
ATOM 5689 C C . VAL B 1 237 ? -12.82 11.945 -6.195 1 97.38 237 VAL B C 1
ATOM 5691 O O . VAL B 1 237 ? -12.094 11.281 -6.945 1 97.38 237 VAL B O 1
ATOM 5694 N N . LEU B 1 238 ? -14 12.406 -6.57 1 96.88 238 LEU B N 1
ATOM 5695 C CA . LEU B 1 238 ? -14.492 12.289 -7.938 1 96.88 238 LEU B CA 1
ATOM 5696 C C . LEU B 1 238 ? -13.695 13.188 -8.875 1 96.88 238 LEU B C 1
ATOM 5698 O O . LEU B 1 238 ? -13.141 14.203 -8.453 1 96.88 238 LEU B O 1
ATOM 5702 N N . PRO B 1 239 ? -13.672 12.836 -10.195 1 96.38 239 PRO B N 1
ATOM 5703 C CA . PRO B 1 239 ? -12.93 13.633 -11.172 1 96.38 239 PRO B CA 1
ATOM 5704 C C . PRO B 1 239 ? -13.359 15.102 -11.188 1 96.38 239 PRO B C 1
ATOM 5706 O O . PRO B 1 239 ? -12.516 15.992 -11.336 1 96.38 239 PRO B O 1
ATOM 5709 N N . ALA B 1 240 ? -14.633 15.336 -11.023 1 96.56 240 ALA B N 1
ATOM 5710 C CA . ALA B 1 240 ? -15.125 16.703 -11.031 1 96.56 240 ALA B CA 1
ATOM 5711 C C . ALA B 1 240 ? -14.547 17.5 -9.867 1 96.56 240 ALA B C 1
ATOM 5713 O O . ALA B 1 240 ? -14.203 18.672 -10.016 1 96.56 240 ALA B O 1
ATOM 5714 N N . VAL B 1 241 ? -14.492 16.891 -8.727 1 97.75 241 VAL B N 1
ATOM 5715 C CA . VAL B 1 241 ? -13.914 17.531 -7.543 1 97.75 241 VAL B CA 1
ATOM 5716 C C . VAL B 1 241 ? -12.414 17.75 -7.75 1 97.75 241 VAL B C 1
ATOM 5718 O O . VAL B 1 241 ? -11.867 18.781 -7.387 1 97.75 241 VAL B O 1
ATOM 5721 N N . GLN B 1 242 ? -11.812 16.719 -8.336 1 98.06 242 GLN B N 1
ATOM 5722 C CA . GLN B 1 242 ? -10.383 16.828 -8.602 1 98.06 242 GLN B CA 1
ATOM 5723 C C . GLN B 1 242 ? -10.07 18.031 -9.492 1 98.06 242 GLN B C 1
ATOM 5725 O O . GLN B 1 242 ? -9.047 18.688 -9.32 1 98.06 242 GLN B O 1
ATOM 5730 N N . ARG B 1 243 ? -10.891 18.312 -10.445 1 97.56 243 ARG B N 1
ATOM 5731 C CA . ARG B 1 243 ? -10.711 19.453 -11.328 1 97.56 243 ARG B CA 1
ATOM 5732 C C . ARG B 1 243 ? -10.703 20.766 -10.539 1 97.56 243 ARG B C 1
ATOM 5734 O O . ARG B 1 243 ? -9.922 21.672 -10.836 1 97.56 243 ARG B O 1
ATOM 5741 N N . VAL B 1 244 ? -11.562 20.875 -9.602 1 98.25 244 VAL B N 1
ATOM 5742 C CA . VAL B 1 244 ? -11.633 22.047 -8.742 1 98.25 244 VAL B CA 1
ATOM 5743 C C . VAL B 1 244 ? -10.344 22.172 -7.934 1 98.25 244 VAL B C 1
ATOM 5745 O O . VAL B 1 244 ? -9.766 23.266 -7.848 1 98.25 244 VAL B O 1
ATOM 5748 N N . LEU B 1 245 ? -9.961 21.062 -7.34 1 98.38 245 LEU B N 1
ATOM 5749 C CA . LEU B 1 245 ? -8.734 21.078 -6.539 1 98.38 245 LEU B CA 1
ATOM 5750 C C . LEU B 1 245 ? -7.527 21.438 -7.395 1 98.38 245 LEU B C 1
ATOM 5752 O O . LEU B 1 245 ? -6.66 22.203 -6.957 1 98.38 245 LEU B O 1
ATOM 5756 N N . ASP B 1 246 ? -7.492 20.922 -8.586 1 98 246 ASP B N 1
ATOM 5757 C CA . ASP B 1 246 ? -6.406 21.234 -9.508 1 98 246 ASP B CA 1
ATOM 5758 C C . ASP B 1 246 ? -6.375 22.719 -9.836 1 98 246 ASP B C 1
ATOM 5760 O O . ASP B 1 246 ? -5.301 23.312 -9.953 1 98 246 ASP B O 1
ATOM 5764 N N . TYR B 1 247 ? -7.457 23.297 -10.07 1 97.94 247 TYR B N 1
ATOM 5765 C CA . TYR B 1 247 ? -7.547 24.719 -10.352 1 97.94 247 TYR B CA 1
ATOM 5766 C C . TYR B 1 247 ? -6.922 25.531 -9.227 1 97.94 247 TYR B C 1
ATOM 5768 O O . TYR B 1 247 ? -6.055 26.375 -9.469 1 97.94 247 TYR B O 1
ATOM 5776 N N . TYR B 1 248 ? -7.34 25.312 -8.016 1 98 248 TYR B N 1
ATOM 5777 C CA . TYR B 1 248 ? -6.844 26.109 -6.898 1 98 248 TYR B CA 1
ATOM 5778 C C . TYR B 1 248 ? -5.367 25.828 -6.645 1 98 248 TYR B C 1
ATOM 5780 O O . TYR B 1 248 ? -4.629 26.703 -6.188 1 98 248 TYR B O 1
ATOM 5788 N N . GLN B 1 249 ? -4.973 24.594 -6.93 1 97.69 249 GLN B N 1
ATOM 5789 C CA . GLN B 1 249 ? -3.543 24.312 -6.871 1 97.69 249 GLN B CA 1
ATOM 5790 C C . GLN B 1 249 ? -2.775 25.156 -7.883 1 97.69 249 GLN B C 1
ATOM 5792 O O . GLN B 1 249 ? -1.697 25.672 -7.582 1 97.69 249 GLN B O 1
ATOM 5797 N N . SER B 1 250 ? -3.291 25.281 -9.055 1 96.62 250 SER B N 1
ATOM 5798 C CA . SER B 1 250 ? -2.633 26.031 -10.125 1 96.62 250 SER B CA 1
ATOM 5799 C C . SER B 1 250 ? -2.537 27.516 -9.789 1 96.62 250 SER B C 1
ATOM 5801 O O . SER B 1 250 ? -1.614 28.203 -10.234 1 96.62 250 SER B O 1
ATOM 5803 N N . THR B 1 251 ? -3.432 28.016 -9.016 1 95.75 251 THR B N 1
ATOM 5804 C CA . THR B 1 251 ? -3.408 29.422 -8.633 1 95.75 251 THR B CA 1
ATOM 5805 C C . THR B 1 251 ? -2.428 29.656 -7.488 1 95.75 251 THR B C 1
ATOM 5807 O O . THR B 1 251 ? -2.082 30.797 -7.18 1 95.75 251 THR B O 1
ATOM 5810 N N . GLY B 1 252 ? -2.021 28.578 -6.781 1 95.06 252 GLY B N 1
ATOM 5811 C CA . GLY B 1 252 ? -1.136 28.688 -5.633 1 95.06 252 GLY B CA 1
ATOM 5812 C C . GLY B 1 252 ? -1.879 28.844 -4.32 1 95.06 252 GLY B C 1
ATOM 5813 O O . GLY B 1 252 ? -1.265 28.875 -3.252 1 95.06 252 GLY B O 1
ATOM 5814 N N . TYR B 1 253 ? -3.162 28.922 -4.383 1 97 253 TYR B N 1
ATOM 5815 C CA . TYR B 1 253 ? -3.971 29.141 -3.191 1 97 253 TYR B CA 1
ATOM 5816 C C . TYR B 1 253 ? -4.16 27.859 -2.402 1 97 253 TYR B C 1
ATOM 5818 O O . TYR B 1 253 ? -4.465 27.891 -1.208 1 97 253 TYR B O 1
ATOM 5826 N N . LEU B 1 254 ? -3.955 26.75 -3.064 1 98 254 LEU B N 1
ATOM 5827 C CA . LEU B 1 254 ? -4.102 25.438 -2.441 1 98 254 LEU B CA 1
ATOM 5828 C C . LEU B 1 254 ? -2.824 24.609 -2.59 1 98 254 LEU B C 1
ATOM 5830 O O . LEU B 1 254 ? -2.205 24.609 -3.656 1 98 254 LEU B O 1
ATOM 5834 N N . GLU B 1 255 ? -2.369 24.078 -1.552 1 97.56 255 GLU B N 1
ATOM 5835 C CA . GLU B 1 255 ? -1.402 23 -1.589 1 97.56 255 GLU B CA 1
ATOM 5836 C C . GLU B 1 255 ? -2.055 21.672 -1.218 1 97.56 255 GLU B C 1
ATOM 5838 O O . GLU B 1 255 ? -2.523 21.484 -0.091 1 97.56 255 GLU B O 1
ATOM 5843 N N . LEU B 1 256 ? -2.119 20.844 -2.184 1 97.75 256 LEU B N 1
ATOM 5844 C CA . LEU B 1 256 ? -2.793 19.562 -2.018 1 97.75 256 LEU B CA 1
ATOM 5845 C C . LEU B 1 256 ? -1.781 18.422 -1.898 1 97.75 256 LEU B C 1
ATOM 5847 O O . LEU B 1 256 ? -0.849 18.328 -2.699 1 97.75 256 LEU B O 1
ATOM 5851 N N . ARG B 1 257 ? -1.936 17.531 -0.858 1 96.38 257 ARG B N 1
ATOM 5852 C CA . ARG B 1 257 ? -1.045 16.406 -0.652 1 96.38 257 ARG B CA 1
ATOM 5853 C C . ARG B 1 257 ? -1.827 15.094 -0.608 1 96.38 257 ARG B C 1
ATOM 5855 O O . ARG B 1 257 ? -2.797 14.969 0.143 1 96.38 257 ARG B O 1
ATOM 5862 N N . PRO B 1 258 ? -1.37 14.094 -1.432 1 93.88 258 PRO B N 1
ATOM 5863 C CA . PRO B 1 258 ? -1.998 12.781 -1.274 1 93.88 258 PRO B CA 1
ATOM 5864 C C . PRO B 1 258 ? -1.669 12.125 0.064 1 93.88 258 PRO B C 1
ATOM 5866 O O . PRO B 1 258 ? -0.6 12.375 0.63 1 93.88 258 PRO B O 1
ATOM 5869 N N . LEU B 1 259 ? -2.607 11.328 0.548 1 94.19 259 LEU B N 1
ATOM 5870 C CA . LEU B 1 259 ? -2.441 10.688 1.848 1 94.19 259 LEU B CA 1
ATOM 5871 C C . LEU B 1 259 ? -2.951 9.25 1.813 1 94.19 259 LEU B C 1
ATOM 5873 O O . LEU B 1 259 ? -3.85 8.922 1.035 1 94.19 259 LEU B O 1
ATOM 5877 N N . THR B 1 260 ? -2.324 8.367 2.535 1 91.69 260 THR B N 1
ATOM 5878 C CA . THR B 1 260 ? -2.818 7.027 2.824 1 91.69 260 THR B CA 1
ATOM 5879 C C . THR B 1 260 ? -2.91 6.797 4.332 1 91.69 260 THR B C 1
ATOM 5881 O O . THR B 1 260 ? -2.338 7.559 5.117 1 91.69 260 THR B O 1
ATOM 5884 N N . MET B 1 261 ? -3.617 5.797 4.699 1 90.06 261 MET B N 1
ATOM 5885 C CA . MET B 1 261 ? -3.758 5.512 6.125 1 90.06 261 MET B CA 1
ATOM 5886 C C . MET B 1 261 ? -2.592 4.668 6.633 1 90.06 261 MET B C 1
ATOM 5888 O O . MET B 1 261 ? -2.023 3.875 5.879 1 90.06 261 MET B O 1
ATOM 5892 N N . ALA B 1 262 ? -2.229 4.816 7.883 1 82.56 262 ALA B N 1
ATOM 5893 C CA . ALA B 1 262 ? -1.074 4.152 8.477 1 82.56 262 ALA B CA 1
ATOM 5894 C C . ALA B 1 262 ? -1.381 2.688 8.781 1 82.56 262 ALA B C 1
ATOM 5896 O O . ALA B 1 262 ? -0.488 1.837 8.734 1 82.56 262 ALA B O 1
ATOM 5897 N N . ASN B 1 263 ? -2.52 2.266 9.203 1 71.69 263 ASN B N 1
ATOM 5898 C CA . ASN B 1 263 ? -2.809 0.997 9.859 1 71.69 263 ASN B CA 1
ATOM 5899 C C . ASN B 1 263 ? -3.064 -0.115 8.844 1 71.69 263 ASN B C 1
ATOM 5901 O O . ASN B 1 263 ? -3.959 -0.941 9.039 1 71.69 263 ASN B O 1
ATOM 5905 N N . GLY B 1 264 ? -2.273 -0.087 7.844 1 69.31 264 GLY B N 1
ATOM 5906 C CA . GLY B 1 264 ? -2.367 -1.238 6.961 1 69.31 264 GLY B CA 1
ATOM 5907 C C . GLY B 1 264 ? -3.594 -1.206 6.07 1 69.31 264 GLY B C 1
ATOM 5908 O O . GLY B 1 264 ? -3.988 -2.23 5.508 1 69.31 264 GLY B O 1
ATOM 5909 N N . ALA B 1 265 ? -4.207 -0.163 6.066 1 78.31 265 ALA B N 1
ATOM 5910 C CA . ALA B 1 265 ? -5.398 -0.075 5.227 1 78.31 265 ALA B CA 1
ATOM 5911 C C . ALA B 1 265 ? -5.047 0.392 3.818 1 78.31 265 ALA B C 1
ATOM 5913 O O . ALA B 1 265 ? -4.527 1.495 3.635 1 78.31 265 ALA B O 1
ATOM 5914 N N . PRO B 1 266 ? -5.379 -0.497 2.938 1 83.5 266 PRO B N 1
ATOM 5915 C CA . PRO B 1 266 ? -5.047 -0.108 1.564 1 83.5 266 PRO B CA 1
ATOM 5916 C C . PRO B 1 266 ? -5.902 1.051 1.056 1 83.5 266 PRO B C 1
ATOM 5918 O O . PRO B 1 266 ? -7.035 1.229 1.505 1 83.5 266 PRO B O 1
ATOM 5921 N N . SER B 1 267 ? -5.297 1.815 0.186 1 86.44 267 SER B N 1
ATOM 5922 C CA . SER B 1 267 ? -5.992 2.947 -0.421 1 86.44 267 SER B CA 1
ATOM 5923 C C . SER B 1 267 ? -6.852 2.5 -1.599 1 86.44 267 SER B C 1
ATOM 5925 O O . SER B 1 267 ? -6.617 2.912 -2.736 1 86.44 267 SER B O 1
ATOM 5927 N N . LEU B 1 268 ? -7.742 1.639 -1.343 1 91.44 268 LEU B N 1
ATOM 5928 C CA . LEU B 1 268 ? -8.734 1.196 -2.314 1 91.44 268 LEU B CA 1
ATOM 5929 C C . LEU B 1 268 ? -10.078 1.874 -2.064 1 91.44 268 LEU B C 1
ATOM 5931 O O . LEU B 1 268 ? -10.562 1.902 -0.93 1 91.44 268 LEU B O 1
ATOM 5935 N N . ARG B 1 269 ? -10.703 2.395 -3.107 1 93.81 269 ARG B N 1
ATOM 5936 C CA . ARG B 1 269 ? -11.82 3.324 -3.016 1 93.81 269 ARG B CA 1
ATOM 5937 C C . ARG B 1 269 ? -12.922 2.77 -2.119 1 93.81 269 ARG B C 1
ATOM 5939 O O . ARG B 1 269 ? -13.328 3.416 -1.151 1 93.81 269 ARG B O 1
ATOM 5946 N N . HIS B 1 270 ? -13.438 1.601 -2.439 1 96.06 270 HIS B N 1
ATOM 5947 C CA . HIS B 1 270 ? -14.594 1.046 -1.751 1 96.06 270 HIS B CA 1
ATOM 5948 C C . HIS B 1 270 ? -14.227 0.55 -0.357 1 96.06 270 HIS B C 1
ATOM 5950 O O . HIS B 1 270 ? -14.984 0.739 0.597 1 96.06 270 HIS B O 1
ATOM 5956 N N . TYR B 1 271 ? -13.086 -0.027 -0.222 1 94.38 271 TYR B N 1
ATOM 5957 C CA . TYR B 1 271 ? -12.641 -0.501 1.081 1 94.38 271 TYR B CA 1
ATOM 5958 C C . TYR B 1 271 ? -12.414 0.664 2.037 1 94.38 271 TYR B C 1
ATOM 5960 O O . TYR B 1 271 ? -12.914 0.653 3.166 1 94.38 271 TYR B O 1
ATOM 5968 N N . LEU B 1 272 ? -11.656 1.64 1.583 1 93.38 272 LEU B N 1
ATOM 5969 C CA . LEU B 1 272 ? -11.328 2.781 2.43 1 93.38 272 LEU B CA 1
ATOM 5970 C C . LEU B 1 272 ? -12.594 3.525 2.85 1 93.38 272 LEU B C 1
ATOM 5972 O O . LEU B 1 272 ? -12.719 3.928 4.008 1 93.38 272 LEU B O 1
ATOM 5976 N N . HIS B 1 273 ? -13.453 3.742 1.872 1 94.44 273 HIS B N 1
ATOM 5977 C CA . HIS B 1 273 ? -14.727 4.383 2.191 1 94.44 273 HIS B CA 1
ATOM 5978 C C . HIS B 1 273 ? -15.477 3.613 3.275 1 94.44 273 HIS B C 1
ATOM 5980 O O . HIS B 1 273 ? -15.969 4.211 4.234 1 94.44 273 HIS B O 1
ATOM 5986 N N . SER B 1 274 ? -15.531 2.301 3.131 1 94.25 274 SER B N 1
ATOM 5987 C CA . SER B 1 274 ? -16.234 1.454 4.086 1 94.25 274 SER B CA 1
ATOM 5988 C C . SER B 1 274 ? -15.547 1.464 5.445 1 94.25 274 SER B C 1
ATOM 5990 O O . SER B 1 274 ? -16.219 1.475 6.484 1 94.25 274 SER B O 1
ATOM 5992 N N . LEU B 1 275 ? -14.266 1.407 5.426 1 92.81 275 LEU B N 1
ATOM 5993 C CA . LEU B 1 275 ? -13.508 1.45 6.668 1 92.81 275 LEU B CA 1
ATOM 5994 C C . LEU B 1 275 ? -13.805 2.729 7.445 1 92.81 275 LEU B C 1
ATOM 5996 O O . LEU B 1 275 ? -14.086 2.682 8.641 1 92.81 275 LEU B O 1
ATOM 6000 N N . ILE B 1 276 ? -13.734 3.816 6.789 1 92.19 276 ILE B N 1
ATOM 6001 C CA . ILE B 1 276 ? -13.93 5.125 7.406 1 92.19 276 ILE B CA 1
ATOM 6002 C C . ILE B 1 276 ? -15.352 5.219 7.965 1 92.19 276 ILE B C 1
ATOM 6004 O O . ILE B 1 276 ? -15.562 5.789 9.039 1 92.19 276 ILE B O 1
ATOM 6008 N N . GLN B 1 277 ? -16.312 4.645 7.312 1 91.38 277 GLN B N 1
ATOM 6009 C CA . GLN B 1 277 ? -17.719 4.691 7.742 1 91.38 277 GLN B CA 1
ATOM 6010 C C . GLN B 1 277 ? -17.953 3.779 8.945 1 91.38 277 GLN B C 1
ATOM 6012 O O . GLN B 1 277 ? -18.797 4.07 9.797 1 91.38 277 GLN B O 1
ATOM 6017 N N . ASN B 1 278 ? -17.156 2.736 9.008 1 91 278 ASN B N 1
ATOM 6018 C CA . ASN B 1 278 ? -17.484 1.709 9.992 1 91 278 ASN B CA 1
ATOM 6019 C C . ASN B 1 278 ? -16.516 1.739 11.172 1 91 278 ASN B C 1
ATOM 6021 O O . ASN B 1 278 ? -16.781 1.139 12.211 1 91 278 ASN B O 1
ATOM 6025 N N . ARG B 1 279 ? -15.445 2.371 11.047 1 91.31 279 ARG B N 1
ATOM 6026 C CA . ARG B 1 279 ? -14.461 2.467 12.117 1 91.31 279 ARG B CA 1
ATOM 6027 C C . ARG B 1 279 ? -14.156 3.922 12.445 1 91.31 279 ARG B C 1
ATOM 6029 O O . ARG B 1 279 ? -13.086 4.43 12.102 1 91.31 279 ARG B O 1
ATOM 6036 N N . LEU B 1 280 ? -14.945 4.527 13.242 1 91.69 280 LEU B N 1
ATOM 6037 C CA . LEU B 1 280 ? -14.906 5.957 13.523 1 91.69 280 LEU B CA 1
ATOM 6038 C C . LEU B 1 280 ? -13.633 6.32 14.289 1 91.69 280 LEU B C 1
ATOM 6040 O O . LEU B 1 280 ? -13.031 7.363 14.031 1 91.69 280 LEU B O 1
ATOM 6044 N N . LEU B 1 281 ? -13.297 5.5 15.227 1 91.75 281 LEU B N 1
ATOM 6045 C CA . LEU B 1 281 ? -12.109 5.812 16.016 1 91.75 281 LEU B CA 1
ATOM 6046 C C . LEU B 1 281 ? -10.852 5.781 15.148 1 91.75 281 LEU B C 1
ATOM 6048 O O . LEU B 1 281 ? -9.961 6.621 15.297 1 91.75 281 LEU B O 1
ATOM 6052 N N . VAL B 1 282 ? -10.75 4.766 14.258 1 91.12 282 VAL B N 1
ATOM 6053 C CA . VAL B 1 282 ? -9.625 4.68 13.336 1 91.12 282 VAL B CA 1
ATOM 6054 C C . VAL B 1 282 ? -9.57 5.938 12.469 1 91.12 282 VAL B C 1
ATOM 6056 O O . VAL B 1 282 ? -8.492 6.5 12.25 1 91.12 282 VAL B O 1
ATOM 6059 N N . LYS B 1 283 ? -10.703 6.328 11.992 1 92.56 283 LYS B N 1
ATOM 6060 C CA . LYS B 1 283 ? -10.797 7.559 11.211 1 92.56 283 LYS B CA 1
ATOM 6061 C C . LYS B 1 283 ? -10.258 8.75 11.992 1 92.56 283 LYS B C 1
ATOM 6063 O O . LYS B 1 283 ? -9.422 9.5 11.5 1 92.56 283 LYS B O 1
ATOM 6068 N N . ARG B 1 284 ? -10.734 8.922 13.188 1 93.31 284 ARG B N 1
ATOM 6069 C CA . ARG B 1 284 ? -10.375 10.078 14.008 1 93.31 284 ARG B CA 1
ATOM 6070 C C . ARG B 1 284 ? -8.883 10.094 14.312 1 93.31 284 ARG B C 1
ATOM 6072 O O . ARG B 1 284 ? -8.258 11.156 14.289 1 93.31 284 ARG B O 1
ATOM 6079 N N . LEU B 1 285 ? -8.359 8.945 14.617 1 94 285 LEU B N 1
ATOM 6080 C CA . LEU B 1 285 ? -6.934 8.852 14.914 1 94 285 LEU B CA 1
ATOM 6081 C C . LEU B 1 285 ? -6.098 9.234 13.703 1 94 285 LEU B C 1
ATOM 6083 O O . LEU B 1 285 ? -5.121 9.984 13.82 1 94 285 LEU B O 1
ATOM 6087 N N . ASN B 1 286 ? -6.504 8.766 12.586 1 93.75 286 ASN B N 1
ATOM 6088 C CA . ASN B 1 286 ? -5.742 9.039 11.375 1 93.75 286 ASN B CA 1
ATOM 6089 C C . ASN B 1 286 ? -5.879 10.492 10.938 1 93.75 286 ASN B C 1
ATOM 6091 O O . ASN B 1 286 ? -4.98 11.039 10.297 1 93.75 286 ASN B O 1
ATOM 6095 N N . GLU B 1 287 ? -6.941 11.172 11.266 1 95.12 287 GLU B N 1
ATOM 6096 C CA . GLU B 1 287 ? -7.191 12.555 10.883 1 95.12 287 GLU B CA 1
ATOM 6097 C C . GLU B 1 287 ? -6.246 13.508 11.617 1 95.12 287 GLU B C 1
ATOM 6099 O O . GLU B 1 287 ? -6.047 14.641 11.188 1 95.12 287 GLU B O 1
ATOM 6104 N N . LEU B 1 288 ? -5.699 13.039 12.656 1 96.81 288 LEU B N 1
ATOM 6105 C CA . LEU B 1 288 ? -4.812 13.898 13.4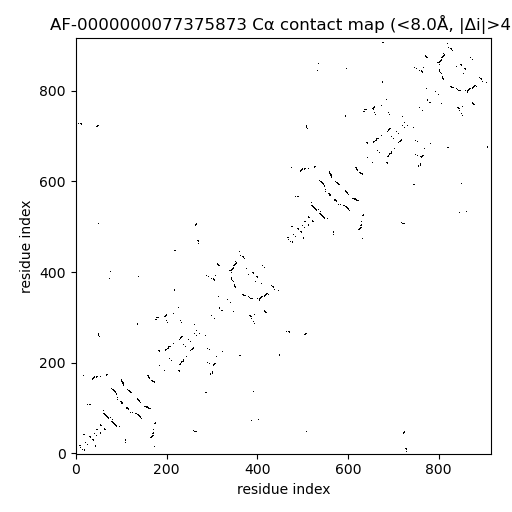3 1 96.81 288 LEU B CA 1
ATOM 6106 C C . LEU B 1 288 ? -3.457 14.039 12.742 1 96.81 288 LEU B C 1
ATOM 6108 O O . LEU B 1 288 ? -2.721 14.992 13.008 1 96.81 288 LEU B O 1
ATOM 6112 N N . ILE B 1 289 ? -3.154 13.094 11.867 1 96.94 289 ILE B N 1
ATOM 6113 C CA . ILE B 1 289 ? -1.863 13.102 11.188 1 96.94 289 ILE B CA 1
ATOM 6114 C C . ILE B 1 289 ? -1.793 14.297 10.234 1 96.94 289 ILE B C 1
ATOM 6116 O O . ILE B 1 289 ? -0.88 15.117 10.32 1 96.94 289 ILE B O 1
ATOM 6120 N N . PRO B 1 290 ? -2.766 14.484 9.352 1 97.31 290 PRO B N 1
ATOM 6121 C CA . PRO B 1 290 ? -2.652 15.625 8.43 1 97.31 290 PRO B CA 1
ATOM 6122 C C . PRO B 1 290 ? -2.707 16.969 9.148 1 97.31 290 PRO B C 1
ATOM 6124 O O . PRO B 1 290 ? -2.062 17.922 8.719 1 97.31 290 PRO B O 1
ATOM 6127 N N . PHE B 1 291 ? -3.422 17.141 10.227 1 97.94 291 PHE B N 1
ATOM 6128 C CA . PHE B 1 291 ? -3.473 18.406 10.953 1 97.94 291 PHE B CA 1
ATOM 6129 C C . PHE B 1 291 ? -2.096 18.781 11.484 1 97.94 291 PHE B C 1
ATOM 6131 O O . PHE B 1 291 ? -1.664 19.922 11.359 1 97.94 291 PHE B O 1
ATOM 6138 N N . ASN B 1 292 ? -1.484 17.828 12.031 1 98.62 292 ASN B N 1
ATOM 6139 C CA . ASN B 1 292 ? -0.174 18.109 12.602 1 98.62 292 ASN B CA 1
ATOM 6140 C C . ASN B 1 292 ? 0.902 18.203 11.523 1 98.62 292 ASN B C 1
ATOM 6142 O O . ASN B 1 292 ? 1.852 18.984 11.656 1 98.62 292 ASN B O 1
ATOM 6146 N N . ASP B 1 293 ? 0.767 17.406 10.492 1 98.56 293 ASP B N 1
ATOM 6147 C CA . ASP B 1 293 ? 1.677 17.562 9.359 1 98.56 293 ASP B CA 1
ATOM 6148 C C . ASP B 1 293 ? 1.554 18.953 8.758 1 98.56 293 ASP B C 1
ATOM 6150 O O . ASP B 1 293 ? 2.561 19.609 8.469 1 98.56 293 ASP B O 1
ATOM 6154 N N . CYS B 1 294 ? 0.314 19.359 8.531 1 98.44 294 CYS B N 1
ATOM 6155 C CA . CYS B 1 294 ? 0.034 20.703 8.008 1 98.44 294 CYS B CA 1
ATOM 6156 C C . CYS B 1 294 ? 0.664 21.766 8.891 1 98.44 294 CYS B C 1
ATOM 6158 O O . CYS B 1 294 ? 1.291 22.703 8.391 1 98.44 294 CYS B O 1
ATOM 6160 N N . PHE B 1 295 ? 0.538 21.641 10.164 1 98.31 295 PHE B N 1
ATOM 6161 C CA . PHE B 1 295 ? 1.092 22.609 11.109 1 98.31 295 PHE B CA 1
ATOM 6162 C C . PHE B 1 295 ? 2.609 22.672 10.984 1 98.31 295 PHE B C 1
ATOM 6164 O O . PHE B 1 295 ? 3.17 23.75 10.758 1 98.31 295 PHE B O 1
ATOM 6171 N N . TYR B 1 296 ? 3.258 21.625 11.031 1 98.56 296 TYR B N 1
ATOM 6172 C CA . TYR B 1 296 ? 4.711 21.609 11.141 1 98.56 296 TYR B CA 1
ATOM 6173 C C . TYR B 1 296 ? 5.355 21.969 9.805 1 98.56 296 TYR B C 1
ATOM 6175 O O . TYR B 1 296 ? 6.441 22.562 9.773 1 98.56 296 TYR B O 1
ATOM 6183 N N . ARG B 1 297 ? 4.703 21.641 8.727 1 98 297 ARG B N 1
ATOM 6184 C CA . ARG B 1 297 ? 5.234 22.047 7.43 1 98 297 ARG B CA 1
ATOM 6185 C C . ARG B 1 297 ? 5.148 23.562 7.246 1 98 297 ARG B C 1
ATOM 6187 O O . ARG B 1 297 ? 5.887 24.141 6.441 1 98 297 ARG B O 1
ATOM 6194 N N . ASN B 1 298 ? 4.219 24.203 8.047 1 97.75 298 ASN B N 1
ATOM 6195 C CA . ASN B 1 298 ? 3.896 25.578 7.699 1 97.75 298 ASN B CA 1
ATOM 6196 C C . ASN B 1 298 ? 3.99 26.5 8.914 1 97.75 298 ASN B C 1
ATOM 6198 O O . ASN B 1 298 ? 3.592 27.656 8.852 1 97.75 298 ASN B O 1
ATOM 6202 N N . MET B 1 299 ? 4.508 26.031 9.969 1 96.44 299 MET B N 1
ATOM 6203 C CA . MET B 1 299 ? 4.539 26.781 11.219 1 96.44 299 MET B CA 1
ATOM 6204 C C . MET B 1 299 ? 5.395 28.047 11.086 1 96.44 299 MET B C 1
ATOM 6206 O O . MET B 1 299 ? 5.238 28.984 11.852 1 96.44 299 MET B O 1
ATOM 6210 N N . TYR B 1 300 ? 6.27 28.156 10.094 1 96.12 300 TYR B N 1
ATOM 6211 C CA . TYR B 1 300 ? 7.086 29.344 9.883 1 96.12 300 TYR B CA 1
ATOM 6212 C C . TYR B 1 300 ? 6.473 30.234 8.82 1 96.12 300 TYR B C 1
ATOM 6214 O O . TYR B 1 300 ? 6.891 31.391 8.648 1 96.12 300 TYR B O 1
ATOM 6222 N N . ARG B 1 301 ? 5.477 29.766 8.164 1 95.56 301 ARG B N 1
ATOM 6223 C CA . ARG B 1 301 ? 4.93 30.469 7.008 1 95.56 301 ARG B CA 1
ATOM 6224 C C . ARG B 1 301 ? 3.748 31.344 7.402 1 95.56 301 ARG B C 1
ATOM 6226 O O . ARG B 1 301 ? 3.383 32.281 6.676 1 95.56 301 ARG B O 1
ATOM 6233 N N . HIS B 1 302 ? 3.168 31.062 8.539 1 96.5 302 HIS B N 1
ATOM 6234 C CA . HIS B 1 302 ? 1.961 31.75 8.969 1 96.5 302 HIS B CA 1
ATOM 6235 C C . HIS B 1 302 ? 2.043 32.125 10.445 1 96.5 302 HIS B C 1
ATOM 6237 O O . HIS B 1 302 ? 2.822 31.562 11.195 1 96.5 302 HIS B O 1
ATOM 6243 N N . ASP B 1 303 ? 1.258 33.125 10.805 1 95.06 303 ASP B N 1
ATOM 6244 C CA . ASP B 1 303 ? 1.141 33.5 12.211 1 95.06 303 ASP B CA 1
ATOM 6245 C C . ASP B 1 303 ? 0.186 32.562 12.945 1 95.06 303 ASP B C 1
ATOM 6247 O O . ASP B 1 303 ? 0.424 32.188 14.102 1 95.06 303 ASP B O 1
ATOM 6251 N N . TYR B 1 304 ? -0.856 32.219 12.242 1 96.5 304 TYR B N 1
ATOM 6252 C CA . TYR B 1 304 ? -1.856 31.312 12.805 1 96.5 304 TYR B CA 1
ATOM 6253 C C . TYR B 1 304 ? -2.203 30.188 11.828 1 96.5 304 TYR B C 1
ATOM 6255 O O . TYR B 1 304 ? -2.287 30.422 10.617 1 96.5 304 TYR B O 1
ATOM 6263 N N . MET B 1 305 ? -2.299 29.016 12.359 1 97.69 305 MET B N 1
ATOM 6264 C CA . MET B 1 305 ? -2.846 27.891 11.625 1 97.69 305 MET B CA 1
ATOM 6265 C C . MET B 1 305 ? -4.277 27.594 12.062 1 97.69 305 MET B C 1
ATOM 6267 O O . MET B 1 305 ? -4.598 27.672 13.25 1 97.69 305 MET B O 1
ATOM 6271 N N . VAL B 1 306 ? -5.094 27.234 11.094 1 98.12 306 VAL B N 1
ATOM 6272 C CA . VAL B 1 306 ? -6.512 27.047 11.383 1 98.12 306 VAL B CA 1
ATOM 6273 C C . VAL B 1 306 ? -6.969 25.688 10.859 1 98.12 306 VAL B C 1
ATOM 6275 O O . VAL B 1 306 ? -6.914 25.438 9.656 1 98.12 306 VAL B O 1
ATOM 6278 N N . ASN B 1 307 ? -7.395 24.797 11.789 1 97.5 307 ASN B N 1
ATOM 6279 C CA . ASN B 1 307 ? -8.008 23.531 11.406 1 97.5 307 ASN B CA 1
ATOM 6280 C C . ASN B 1 307 ? -9.523 23.656 11.25 1 97.5 307 ASN B C 1
ATOM 6282 O O . ASN B 1 307 ? -10.227 23.953 12.219 1 97.5 307 ASN B O 1
ATOM 6286 N N . VAL B 1 308 ? -10 23.469 10.086 1 96.44 308 VAL B N 1
ATOM 6287 C CA . VAL B 1 308 ? -11.445 23.531 9.883 1 96.44 308 VAL B CA 1
ATOM 6288 C C . VAL B 1 308 ? -11.867 22.516 8.828 1 96.44 308 VAL B C 1
ATOM 6290 O O . VAL B 1 308 ? -11.055 22.109 7.992 1 96.44 308 VAL B O 1
ATOM 6293 N N . ASP B 1 309 ? -13.117 22.078 8.883 1 95.19 309 ASP B N 1
ATOM 6294 C CA . ASP B 1 309 ? -13.727 21.25 7.848 1 95.19 309 ASP B CA 1
ATOM 6295 C C . ASP B 1 309 ? -14.375 22.109 6.77 1 95.19 309 ASP B C 1
ATOM 6297 O O . ASP B 1 309 ? -14.578 23.312 6.965 1 95.19 309 ASP B O 1
ATOM 6301 N N . VAL B 1 310 ? -14.758 21.484 5.727 1 95.62 310 VAL B N 1
ATOM 6302 C CA . VAL B 1 310 ? -15.258 22.25 4.59 1 95.62 310 VAL B CA 1
ATOM 6303 C C . VAL B 1 310 ? -16.734 22.594 4.809 1 95.62 310 VAL B C 1
ATOM 6305 O O . VAL B 1 310 ? -17.328 23.328 4.02 1 95.62 310 VAL B O 1
ATOM 6308 N N . ASP B 1 311 ? -17.312 22.109 5.906 1 94.19 311 ASP B N 1
ATOM 6309 C CA . ASP B 1 311 ? -18.656 22.531 6.293 1 94.19 311 ASP B CA 1
ATOM 6310 C C . ASP B 1 311 ? -18.609 23.484 7.48 1 94.19 311 ASP B C 1
ATOM 6312 O O . ASP B 1 311 ? -19.609 23.672 8.172 1 94.19 311 ASP B O 1
ATOM 6316 N N . GLU B 1 312 ? -17.469 24 7.688 1 96.31 312 GLU B N 1
ATOM 6317 C CA . GLU B 1 312 ? -17.25 24.922 8.789 1 96.31 312 GLU B CA 1
ATOM 6318 C C . GLU B 1 312 ? -16.672 26.25 8.297 1 96.31 312 GLU B C 1
ATOM 6320 O O . GLU B 1 312 ? -15.852 26.266 7.379 1 96.31 312 GLU B O 1
ATOM 6325 N N . VAL B 1 313 ? -17.141 27.328 8.953 1 97.44 313 VAL B N 1
ATOM 6326 C CA . VAL B 1 313 ? -16.641 28.656 8.641 1 97.44 313 VAL B CA 1
ATOM 6327 C C . VAL B 1 313 ? -16.547 29.5 9.922 1 97.44 313 VAL B C 1
ATOM 6329 O O . VAL B 1 313 ? -17.531 29.641 10.648 1 97.44 313 VAL B O 1
ATOM 6332 N N . ILE B 1 314 ? -15.352 30.016 10.18 1 98.19 314 ILE B N 1
ATOM 6333 C CA . ILE B 1 314 ? -15.219 31 11.25 1 98.19 314 ILE B CA 1
ATOM 6334 C C . ILE B 1 314 ? -15.633 32.375 10.742 1 98.19 314 ILE B C 1
ATOM 6336 O O . ILE B 1 314 ? -14.906 33 9.977 1 98.19 314 ILE B O 1
ATOM 6340 N N . MET B 1 315 ? -16.734 32.875 11.289 1 98.44 315 MET B N 1
ATOM 6341 C CA . MET B 1 315 ? -17.391 34.062 10.695 1 98.44 315 MET B CA 1
ATOM 6342 C C . MET B 1 315 ? -17.234 35.281 11.586 1 98.44 315 MET B C 1
ATOM 6344 O O . MET B 1 315 ? -17.688 35.281 12.727 1 98.44 315 MET B O 1
ATOM 6348 N N . PRO B 1 316 ? -16.547 36.281 11.039 1 98.12 316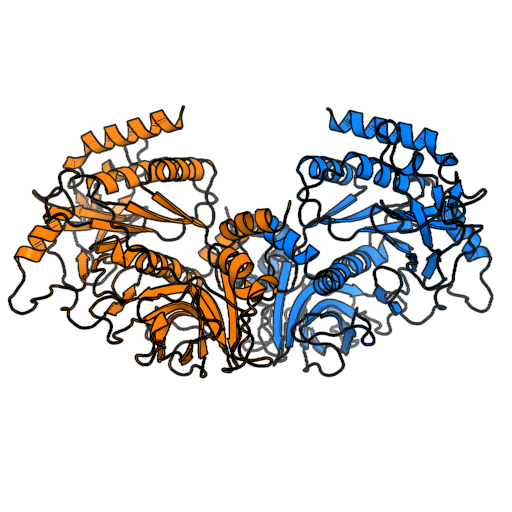 PRO B N 1
ATOM 6349 C CA . PRO B 1 316 ? -16.562 37.562 11.75 1 98.12 316 PRO B CA 1
ATOM 6350 C C . PRO B 1 316 ? -17.984 38.125 11.898 1 98.12 316 PRO B C 1
ATOM 6352 O O . PRO B 1 316 ? -18.797 38 10.992 1 98.12 316 PRO B O 1
ATOM 6355 N N . LEU B 1 317 ? -18.219 38.781 12.922 1 97.62 317 LEU B N 1
ATOM 6356 C CA . LEU B 1 317 ? -19.547 39.312 13.195 1 97.62 317 LEU B CA 1
ATOM 6357 C C . LEU B 1 317 ? -19.484 40.844 13.352 1 97.62 317 LEU B C 1
ATOM 6359 O O . LEU B 1 317 ? -18.406 41.438 13.438 1 97.62 317 LEU B O 1
ATOM 6363 N N . GLY B 1 318 ? -20.688 41.438 13.297 1 94.38 318 GLY B N 1
ATOM 6364 C CA . GLY B 1 318 ? -20.766 42.875 13.445 1 94.38 318 GLY B CA 1
ATOM 6365 C C . GLY B 1 318 ? -20.109 43.625 12.305 1 94.38 318 GLY B C 1
ATOM 6366 O O . GLY B 1 318 ? -20.391 43.375 11.133 1 94.38 318 GLY B O 1
ATOM 6367 N N . GLU B 1 319 ? -19.125 44.562 12.711 1 94.38 319 GLU B N 1
ATOM 6368 C CA . GLU B 1 319 ? -18.5 45.406 11.711 1 94.38 319 GLU B CA 1
ATOM 6369 C C . GLU B 1 319 ? -17.203 44.812 11.18 1 94.38 319 GLU B C 1
ATOM 6371 O O . GLU B 1 319 ? -16.594 45.312 10.258 1 94.38 319 GLU B O 1
ATOM 6376 N N . LEU B 1 320 ? -16.859 43.688 11.758 1 96.44 320 LEU B N 1
ATOM 6377 C CA . LEU B 1 320 ? -15.633 43.031 11.336 1 96.44 320 LEU B CA 1
ATOM 6378 C C . LEU B 1 320 ? -15.852 42.25 10.039 1 96.44 320 LEU B C 1
ATOM 6380 O O . LEU B 1 320 ? -16.906 41.656 9.836 1 96.44 320 LEU B O 1
ATOM 6384 N N . HIS B 1 321 ? -14.828 42.281 9.195 1 95.56 321 HIS B N 1
ATOM 6385 C CA . HIS B 1 321 ? -15.039 41.719 7.855 1 95.56 321 HIS B CA 1
ATOM 6386 C C . HIS B 1 321 ? -14.094 40.562 7.582 1 95.56 321 HIS B C 1
ATOM 6388 O O . HIS B 1 321 ? -14.336 39.75 6.672 1 95.56 321 HIS B O 1
ATOM 6394 N N . ASN B 1 322 ? -13.031 40.531 8.32 1 96.06 322 ASN B N 1
ATOM 6395 C CA . ASN B 1 322 ? -12.062 39.469 8.039 1 96.06 322 ASN B CA 1
ATOM 6396 C C . ASN B 1 322 ? -11.32 39.031 9.305 1 96.06 322 ASN B C 1
ATOM 6398 O O . ASN B 1 322 ? -11.531 39.625 10.375 1 96.06 322 ASN B O 1
ATOM 6402 N N . TRP B 1 323 ? -10.539 38.062 9.195 1 97.06 323 TRP B N 1
ATOM 6403 C CA . TRP B 1 323 ? -9.867 37.438 10.336 1 97.06 323 TRP B CA 1
ATOM 6404 C C . TRP B 1 323 ? -8.828 38.375 10.93 1 97.06 323 TRP B C 1
ATOM 6406 O O . TRP B 1 323 ? -8.586 38.375 12.141 1 97.06 323 TRP B O 1
ATOM 6416 N N . GLN B 1 324 ? -8.188 39.219 10.125 1 94.75 324 GLN B N 1
ATOM 6417 C CA . GLN B 1 324 ? -7.258 40.219 10.625 1 94.75 324 GLN B CA 1
ATOM 6418 C C . GLN B 1 324 ? -7.93 41.125 11.641 1 94.75 324 GLN B C 1
ATOM 6420 O O . GLN B 1 324 ? -7.395 41.375 12.727 1 94.75 324 GLN B O 1
ATOM 6425 N N . GLN B 1 325 ? -9.078 41.562 11.266 1 95 325 GLN B N 1
ATOM 6426 C CA . GLN B 1 325 ? -9.812 42.5 12.133 1 95 325 GLN B CA 1
ATOM 6427 C C . GLN B 1 325 ? -10.258 41.812 13.414 1 95 325 GLN B C 1
ATOM 6429 O O . GLN B 1 325 ? -10.25 42.406 14.492 1 95 325 GLN B O 1
ATOM 6434 N N . VAL B 1 326 ? -10.641 40.594 13.281 1 95.81 326 VAL B N 1
ATOM 6435 C CA . VAL B 1 326 ? -11.031 39.812 14.461 1 95.81 326 VAL B CA 1
ATOM 6436 C C . VAL B 1 326 ? -9.836 39.656 15.398 1 95.81 326 VAL B C 1
ATOM 6438 O O . VAL B 1 326 ? -9.938 39.938 16.594 1 95.81 326 VAL B O 1
ATOM 6441 N N . ALA B 1 327 ? -8.734 39.219 14.852 1 93.81 327 ALA B N 1
ATOM 6442 C CA . ALA B 1 327 ? -7.527 39.031 15.648 1 93.81 327 ALA B CA 1
ATOM 6443 C C . ALA B 1 327 ? -7.082 40.312 16.312 1 93.81 327 ALA B C 1
ATOM 6445 O O . ALA B 1 327 ? -6.691 40.312 17.484 1 93.81 327 ALA B O 1
ATOM 6446 N N . ASP B 1 328 ? -7.188 41.406 15.547 1 91.62 328 ASP B N 1
ATOM 6447 C CA . ASP B 1 328 ? -6.816 42.719 16.094 1 91.62 328 ASP B CA 1
ATOM 6448 C C . ASP B 1 328 ? -7.699 43.094 17.281 1 91.62 328 ASP B C 1
ATOM 6450 O O . ASP B 1 328 ? -7.211 43.594 18.281 1 91.62 328 ASP B O 1
ATOM 6454 N N . ALA B 1 329 ? -8.922 42.844 17.109 1 91.5 329 ALA B N 1
ATOM 6455 C CA . ALA B 1 329 ? -9.859 43.156 18.172 1 91.5 329 ALA B CA 1
ATOM 6456 C C . ALA B 1 329 ? -9.578 42.312 19.422 1 91.5 329 ALA B C 1
ATOM 6458 O O . ALA B 1 329 ? -9.695 42.812 20.547 1 91.5 329 ALA B O 1
ATOM 6459 N N . VAL B 1 330 ? -9.242 41.094 19.188 1 90.19 330 VAL B N 1
ATOM 6460 C CA . VAL B 1 330 ? -8.961 40.188 20.297 1 90.19 330 VAL B CA 1
ATOM 6461 C C . VAL B 1 330 ? -7.648 40.594 20.969 1 90.19 330 VAL B C 1
ATOM 6463 O O . VAL B 1 330 ? -7.547 40.594 22.203 1 90.19 330 VAL B O 1
ATOM 6466 N N . LEU B 1 331 ? -6.66 40.906 20.219 1 85.75 331 LEU B N 1
ATOM 6467 C CA . LEU B 1 331 ? -5.316 41.188 20.719 1 85.75 331 LEU B CA 1
ATOM 6468 C C . LEU B 1 331 ? -5.25 42.562 21.391 1 85.75 331 LEU B C 1
ATOM 6470 O O . LEU B 1 331 ? -4.348 42.812 22.188 1 85.75 331 LEU B O 1
ATOM 6474 N N . GLN B 1 332 ? -6.125 43.406 21 1 79.94 332 GLN B N 1
ATOM 6475 C CA . GLN B 1 332 ? -6.176 44.719 21.656 1 79.94 332 GLN B CA 1
ATOM 6476 C C . GLN B 1 332 ? -6.582 44.594 23.125 1 79.94 332 GLN B C 1
ATOM 6478 O O . GLN B 1 332 ? -6.23 45.438 23.953 1 79.94 332 GLN B O 1
ATOM 6483 N N . ASN B 1 333 ? -7.199 43.562 23.328 1 69.5 333 ASN B N 1
ATOM 6484 C CA . ASN B 1 333 ? -7.629 43.344 24.703 1 69.5 333 ASN B CA 1
ATOM 6485 C C . ASN B 1 333 ? -6.582 42.562 25.5 1 69.5 333 ASN B C 1
ATOM 6487 O O . ASN B 1 333 ? -6.902 41.938 26.5 1 69.5 333 ASN B O 1
ATOM 6491 N N . LYS B 1 334 ? -5.379 42.531 24.969 1 64.25 334 LYS B N 1
ATOM 6492 C CA . LYS B 1 334 ? -4.285 41.844 25.641 1 64.25 334 LYS B CA 1
ATOM 6493 C C . LYS B 1 334 ? -4.027 42.438 27.016 1 64.25 334 LYS B C 1
ATOM 6495 O O . LYS B 1 334 ? -4.066 43.656 27.188 1 64.25 334 LYS B O 1
ATOM 6500 N N . THR B 1 335 ? -4.109 41.562 27.969 1 64.19 335 THR B N 1
ATOM 6501 C CA . THR B 1 335 ? -3.889 41.969 29.344 1 64.19 335 THR B CA 1
ATOM 6502 C C . THR B 1 335 ? -2.404 41.906 29.703 1 64.19 335 THR B C 1
ATOM 6504 O O . THR B 1 335 ? -1.636 41.219 29.047 1 64.19 335 THR B O 1
ATOM 6507 N N . SER B 1 336 ? -1.955 42.688 30.516 1 70.25 336 SER B N 1
ATOM 6508 C CA . SER B 1 336 ? -0.611 42.688 31.094 1 70.25 336 SER B CA 1
ATOM 6509 C C . SER B 1 336 ? -0.237 41.312 31.625 1 70.25 336 SER B C 1
ATOM 6511 O O . SER B 1 336 ? 0.945 41 31.781 1 70.25 336 SER B O 1
ATOM 6513 N N . LYS B 1 337 ? -1.15 40.5 31.719 1 75.12 337 LYS B N 1
ATOM 6514 C CA . LYS B 1 337 ? -0.931 39.188 32.312 1 75.12 337 LYS B CA 1
ATOM 6515 C C . LYS B 1 337 ? -0.42 38.188 31.25 1 75.12 337 LYS B C 1
ATOM 6517 O O . LYS B 1 337 ? 0.145 37.156 31.594 1 75.12 337 LYS B O 1
ATOM 6522 N N . CYS B 1 338 ? -0.6 38.625 29.969 1 80.06 338 CYS B N 1
ATOM 6523 C CA . CYS B 1 338 ? -0.173 37.719 28.906 1 80.06 338 CYS B CA 1
ATOM 6524 C C . CYS B 1 338 ? 0.682 38.438 27.875 1 80.06 338 CYS B C 1
ATOM 6526 O O . CYS B 1 338 ? 0.293 38.562 26.719 1 80.06 338 CYS B O 1
ATOM 6528 N N . PRO B 1 339 ? 1.845 38.781 28.266 1 76.81 339 PRO B N 1
ATOM 6529 C CA . PRO B 1 339 ? 2.682 39.625 27.422 1 76.81 339 PRO B CA 1
ATOM 6530 C C . PRO B 1 339 ? 2.967 39.031 26.047 1 76.81 339 PRO B C 1
ATOM 6532 O O . PRO B 1 339 ? 3.088 39.75 25.062 1 76.81 339 PRO B O 1
ATOM 6535 N N . ASN B 1 340 ? 3.043 37.688 25.938 1 80.19 340 ASN B N 1
ATOM 6536 C CA . ASN B 1 340 ? 3.369 37.062 24.672 1 80.19 340 ASN B CA 1
ATOM 6537 C C . ASN B 1 340 ? 2.113 36.625 23.922 1 80.19 340 ASN B C 1
ATOM 6539 O O . ASN B 1 340 ? 2.201 36 22.875 1 80.19 340 ASN B O 1
ATOM 6543 N N . GLY B 1 341 ? 1.004 36.969 24.578 1 83.69 341 GLY B N 1
ATOM 6544 C CA . GLY B 1 341 ? -0.258 36.625 23.938 1 83.69 341 GLY B CA 1
ATOM 6545 C C . GLY B 1 341 ? -0.723 35.219 24.266 1 83.69 341 GLY B C 1
ATOM 6546 O O . GLY B 1 341 ? -0.25 34.594 25.234 1 83.69 341 GLY B O 1
ATOM 6547 N N . TYR B 1 342 ? -1.696 34.75 23.484 1 89.94 342 TYR B N 1
ATOM 6548 C CA . TYR B 1 342 ? -2.334 33.469 23.734 1 89.94 342 TYR B CA 1
ATOM 6549 C C . TYR B 1 342 ? -1.894 32.438 22.703 1 89.94 342 TYR B C 1
ATOM 6551 O O . TYR B 1 342 ? -1.53 32.781 21.578 1 89.94 342 TYR B O 1
ATOM 6559 N N . ASN B 1 343 ? -1.918 31.219 23.141 1 92.25 343 ASN B N 1
ATOM 6560 C CA . ASN B 1 343 ? -1.497 30.141 22.25 1 92.25 343 ASN B CA 1
ATOM 6561 C C . ASN B 1 343 ? -2.574 29.812 21.219 1 92.25 343 ASN B C 1
ATOM 6563 O O . ASN B 1 343 ? -2.303 29.141 20.219 1 92.25 343 ASN B O 1
ATOM 6567 N N . ALA B 1 344 ? -3.795 30.344 21.484 1 95.06 344 ALA B N 1
ATOM 6568 C CA . ALA B 1 344 ? -4.867 30.125 20.516 1 95.06 344 ALA B CA 1
ATOM 6569 C C . ALA B 1 344 ? -6.035 31.062 20.766 1 95.06 344 ALA B C 1
ATOM 6571 O O . ALA B 1 344 ? -6.215 31.562 21.891 1 95.06 344 ALA B O 1
ATOM 6572 N N . MET B 1 345 ? -6.723 31.438 19.75 1 95.25 345 MET B N 1
ATOM 6573 C CA . MET B 1 345 ? -8.023 32.094 19.797 1 95.25 345 MET B CA 1
ATOM 6574 C C . MET B 1 345 ? -9.141 31.141 19.406 1 95.25 345 MET B C 1
ATOM 6576 O O . MET B 1 345 ? -9.211 30.719 18.25 1 95.25 345 MET B O 1
ATOM 6580 N N . CYS B 1 346 ? -10.016 30.828 20.312 1 96.5 346 CYS B N 1
ATOM 6581 C CA . CYS B 1 346 ? -11 29.781 20.078 1 96.5 346 CYS B CA 1
ATOM 6582 C C . CYS B 1 346 ? -12.391 30.375 19.875 1 96.5 346 CYS B C 1
ATOM 6584 O O . CYS B 1 346 ? -12.758 31.344 20.531 1 96.5 346 CYS B O 1
ATOM 6586 N N . PHE B 1 347 ? -13.117 29.828 18.969 1 97.5 347 PHE B N 1
ATOM 6587 C CA . PHE B 1 347 ? -14.406 30.359 18.547 1 97.5 347 PHE B CA 1
ATOM 6588 C C . PHE B 1 347 ? -15.531 29.391 18.891 1 97.5 347 PHE B C 1
ATOM 6590 O O . PHE B 1 347 ? -15.445 28.203 18.594 1 97.5 347 PHE B O 1
ATOM 6597 N N . THR B 1 348 ? -16.578 29.922 19.422 1 96.69 348 THR B N 1
ATOM 6598 C CA . THR B 1 348 ? -17.719 29.141 19.875 1 96.69 348 THR B CA 1
ATOM 6599 C C . THR B 1 348 ? -18.516 28.609 18.688 1 96.69 348 THR B C 1
ATOM 6601 O O . THR B 1 348 ? -18.703 29.312 17.688 1 96.69 348 THR B O 1
ATOM 6604 N N . ASN B 1 349 ? -19 27.391 18.875 1 95.62 349 ASN B N 1
ATOM 6605 C CA . ASN B 1 349 ? -19.703 26.688 17.812 1 95.62 349 ASN B CA 1
ATOM 6606 C C . ASN B 1 349 ? -21.156 27.156 17.703 1 95.62 349 ASN B C 1
ATOM 6608 O O . ASN B 1 349 ? -21.859 27.266 18.703 1 95.62 349 ASN B O 1
ATOM 6612 N N . SER B 1 350 ? -21.562 27.5 16.531 1 95 350 SER B N 1
ATOM 6613 C CA . SER B 1 350 ? -22.953 27.734 16.156 1 95 350 SER B CA 1
ATOM 6614 C C . SER B 1 350 ? -23.422 26.75 15.086 1 95 350 SER B C 1
ATOM 6616 O O . SER B 1 350 ? -22.75 26.562 14.07 1 95 350 SER B O 1
ATOM 6618 N N . GLN B 1 351 ? -24.609 26.172 15.289 1 93.44 351 GLN B N 1
ATOM 6619 C CA . GLN B 1 351 ? -25.078 25.109 14.414 1 93.44 351 GLN B CA 1
ATOM 6620 C C . GLN B 1 351 ? -26.109 25.625 13.406 1 93.44 351 GLN B C 1
ATOM 6622 O O . GLN B 1 351 ? -27.172 26.109 13.789 1 93.44 351 GLN B O 1
ATOM 6627 N N . PHE B 1 352 ? -25.75 25.531 12.18 1 92.69 352 PHE B N 1
ATOM 6628 C CA . PHE B 1 352 ? -26.609 25.969 11.078 1 92.69 352 PHE B CA 1
ATOM 6629 C C . PHE B 1 352 ? -27.266 24.781 10.398 1 92.69 352 PHE B C 1
ATOM 6631 O O . PHE B 1 352 ? -26.672 23.703 10.297 1 92.69 352 PHE B O 1
ATOM 6638 N N . SER B 1 353 ? -28.484 25.016 9.938 1 87 353 SER B N 1
ATOM 6639 C CA . SER B 1 353 ? -29.203 23.969 9.211 1 87 353 SER B CA 1
ATOM 6640 C C . SER B 1 353 ? -28.906 24.031 7.719 1 87 353 SER B C 1
ATOM 6642 O O . SER B 1 353 ? -28.859 25.109 7.137 1 87 353 SER B O 1
ATOM 6644 N N . ASP B 1 354 ? -28.672 22.875 7.184 1 79.12 354 ASP B N 1
ATOM 6645 C CA . ASP B 1 354 ? -28.422 22.719 5.754 1 79.12 354 ASP B CA 1
ATOM 6646 C C . ASP B 1 354 ? -29.703 22.344 5.012 1 79.12 354 ASP B C 1
ATOM 6648 O O . ASP B 1 354 ? -30.203 21.234 5.152 1 79.12 354 ASP B O 1
ATOM 6652 N N . HIS B 1 355 ? -30.219 23.438 4.355 1 71.31 355 HIS B N 1
ATOM 6653 C CA . HIS B 1 355 ? -31.375 23.188 3.508 1 71.31 355 HIS B CA 1
ATOM 6654 C C . HIS B 1 355 ? -31 23.188 2.031 1 71.31 355 HIS B C 1
ATOM 6656 O O . HIS B 1 355 ? -30.125 23.953 1.616 1 71.31 355 HIS B O 1
ATOM 6662 N N . ASN B 1 356 ? -31.188 22.172 1.309 1 62.81 356 ASN B N 1
ATOM 6663 C CA . ASN B 1 356 ? -30.766 22.016 -0.082 1 62.81 356 ASN B CA 1
ATOM 6664 C C . ASN B 1 356 ? -31.672 22.797 -1.028 1 62.81 356 ASN B C 1
ATOM 6666 O O . ASN B 1 356 ? -32.75 22.344 -1.388 1 62.81 356 ASN B O 1
ATOM 6670 N N . ASP B 1 357 ? -31.406 24.156 -1.137 1 65.56 357 ASP B N 1
ATOM 6671 C CA . ASP B 1 357 ? -32.031 24.938 -2.195 1 65.56 357 ASP B CA 1
ATOM 6672 C C . ASP B 1 357 ? -31.109 25.109 -3.393 1 65.56 357 ASP B C 1
ATOM 6674 O O . ASP B 1 357 ? -30.016 25.672 -3.266 1 65.56 357 ASP B O 1
ATOM 6678 N N . PRO B 1 358 ? -31.547 24.703 -4.578 1 67.81 358 PRO B N 1
ATOM 6679 C CA . PRO B 1 358 ? -30.688 24.625 -5.75 1 67.81 358 PRO B CA 1
ATOM 6680 C C . PRO B 1 358 ? -30.375 26 -6.344 1 67.81 358 PRO B C 1
ATOM 6682 O O . PRO B 1 358 ? -29.391 26.156 -7.066 1 67.81 358 PRO B O 1
ATOM 6685 N N . ASP B 1 359 ? -31 26.984 -5.953 1 71.44 359 ASP B N 1
ATOM 6686 C CA . ASP B 1 359 ? -30.906 28.219 -6.711 1 71.44 359 ASP B CA 1
ATOM 6687 C C . ASP B 1 359 ? -29.938 29.203 -6.039 1 71.44 359 ASP B C 1
ATOM 6689 O O . ASP B 1 359 ? -29.797 30.344 -6.48 1 71.44 359 ASP B O 1
ATOM 6693 N N . GLU B 1 360 ? -29.359 28.859 -5.008 1 82.56 360 GLU B N 1
ATOM 6694 C CA . GLU B 1 360 ? -28.453 29.75 -4.309 1 82.56 360 GLU B CA 1
ATOM 6695 C C . GLU B 1 360 ? -27.234 29 -3.77 1 82.56 360 GLU B C 1
ATOM 6697 O O . GLU B 1 360 ? -27.281 27.766 -3.617 1 82.56 360 GLU B O 1
ATOM 6702 N N . LEU B 1 361 ? -26.156 29.844 -3.682 1 92.31 361 LEU B N 1
ATOM 6703 C CA . LEU B 1 361 ? -24.953 29.281 -3.096 1 92.31 361 LEU B CA 1
ATOM 6704 C C . LEU B 1 361 ? -25.234 28.703 -1.714 1 92.31 361 LEU B C 1
ATOM 6706 O O . LEU B 1 361 ? -26.078 29.219 -0.978 1 92.31 361 LEU B O 1
ATOM 6710 N N . PHE B 1 362 ? -24.594 27.656 -1.391 1 92.06 362 PHE B N 1
ATOM 6711 C CA . PHE B 1 362 ? -24.875 26.828 -0.219 1 92.06 362 PHE B CA 1
ATOM 6712 C C . PHE B 1 362 ? -24.812 27.656 1.056 1 92.06 362 PHE B C 1
ATOM 6714 O O . PHE B 1 362 ? -25.75 27.672 1.851 1 92.06 362 PHE B O 1
ATOM 6721 N N . PHE B 1 363 ? -23.734 28.391 1.3 1 93 363 PHE B N 1
ATOM 6722 C CA . PHE B 1 363 ? -23.547 29.141 2.543 1 93 363 PHE B CA 1
ATOM 6723 C C . PHE B 1 363 ? -24.453 30.359 2.588 1 93 363 PHE B C 1
ATOM 6725 O O . PHE B 1 363 ? -24.922 30.75 3.662 1 93 363 PHE B O 1
ATOM 6732 N N . LEU B 1 364 ? -24.781 30.922 1.473 1 92.31 364 LEU B N 1
ATOM 6733 C CA . LEU B 1 364 ? -25.625 32.094 1.406 1 92.31 364 LEU B CA 1
ATOM 6734 C C . LEU B 1 364 ? -27.078 31.734 1.681 1 92.31 364 LEU B C 1
ATOM 6736 O O . LEU B 1 364 ? -27.828 32.562 2.219 1 92.31 364 LEU B O 1
ATOM 6740 N N . GLN B 1 365 ? -27.391 30.516 1.366 1 90.62 365 GLN B N 1
ATOM 6741 C CA . GLN B 1 365 ? -28.812 30.156 1.49 1 90.62 365 GLN B CA 1
ATOM 6742 C C . GLN B 1 365 ? -29.109 29.594 2.873 1 90.62 365 GLN B C 1
ATOM 6744 O O . GLN B 1 365 ? -30.25 29.641 3.338 1 90.62 365 GLN B O 1
ATOM 6749 N N . ASN B 1 366 ? -28.156 29.047 3.516 1 91 366 ASN B N 1
ATOM 6750 C CA . ASN B 1 366 ? -28.375 28.406 4.805 1 91 366 ASN B CA 1
ATOM 6751 C C . ASN B 1 366 ? -28.094 29.359 5.965 1 91 366 ASN B C 1
ATOM 6753 O O . ASN B 1 366 ? -27.016 29.297 6.57 1 91 366 ASN B O 1
ATOM 6757 N N . THR B 1 367 ? -29.172 30.109 6.344 1 91 367 THR B N 1
ATOM 6758 C CA . THR B 1 367 ? -28.984 31.188 7.301 1 91 367 THR B CA 1
ATOM 6759 C C . THR B 1 367 ? -29.703 30.891 8.609 1 91 367 THR B C 1
ATOM 6761 O O . THR B 1 367 ? -29.719 31.703 9.531 1 91 367 THR B O 1
ATOM 6764 N N . MET B 1 368 ? -30.359 29.734 8.68 1 90.75 368 MET B N 1
ATOM 6765 C CA . MET B 1 368 ? -31.047 29.359 9.914 1 90.75 368 MET B CA 1
ATOM 6766 C C . MET B 1 368 ? -30.109 28.594 10.844 1 90.75 368 MET B C 1
ATOM 6768 O O . MET B 1 368 ? -29.484 27.625 10.43 1 90.75 368 MET B O 1
ATOM 6772 N N . ARG B 1 369 ? -29.953 29.031 12.055 1 92.88 369 ARG B N 1
ATOM 6773 C CA . ARG B 1 369 ? -29.125 28.344 13.039 1 92.88 369 ARG B CA 1
ATOM 6774 C C . ARG B 1 369 ? -29.859 28.188 14.367 1 92.88 369 ARG B C 1
ATOM 6776 O O . ARG B 1 369 ? -30.844 28.875 14.617 1 92.88 369 ARG B O 1
ATOM 6783 N N . LEU B 1 370 ? -29.359 27.359 15.219 1 92.94 370 LEU B N 1
ATOM 6784 C CA . LEU B 1 370 ? -29.844 27.297 16.594 1 92.94 370 LEU B CA 1
ATOM 6785 C C . LEU B 1 370 ? -29.594 28.609 17.328 1 92.94 370 LEU B C 1
ATOM 6787 O O . LEU B 1 370 ? -28.531 29.219 17.156 1 92.94 370 LEU B O 1
ATOM 6791 N N . ARG B 1 371 ? -30.531 28.953 18.109 1 92.56 371 ARG B N 1
ATOM 6792 C CA . ARG B 1 371 ? -30.453 30.188 18.875 1 92.56 371 ARG B CA 1
ATOM 6793 C C . ARG B 1 371 ? -29.281 30.156 19.844 1 92.56 371 ARG B C 1
ATOM 6795 O O . ARG B 1 371 ? -28.516 31.125 19.938 1 92.56 371 ARG B O 1
ATOM 6802 N N . ASN B 1 372 ? -29.203 29.031 20.438 1 91.88 372 ASN B N 1
ATOM 6803 C CA . ASN B 1 372 ? -28.172 28.891 21.453 1 91.88 372 ASN B CA 1
ATOM 6804 C C . ASN B 1 372 ? -26.875 28.328 20.859 1 91.88 372 ASN B C 1
ATOM 6806 O O . ASN B 1 372 ? -26.906 27.453 20 1 91.88 372 ASN B O 1
ATOM 6810 N N . TYR B 1 373 ? -25.844 28.969 21.281 1 93.88 373 TYR B N 1
ATOM 6811 C CA . TYR B 1 373 ? -24.531 28.422 20.953 1 93.88 373 TYR B CA 1
ATOM 6812 C C . TYR B 1 373 ? -24.297 27.109 21.688 1 93.88 373 TYR B C 1
ATOM 6814 O O . TYR B 1 373 ? -24.953 26.812 22.688 1 93.88 373 TYR B O 1
ATOM 6822 N N . SER B 1 374 ? -23.344 26.359 21.156 1 90.94 374 SER B N 1
ATOM 6823 C CA . SER B 1 374 ? -22.891 25.172 21.891 1 90.94 374 SER B CA 1
ATOM 6824 C C . SER B 1 374 ? -22.156 25.578 23.172 1 90.94 374 SER B C 1
ATOM 6826 O O . SER B 1 374 ? -21.688 26.703 23.281 1 90.94 374 SER B O 1
ATOM 6828 N N . ALA B 1 375 ? -22.141 24.625 24.109 1 88.38 375 ALA B N 1
ATOM 6829 C CA . ALA B 1 375 ? -21.391 24.875 25.344 1 88.38 375 ALA B CA 1
ATOM 6830 C C . ALA B 1 375 ? -19.938 25.188 25.047 1 88.38 375 ALA B C 1
ATOM 6832 O O . ALA B 1 375 ? -19.391 24.797 24.016 1 88.38 375 ALA B O 1
ATOM 6833 N N . GLN B 1 376 ? -19.453 25.734 26.188 1 78.56 376 GLN B N 1
ATOM 6834 C CA . GLN B 1 376 ? -18.062 26.156 26.062 1 78.56 376 GLN B CA 1
ATOM 6835 C C . GLN B 1 376 ? -17.141 24.953 25.938 1 78.56 376 GLN B C 1
ATOM 6837 O O . GLN B 1 376 ? -17.391 23.906 26.531 1 78.56 376 GLN B O 1
ATOM 6842 N N . ASN B 1 377 ? -16.453 24.703 24.844 1 80.81 377 ASN B N 1
ATOM 6843 C CA . ASN B 1 377 ? -15.422 23.688 24.625 1 80.81 377 ASN B CA 1
ATOM 6844 C C . ASN B 1 377 ? -15.93 22.578 23.719 1 80.81 377 ASN B C 1
ATOM 6846 O O . ASN B 1 377 ? -15.227 21.594 23.484 1 80.81 377 ASN B O 1
ATOM 6850 N N . GLN B 1 378 ? -17.203 22.812 23.438 1 86.88 378 GLN B N 1
ATOM 6851 C CA . GLN B 1 378 ? -17.734 21.797 22.547 1 86.88 378 GLN B CA 1
ATOM 6852 C C . GLN B 1 378 ? -17.609 22.219 21.078 1 86.88 378 GLN B C 1
ATOM 6854 O O . GLN B 1 378 ? -18.125 23.281 20.688 1 86.88 378 GLN B O 1
ATOM 6859 N N . ALA B 1 379 ? -16.969 21.484 20.438 1 89.81 379 ALA B N 1
ATOM 6860 C CA . ALA B 1 379 ? -16.875 21.594 18.984 1 89.81 379 ALA B CA 1
ATOM 6861 C C . ALA B 1 379 ? -16.344 22.969 18.578 1 89.81 379 ALA B C 1
ATOM 6863 O O . ALA B 1 379 ? -16.844 23.578 17.641 1 89.81 379 ALA B O 1
ATOM 6864 N N . ILE B 1 380 ? -15.477 23.484 19.312 1 93.06 380 ILE B N 1
ATOM 6865 C CA . ILE B 1 380 ? -14.867 24.781 19.016 1 93.06 380 ILE B CA 1
ATOM 6866 C C . ILE B 1 380 ? -13.82 24.609 17.922 1 93.06 380 ILE B C 1
ATOM 6868 O O . ILE B 1 380 ? -13.422 23.484 17.594 1 93.06 380 ILE B O 1
ATOM 6872 N N . LYS B 1 381 ? -13.516 25.625 17.328 1 96.56 381 LYS B N 1
ATOM 6873 C CA . LYS B 1 381 ? -12.359 25.734 16.438 1 96.56 381 LYS B CA 1
ATOM 6874 C C . LYS B 1 381 ? -11.477 26.906 16.812 1 96.56 381 LYS B C 1
ATOM 6876 O O . LYS B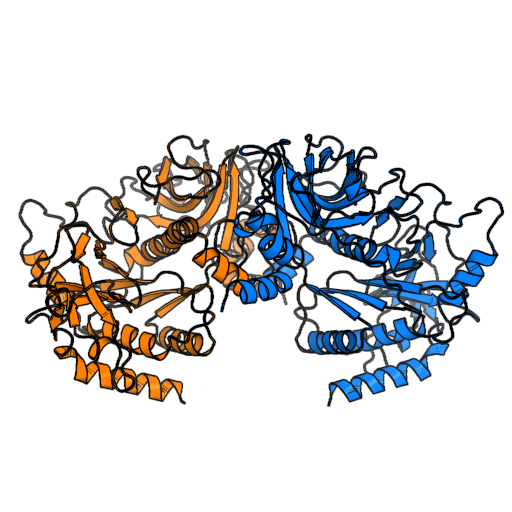 1 381 ? -11.945 27.891 17.406 1 96.56 381 LYS B O 1
ATOM 6881 N N . CYS B 1 382 ? -10.188 26.828 16.5 1 97.25 382 CYS B N 1
ATOM 6882 C CA . CYS B 1 382 ? -9.273 27.859 17.016 1 97.25 382 CYS B CA 1
ATOM 6883 C C . CYS B 1 382 ? -8.328 28.328 15.914 1 97.25 382 CYS B C 1
ATOM 6885 O O . CYS B 1 382 ? -8.023 27.578 14.984 1 97.25 382 CYS B O 1
ATOM 6887 N N . PHE B 1 383 ? -7.938 29.641 16.031 1 97.5 383 PHE B N 1
ATOM 6888 C CA . PHE B 1 383 ? -6.668 30.062 15.469 1 97.5 383 PHE B CA 1
ATOM 6889 C C . PHE B 1 383 ? -5.5 29.609 16.328 1 97.5 383 PHE B C 1
ATOM 6891 O O . PHE B 1 383 ? -5.277 30.125 17.422 1 97.5 383 PHE B O 1
ATOM 6898 N N . HIS B 1 384 ? -4.738 28.656 15.812 1 97.81 384 HIS B N 1
ATOM 6899 C CA . HIS B 1 384 ? -3.604 28.141 16.562 1 97.81 384 HIS B CA 1
ATOM 6900 C C . HIS B 1 384 ? -2.361 28.984 16.344 1 97.81 384 HIS B C 1
ATOM 6902 O O . HIS B 1 384 ? -1.902 29.141 15.211 1 97.81 384 HIS B O 1
ATOM 6908 N N . ASN B 1 385 ? -1.818 29.516 17.406 1 96.12 385 ASN B N 1
ATOM 6909 C CA . ASN B 1 385 ? -0.604 30.312 17.344 1 96.12 385 ASN B CA 1
ATOM 6910 C C . ASN B 1 385 ? 0.603 29.484 16.922 1 96.12 385 ASN B C 1
ATOM 6912 O O . ASN B 1 385 ? 1.023 28.594 17.672 1 96.12 385 ASN B O 1
ATOM 6916 N N . ALA B 1 386 ? 1.183 29.75 15.805 1 96.12 386 ALA B N 1
ATOM 6917 C CA . ALA B 1 386 ? 2.24 28.922 15.227 1 96.12 386 ALA B CA 1
ATOM 6918 C C . ALA B 1 386 ? 3.494 28.953 16.094 1 96.12 386 ALA B C 1
ATOM 6920 O O . ALA B 1 386 ? 4.297 28.016 16.062 1 96.12 386 ALA B O 1
ATOM 6921 N N . ARG B 1 387 ? 3.645 29.906 16.906 1 95.25 387 ARG B N 1
ATOM 6922 C CA . ARG B 1 387 ? 4.855 30.078 17.703 1 95.25 387 ARG B CA 1
ATOM 6923 C C . ARG B 1 387 ? 4.832 29.188 18.938 1 95.25 387 ARG B C 1
ATOM 6925 O O . ARG B 1 387 ? 5.883 28.844 19.484 1 95.25 387 ARG B O 1
ATOM 6932 N N . TYR B 1 388 ? 3.58 28.797 19.297 1 95.62 388 TYR B N 1
ATOM 6933 C CA . TYR B 1 388 ? 3.535 28.188 20.625 1 95.62 388 TYR B CA 1
ATOM 6934 C C . TYR B 1 388 ? 2.818 26.844 20.578 1 95.62 388 TYR B C 1
ATOM 6936 O O . TYR B 1 388 ? 2.889 26.078 21.547 1 95.62 388 TYR B O 1
ATOM 6944 N N . SER B 1 389 ? 2.189 26.594 19.531 1 96.62 389 SER B N 1
ATOM 6945 C CA . SER B 1 389 ? 1.489 25.312 19.438 1 96.62 389 SER B CA 1
ATOM 6946 C C . SER B 1 389 ? 2.469 24.156 19.25 1 96.62 389 SER B C 1
ATOM 6948 O O . SER B 1 389 ? 3.451 24.281 18.516 1 96.62 389 SER B O 1
ATOM 6950 N N . LEU B 1 390 ? 2.16 23.031 19.969 1 97 390 LEU B N 1
ATOM 6951 C CA . LEU B 1 390 ? 3.037 21.875 19.844 1 97 390 LEU B CA 1
ATOM 6952 C C . LEU B 1 390 ? 2.32 20.719 19.156 1 97 390 LEU B C 1
ATOM 6954 O O . LEU B 1 390 ? 2.84 20.141 18.203 1 97 390 LEU B O 1
ATOM 6958 N N . THR B 1 391 ? 1.192 20.266 19.609 1 97.44 391 THR B N 1
ATOM 6959 C CA . THR B 1 391 ? 0.35 19.281 18.938 1 97.44 391 THR B CA 1
ATOM 6960 C C . THR B 1 391 ? -1.085 19.797 18.812 1 97.44 391 THR B C 1
ATOM 6962 O O . THR B 1 391 ? -1.556 20.547 19.672 1 97.44 391 THR B O 1
ATOM 6965 N N . LEU B 1 392 ? -1.696 19.359 17.734 1 97.31 392 LEU B N 1
ATOM 6966 C CA . LEU B 1 392 ? -3.027 19.891 17.453 1 97.31 392 LEU B CA 1
ATOM 6967 C C . LEU B 1 392 ? -4.043 18.75 17.344 1 97.31 392 LEU B C 1
ATOM 6969 O O . LEU B 1 392 ? -3.742 17.703 16.781 1 97.31 392 LEU B O 1
ATOM 6973 N N . HIS B 1 393 ? -5.145 18.969 17.938 1 94.81 393 HIS B N 1
ATOM 6974 C CA . HIS B 1 393 ? -6.367 18.234 17.625 1 94.81 393 HIS B CA 1
ATOM 6975 C C . HIS B 1 393 ? -7.191 18.969 16.562 1 94.81 393 HIS B C 1
ATOM 6977 O O . HIS B 1 393 ? -6.832 20.062 16.141 1 94.81 393 HIS B O 1
ATOM 6983 N N . ASN B 1 394 ? -8.273 18.359 16.156 1 92.38 394 ASN B N 1
ATOM 6984 C CA . ASN B 1 394 ? -9.172 18.984 15.203 1 92.38 394 ASN B CA 1
ATOM 6985 C C . ASN B 1 394 ? -9.812 20.25 15.789 1 92.38 394 ASN B C 1
ATOM 6987 O O . ASN B 1 394 ? -10.07 21.203 15.062 1 92.38 394 ASN B O 1
ATOM 6991 N N . HIS B 1 395 ? -9.992 20.328 17.094 1 91.31 395 HIS B N 1
ATOM 6992 C CA . HIS B 1 395 ? -10.773 21.391 17.719 1 91.31 395 HIS B CA 1
ATOM 6993 C C . HIS B 1 395 ? -9.867 22.375 18.453 1 91.31 395 HIS B C 1
ATOM 6995 O O . HIS B 1 395 ? -10.172 23.562 18.516 1 91.31 395 HIS B O 1
ATOM 7001 N N . TYR B 1 396 ? -8.852 21.875 19.047 1 91.44 396 TYR B N 1
ATOM 7002 C CA . TYR B 1 396 ? -8.07 22.766 19.906 1 91.44 396 TYR B CA 1
ATOM 7003 C C . TYR B 1 396 ? -6.602 22.359 19.922 1 91.44 396 TYR B C 1
ATOM 7005 O O . TYR B 1 396 ? -6.242 21.297 19.406 1 91.44 396 TYR B O 1
ATOM 7013 N N . THR B 1 397 ? -5.82 23.219 20.484 1 92.94 397 THR B N 1
ATOM 7014 C CA . THR B 1 397 ? -4.414 22.906 20.719 1 92.94 397 THR B CA 1
ATOM 7015 C C . THR B 1 397 ? -4.266 21.938 21.875 1 92.94 397 THR B C 1
ATOM 7017 O O . THR B 1 397 ? -4.711 22.219 23 1 92.94 397 THR B O 1
ATOM 7020 N N . LEU B 1 398 ? -3.68 20.828 21.625 1 93.31 398 LEU B N 1
ATOM 7021 C CA . LEU B 1 398 ? -3.566 19.781 22.641 1 93.31 398 LEU B CA 1
ATOM 7022 C C . LEU B 1 398 ? -2.43 20.094 23.609 1 93.31 398 LEU B C 1
ATOM 7024 O O . LEU B 1 398 ? -2.598 19.984 24.828 1 93.31 398 LEU B O 1
ATOM 7028 N N . GLN B 1 399 ? -1.307 20.359 23.047 1 94.25 399 GLN B N 1
ATOM 7029 C CA . GLN B 1 399 ? -0.126 20.703 23.828 1 94.25 399 GLN B CA 1
ATOM 7030 C C . GLN B 1 399 ? 0.542 21.969 23.281 1 94.25 399 GLN B C 1
ATOM 7032 O O . GLN B 1 399 ? 0.43 22.266 22.094 1 94.25 399 GLN B O 1
ATOM 7037 N N . THR B 1 400 ? 1.226 22.641 24.188 1 94.88 400 THR B N 1
ATOM 7038 C CA . THR B 1 400 ? 1.825 23.922 23.812 1 94.88 400 THR B CA 1
ATOM 7039 C C . THR B 1 400 ? 3.273 24 24.281 1 94.88 400 THR B C 1
ATOM 7041 O O . THR B 1 400 ? 3.672 23.266 25.203 1 94.88 400 THR B O 1
ATOM 7044 N N . LEU B 1 401 ? 4.008 24.797 23.562 1 94.75 401 LEU B N 1
ATOM 7045 C CA . LEU B 1 401 ? 5.312 25.219 24.062 1 94.75 401 LEU B CA 1
ATOM 7046 C C . LEU B 1 401 ? 5.16 26.266 25.156 1 94.75 401 LEU B C 1
ATOM 7048 O O . LEU B 1 401 ? 4.117 26.922 25.281 1 94.75 401 LEU B O 1
ATOM 7052 N N . PRO B 1 402 ? 6.168 26.359 26.016 1 91.31 402 PRO B N 1
ATOM 7053 C CA . PRO B 1 402 ? 6.07 27.359 27.094 1 91.31 402 PRO B CA 1
ATOM 7054 C C . PRO B 1 402 ? 6.195 28.781 26.578 1 91.31 402 PRO B C 1
ATOM 7056 O O . PRO B 1 402 ? 6.738 29.016 25.484 1 91.31 402 PRO B O 1
ATOM 7059 N N . GLY B 1 403 ? 5.68 29.688 27.375 1 86.38 403 GLY B N 1
ATOM 7060 C CA . GLY B 1 403 ? 5.949 31.078 27.094 1 86.38 403 GLY B CA 1
ATOM 7061 C C . GLY B 1 403 ? 4.699 31.875 26.75 1 86.38 403 GLY B C 1
ATOM 7062 O O . GLY B 1 403 ? 4.742 33.094 26.641 1 86.38 403 GLY B O 1
ATOM 7063 N N . SER B 1 404 ? 3.605 31.203 26.594 1 84 404 SER B N 1
ATOM 7064 C CA . SER B 1 404 ? 2.369 31.891 26.266 1 84 404 SER B CA 1
ATOM 7065 C C . SER B 1 404 ? 1.27 31.578 27.266 1 84 404 SER B C 1
ATOM 7067 O O . SER B 1 404 ? 1.409 30.656 28.078 1 84 404 SER B O 1
ATOM 7069 N N . CYS B 1 405 ? 0.308 32.406 27.234 1 86.31 405 CYS B N 1
ATOM 7070 C CA . CYS B 1 405 ? -0.905 32.094 27.984 1 86.31 405 CYS B CA 1
ATOM 7071 C C . CYS B 1 405 ? -1.73 31.047 27.266 1 86.31 405 CYS B C 1
ATOM 7073 O O . CYS B 1 405 ? -1.49 30.766 26.078 1 86.31 405 CYS B O 1
ATOM 7075 N N . THR B 1 406 ? -2.6 30.5 28.031 1 85.31 406 THR B N 1
ATOM 7076 C CA . THR B 1 406 ? -3.482 29.469 27.484 1 85.31 406 THR B CA 1
ATOM 7077 C C . THR B 1 406 ? -4.441 30.078 26.469 1 85.31 406 THR B C 1
ATOM 7079 O O . THR B 1 406 ? -4.504 31.297 26.312 1 85.31 406 THR B O 1
ATOM 7082 N N . PHE B 1 407 ? -5.223 29.281 25.922 1 86.62 407 PHE B N 1
ATOM 7083 C CA . PHE B 1 407 ? -6.113 29.75 24.859 1 86.62 407 PHE B CA 1
ATOM 7084 C C . PHE B 1 407 ? -7.172 30.688 25.422 1 86.62 407 PHE B C 1
ATOM 7086 O O . PHE B 1 407 ? -7.441 30.688 26.625 1 86.62 407 PHE B O 1
ATOM 7093 N N . GLN B 1 408 ? -7.676 31.562 24.578 1 89 408 GLN B N 1
ATOM 7094 C CA . GLN B 1 408 ? -8.75 32.469 24.938 1 89 408 GLN B CA 1
ATOM 7095 C C . GLN B 1 408 ? -9.977 32.25 24.047 1 89 408 GLN B C 1
ATOM 7097 O O . GLN B 1 408 ? -9.852 31.984 22.859 1 89 408 GLN B O 1
ATOM 7102 N N . PHE B 1 409 ? -11.125 32.406 24.656 1 92.56 409 PHE B N 1
ATOM 7103 C CA . PHE B 1 409 ? -12.367 32.375 23.906 1 92.56 409 PHE B CA 1
ATOM 7104 C C . PHE B 1 409 ? -12.688 33.75 23.312 1 92.56 409 PHE B C 1
ATOM 7106 O O . PHE B 1 409 ? -12.633 34.75 24.031 1 92.56 409 PHE B O 1
ATOM 7113 N N . VAL B 1 410 ? -12.977 33.719 22.125 1 94.44 410 VAL B N 1
ATOM 7114 C CA . VAL B 1 410 ? -13.367 34.969 21.453 1 94.44 410 VAL B CA 1
ATOM 7115 C C . VAL B 1 410 ? -14.844 35.25 21.734 1 94.44 410 VAL B C 1
ATOM 7117 O O . VAL B 1 410 ? -15.688 34.375 21.625 1 94.44 410 VAL B O 1
ATOM 7120 N N . ASP B 1 411 ? -15.078 36.5 22.031 1 93.81 411 ASP B N 1
ATOM 7121 C CA . ASP B 1 411 ? -16.453 36.906 22.281 1 93.81 411 ASP B CA 1
ATOM 7122 C C . ASP B 1 411 ? -17.312 36.719 21.031 1 93.81 411 ASP B C 1
ATOM 7124 O O . ASP B 1 411 ? -16.891 37.031 19.922 1 93.81 411 ASP B O 1
ATOM 7128 N N . THR B 1 412 ? -18.562 36.25 21.172 1 95 412 THR B N 1
ATOM 7129 C CA . THR B 1 412 ? -19.438 35.938 20.062 1 95 412 THR B CA 1
ATOM 7130 C C . THR B 1 412 ? -19.938 37.219 19.391 1 95 412 THR B C 1
ATOM 7132 O O . THR B 1 412 ? -20.594 37.156 18.344 1 95 412 THR B O 1
ATOM 7135 N N . SER B 1 413 ? -19.641 38.344 19.922 1 95.12 413 SER B N 1
ATOM 7136 C CA . SER B 1 413 ? -19.938 39.594 19.234 1 95.12 413 SER B CA 1
ATOM 7137 C C . SER B 1 413 ? -18.906 39.875 18.141 1 95.12 413 SER B C 1
ATOM 7139 O O . SER B 1 413 ? -19.156 40.688 17.234 1 95.12 413 SER B O 1
ATOM 7141 N N . LEU B 1 414 ? -17.75 39.25 18.281 1 96.38 414 LEU B N 1
ATOM 7142 C CA . LEU B 1 414 ? -16.672 39.5 17.328 1 96.38 414 LEU B CA 1
ATOM 7143 C C . LEU B 1 414 ? -16.688 38.469 16.219 1 96.38 414 LEU B C 1
ATOM 7145 O O . LEU B 1 414 ? -16.484 38.781 15.055 1 96.38 414 LEU B O 1
ATOM 7149 N N . ALA B 1 415 ? -16.828 37.219 16.625 1 97.81 415 ALA B N 1
ATOM 7150 C CA . ALA B 1 415 ? -16.797 36.125 15.656 1 97.81 415 ALA B CA 1
ATOM 7151 C C . ALA B 1 415 ? -17.297 34.812 16.281 1 97.81 415 ALA B C 1
ATOM 7153 O O . ALA B 1 415 ? -17.297 34.656 17.516 1 97.81 415 ALA B O 1
ATOM 7154 N N . HIS B 1 416 ? -17.766 33.906 15.492 1 97.56 416 HIS B N 1
ATOM 7155 C CA . HIS B 1 416 ? -18.125 32.562 15.93 1 97.56 416 HIS B CA 1
ATOM 7156 C C . HIS B 1 416 ? -17.891 31.531 14.828 1 97.56 416 HIS B C 1
ATOM 7158 O O . HIS B 1 416 ? -17.609 31.891 13.688 1 97.56 416 HIS B O 1
ATOM 7164 N N . MET B 1 417 ? -17.859 30.234 15.195 1 97.06 417 MET B N 1
ATOM 7165 C CA . MET B 1 417 ? -17.719 29.125 14.25 1 97.06 417 MET B CA 1
ATOM 7166 C C . MET B 1 417 ? -19.078 28.641 13.766 1 97.06 417 MET B C 1
ATOM 7168 O O . MET B 1 417 ? -19.938 28.281 14.57 1 97.06 417 MET B O 1
ATOM 7172 N N . GLN B 1 418 ? -19.312 28.719 12.469 1 96.69 418 GLN B N 1
ATOM 7173 C CA . GLN B 1 418 ? -20.531 28.203 11.859 1 96.69 418 GLN B CA 1
ATOM 7174 C C . GLN B 1 418 ? -20.328 26.781 11.359 1 96.69 418 GLN B C 1
ATOM 7176 O O . GLN B 1 418 ? -19.469 26.531 10.516 1 96.69 418 GLN B O 1
ATOM 7181 N N . HIS B 1 419 ? -21.078 25.875 11.867 1 95.31 419 HIS B N 1
ATOM 7182 C CA . HIS B 1 419 ? -21.047 24.484 11.438 1 95.31 419 HIS B CA 1
ATOM 7183 C C . HIS B 1 419 ? -22.375 24.078 10.781 1 95.31 419 HIS B C 1
ATOM 7185 O O . HIS B 1 419 ? -23.438 24.172 11.406 1 95.31 419 HIS B O 1
ATOM 7191 N N . TYR B 1 420 ? -22.312 23.625 9.562 1 92.44 420 TYR B N 1
ATOM 7192 C CA . TYR B 1 420 ? -23.5 23.328 8.781 1 92.44 420 TYR B CA 1
ATOM 7193 C C . TYR B 1 420 ? -23.812 21.844 8.797 1 92.44 420 TYR B C 1
ATOM 7195 O O . TYR B 1 420 ? -22.953 21.016 8.484 1 92.44 420 TYR B O 1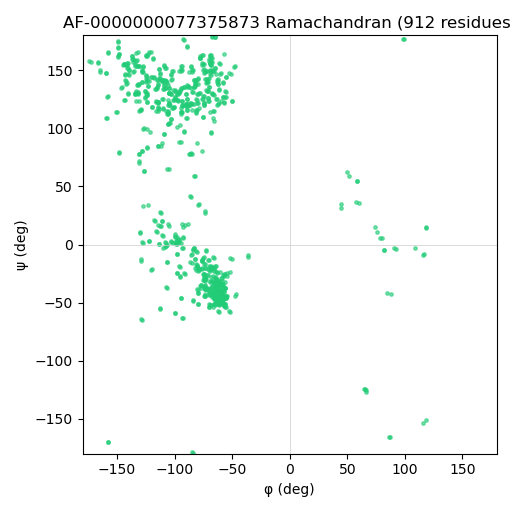
ATOM 7203 N N . PHE B 1 421 ? -25 21.531 9.148 1 83.56 421 PHE B N 1
ATOM 7204 C CA . PHE B 1 421 ? -25.438 20.156 9.273 1 83.56 421 PHE B CA 1
ATOM 7205 C C . PHE B 1 421 ? -26.672 19.891 8.406 1 83.56 421 PHE B C 1
ATOM 7207 O O . PHE B 1 421 ? -27.531 20.766 8.273 1 83.56 421 PHE B O 1
ATOM 7214 N N . ARG B 1 422 ? -26.859 18.859 7.766 1 68.5 422 ARG B N 1
ATOM 7215 C CA . ARG B 1 422 ? -28.062 18.531 7.012 1 68.5 422 ARG B CA 1
ATOM 7216 C C . ARG B 1 422 ? -29.281 18.453 7.93 1 68.5 422 ARG B C 1
ATOM 7218 O O . ARG B 1 422 ? -30.344 18.984 7.613 1 68.5 422 ARG B O 1
ATOM 7225 N N . LYS B 1 423 ? -29.312 17.688 8.867 1 63.47 423 LYS B N 1
ATOM 7226 C CA . LYS B 1 423 ? -30.484 17.609 9.742 1 63.47 423 LYS B CA 1
ATOM 7227 C C . LYS B 1 423 ? -30.094 17.859 11.195 1 63.47 423 LYS B C 1
ATOM 7229 O O . LYS B 1 423 ? -29.328 17.078 11.781 1 63.47 423 LYS B O 1
ATOM 7234 N N . ILE B 1 424 ? -30.375 19.078 11.484 1 68.19 424 ILE B N 1
ATOM 7235 C CA . ILE B 1 424 ? -30.219 19.297 12.922 1 68.19 424 ILE B CA 1
ATOM 7236 C C . ILE B 1 424 ? -31.312 18.531 13.664 1 68.19 424 ILE B C 1
ATOM 7238 O O . ILE B 1 424 ? -32.5 18.844 13.555 1 68.19 424 ILE B O 1
ATOM 7242 N N . LYS B 1 425 ? -31 17.438 14.102 1 57.47 425 LYS B N 1
ATOM 7243 C CA . LYS B 1 425 ? -31.938 16.531 14.773 1 57.47 425 LYS B CA 1
ATOM 7244 C C . LYS B 1 425 ? -32.719 17.25 15.867 1 57.47 425 LYS B C 1
ATOM 7246 O O . LYS B 1 425 ? -32.125 17.953 16.703 1 57.47 425 LYS B O 1
ATOM 7251 N N . ASN B 1 426 ? -34 17.219 15.773 1 64.31 426 ASN B N 1
ATOM 7252 C CA . ASN B 1 426 ? -34.938 17.516 16.844 1 64.31 426 ASN B CA 1
ATOM 7253 C C . ASN B 1 426 ? -35.125 19.016 17.047 1 64.31 426 ASN B C 1
ATOM 7255 O O . ASN B 1 426 ? -35.594 19.453 18.094 1 64.31 426 ASN B O 1
ATOM 7259 N N . ALA B 1 427 ? -34.531 19.734 16.203 1 66.38 427 ALA B N 1
ATOM 7260 C CA . ALA B 1 427 ? -34.719 21.156 16.469 1 66.38 427 ALA B CA 1
ATOM 7261 C C . ALA B 1 427 ? -36.062 21.625 15.969 1 66.38 427 ALA B C 1
ATOM 7263 O O . ALA B 1 427 ? -36.469 21.328 14.836 1 66.38 427 ALA B O 1
ATOM 7264 N N . THR B 1 428 ? -36.75 22.125 16.906 1 71.19 428 THR B N 1
ATOM 7265 C CA . THR B 1 428 ? -38 22.781 16.562 1 71.19 428 THR B CA 1
ATOM 7266 C C . THR B 1 428 ? -37.75 24.156 15.953 1 71.19 428 THR B C 1
ATOM 7268 O O . THR B 1 428 ? -36.688 24.75 16.172 1 71.19 428 THR B O 1
ATOM 7271 N N . LEU B 1 429 ? -38.656 24.609 15.172 1 68.38 429 LEU B N 1
ATOM 7272 C CA . LEU B 1 429 ? -38.562 25.938 14.57 1 68.38 429 LEU B CA 1
ATOM 7273 C C . LEU B 1 429 ? -38.375 27 15.633 1 68.38 429 LEU B C 1
ATOM 7275 O O . LEU B 1 429 ? -37.75 28.031 15.391 1 68.38 429 LEU B O 1
ATOM 7279 N N . ARG B 1 430 ? -38.812 26.688 16.797 1 73.5 430 ARG B N 1
ATOM 7280 C CA . ARG B 1 430 ? -38.75 27.672 17.875 1 73.5 430 ARG B CA 1
ATOM 7281 C C . ARG B 1 430 ? -37.312 27.828 18.391 1 73.5 430 ARG B C 1
ATOM 7283 O O . ARG B 1 430 ? -36.969 28.875 18.938 1 73.5 430 ARG B O 1
ATOM 7290 N N . GLU B 1 431 ? -36.656 26.953 18.062 1 87.19 431 GLU B N 1
ATOM 7291 C CA . GLU B 1 431 ? -35.281 26.953 18.562 1 87.19 431 GLU B CA 1
ATOM 7292 C C . GLU B 1 431 ? -34.312 27.516 17.516 1 87.19 431 GLU B C 1
ATOM 7294 O O . GLU B 1 431 ? -33.125 27.609 17.781 1 87.19 431 GLU B O 1
ATOM 7299 N N . MET B 1 432 ? -34.906 28 16.469 1 90.19 432 MET B N 1
ATOM 7300 C CA . MET B 1 432 ? -34.062 28.453 15.367 1 90.19 432 MET B CA 1
ATOM 7301 C C . MET B 1 432 ? -34.156 29.969 15.211 1 90.19 432 MET B C 1
ATOM 7303 O O . MET B 1 432 ? -35.156 30.578 15.539 1 90.19 432 MET B O 1
ATOM 7307 N N . VAL B 1 433 ? -33.094 30.594 14.797 1 92.81 433 VAL B N 1
ATOM 7308 C CA . VAL B 1 433 ? -33.031 32.031 14.5 1 92.81 433 VAL B CA 1
ATOM 7309 C C . VAL B 1 433 ? -32.344 32.25 13.172 1 92.81 433 VAL B C 1
ATOM 7311 O O . VAL B 1 433 ? -31.516 31.438 12.742 1 92.81 433 VAL B O 1
ATOM 7314 N N . GLU B 1 434 ? -32.688 33.344 12.562 1 92.31 434 GLU B N 1
ATOM 7315 C CA . GLU B 1 434 ? -32.031 33.75 11.32 1 92.31 434 GLU B CA 1
ATOM 7316 C C . GLU B 1 434 ? -30.734 34.469 11.586 1 92.31 434 GLU B C 1
ATOM 7318 O O . GLU B 1 434 ? -30.656 35.312 12.484 1 92.31 434 GLU B O 1
ATOM 7323 N N . ASP B 1 435 ? -29.734 34.125 10.867 1 93.81 435 ASP B N 1
ATOM 7324 C CA . ASP B 1 435 ? -28.422 34.719 10.961 1 93.81 435 ASP B CA 1
ATOM 7325 C C . ASP B 1 435 ? -27.891 35.125 9.578 1 93.81 435 ASP B C 1
ATOM 7327 O O . ASP B 1 435 ? -27.578 34.25 8.766 1 93.81 435 ASP B O 1
ATOM 7331 N N . HIS B 1 436 ? -27.703 36.438 9.336 1 92.62 436 HIS B N 1
ATOM 7332 C CA . HIS B 1 436 ? -27.328 36.906 8.016 1 92.62 436 HIS B CA 1
ATOM 7333 C C . HIS B 1 436 ? -25.906 37.469 8.031 1 92.62 436 HIS B C 1
ATOM 7335 O O . HIS B 1 436 ? -25.578 38.344 7.23 1 92.62 436 HIS B O 1
ATOM 7341 N N . SER B 1 437 ? -25.172 36.938 8.938 1 95.44 437 SER B N 1
ATOM 7342 C CA . SER B 1 437 ? -23.797 37.469 9.07 1 95.44 437 SER B CA 1
ATOM 7343 C C . SER B 1 437 ? -23.016 37.281 7.777 1 95.44 437 SER B C 1
ATOM 7345 O O . SER B 1 437 ? -22.094 38.031 7.5 1 95.44 437 SER B O 1
ATOM 7347 N N . ILE B 1 438 ? -23.391 36.344 6.945 1 95.62 438 ILE B N 1
ATOM 7348 C CA . ILE B 1 438 ? -22.656 36.062 5.727 1 95.62 438 ILE B CA 1
ATOM 7349 C C . ILE B 1 438 ? -23.047 37.031 4.621 1 95.62 438 ILE B C 1
ATOM 7351 O O . ILE B 1 438 ? -22.375 37.125 3.596 1 95.62 438 ILE B O 1
ATOM 7355 N N . ALA B 1 439 ? -24.094 37.781 4.789 1 94.62 439 ALA B N 1
ATOM 7356 C CA . ALA B 1 439 ? -24.672 38.625 3.748 1 94.62 439 ALA B CA 1
ATOM 7357 C C . ALA B 1 439 ? -23.688 39.688 3.273 1 94.62 439 ALA B C 1
ATOM 7359 O O . ALA B 1 439 ? -23.719 40.094 2.107 1 94.62 439 ALA B O 1
ATOM 7360 N N . LYS B 1 440 ? -22.891 40.125 4.137 1 95.38 440 LYS B N 1
ATOM 7361 C CA . LYS B 1 440 ? -21.969 41.188 3.775 1 95.38 440 LYS B CA 1
ATOM 7362 C C . LYS B 1 440 ? -20.953 40.719 2.736 1 95.38 440 LYS B C 1
ATOM 7364 O O . LYS B 1 440 ? -20.297 41.562 2.084 1 95.38 440 LYS B O 1
ATOM 7369 N N . TYR B 1 441 ? -20.875 39.438 2.48 1 97.19 441 TYR B N 1
ATOM 7370 C CA . TYR B 1 441 ? -19.938 38.906 1.5 1 97.19 441 TYR B CA 1
ATOM 7371 C C . TYR B 1 441 ? -20.672 38.469 0.237 1 97.19 441 TYR B C 1
ATOM 7373 O O . TYR B 1 441 ? -20.031 38 -0.719 1 97.19 441 TYR B O 1
ATOM 7381 N N . ALA B 1 442 ? -21.938 38.594 0.177 1 96.69 442 ALA B N 1
ATOM 7382 C CA . ALA B 1 442 ? -22.781 37.938 -0.822 1 96.69 442 ALA B CA 1
ATOM 7383 C C . ALA B 1 442 ? -22.375 38.344 -2.234 1 96.69 442 ALA B C 1
ATOM 7385 O O . ALA B 1 442 ? -22.188 37.5 -3.105 1 96.69 442 ALA B O 1
ATOM 7386 N N . THR B 1 443 ? -22.25 39.625 -2.41 1 97.31 443 THR B N 1
ATOM 7387 C CA . THR B 1 443 ? -21.953 40.125 -3.748 1 97.31 443 THR B CA 1
ATOM 7388 C C . THR B 1 443 ? -20.578 39.656 -4.219 1 97.31 443 THR B C 1
ATOM 7390 O O . THR B 1 443 ? -20.453 39.125 -5.32 1 97.31 443 THR B O 1
ATOM 7393 N N . GLU B 1 444 ? -19.625 39.844 -3.428 1 97.44 444 GLU B N 1
ATOM 7394 C CA . GLU B 1 444 ? -18.266 39.469 -3.779 1 97.44 444 GLU B CA 1
ATOM 7395 C C . GLU B 1 444 ? -18.156 37.938 -3.941 1 97.44 444 GLU B C 1
ATOM 7397 O O . GLU B 1 444 ? -17.453 37.469 -4.828 1 97.44 444 GLU B O 1
ATOM 7402 N N . LEU B 1 445 ? -18.844 37.188 -3.119 1 97.75 445 LEU B N 1
ATOM 7403 C CA . LEU B 1 445 ? -18.781 35.75 -3.154 1 97.75 445 LEU B CA 1
ATOM 7404 C C . LEU B 1 445 ? -19.406 35.219 -4.438 1 97.75 445 LEU B C 1
ATOM 7406 O O . LEU B 1 445 ? -18.844 34.312 -5.086 1 97.75 445 LEU B O 1
ATOM 7410 N N . ARG B 1 446 ? -20.562 35.75 -4.812 1 97.25 446 ARG B N 1
ATOM 7411 C CA . ARG B 1 446 ? -21.234 35.344 -6.047 1 97.25 446 ARG B CA 1
ATOM 7412 C C . ARG B 1 446 ? -20.344 35.594 -7.258 1 97.25 446 ARG B C 1
ATOM 7414 O O . ARG B 1 446 ? -20.234 34.75 -8.141 1 97.25 446 ARG B O 1
ATOM 7421 N N . ALA B 1 447 ? -19.75 36.75 -7.215 1 97.75 447 ALA B N 1
ATOM 7422 C CA . ALA B 1 447 ? -18.891 37.125 -8.336 1 97.75 447 ALA B CA 1
ATOM 7423 C C . ALA B 1 447 ? -17.672 36.219 -8.422 1 97.75 447 ALA B C 1
ATOM 7425 O O . ALA B 1 447 ? -17.297 35.781 -9.516 1 97.75 447 ALA B O 1
ATOM 7426 N N . ALA B 1 448 ? -17.094 35.938 -7.355 1 97.5 448 ALA B N 1
ATOM 7427 C CA . ALA B 1 448 ? -15.906 35.094 -7.32 1 97.5 448 ALA B CA 1
ATOM 7428 C C . ALA B 1 448 ? -16.234 33.688 -7.781 1 97.5 448 ALA B C 1
ATOM 7430 O O . ALA B 1 448 ? -15.477 33.094 -8.562 1 97.5 448 ALA B O 1
ATOM 7431 N N . VAL B 1 449 ? -17.297 33.094 -7.285 1 97.5 449 VAL B N 1
ATOM 7432 C CA . VAL B 1 449 ? -17.703 31.75 -7.648 1 97.5 449 VAL B CA 1
ATOM 7433 C C . VAL B 1 449 ? -17.984 31.672 -9.148 1 97.5 449 VAL B C 1
ATOM 7435 O O . VAL B 1 449 ? -17.562 30.719 -9.812 1 97.5 449 VAL B O 1
ATOM 7438 N N . ARG B 1 450 ? -18.672 32.688 -9.617 1 96.69 450 ARG B N 1
ATOM 7439 C CA . ARG B 1 450 ? -18.984 32.719 -11.039 1 96.69 450 ARG B CA 1
ATOM 7440 C C . ARG B 1 450 ? -17.703 32.75 -11.875 1 96.69 450 ARG B C 1
ATOM 7442 O O . ARG B 1 450 ? -17.625 32.062 -12.906 1 96.69 450 ARG B O 1
ATOM 7449 N N . GLN B 1 451 ? -16.797 33.5 -11.477 1 97 451 GLN B N 1
ATOM 7450 C CA . GLN B 1 451 ? -15.539 33.594 -12.203 1 97 451 GLN B CA 1
ATOM 7451 C C . GLN B 1 451 ? -14.828 32.25 -12.258 1 97 451 GLN B C 1
ATOM 7453 O O . GLN B 1 451 ? -14.273 31.859 -13.289 1 97 451 GLN B O 1
ATOM 7458 N N . VAL B 1 452 ? -14.766 31.547 -11.172 1 97.5 452 VAL B N 1
ATOM 7459 C CA . VAL B 1 452 ? -14.102 30.234 -11.117 1 97.5 452 VAL B CA 1
ATOM 7460 C C . VAL B 1 452 ? -14.844 29.25 -12.016 1 97.5 452 VAL B C 1
ATOM 7462 O O . VAL B 1 452 ? -14.219 28.453 -12.719 1 97.5 452 VAL B O 1
ATOM 7465 N N . LEU B 1 453 ? -16.203 29.297 -11.984 1 96.38 453 LEU B N 1
ATOM 7466 C CA . LEU B 1 453 ? -17 28.391 -12.805 1 96.38 453 LEU B CA 1
ATOM 7467 C C . LEU B 1 453 ? -16.734 28.625 -14.289 1 96.38 453 LEU B C 1
ATOM 7469 O O . LEU B 1 453 ? -16.656 27.672 -15.07 1 96.38 453 LEU B O 1
ATOM 7473 N N . ILE B 1 454 ? -16.562 29.875 -14.641 1 95.62 454 ILE B N 1
ATOM 7474 C CA . ILE B 1 454 ? -16.25 30.219 -16.031 1 95.62 454 ILE B CA 1
ATOM 7475 C C . ILE B 1 454 ? -14.891 29.656 -16.406 1 95.62 454 ILE B C 1
ATOM 7477 O O . ILE B 1 454 ? -14.727 29.094 -17.5 1 95.62 454 ILE B O 1
ATOM 7481 N N . LYS B 1 455 ? -13.977 29.781 -15.555 1 94.88 455 LYS B N 1
ATOM 7482 C CA . LYS B 1 455 ? -12.625 29.297 -15.812 1 94.88 455 LYS B CA 1
ATOM 7483 C C . LYS B 1 455 ? -12.602 27.766 -15.938 1 94.88 455 LYS B C 1
ATOM 7485 O O . LYS B 1 455 ? -11.828 27.219 -16.719 1 94.88 455 LYS B O 1
ATOM 7490 N N . LEU B 1 456 ? -13.336 27.047 -15.188 1 94.56 456 LEU B N 1
ATOM 7491 C CA . LEU B 1 456 ? -13.359 25.594 -15.195 1 94.56 456 LEU B CA 1
ATOM 7492 C C . LEU B 1 456 ? -14.086 25.062 -16.422 1 94.56 456 LEU B C 1
ATOM 7494 O O . LEU B 1 456 ? -13.883 23.922 -16.828 1 94.56 456 LEU B O 1
ATOM 7498 N N . ASP B 1 457 ? -14.984 25.781 -17 1 87.81 457 ASP B N 1
ATOM 7499 C CA . ASP B 1 457 ? -15.711 25.391 -18.203 1 87.81 457 ASP B CA 1
ATOM 7500 C C . ASP B 1 457 ? -14.867 25.594 -19.453 1 87.81 457 ASP B C 1
ATOM 7502 O O . ASP B 1 457 ? -15.188 25.062 -20.531 1 87.81 457 ASP B O 1
ATOM 7506 N N . GLU B 1 458 ? -13.945 26.375 -19.375 1 74.19 458 GLU B N 1
ATOM 7507 C CA . GLU B 1 458 ? -13.016 26.562 -20.484 1 74.19 458 GLU B CA 1
ATOM 7508 C C . GLU B 1 458 ? -12.109 25.344 -20.656 1 74.19 458 GLU B C 1
ATOM 7510 O O . GLU B 1 458 ? -11.742 24.984 -21.766 1 74.19 458 GLU B O 1
#

Radius of gyration: 31.89 Å; Cα contacts (8 Å, |Δi|>4): 2005; chains: 2; bounding box: 71×97×74 Å

Sequence (916 aa):
PSLEELVLKMEVELPEVDFSFWYRTANPQSYKMNKSCAQYPDPFDLQLHNFYWQTLVNGNVTFQLYAAYLDKRAAVESPRGVVRILATANQIGNEFPATHCQLWYADHQEPILVLISEYISVWPRVWNIKPLLSYPHLLSCPIPDELPFQLHDATPRTVSLTAQVCDRASNSLRVHYNLQAVPNTINSQASESTLSFGVCIKAFQFPFVDVSQRLIEWFELQRLLGTSRIYAYEYDVLPAVQRVLDYYQSTGYLELRPLTMANGAPSLRHYLHSLIQNRLLVKRLNELIPFNDCFYRNMYRHDYMVNVDVDEVIMPLGELHNWQQVADAVLQNKTSKCPNGYNAMCFTNSQFSDHNDPDELFFLQNTMRLRNYSAQNQAIKCFHNARYSLTLHNHYTLQTLPGSCTFQFVDTSLAHMQHYFRKIKNATLREMVEDHSIAKYATELRAAVRQVLIKLDEPSLEELVLKMEVELPEVDFSFWYRTANPQSYKMNKSCAQYPDPFDLQLHNFYWQTLVNGNVTFQLYAAYLDKRAAVESPRGVVRILATANQIGNEFPATHCQLWYADHQEPILVLISEYISVWPRVWNIKPLLSYPHLLSCPIPDELPFQLHDATPRTVSLTAQVCDRASNSLRVHYNLQAVPNTINSQASESTLSFGVCIKAFQFPFVDVSQRLIEWFELQRLLGTSRIYAYEYDVLPAVQRVLDYYQSTGYLELRPLTMANGAPSLRHYLHSLIQNRLLVKRLNELIPFNDCFYRNMYRHDYMVNVDVDEVIMPLGELHNWQQVADAVLQNKTSKCPNGYNAMCFTNSQFSDHNDPDELFFLQNTMRLRNYSAQNQAIKCFHNARYSLTLHNHYTLQTLPGSCTFQFVDTSLAHMQHYFRKIKNATLREMVEDHSIAKYATELRAAVRQVLIKLDE

Secondary structure (DSSP, 8-state):
--HHHHHHHHHHHSTTS-HHHIIIIITTTT-EEETTEEEPPPGGG--EETTTEEEEEETTEEEEEEEEEEE--TT-SSTT-EEEEEEEES--SS-----EEEEEETTEEEEEEEE--EEEESS-TTS---TT--EEEEEEEEPPS---GGGTT---SEEEEESSTTSPPS--EEEE--------SS-SS--TTPPPEEEEEEEEEESS---HHHHHHHHHHHHHHT--EEEEEEEEE-HHHHHHHHHHHHHTSEEEEE---SSS----HHHHHHHHHH-HHHHHHHHHHHHHHHHHHHTTT-SEEEE--TTEEEEE-TT--SHHHHHHHHHHT--TT-TT-BSEEEE-EEEEE----TTS-HHHH--EEESSPPPTTSS-EEEEETTTEEEE-SSSEEEE-TTSB--EEPPTTTEEEEEEES--TT--GGGEEE--GGGGGHHHHHHHHHHHHHHHH-/--HHHHHHHHHHHSTTS-HHHIIIIITTTT-EEETTEEEPPPGGG--EETTTEEEEEETTEEEEEEEEEEE--TT-SSTT-EEEEEEEES--SS-----EEEEEETTEEEEEEEE--EEEESS-TTS---TT--EEEEEEEEPPS---GGGTT---SEEEEESSTTPPPS--EEEE--------SS-TT--TTPPPEEEEEEEEEESS---HHHHHHHHHHHHHHT--EEEEEEEEE-HHHHHHHHHHHHHTSEEEEE---SSS----HHHHHHHHHH-HHHHHHHHHHHHHHHHHHHTTT-SEEEE--TTEEEEE-TT--SHHHHHHHHHHT--TT-TT-BSEEEE-EEEEE----TTS-HHHH--EEESSPPPTTSS-EEEEETTTEEEE-SSSEEEE-TTSB--EEPPTTTEEEEEEES--TT--GGGEEE--GGGGGHHHHHHHHHHHHHHHH-

Solvent-accessible surface area (backbone atoms only — not comparable to full-atom values): 48819 Å² total; per-residue (Å²): 130,55,69,72,59,39,35,60,52,31,30,70,73,30,66,42,38,53,41,62,53,40,67,72,41,39,55,80,66,60,24,23,65,47,99,80,26,31,38,65,56,54,81,82,62,34,31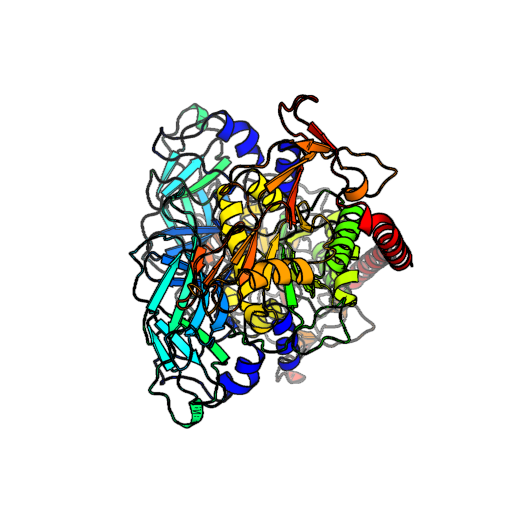,33,40,63,64,59,25,29,38,46,72,41,88,90,37,45,34,38,36,51,46,32,28,58,45,68,52,85,50,46,86,44,89,72,10,30,40,34,33,41,28,31,22,53,57,87,75,84,86,69,72,76,40,24,32,38,36,32,40,92,90,38,53,46,54,51,76,36,54,53,75,44,76,40,64,61,52,69,79,88,45,95,79,62,86,90,44,60,36,39,29,43,33,33,36,58,42,65,85,88,52,62,78,87,48,71,86,54,65,58,47,32,39,24,53,26,59,45,82,44,42,65,30,34,31,56,28,27,42,43,73,52,68,69,68,47,65,27,66,74,51,73,84,53,53,100,81,63,67,16,31,32,35,32,32,55,60,40,74,30,68,89,50,87,51,39,69,58,48,47,47,45,54,51,47,41,43,64,32,38,42,31,34,37,36,36,28,30,66,38,62,31,71,68,35,46,52,50,52,50,50,39,37,73,73,62,45,30,48,77,38,84,54,60,52,83,75,30,45,50,90,41,73,54,49,40,53,49,38,47,73,71,33,56,66,62,42,55,43,56,48,35,50,51,49,39,49,48,44,66,60,35,36,56,22,26,51,24,38,29,47,49,55,91,55,43,45,81,42,43,23,83,90,39,69,26,51,61,53,42,52,50,60,58,57,67,65,58,48,88,86,30,83,72,34,52,32,23,44,30,22,41,20,32,48,24,39,45,65,94,55,90,88,45,59,67,75,78,62,34,32,44,22,44,66,62,63,48,58,82,86,39,76,27,32,30,43,33,21,34,76,26,52,67,38,42,48,74,40,45,75,72,39,64,42,64,79,50,36,66,67,40,76,48,56,72,69,44,26,31,23,40,37,57,32,68,70,63,80,87,64,50,76,84,46,45,38,82,49,67,68,64,56,86,43,46,68,64,44,54,52,52,41,51,52,51,53,52,60,70,73,104,131,54,67,72,59,39,35,59,52,29,30,69,73,31,65,42,38,53,42,61,54,40,66,72,41,40,57,78,65,60,25,22,65,48,99,81,25,32,38,65,56,55,80,83,63,34,32,34,41,63,64,60,26,30,37,44,73,41,88,89,37,44,34,38,36,51,46,31,27,58,44,68,52,84,49,47,87,43,90,72,10,29,39,35,32,42,30,31,21,52,58,85,74,84,84,69,73,76,39,26,32,37,36,31,39,92,89,39,52,46,50,52,77,38,56,54,75,43,76,42,64,61,53,69,78,88,45,93,79,62,88,89,43,60,35,38,30,44,32,31,36,56,44,66,86,88,53,60,77,88,49,72,86,54,66,57,47,31,39,24,54,26,60,46,80,45,41,64,29,33,31,56,28,29,41,44,74,52,67,69,66,46,65,28,65,73,52,74,83,53,56,98,83,63,66,15,31,33,35,32,33,53,60,40,76,30,66,88,50,85,55,39,68,59,48,47,47,45,54,51,47,42,40,64,33,35,41,31,33,38,38,38,29,32,65,38,61,31,72,68,33,46,52,52,53,48,50,40,36,74,72,62,45,32,48,78,39,83,54,62,52,83,76,29,46,49,90,40,73,53,49,40,54,49,39,49,74,70,34,56,67,62,41,56,42,56,48,36,50,52,50,38,49,49,43,65,60,36,38,56,23,23,52,24,40,28,45,48,55,90,54,44,47,79,42,42,25,84,91,39,71,26,51,61,53,42,50,49,59,56,55,69,64,57,48,89,87,30,83,71,35,51,32,22,46,29,22,48,21,30,47,25,38,45,66,93,56,91,87,45,59,67,74,79,64,34,32,43,21,45,66,62,61,50,56,91,84,42,74,27,34,32,43,33,22,35,76,24,53,65,38,42,48,73,40,45,76,71,38,65,42,66,78,50,36,67,66,42,76,47,56,72,70,44,24,31,26,39,37,57,33,69,70,61,78,86,64,50,77,84,47,44,38,83,49,67,68,65,56,87,44,45,68,63,45,52,52,51,41,50,53,52,53,54,60,72,72,104

Foldseek 3Di:
DDVVVVLVVVCVQAVFDNSVLCVPFQVVPFQEPDPQFATAADPVLAQDDQSQWTWDDAPPKIKTWHAWAWACFPLDPFNLTKIKTKIWIQDDDDDDAWKKKFFAFRPHRYTDIFIFDDWAFLDDPPDDDDHPAIFITIIIGGDDPDDPPVCSPTDGQWMFMHNDRGDHGSDITGYADDQAAFFWPPPPVDDVQGFAEEEEEFADQAAPDDCQLLLLLLLLLQSQQTHRAYEYEYLHHDPSNVLSQVVCVVVVRYDYYYDDARSNQHSDNVRVVVCCVVPVVSVQRRRQRRQQVVLRNCLNHGQWYWQDYSQKDKFFADPDGHPSVLVVVVCVPDDPVWPPEEQKEKFWEKEWEFDDDPPDRRVQVTFKTFPDIDDRPPQIIIGGGSSWADGDHNHGRDDTRPDGHYYDYRDVNTIHMYGYDHDPPPDDPVRMDGHRSCVVCRVVSVVSSVVSVVVSVD/DDVVVVLVVVCVQAVFDNSVLCVPFQVVPFQEPDPQFATAADPVLAQDAQRQWTWDDAPPKIKTWHAWAWACFPLDPFNQTKIKTKIWIQDDDDDDAWKKKFFAFRPHRYTDIFIFPDWAFLDDPPDDDDHPAIFITIIIGGDDPDDDPVCSPTDGQWMFMHNDRGDHGSDITGYADDQAAFFWPPPPVDDVQGFAEEEEEFADQAAPDDCQLLLLLLLLLQNQQTHRAYEYEYLHHDPSNVLSQVVCVVVVRYDYYYDDARSNQHSDNVRVVVCVVVPVVSVQRRRQRRQQVVLRNCLNHGQWYWQDYSQKDKFFADPDGHPSVLVVVVCVVDDPVWVPEEQKEKFWEKEWEFDDDPPDRRVQVTFKTFPDIDDDPPQIIIGGGSSWADGDHNHGRDDTRPDGHYYDYRDVNTIHMYGYDHDPPPDDPVRMDGHRSVVVCRVVSVVSSVVSVVVSVD